Protein 6CZT (pdb70)

Nearest PDB structures (foldseek):
  6czt-assembly1_A  TM=1.012E+00  e=3.096E-15  Pseudomonas aeruginosa PAO1
  5a9d-assembly1_B  TM=6.782E-01  e=1.830E-02  Mus musculus
  5a9i-assembly3_C  TM=6.416E-01  e=1.112E-01  Rattus norvegicus
  6bqm-assembly1_A  TM=3.129E-01  e=2.989E+00  Vibrio cholerae O395
  6czt-assembly1_A  TM=9.078E-01  e=9.790E-13  Pseudomonas aeruginosa PAO1

GO terms:
  GO:0051979 alginic acid acetylation (P, IDA)
  GO:0051979 alginic acid acetylation (P, IMP)

Sequence (82 aa):
QAPKGSAFVRAYNAGNSELDVSVGSTSLNDVAPLGSSDFKFLPPGSYTAQVGQQSLPVKLDPDSYYTLVSQPGGKPQLVAEPQAPKGSAFVRAYNAGNSELDVSVGSTSLNDVAPLGSSDFKFLPPGSYTAQVGQQSLPVKLDPDSYYTLVSQPGGKPQLVAEPQAPKGSAFVRAYNAGNSELDVSVGSTSLNDVAPLGSSDFKFLPPGSYTAQVGQQSLPVKLDPDSYYTLVSQPGGKPQLVAEPQAPKGSAFVRAYNAGNSELDVSVGSTSLNDVAPLGSSDFKFLPPGSYTAQVGQQSLPVKLDPDSYYTLVSQPGGKPQLVAEPQAPKGSAFVRAYNAGNSELDVSVGSTSLNDVAPLGSSDFKFLPPGSYTAQVGQQSLPVKLDPDSYYTLVSQPGGKPQLVAEPQAPKGSAFVRAYNAGNSELDVSVGSTSLNDVAPLGSSDFKFLPPGSYTAQVGQQSLPVKLDPDSYYTLVSQPGGKPQLVAEPQAPKGSAFVRAYNAGNSELDVSVGSTSLNDVAPLGSSDFKFLPPGSYTAQVGQQSLPVKLDPDSYYTLVSQPGGKPQLVAEPQAPKGSAFVRAYNAGNSELDVSVGSTSLNDVAPLGSSDFKFLPPGSYTAQVGQQSLPVKLDPDSYYTLVSQPGGKPQLVAEPQAPKGSAFVRAYNAGNSELDVSVGSTSLNDVAPLGSSDFKFLPPGSYTAQVGQQSLPVKLDPDSYYTLVSQPGGKPQLVAEPQAPKGSAFVRAYNAGNSELDVSVGSTSLNDVAPLGSSDFKFLPPGSYTAQVGQQSLPVKLDPDSYYTLVSQPGGKPQLVAEP

Organism: Pseudomonas aeruginosa (strain ATCC 15692 / DSM 22644 / CIP 104116 / JCM 14847 / LMG 12228 / 1C / PRS 101 / PAO1) (NCBI:txid208964)

Radius of gyration: 11.81 Å; Cα contacts (8 Å, |Δi|>4): 215; chains: 1; bounding box: 22×23×36 Å

Structure (mmCIF, N/CA/C/O backbone):
data_6CZT
#
_entry.id   6CZT
#
loop_
_atom_site.group_PDB
_atom_site.id
_atom_site.type_symbol
_atom_site.label_atom_id
_atom_site.label_alt_id
_atom_site.label_comp_id
_atom_site.label_asym_id
_atom_site.label_entity_id
_atom_site.label_seq_id
_atom_site.pdbx_PDB_ins_code
_atom_site.Cartn_x
_atom_site.Cartn_y
_atom_site.Cartn_z
_atom_site.occupancy
_atom_site.B_iso_or_equiv
_atom_site.auth_seq_id
_atom_site.auth_comp_id
_atom_site.auth_asym_id
_atom_site.auth_atom_id
_atom_site.pdbx_PDB_model_num
ATOM 1 N N . GLN A 1 9 ? -0.237 0.334 -0.765 1.00 0.00 38 GLN A N 1
ATOM 2 C CA . GLN A 1 9 ? 1.217 0.216 -0.757 1.00 0.00 38 GLN A CA 1
ATOM 3 C C . GLN A 1 9 ? 1.876 1.551 -0.434 1.00 0.00 38 GLN A C 1
ATOM 4 O O . GLN A 1 9 ? 1.731 2.521 -1.177 1.00 0.00 38 GLN A O 1
ATOM 18 N N . ALA A 1 10 ? 2.601 1.594 0.678 1.00 0.00 39 ALA A N 1
ATOM 19 C CA . ALA A 1 10 ? 3.330 2.793 1.072 1.00 0.00 39 ALA A CA 1
ATOM 20 C C . ALA A 1 10 ? 4.544 3.018 0.180 1.00 0.00 39 ALA A C 1
ATOM 21 O O . ALA A 1 10 ? 5.178 2.065 -0.273 1.00 0.00 39 ALA A O 1
ATOM 28 N N . PRO A 1 11 ? 4.863 4.283 -0.069 1.00 0.00 40 PRO A N 1
ATOM 29 C CA . PRO A 1 11 ? 6.002 4.635 -0.908 1.00 0.00 40 PRO A CA 1
ATOM 30 C C . PRO A 1 11 ? 7.318 4.388 -0.184 1.00 0.00 40 PRO A C 1
ATOM 31 O O . PRO A 1 11 ? 7.417 4.581 1.028 1.00 0.00 40 PRO A O 1
ATOM 42 N N . LYS A 1 12 ? 8.329 3.959 -0.933 1.00 0.00 41 LYS A N 1
ATOM 43 C CA . LYS A 1 12 ? 9.646 3.697 -0.366 1.00 0.00 41 LYS A CA 1
ATOM 44 C C . LYS A 1 12 ? 10.283 4.977 0.161 1.00 0.00 41 LYS A C 1
ATOM 45 O O . LYS A 1 12 ? 10.297 6.001 -0.523 1.00 0.00 41 LYS A O 1
ATOM 64 N N . GLY A 1 13 ? 10.810 4.911 1.378 1.00 0.00 42 GLY A N 1
ATOM 65 C CA . GLY A 1 13 ? 11.401 6.079 2.021 1.00 0.00 42 GLY A CA 1
ATOM 66 C C . GLY A 1 13 ? 10.531 6.574 3.170 1.00 0.00 42 GLY A C 1
ATOM 67 O O . GLY A 1 13 ? 10.998 7.303 4.045 1.00 0.00 42 GLY A O 1
ATOM 71 N N . SER A 1 14 ? 9.265 6.173 3.162 1.00 0.00 43 SER A N 1
ATOM 72 C CA . SER A 1 14 ? 8.332 6.560 4.213 1.00 0.00 43 SER A CA 1
ATOM 73 C C . SER A 1 14 ? 8.638 5.833 5.517 1.00 0.00 43 SER A C 1
ATOM 74 O O . SER A 1 14 ? 9.344 4.825 5.525 1.00 0.00 43 SER A O 1
ATOM 82 N N . ALA A 1 15 ? 8.105 6.353 6.617 1.00 0.00 44 ALA A N 1
ATOM 83 C CA . ALA A 1 15 ? 8.355 5.780 7.934 1.00 0.00 44 ALA A CA 1
ATOM 84 C C . ALA A 1 15 ? 7.103 5.818 8.799 1.00 0.00 44 ALA A C 1
ATOM 85 O O . ALA A 1 15 ? 6.259 6.702 8.649 1.00 0.00 44 ALA A O 1
ATOM 92 N N . PHE A 1 16 ? 6.986 4.854 9.706 1.00 0.00 45 PHE A N 1
ATOM 93 C CA . PHE A 1 16 ? 5.792 4.718 10.531 1.00 0.00 45 PHE A CA 1
ATOM 94 C C . PHE A 1 16 ? 6.127 4.858 12.011 1.00 0.00 45 PHE A C 1
ATOM 95 O O . PHE A 1 16 ? 7.216 4.490 12.449 1.00 0.00 45 PHE A O 1
ATOM 112 N N . VAL A 1 17 ? 5.182 5.392 12.779 1.00 0.00 46 VAL A N 1
ATOM 113 C CA . VAL A 1 17 ? 5.344 5.509 14.222 1.00 0.00 46 VAL A CA 1
ATOM 114 C C . VAL A 1 17 ? 4.009 5.353 14.940 1.00 0.00 46 VAL A C 1
ATOM 115 O O . VAL A 1 17 ? 3.007 5.949 14.546 1.00 0.00 46 VAL A O 1
ATOM 128 N N . ARG A 1 18 ? 4.003 4.547 15.997 1.00 0.00 47 ARG A N 1
ATOM 129 C CA . ARG A 1 18 ? 2.797 4.330 16.787 1.00 0.00 47 ARG A CA 1
ATOM 130 C C . ARG A 1 18 ? 2.795 5.197 18.039 1.00 0.00 47 ARG A C 1
ATOM 131 O O . ARG A 1 18 ? 3.693 5.100 18.875 1.00 0.00 47 ARG A O 1
ATOM 152 N N . ALA A 1 19 ? 1.779 6.045 18.164 1.00 0.00 48 ALA A N 1
ATOM 153 C CA . ALA A 1 19 ? 1.592 6.845 19.368 1.00 0.00 48 ALA A CA 1
ATOM 154 C C . ALA A 1 19 ? 0.798 6.078 20.420 1.00 0.00 48 ALA A C 1
ATOM 155 O O . ALA A 1 19 ? -0.431 6.130 20.442 1.00 0.00 48 ALA A O 1
ATOM 162 N N . TYR A 1 20 ? 1.509 5.367 21.287 1.00 0.00 49 TYR A N 1
ATOM 163 C CA . TYR A 1 20 ? 0.871 4.533 22.299 1.00 0.00 49 TYR A CA 1
ATOM 164 C C . TYR A 1 20 ? 0.602 5.323 23.573 1.00 0.00 49 TYR A C 1
ATOM 165 O O . TYR A 1 20 ? 1.512 5.919 24.150 1.00 0.00 49 TYR A O 1
ATOM 183 N N . ASN A 1 21 ? -0.654 5.324 24.009 1.00 0.00 50 ASN A N 1
ATOM 184 C CA . ASN A 1 21 ? -1.047 6.046 25.213 1.00 0.00 50 ASN A CA 1
ATOM 185 C C . ASN A 1 21 ? -1.045 5.130 26.430 1.00 0.00 50 ASN A C 1
ATOM 186 O O . ASN A 1 21 ? -1.962 4.332 26.620 1.00 0.00 50 ASN A O 1
ATOM 197 N N . ALA A 1 22 ? -0.008 5.251 27.253 1.00 0.00 51 ALA A N 1
ATOM 198 C CA . ALA A 1 22 ? 0.143 4.398 28.426 1.00 0.00 51 ALA A CA 1
ATOM 199 C C . ALA A 1 22 ? -0.513 5.024 29.650 1.00 0.00 51 ALA A C 1
ATOM 200 O O . ALA A 1 22 ? -0.454 4.471 30.748 1.00 0.00 51 ALA A O 1
ATOM 207 N N . GLY A 1 23 ? -1.139 6.178 29.453 1.00 0.00 52 GLY A N 1
ATOM 208 C CA . GLY A 1 23 ? -1.776 6.900 30.549 1.00 0.00 52 GLY A CA 1
ATOM 209 C C . GLY A 1 23 ? -3.287 6.699 30.534 1.00 0.00 52 GLY A C 1
ATOM 210 O O . GLY A 1 23 ? -3.814 5.935 29.727 1.00 0.00 52 GLY A O 1
ATOM 214 N N . ASN A 1 24 ? -3.979 7.392 31.433 1.00 0.00 53 ASN A N 1
ATOM 215 C CA . ASN A 1 24 ? -5.423 7.247 31.565 1.00 0.00 53 ASN A CA 1
ATOM 216 C C . ASN A 1 24 ? -6.146 8.511 31.120 1.00 0.00 53 ASN A C 1
ATOM 217 O O . ASN A 1 24 ? -7.234 8.820 31.606 1.00 0.00 53 ASN A O 1
ATOM 228 N N . SER A 1 25 ? -5.535 9.240 30.192 1.00 0.00 54 SER A N 1
ATOM 229 C CA . SER A 1 25 ? -6.143 10.446 29.641 1.00 0.00 54 SER A CA 1
ATOM 230 C C . SER A 1 25 ? -5.686 10.687 28.208 1.00 0.00 54 SER A C 1
ATOM 231 O O . SER A 1 25 ? -4.632 10.208 27.793 1.00 0.00 54 SER A O 1
ATOM 239 N N . GLU A 1 26 ? -6.487 11.435 27.455 1.00 0.00 55 GLU A N 1
ATOM 240 C CA . GLU A 1 26 ? -6.161 11.751 26.071 1.00 0.00 55 GLU A CA 1
ATOM 241 C C . GLU A 1 26 ? -4.867 12.551 25.978 1.00 0.00 55 GLU A C 1
ATOM 242 O O . GLU A 1 26 ? -4.651 13.491 26.741 1.00 0.00 55 GLU A O 1
ATOM 254 N N . LEU A 1 27 ? -4.009 12.170 25.037 1.00 0.00 56 LEU A N 1
ATOM 255 C CA . LEU A 1 27 ? -2.727 12.839 24.854 1.00 0.00 56 LEU A CA 1
ATOM 256 C C . LEU A 1 27 ? -2.664 13.551 23.510 1.00 0.00 56 LEU A C 1
ATOM 257 O O . LEU A 1 27 ? -3.154 13.042 22.502 1.00 0.00 56 LEU A O 1
ATOM 273 N N . ASP A 1 28 ? -2.057 14.734 23.500 1.00 0.00 57 ASP A N 1
ATOM 274 C CA . ASP A 1 28 ? -1.941 15.526 22.281 1.00 0.00 57 ASP A CA 1
ATOM 275 C C . ASP A 1 28 ? -0.704 15.132 21.484 1.00 0.00 57 ASP A C 1
ATOM 276 O O . ASP A 1 28 ? 0.421 15.451 21.870 1.00 0.00 57 ASP A O 1
ATOM 285 N N . VAL A 1 29 ? -0.919 14.436 20.373 1.00 0.00 58 VAL A N 1
ATOM 286 C CA . VAL A 1 29 ? 0.182 13.904 19.578 1.00 0.00 58 VAL A CA 1
ATOM 287 C C . VAL A 1 29 ? 0.582 14.875 18.474 1.00 0.00 58 VAL A C 1
ATOM 288 O O . VAL A 1 29 ? -0.265 15.364 17.726 1.00 0.00 58 VAL A O 1
ATOM 301 N N . SER A 1 30 ? 1.878 15.148 18.375 1.00 0.00 59 SER A N 1
ATOM 302 C CA . SER A 1 30 ? 2.407 15.972 17.294 1.00 0.00 59 SER A CA 1
ATOM 303 C C . SER A 1 30 ? 3.888 15.698 17.067 1.00 0.00 59 SER A C 1
ATOM 304 O O . SER A 1 30 ? 4.713 15.919 17.952 1.00 0.00 59 SER A O 1
ATOM 312 N N . VAL A 1 31 ? 4.219 15.215 15.874 1.00 0.00 60 VAL A N 1
ATOM 313 C CA . VAL A 1 31 ? 5.592 14.846 15.550 1.00 0.00 60 VAL A CA 1
ATOM 314 C C . VAL A 1 31 ? 6.237 15.875 14.631 1.00 0.00 60 VAL A C 1
ATOM 315 O O . VAL A 1 31 ? 5.765 16.112 13.521 1.00 0.00 60 VAL A O 1
ATOM 328 N N . GLY A 1 32 ? 7.321 16.484 15.103 1.00 0.00 61 GLY A N 1
ATOM 329 C CA . GLY A 1 32 ? 8.043 17.476 14.317 1.00 0.00 61 GLY A CA 1
ATOM 330 C C . GLY A 1 32 ? 7.278 18.792 14.253 1.00 0.00 61 GLY A C 1
ATOM 331 O O . GLY A 1 32 ? 7.115 19.477 15.263 1.00 0.00 61 GLY A O 1
ATOM 335 N N . SER A 1 33 ? 6.810 19.140 13.059 1.00 0.00 62 SER A N 1
ATOM 336 C CA . SER A 1 33 ? 6.016 20.348 12.870 1.00 0.00 62 SER A CA 1
ATOM 337 C C . SER A 1 33 ? 4.593 20.011 12.442 1.00 0.00 62 SER A C 1
ATOM 338 O O . SER A 1 33 ? 3.817 20.896 12.080 1.00 0.00 62 SER A O 1
ATOM 346 N N . THR A 1 34 ? 4.256 18.727 12.486 1.00 0.00 63 THR A N 1
ATOM 347 C CA . THR A 1 34 ? 2.942 18.264 12.057 1.00 0.00 63 THR A CA 1
ATOM 348 C C . THR A 1 34 ? 2.051 17.949 13.252 1.00 0.00 63 THR A C 1
ATOM 349 O O . THR A 1 34 ? 2.432 17.181 14.136 1.00 0.00 63 THR A O 1
ATOM 360 N N . SER A 1 35 ? 0.865 18.547 13.274 1.00 0.00 64 SER A N 1
ATOM 361 C CA . SER A 1 35 ? -0.130 18.237 14.293 1.00 0.00 64 SER A CA 1
ATOM 362 C C . SER A 1 35 ? -0.898 16.968 13.944 1.00 0.00 64 SER A C 1
ATOM 363 O O . SER A 1 35 ? -1.469 16.854 12.860 1.00 0.00 64 SER A O 1
ATOM 371 N N . LEU A 1 36 ? -0.905 16.014 14.870 1.00 0.00 65 LEU A N 1
ATOM 372 C CA . LEU A 1 36 ? -1.522 14.716 14.626 1.00 0.00 65 LEU A CA 1
ATOM 373 C C . LEU A 1 36 ? -2.744 14.511 15.512 1.00 0.00 65 LEU A C 1
ATOM 374 O O . LEU A 1 36 ? -3.060 15.352 16.354 1.00 0.00 65 LEU A O 1
ATOM 390 N N . ASN A 1 37 ? -3.427 13.388 15.318 1.00 0.00 66 ASN A N 1
ATOM 391 C CA . ASN A 1 37 ? -4.667 13.113 16.035 1.00 0.00 66 ASN A CA 1
ATOM 392 C C . ASN A 1 37 ? -4.390 12.702 17.475 1.00 0.00 66 ASN A C 1
ATOM 393 O O . ASN A 1 37 ? -3.375 12.070 17.766 1.00 0.00 66 ASN A O 1
ATOM 404 N N . ASP A 1 38 ? -5.300 13.063 18.373 1.00 0.00 67 ASP A N 1
ATOM 405 C CA . ASP A 1 38 ? -5.180 12.692 19.778 1.00 0.00 67 ASP A CA 1
ATOM 406 C C . ASP A 1 38 ? -5.416 11.200 19.976 1.00 0.00 67 ASP A C 1
ATOM 407 O O . ASP A 1 38 ? -6.099 10.559 19.178 1.00 0.00 67 ASP A O 1
ATOM 416 N N . VAL A 1 39 ? -4.845 10.651 21.043 1.00 0.00 68 VAL A N 1
ATOM 417 C CA . VAL A 1 39 ? -4.964 9.227 21.329 1.00 0.00 68 VAL A CA 1
ATOM 418 C C . VAL A 1 39 ? -5.735 8.989 22.622 1.00 0.00 68 VAL A C 1
ATOM 419 O O . VAL A 1 39 ? -5.479 9.637 23.636 1.00 0.00 68 VAL A O 1
ATOM 432 N N . ALA A 1 40 ? -6.678 8.055 22.578 1.00 0.00 69 ALA A N 1
ATOM 433 C CA . ALA A 1 40 ? -7.551 7.793 23.717 1.00 0.00 69 ALA A CA 1
ATOM 434 C C . ALA A 1 40 ? -6.793 7.110 24.847 1.00 0.00 69 ALA A C 1
ATOM 435 O O . ALA A 1 40 ? -5.738 6.512 24.627 1.00 0.00 69 ALA A O 1
ATOM 442 N N . PRO A 1 41 ? -7.334 7.201 26.056 1.00 0.00 70 PRO A N 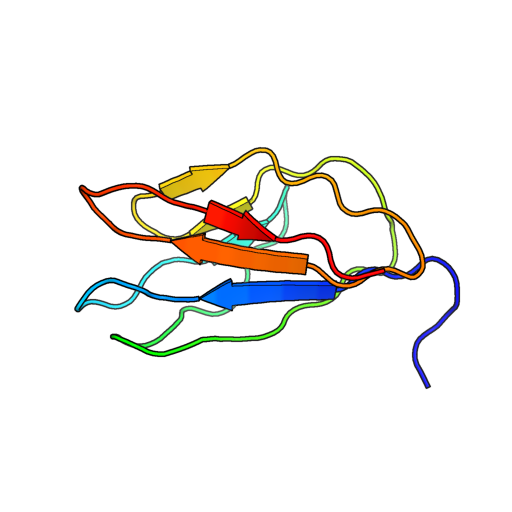1
ATOM 443 C CA . PRO A 1 41 ? -6.721 6.573 27.220 1.00 0.00 70 PRO A CA 1
ATOM 444 C C . PRO A 1 41 ? -6.462 5.092 26.975 1.00 0.00 70 PRO A C 1
ATOM 445 O O . PRO A 1 41 ? -7.329 4.374 26.478 1.00 0.00 70 PRO A O 1
ATOM 456 N N . LEU A 1 42 ? -5.263 4.640 27.326 1.00 0.00 71 LEU A N 1
ATOM 457 C CA . LEU A 1 42 ? -4.894 3.239 27.161 1.00 0.00 71 LEU A CA 1
ATOM 458 C C . LEU A 1 42 ? -5.159 2.763 25.739 1.00 0.00 71 LEU A C 1
ATOM 459 O O . LEU A 1 42 ? -5.526 1.609 25.518 1.00 0.00 71 LEU A O 1
ATOM 475 N N . GLY A 1 43 ? -4.972 3.660 24.776 1.00 0.00 72 GLY A N 1
ATOM 476 C CA . GLY A 1 43 ? -5.144 3.319 23.368 1.00 0.00 72 GLY A CA 1
ATOM 477 C C . GLY A 1 43 ? -3.876 3.603 22.574 1.00 0.00 72 GLY A C 1
ATOM 478 O O . GLY A 1 43 ? -2.797 3.764 23.145 1.00 0.00 72 GLY A O 1
ATOM 482 N N . SER A 1 44 ? -4.012 3.664 21.254 1.00 0.00 73 SER A N 1
ATOM 483 C CA . SER A 1 44 ? -2.885 3.973 20.380 1.00 0.00 73 SER A CA 1
ATOM 484 C C . SER A 1 44 ? -3.362 4.402 18.998 1.00 0.00 73 SER A C 1
ATOM 485 O O . SER A 1 44 ? -4.490 4.111 18.602 1.00 0.00 73 SER A O 1
ATOM 493 N N . SER A 1 45 ? -2.494 5.096 18.269 1.00 0.00 74 SER A N 1
ATOM 494 C CA . SER A 1 45 ? -2.794 5.499 16.900 1.00 0.00 74 SER A CA 1
ATOM 495 C C . SER A 1 45 ? -1.540 5.487 16.036 1.00 0.00 74 SER A C 1
ATOM 496 O O . SER A 1 45 ? -0.514 6.058 16.405 1.00 0.00 74 SER A O 1
ATOM 504 N N . ASP A 1 46 ? -1.629 4.834 14.882 1.00 0.00 75 ASP A N 1
ATOM 505 C CA . ASP A 1 46 ? -0.497 4.734 13.969 1.00 0.00 75 ASP A CA 1
ATOM 506 C C . ASP A 1 46 ? -0.444 5.927 13.025 1.00 0.00 75 ASP A C 1
ATOM 507 O O . ASP A 1 46 ? -1.460 6.326 12.455 1.00 0.00 75 ASP A O 1
ATOM 516 N N . PHE A 1 47 ? 0.747 6.494 12.861 1.00 0.00 76 PHE A N 1
ATOM 517 C CA . PHE A 1 47 ? 0.952 7.589 11.922 1.00 0.00 76 PHE A CA 1
ATOM 518 C C . PHE A 1 47 ? 2.121 7.303 10.987 1.00 0.00 76 PHE A C 1
ATOM 519 O O . PHE A 1 47 ? 2.967 6.459 11.278 1.00 0.00 76 PHE A O 1
ATOM 536 N N . LYS A 1 48 ? 2.162 8.012 9.865 1.00 0.00 77 LYS A N 1
ATOM 537 C CA . LYS A 1 48 ? 3.192 7.792 8.856 1.00 0.00 77 LYS A CA 1
ATOM 538 C C . LYS A 1 48 ? 3.655 9.107 8.245 1.00 0.00 77 LYS A C 1
ATOM 539 O O . LYS A 1 48 ? 2.877 10.053 8.118 1.00 0.00 77 LYS A O 1
ATOM 558 N N . PHE A 1 49 ? 4.928 9.162 7.868 1.00 0.00 78 PHE A N 1
ATOM 559 C CA . PHE A 1 49 ? 5.475 10.329 7.185 1.00 0.00 78 PHE A CA 1
ATOM 560 C C . PHE A 1 49 ? 6.277 9.922 5.956 1.00 0.00 78 PHE A C 1
ATOM 561 O O . PHE A 1 49 ? 7.012 8.934 5.982 1.00 0.00 78 PHE A O 1
ATOM 578 N N . LEU A 1 50 ? 6.133 10.688 4.881 1.00 0.00 79 LEU A N 1
ATOM 579 C CA . LEU A 1 50 ? 6.856 10.418 3.644 1.00 0.00 79 LEU A CA 1
ATOM 580 C C . LEU A 1 50 ? 8.335 10.748 3.788 1.00 0.00 79 LEU A C 1
ATOM 581 O O . LEU A 1 50 ? 9.197 9.949 3.420 1.00 0.00 79 LEU A O 1
ATOM 597 N N . PRO A 1 51 ? 8.624 11.929 4.324 1.00 0.00 80 PRO A N 1
ATOM 598 C CA . PRO A 1 51 ? 10.001 12.361 4.528 1.00 0.00 80 PRO A CA 1
ATOM 599 C C . PRO A 1 51 ? 10.568 11.804 5.827 1.00 0.00 80 PRO A C 1
ATOM 600 O O . PRO A 1 51 ? 10.077 12.114 6.913 1.00 0.00 80 PRO A O 1
ATOM 611 N N . PRO A 1 52 ? 11.604 10.982 5.710 1.00 0.00 81 PRO A N 1
ATOM 612 C CA . PRO A 1 52 ? 12.289 10.440 6.878 1.00 0.00 81 PRO A CA 1
ATOM 613 C C . PRO A 1 52 ? 13.208 11.480 7.508 1.00 0.00 81 PRO A C 1
ATOM 614 O O . PRO A 1 52 ? 13.525 12.497 6.892 1.00 0.00 81 PRO A O 1
ATOM 625 N N . GLY A 1 53 ? 13.631 11.219 8.741 1.00 0.00 82 GLY A N 1
ATOM 626 C CA . GLY A 1 53 ? 14.556 12.104 9.436 1.00 0.00 82 GLY A CA 1
ATOM 627 C C . GLY A 1 53 ? 14.238 12.176 10.924 1.00 0.00 82 GLY A C 1
ATOM 628 O O . GLY A 1 53 ? 13.359 11.467 11.415 1.00 0.00 82 GLY A O 1
ATOM 632 N N . SER A 1 54 ? 14.957 13.035 11.637 1.00 0.00 83 SER A N 1
ATOM 633 C CA . SER A 1 54 ? 14.748 13.206 13.070 1.00 0.00 83 SER A CA 1
ATOM 634 C C . SER A 1 54 ? 13.616 14.187 13.348 1.00 0.00 83 SER A C 1
ATOM 635 O O . SER A 1 54 ? 13.622 15.313 12.851 1.00 0.00 83 SER A O 1
ATOM 643 N N . TYR A 1 55 ? 12.645 13.752 14.145 1.00 0.00 84 TYR A N 1
ATOM 644 C CA . TYR A 1 55 ? 11.516 14.600 14.510 1.00 0.00 84 TYR A CA 1
ATOM 645 C C . TYR A 1 55 ? 11.292 14.600 16.016 1.00 0.00 84 TYR A C 1
ATOM 646 O O . TYR A 1 55 ? 11.689 13.667 16.713 1.00 0.00 84 TYR A O 1
ATOM 664 N N . THR A 1 56 ? 10.653 15.653 16.513 1.00 0.00 85 THR A N 1
ATOM 665 C CA . THR A 1 56 ? 10.274 15.726 17.920 1.00 0.00 85 THR A CA 1
ATOM 666 C C . THR A 1 56 ? 8.888 15.135 18.147 1.00 0.00 85 THR A C 1
ATOM 667 O O . THR A 1 56 ? 7.875 15.790 17.902 1.00 0.00 85 THR A O 1
ATOM 678 N N . ALA A 1 57 ? 8.850 13.893 18.618 1.00 0.00 86 ALA A N 1
ATOM 679 C CA . ALA A 1 57 ? 7.593 13.173 18.781 1.00 0.00 86 ALA A CA 1
ATOM 680 C C . ALA A 1 57 ? 6.939 13.505 20.116 1.00 0.00 86 ALA A C 1
ATOM 681 O O . ALA A 1 57 ? 7.116 12.787 21.101 1.00 0.00 86 ALA A O 1
ATOM 688 N N . GLN A 1 58 ? 6.182 14.596 20.144 1.00 0.00 87 GLN A N 1
ATOM 689 C CA . GLN A 1 58 ? 5.441 14.986 21.338 1.00 0.00 87 GLN A CA 1
ATOM 690 C C . GLN A 1 58 ? 4.147 14.193 21.466 1.00 0.00 87 GLN A C 1
ATOM 691 O O . GLN A 1 58 ? 3.320 14.186 20.555 1.00 0.00 87 GLN A O 1
ATOM 705 N N . VAL A 1 59 ? 3.977 13.527 22.603 1.00 0.00 88 VAL A N 1
ATOM 706 C CA . VAL A 1 59 ? 2.746 12.799 22.888 1.00 0.00 88 VAL A CA 1
ATOM 707 C C . VAL A 1 59 ? 2.170 13.200 24.240 1.00 0.00 88 VAL A C 1
ATOM 708 O O . VAL A 1 59 ? 2.416 12.542 25.251 1.00 0.00 88 VAL A O 1
ATOM 721 N N . GLY A 1 60 ? 1.403 14.285 24.252 1.00 0.00 89 GLY A N 1
ATOM 722 C CA . GLY A 1 60 ? 0.770 14.764 25.475 1.00 0.00 89 GLY A CA 1
ATOM 723 C C . GLY A 1 60 ? 1.806 15.290 26.461 1.00 0.00 89 GLY A C 1
ATOM 724 O O . GLY A 1 60 ? 2.408 16.341 26.242 1.00 0.00 89 GLY A O 1
ATOM 728 N N . GLN A 1 61 ? 2.010 14.552 27.547 1.00 0.00 90 GLN A N 1
ATOM 729 C CA . GLN A 1 61 ? 2.912 14.985 28.609 1.00 0.00 90 GLN A CA 1
ATOM 730 C C . GLN A 1 61 ? 4.347 14.571 28.314 1.00 0.00 90 GLN A C 1
ATOM 731 O O . GLN A 1 61 ? 5.283 15.036 28.965 1.00 0.00 90 GLN A O 1
ATOM 745 N N . GLN A 1 62 ? 4.516 13.695 27.330 1.00 0.00 91 GLN A N 1
ATOM 746 C CA . GLN A 1 62 ? 5.839 13.215 26.949 1.00 0.00 91 GLN A CA 1
ATOM 747 C C . GLN A 1 62 ? 6.283 13.819 25.622 1.00 0.00 91 GLN A C 1
ATOM 748 O O . GLN A 1 62 ? 5.457 14.247 24.817 1.00 0.00 91 GLN A O 1
ATOM 762 N N . SER A 1 63 ? 7.593 13.850 25.402 1.00 0.00 92 SER A N 1
ATOM 763 C CA . SER A 1 63 ? 8.146 14.334 24.143 1.00 0.00 92 SER A CA 1
ATOM 764 C C . SER A 1 63 ? 9.541 13.771 23.902 1.00 0.00 92 SER A C 1
ATOM 765 O O . SER A 1 63 ? 10.481 14.079 24.635 1.00 0.00 92 SER A O 1
ATOM 773 N N . LEU A 1 64 ? 9.670 12.944 22.869 1.00 0.00 93 LEU A N 1
ATOM 774 C CA . LEU A 1 64 ? 10.926 12.261 22.587 1.00 0.00 93 LEU A CA 1
ATOM 775 C C . LEU A 1 64 ? 11.418 12.574 21.179 1.00 0.00 93 LEU A C 1
ATOM 776 O O . LEU A 1 64 ? 10.628 12.661 20.240 1.00 0.00 93 LEU A O 1
ATOM 792 N N . PRO A 1 65 ? 12.729 12.743 21.040 1.00 0.00 94 PRO A N 1
ATOM 793 C CA . PRO A 1 65 ? 13.332 13.021 19.742 1.00 0.00 94 PRO A CA 1
ATOM 794 C C . PRO A 1 65 ? 13.429 11.757 18.897 1.00 0.00 94 PRO A C 1
ATOM 795 O O . PRO A 1 65 ? 14.524 11.267 18.621 1.00 0.00 94 PRO A O 1
ATOM 806 N N . VAL A 1 66 ? 12.279 11.234 18.489 1.00 0.00 95 VAL A N 1
ATOM 807 C CA . VAL A 1 66 ? 12.227 9.983 17.742 1.00 0.00 95 VAL A CA 1
ATOM 808 C C . VAL A 1 66 ? 12.685 10.182 16.303 1.00 0.00 95 VAL A C 1
ATOM 809 O O . VAL A 1 66 ? 12.061 10.916 15.538 1.00 0.00 95 VAL A O 1
ATOM 822 N N . LYS A 1 67 ? 13.780 9.522 15.939 1.00 0.00 96 LYS A N 1
ATOM 823 C CA . LYS A 1 67 ? 14.264 9.541 14.565 1.00 0.00 96 LYS A CA 1
ATOM 824 C C . LYS A 1 67 ? 13.558 8.492 13.716 1.00 0.00 96 LYS A C 1
ATOM 825 O O . LYS A 1 67 ? 13.520 7.314 14.073 1.00 0.00 96 LYS A O 1
ATOM 844 N N . LEU A 1 68 ? 12.998 8.925 12.592 1.00 0.00 97 LEU A N 1
ATOM 845 C CA . LEU A 1 68 ? 12.240 8.036 11.721 1.00 0.00 97 LEU A CA 1
ATOM 846 C C . LEU A 1 68 ? 13.042 7.666 10.480 1.00 0.00 97 LEU A C 1
ATOM 847 O O . LEU A 1 68 ? 13.059 8.405 9.496 1.00 0.00 97 LEU A O 1
ATOM 863 N N . ASP A 1 69 ? 13.706 6.516 10.531 1.00 0.00 98 ASP A N 1
ATOM 864 C CA . ASP A 1 69 ? 14.419 5.991 9.374 1.00 0.00 98 ASP A CA 1
ATOM 865 C C . ASP A 1 69 ? 13.450 5.512 8.300 1.00 0.00 98 ASP A C 1
ATOM 866 O O . ASP A 1 69 ? 12.337 5.080 8.602 1.00 0.00 98 ASP A O 1
ATOM 875 N N . PRO A 1 70 ? 13.879 5.592 7.045 1.00 0.00 99 PRO A N 1
ATOM 876 C CA . PRO A 1 70 ? 13.037 5.199 5.921 1.00 0.00 99 PRO A CA 1
ATOM 877 C C . PRO A 1 70 ? 12.835 3.689 5.885 1.00 0.00 99 PRO A C 1
ATOM 878 O O . PRO A 1 70 ? 13.737 2.924 6.230 1.00 0.00 99 PRO A O 1
ATOM 889 N N . ASP A 1 71 ? 11.647 3.267 5.468 1.00 0.00 100 ASP A N 1
ATOM 890 C CA . ASP A 1 71 ? 11.330 1.847 5.370 1.00 0.00 100 ASP A CA 1
ATOM 891 C C . ASP A 1 71 ? 11.468 1.157 6.722 1.00 0.00 100 ASP A C 1
ATOM 892 O O . ASP A 1 71 ? 12.053 0.079 6.823 1.00 0.00 100 ASP A O 1
ATOM 901 N N . SER A 1 72 ? 10.925 1.786 7.759 1.00 0.00 101 SER A N 1
ATOM 902 C CA . SER A 1 72 ? 11.029 1.259 9.115 1.00 0.00 101 SER A CA 1
ATOM 903 C C . SER A 1 72 ? 9.838 1.684 9.964 1.00 0.00 101 SER A C 1
ATOM 904 O O . SER A 1 72 ? 9.319 2.790 9.814 1.00 0.00 101 SER A O 1
ATOM 912 N N . TYR A 1 73 ? 9.408 0.798 10.856 1.00 0.00 102 TYR A N 1
ATOM 913 C CA . TYR A 1 73 ? 8.319 1.105 11.776 1.00 0.00 102 TYR A CA 1
ATOM 914 C C . TYR A 1 73 ? 8.848 1.438 13.165 1.00 0.00 102 TYR A C 1
ATOM 915 O O . TYR A 1 73 ? 9.900 0.947 13.573 1.00 0.00 102 TYR A O 1
ATOM 933 N N . TYR A 1 74 ? 8.113 2.279 13.886 1.00 0.00 103 TYR A N 1
ATOM 934 C CA . TYR A 1 74 ? 8.461 2.614 15.261 1.00 0.00 103 TYR A CA 1
ATOM 935 C C . TYR A 1 74 ? 7.248 2.511 16.177 1.00 0.00 103 TYR A C 1
ATOM 936 O O . TYR A 1 74 ? 6.123 2.802 15.769 1.00 0.00 103 TYR A O 1
ATOM 954 N N . THR A 1 75 ? 7.482 2.096 17.417 1.00 0.00 104 THR A N 1
ATOM 955 C CA . THR A 1 75 ? 6.448 2.130 18.445 1.00 0.00 104 THR A CA 1
ATOM 956 C C . THR A 1 75 ? 6.893 2.955 19.646 1.00 0.00 104 THR A C 1
ATOM 957 O O . THR A 1 75 ? 7.886 2.634 20.298 1.00 0.00 104 THR A O 1
ATOM 968 N N . LEU A 1 76 ? 6.151 4.020 19.932 1.00 0.00 105 LEU A N 1
ATOM 969 C CA . LEU A 1 76 ? 6.514 4.940 21.005 1.00 0.00 105 LEU A CA 1
ATOM 970 C C . LEU A 1 76 ? 5.541 4.834 22.172 1.00 0.00 105 LEU A C 1
ATOM 971 O O . LEU A 1 76 ? 4.374 5.210 22.058 1.00 0.00 105 LEU A O 1
ATOM 987 N N . VAL A 1 77 ? 6.028 4.319 23.297 1.00 0.00 106 VAL A N 1
ATOM 988 C CA . VAL A 1 77 ? 5.237 4.267 24.520 1.00 0.00 106 VAL A CA 1
ATOM 989 C C . VAL A 1 77 ? 5.337 5.573 25.297 1.00 0.00 106 VAL A C 1
ATOM 990 O O . VAL A 1 77 ? 6.404 5.931 25.795 1.00 0.00 106 VAL A O 1
ATOM 1003 N N . SER A 1 78 ? 4.218 6.282 25.398 1.00 0.00 107 SER A N 1
ATOM 1004 C CA . SER A 1 78 ? 4.163 7.525 26.159 1.00 0.00 107 SER A CA 1
ATOM 1005 C C . SER A 1 78 ? 3.431 7.330 27.481 1.00 0.00 107 SER A C 1
ATOM 1006 O O . SER A 1 78 ? 2.216 7.136 27.504 1.00 0.00 107 SER A O 1
ATOM 1014 N N . GLN A 1 79 ? 4.178 7.381 28.578 1.00 0.00 108 GLN A N 1
ATOM 1015 C CA . GLN A 1 79 ? 3.596 7.239 29.908 1.00 0.00 108 GLN A CA 1
ATOM 1016 C C . GLN A 1 79 ? 3.706 8.536 30.699 1.00 0.00 108 GLN A C 1
ATOM 1017 O O . GLN A 1 79 ? 4.776 8.877 31.203 1.00 0.00 108 GLN A O 1
ATOM 1031 N N . PRO A 1 80 ? 2.594 9.255 30.803 1.00 0.00 109 PRO A N 1
ATOM 1032 C CA . PRO A 1 80 ? 2.560 10.510 31.546 1.00 0.00 109 PRO A CA 1
ATOM 1033 C C . PRO A 1 80 ? 2.991 10.305 32.993 1.00 0.00 109 PRO A C 1
ATOM 1034 O O . PRO A 1 80 ? 2.346 9.573 33.744 1.00 0.00 109 PRO A O 1
ATOM 1045 N N . GLY A 1 81 ? 4.083 10.956 33.377 1.00 0.00 110 GLY A N 1
ATOM 1046 C CA . GLY A 1 81 ? 4.559 10.909 34.755 1.00 0.00 110 GLY A CA 1
ATOM 1047 C C . GLY A 1 81 ? 5.306 9.612 35.036 1.00 0.00 110 GLY A C 1
ATOM 1048 O O . GLY A 1 81 ? 5.583 9.280 36.189 1.00 0.00 110 GLY A O 1
ATOM 1052 N N . GLY A 1 82 ? 5.629 8.879 33.975 1.00 0.00 111 GLY A N 1
ATOM 1053 C CA . GLY A 1 82 ? 6.335 7.610 34.106 1.00 0.00 111 GLY A CA 1
ATOM 1054 C C . GLY A 1 82 ? 7.581 7.581 33.230 1.00 0.00 111 GLY A C 1
ATOM 1055 O O . GLY A 1 82 ? 8.352 8.540 33.198 1.00 0.00 111 GLY A O 1
ATOM 1059 N N . LYS A 1 83 ? 7.774 6.475 32.520 1.00 0.00 112 LYS A N 1
ATOM 1060 C CA . LYS A 1 83 ? 8.941 6.307 31.663 1.00 0.00 112 LYS A CA 1
ATOM 1061 C C . LYS A 1 83 ? 8.538 5.854 30.266 1.00 0.00 112 LYS A C 1
ATOM 1062 O O . LYS A 1 83 ? 7.990 4.765 30.091 1.00 0.00 112 LYS A O 1
ATOM 1081 N N . PRO A 1 84 ? 8.812 6.694 29.274 1.00 0.00 113 PRO A N 1
ATOM 1082 C CA . PRO A 1 84 ? 8.497 6.371 27.888 1.00 0.00 113 PRO A CA 1
ATOM 1083 C C . PRO A 1 84 ? 9.498 5.377 27.312 1.00 0.00 113 PRO A C 1
ATOM 1084 O O . PRO A 1 84 ? 10.609 5.233 27.823 1.00 0.00 113 PRO A O 1
ATOM 1095 N N . GLN A 1 85 ? 9.099 4.694 26.245 1.00 0.00 114 GLN A N 1
ATOM 1096 C CA . GLN A 1 85 ? 9.955 3.701 25.606 1.00 0.00 114 GLN A CA 1
ATOM 1097 C C . GLN A 1 85 ? 9.753 3.687 24.097 1.00 0.00 114 GLN A C 1
ATOM 1098 O O . GLN A 1 85 ? 8.646 3.455 23.611 1.00 0.00 114 GLN A O 1
ATOM 1112 N N . LEU A 1 86 ? 10.829 3.938 23.359 1.00 0.00 115 LEU A N 1
ATOM 1113 C CA . LEU A 1 86 ? 10.799 3.845 21.905 1.00 0.00 115 LEU A CA 1
ATOM 1114 C C . LEU A 1 86 ? 11.307 2.490 21.428 1.00 0.00 115 LEU A C 1
ATOM 1115 O O . LEU A 1 86 ? 12.375 2.037 21.841 1.00 0.00 115 LEU A O 1
ATOM 1131 N N . VAL A 1 87 ? 10.536 1.848 20.559 1.00 0.00 116 VAL A N 1
ATOM 1132 C CA . VAL A 1 87 ? 10.932 0.569 19.982 1.00 0.00 116 VAL A CA 1
ATOM 1133 C C . VAL A 1 87 ? 11.063 0.664 18.468 1.00 0.00 116 VAL A C 1
ATOM 1134 O O . VAL A 1 87 ? 10.114 1.032 17.776 1.00 0.00 116 VAL A O 1
ATOM 1147 N N . ALA A 1 88 ? 12.243 0.328 17.958 1.00 0.00 117 ALA A N 1
ATOM 1148 C CA . ALA A 1 88 ? 12.476 0.299 16.519 1.00 0.00 117 ALA A CA 1
ATOM 1149 C C . ALA A 1 88 ? 12.033 -1.028 15.917 1.00 0.00 117 ALA A C 1
ATOM 1150 O O . ALA A 1 88 ? 12.278 -2.092 16.486 1.00 0.00 117 ALA A O 1
ATOM 1157 N N . GLU A 1 89 ? 11.381 -0.959 14.761 1.00 0.00 118 GLU A N 1
ATOM 1158 C CA . GLU A 1 89 ? 10.868 -2.152 14.098 1.00 0.00 118 GLU A CA 1
ATOM 1159 C C . GLU A 1 89 ? 11.074 -2.077 12.591 1.00 0.00 118 GLU A C 1
ATOM 1160 O O . GLU A 1 89 ? 10.129 -1.849 11.836 1.00 0.00 118 GLU A O 1
ATOM 1172 N N . PRO A 1 90 ? 12.315 -2.269 12.159 1.00 0.00 119 PRO A N 1
ATOM 1173 C CA . PRO A 1 90 ? 12.645 -2.246 10.738 1.00 0.00 119 PRO A CA 1
ATOM 1174 C C . PRO A 1 90 ? 11.774 -3.221 9.955 1.00 0.00 119 PRO A C 1
ATOM 1175 O O . PRO A 1 90 ? 10.654 -2.914 9.652 1.00 0.00 119 PRO A O 1
ATOM 1186 N N . GLN A 1 9 ? -0.212 -0.006 4.995 1.00 0.00 38 GLN A N 2
ATOM 1187 C CA . GLN A 1 9 ? 1.149 0.320 5.403 1.00 0.00 38 GLN A CA 2
ATOM 1188 C C . GLN A 1 9 ? 1.607 1.637 4.790 1.00 0.00 38 GLN A C 2
ATOM 1189 O O . GLN A 1 9 ? 0.892 2.246 3.994 1.00 0.00 38 GLN A O 2
ATOM 1203 N N . ALA A 1 10 ? 2.805 2.072 5.165 1.00 0.00 39 ALA A N 2
ATOM 1204 C CA . ALA A 1 10 ? 3.374 3.305 4.631 1.00 0.00 39 ALA A CA 2
ATOM 1205 C C . ALA A 1 10 ? 3.927 3.094 3.228 1.00 0.00 39 ALA A C 2
ATOM 1206 O O . ALA A 1 10 ? 4.401 2.007 2.894 1.00 0.00 39 ALA A O 2
ATOM 1213 N N . PRO A 1 11 ? 3.865 4.138 2.409 1.00 0.00 40 PRO A N 2
ATOM 1214 C CA . PRO A 1 11 ? 4.420 4.090 1.062 1.00 0.00 40 PRO A CA 2
ATOM 1215 C C . PRO A 1 11 ? 5.893 3.703 1.087 1.00 0.00 40 PRO A C 2
ATOM 1216 O O . PRO A 1 11 ? 6.598 3.967 2.061 1.00 0.00 40 PRO A O 2
ATOM 1227 N N . LYS A 1 12 ? 6.354 3.076 0.010 1.00 0.00 41 LYS A N 2
ATOM 1228 C CA . LYS A 1 12 ? 7.747 2.662 -0.099 1.00 0.00 41 LYS A CA 2
ATOM 1229 C C . LYS A 1 12 ? 8.688 3.849 0.054 1.00 0.00 41 LYS A C 2
ATOM 1230 O O . LYS A 1 12 ? 8.649 4.790 -0.741 1.00 0.00 41 LYS A O 2
ATOM 1249 N N . GLY A 1 13 ? 9.534 3.801 1.076 1.00 0.00 42 GLY A N 2
ATOM 1250 C CA . GLY A 1 13 ? 10.474 4.883 1.345 1.00 0.00 42 GLY A CA 2
ATOM 1251 C C . GLY A 1 13 ? 10.024 5.720 2.536 1.00 0.00 42 GLY A C 2
ATOM 1252 O O . GLY A 1 13 ? 10.808 6.482 3.102 1.00 0.00 42 GLY A O 2
ATOM 1256 N N . SER A 1 14 ? 8.759 5.571 2.913 1.00 0.00 43 SER A N 2
ATOM 1257 C CA . SER A 1 14 ? 8.191 6.345 4.011 1.00 0.00 43 SER A CA 2
ATOM 1258 C C . SER A 1 14 ? 8.330 5.606 5.336 1.00 0.00 43 SER A C 2
ATOM 1259 O O . SER A 1 14 ? 8.177 4.385 5.395 1.00 0.00 43 SER A O 2
ATOM 1267 N N . ALA A 1 15 ? 8.623 6.351 6.395 1.00 0.00 44 ALA A N 2
ATOM 1268 C CA . ALA A 1 15 ? 8.703 5.782 7.735 1.00 0.00 44 ALA A CA 2
ATOM 1269 C C . ALA A 1 15 ? 7.314 5.521 8.305 1.00 0.00 44 ALA A C 2
ATOM 1270 O O . ALA A 1 15 ? 6.369 6.258 8.027 1.00 0.00 44 ALA A O 2
ATOM 1277 N N . PHE A 1 16 ? 7.198 4.468 9.106 1.00 0.00 45 PHE A N 2
ATOM 1278 C CA . PHE A 1 16 ? 5.915 4.084 9.687 1.00 0.00 45 PHE A CA 2
ATOM 1279 C C . PHE A 1 16 ? 5.932 4.230 11.204 1.00 0.00 45 PHE A C 2
ATOM 1280 O O . PHE A 1 16 ? 6.614 3.480 11.902 1.00 0.00 45 PHE A O 2
ATOM 1297 N N . VAL A 1 17 ? 5.177 5.201 11.707 1.00 0.00 46 VAL A N 2
ATOM 1298 C CA . VAL A 1 17 ? 5.159 5.495 13.136 1.00 0.00 46 VAL A CA 2
ATOM 1299 C C . VAL A 1 17 ? 3.785 5.230 13.736 1.00 0.00 46 VAL A C 2
ATOM 1300 O O . VAL A 1 17 ? 2.774 5.721 13.235 1.00 0.00 46 VAL A O 2
ATOM 1313 N N . ARG A 1 18 ? 3.755 4.449 14.811 1.00 0.00 47 ARG A N 2
ATOM 1314 C CA . ARG A 1 18 ? 2.510 4.161 15.513 1.00 0.00 47 ARG A CA 2
ATOM 1315 C C . ARG A 1 18 ? 2.578 4.620 16.964 1.00 0.00 47 ARG A C 2
ATOM 1316 O O . ARG A 1 18 ? 3.345 4.078 17.761 1.00 0.00 47 ARG A O 2
ATOM 1337 N N . ALA A 1 19 ? 1.772 5.621 17.303 1.00 0.00 48 ALA A N 2
ATOM 1338 C CA . ALA A 1 19 ? 1.680 6.099 18.676 1.00 0.00 48 ALA A CA 2
ATOM 1339 C C . ALA A 1 19 ? 0.697 5.262 19.486 1.00 0.00 48 ALA A C 2
ATOM 1340 O O . ALA A 1 19 ? -0.242 4.686 18.936 1.00 0.00 48 ALA A O 2
ATOM 1347 N N . TYR A 1 20 ? 0.919 5.200 20.794 1.00 0.00 49 TYR A N 2
ATOM 1348 C CA . TYR A 1 20 ? 0.076 4.402 21.676 1.00 0.00 49 TYR A CA 2
ATOM 1349 C C . TYR A 1 20 ? -0.258 5.161 22.955 1.00 0.00 49 TYR A C 2
ATOM 1350 O O . TYR A 1 20 ? 0.621 5.739 23.593 1.00 0.00 49 TYR A O 2
ATOM 1368 N N . ASN A 1 21 ? -1.535 5.156 23.322 1.00 0.00 50 ASN A N 2
ATOM 1369 C CA . ASN A 1 21 ? -1.984 5.825 24.537 1.00 0.00 50 ASN A CA 2
ATOM 1370 C C . ASN A 1 21 ? -2.010 4.865 25.719 1.00 0.00 50 ASN A C 2
ATOM 1371 O O . ASN A 1 21 ? -2.961 4.104 25.893 1.00 0.00 50 ASN A O 2
ATOM 1382 N N . ALA A 1 22 ? -0.957 4.903 26.529 1.00 0.00 51 ALA A N 2
ATOM 1383 C CA . ALA A 1 22 ? -0.830 3.998 27.665 1.00 0.00 51 ALA A CA 2
ATOM 1384 C C . ALA A 1 22 ? -1.429 4.608 28.926 1.00 0.00 51 ALA A C 2
ATOM 1385 O O . ALA A 1 22 ? -1.327 4.039 30.012 1.00 0.00 51 ALA A O 2
ATOM 1392 N N . GLY A 1 23 ? -2.055 5.771 28.774 1.00 0.00 52 GLY A N 2
ATOM 1393 C CA . GLY A 1 23 ? -2.630 6.486 29.908 1.00 0.00 52 GLY A CA 2
ATOM 1394 C C . GLY A 1 23 ? -4.117 6.189 30.048 1.00 0.00 52 GLY A C 2
ATOM 1395 O O . GLY A 1 23 ? -4.628 5.233 29.466 1.00 0.00 52 GLY A O 2
ATOM 1399 N N . ASN A 1 24 ? -4.809 7.015 30.827 1.00 0.00 53 ASN A N 2
ATOM 1400 C CA . ASN A 1 24 ? -6.240 6.844 31.046 1.00 0.00 53 ASN A CA 2
ATOM 1401 C C . ASN A 1 24 ? -7.007 8.111 30.691 1.00 0.00 53 ASN A C 2
ATOM 1402 O O . ASN A 1 24 ? -8.006 8.442 31.329 1.00 0.00 53 ASN A O 2
ATOM 1413 N N . SER A 1 25 ? -6.534 8.817 29.669 1.00 0.00 54 SER A N 2
ATOM 1414 C CA . SER A 1 25 ? -7.186 10.040 29.216 1.00 0.00 54 SER A CA 2
ATOM 1415 C C . SER A 1 25 ? -6.797 10.371 27.781 1.00 0.00 54 SER A C 2
ATOM 1416 O O . SER A 1 25 ? -6.035 9.640 27.150 1.00 0.00 54 SER A O 2
ATOM 1424 N N . GLU A 1 26 ? -7.326 11.478 27.272 1.00 0.00 55 GLU A N 2
ATOM 1425 C CA . GLU A 1 26 ? -7.001 11.934 25.925 1.00 0.00 55 GLU A CA 2
ATOM 1426 C C . GLU A 1 26 ? -5.496 12.094 25.746 1.00 0.00 55 GLU A C 2
ATOM 1427 O O . GLU A 1 26 ? -4.843 12.802 26.512 1.00 0.00 55 GLU A O 2
ATOM 1439 N N . LEU A 1 27 ? -4.952 11.434 24.730 1.00 0.00 56 LEU A N 2
ATOM 1440 C CA . LEU A 1 27 ? -3.520 11.486 24.461 1.00 0.00 56 LEU A CA 2
ATOM 1441 C C . LEU A 1 27 ? -3.107 12.858 23.942 1.00 0.00 56 LEU A C 2
ATOM 1442 O O . LEU A 1 27 ? -3.675 13.362 22.974 1.00 0.00 56 LEU A O 2
ATOM 1458 N N . ASP A 1 28 ? -2.113 13.455 24.591 1.00 0.00 57 ASP A N 2
ATOM 1459 C CA . ASP A 1 28 ? -1.574 14.737 24.153 1.00 0.00 57 ASP A CA 2
ATOM 1460 C C . ASP A 1 28 ? -0.143 14.590 23.653 1.00 0.00 57 ASP A C 2
ATOM 1461 O 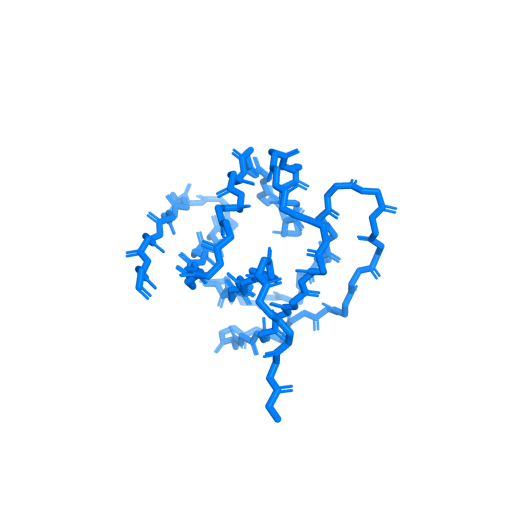O . ASP A 1 28 ? 0.811 14.864 24.382 1.00 0.00 57 ASP A O 2
ATOM 1470 N N . VAL A 1 29 ? 0.001 14.155 22.405 1.00 0.00 58 VAL A N 2
ATOM 1471 C CA . VAL A 1 29 ? 1.317 13.933 21.818 1.00 0.00 58 VAL A CA 2
ATOM 1472 C C . VAL A 1 29 ? 1.402 14.525 20.418 1.00 0.00 58 VAL A C 2
ATOM 1473 O O . VAL A 1 29 ? 0.490 14.359 19.607 1.00 0.00 58 VAL A O 2
ATOM 1486 N N . SER A 1 30 ? 2.503 15.214 20.137 1.00 0.00 59 SER A N 2
ATOM 1487 C CA . SER A 1 30 ? 2.742 15.770 18.810 1.00 0.00 59 SER A CA 2
ATOM 1488 C C . SER A 1 30 ? 3.886 15.048 18.110 1.00 0.00 59 SER A C 2
ATOM 1489 O O . SER A 1 30 ? 5.031 15.095 18.561 1.00 0.00 59 SER A O 2
ATOM 1497 N N . VAL A 1 31 ? 3.570 14.383 17.004 1.00 0.00 60 VAL A N 2
ATOM 1498 C CA . VAL A 1 31 ? 4.527 13.505 16.339 1.00 0.00 60 VAL A CA 2
ATOM 1499 C C . VAL A 1 31 ? 5.048 14.132 15.053 1.00 0.00 60 VAL A C 2
ATOM 1500 O O . VAL A 1 31 ? 4.370 14.118 14.026 1.00 0.00 60 VAL A O 2
ATOM 1513 N N . GLY A 1 32 ? 6.256 14.681 15.116 1.00 0.00 61 GLY A N 2
ATOM 1514 C CA . GLY A 1 32 ? 6.897 15.257 13.941 1.00 0.00 61 GLY A CA 2
ATOM 1515 C C . GLY A 1 32 ? 6.170 16.512 13.475 1.00 0.00 61 GLY A C 2
ATOM 1516 O O . GLY A 1 32 ? 6.209 17.548 14.141 1.00 0.00 61 GLY A O 2
ATOM 1520 N N . SER A 1 33 ? 5.507 16.415 12.328 1.00 0.00 62 SER A N 2
ATOM 1521 C CA . SER A 1 33 ? 4.811 17.557 11.746 1.00 0.00 62 SER A CA 2
ATOM 1522 C C . SER A 1 33 ? 3.311 17.476 12.001 1.00 0.00 62 SER A C 2
ATOM 1523 O O . SER A 1 33 ? 2.568 18.408 11.692 1.00 0.00 62 SER A O 2
ATOM 1531 N N . THR A 1 34 ? 2.871 16.357 12.566 1.00 0.00 63 THR A N 2
ATOM 1532 C CA . THR A 1 34 ? 1.450 16.117 12.786 1.00 0.00 63 THR A CA 2
ATOM 1533 C C . THR A 1 34 ? 1.150 15.906 14.264 1.00 0.00 63 THR A C 2
ATOM 1534 O O . THR A 1 34 ? 1.613 14.940 14.870 1.00 0.00 63 THR A O 2
ATOM 1545 N N . SER A 1 35 ? 0.371 16.816 14.840 1.00 0.00 64 SER A N 2
ATOM 1546 C CA . SER A 1 35 ? -0.043 16.699 16.233 1.00 0.00 64 SER A CA 2
ATOM 1547 C C . SER A 1 35 ? -1.199 15.719 16.384 1.00 0.00 64 SER A C 2
ATOM 1548 O O . SER A 1 35 ? -2.072 15.637 15.520 1.00 0.00 64 SER A O 2
ATOM 1556 N N . LEU A 1 36 ? -1.199 14.978 17.487 1.00 0.00 65 LEU A N 2
ATOM 1557 C CA . LEU A 1 36 ? -2.196 13.937 17.709 1.00 0.00 65 LEU A CA 2
ATOM 1558 C C . LEU A 1 36 ? -3.074 14.263 18.910 1.00 0.00 65 LEU A C 2
ATOM 1559 O O . LEU A 1 36 ? -2.596 14.328 20.043 1.00 0.00 65 LEU A O 2
ATOM 1575 N N . ASN A 1 37 ? -4.362 14.469 18.656 1.00 0.00 66 ASN A N 2
ATOM 1576 C CA . ASN A 1 37 ? -5.314 14.767 19.719 1.00 0.00 66 ASN A CA 2
ATOM 1577 C C . ASN A 1 37 ? -6.550 13.884 19.616 1.00 0.00 66 ASN A C 2
ATOM 1578 O O . ASN A 1 37 ? -6.731 13.166 18.632 1.00 0.00 66 ASN A O 2
ATOM 1589 N N . ASP A 1 38 ? -7.398 13.939 20.637 1.00 0.00 67 ASP A N 2
ATOM 1590 C CA . ASP A 1 38 ? -8.635 13.166 20.649 1.00 0.00 67 ASP A CA 2
ATOM 1591 C C . ASP A 1 38 ? -8.359 11.683 20.438 1.00 0.00 67 ASP A C 2
ATOM 1592 O O . ASP A 1 38 ? -8.850 11.080 19.484 1.00 0.00 67 ASP A O 2
ATOM 1601 N N . VAL A 1 39 ? -7.571 11.100 21.335 1.00 0.00 68 VAL A N 2
ATOM 1602 C CA . VAL A 1 39 ? -7.292 9.669 21.296 1.00 0.00 68 VAL A CA 2
ATOM 1603 C C . VAL A 1 39 ? -7.705 8.991 22.596 1.00 0.00 68 VAL A C 2
ATOM 1604 O O . VAL A 1 39 ? -7.278 9.392 23.679 1.00 0.00 68 VAL A O 2
ATOM 1617 N N . ALA A 1 40 ? -8.539 7.963 22.482 1.00 0.00 69 ALA A N 2
ATOM 1618 C CA . ALA A 1 40 ? -9.044 7.253 23.651 1.00 0.00 69 ALA A CA 2
ATOM 1619 C C . ALA A 1 40 ? -7.941 6.446 24.324 1.00 0.00 69 ALA A C 2
ATOM 1620 O O . ALA A 1 40 ? -6.964 6.057 23.684 1.00 0.00 69 ALA A O 2
ATOM 1627 N N . PRO A 1 41 ? -8.105 6.195 25.619 1.00 0.00 70 PRO A N 2
ATOM 1628 C CA . PRO A 1 41 ? -7.151 5.387 26.369 1.00 0.00 70 PRO A CA 2
ATOM 1629 C C . PRO A 1 41 ? -6.911 4.044 25.689 1.00 0.00 70 PRO A C 2
ATOM 1630 O O . PRO A 1 41 ? -7.853 3.387 25.244 1.00 0.00 70 PRO A O 2
ATOM 1641 N N . LEU A 1 42 ? -5.648 3.643 25.613 1.00 0.00 71 LEU A N 2
ATOM 1642 C CA . LEU A 1 42 ? -5.284 2.370 25.001 1.00 0.00 71 LEU A CA 2
ATOM 1643 C C . LEU A 1 42 ? -5.556 2.382 23.502 1.00 0.00 71 LEU A C 2
ATOM 1644 O O . LEU A 1 42 ? -5.700 1.331 22.879 1.00 0.00 71 LEU A O 2
ATOM 1660 N N . GLY A 1 43 ? -5.626 3.579 22.927 1.00 0.00 72 GLY A N 2
ATOM 1661 C CA . GLY A 1 43 ? -5.783 3.729 21.486 1.00 0.00 72 GLY A CA 2
ATOM 1662 C C . GLY A 1 43 ? -4.433 3.875 20.797 1.00 0.00 72 GLY A C 2
ATOM 1663 O O . GLY A 1 43 ? -3.387 3.646 21.404 1.00 0.00 72 GLY A O 2
ATOM 1667 N N . SER A 1 44 ? -4.463 4.258 19.524 1.00 0.00 73 SER A N 2
ATOM 1668 C CA . SER A 1 44 ? -3.245 4.378 18.732 1.00 0.00 73 SER A CA 2
ATOM 1669 C C . SER A 1 44 ? -3.482 5.210 17.479 1.00 0.00 73 SER A C 2
ATOM 1670 O O . SER A 1 44 ? -4.624 5.499 17.121 1.00 0.00 73 SER A O 2
ATOM 1678 N N . SER A 1 45 ? -2.397 5.595 16.815 1.00 0.00 74 SER A N 2
ATOM 1679 C CA . SER A 1 45 ? -2.488 6.356 15.575 1.00 0.00 74 SER A CA 2
ATOM 1680 C C . SER A 1 45 ? -1.241 6.164 14.720 1.00 0.00 74 SER A C 2
ATOM 1681 O O . SER A 1 45 ? -0.120 6.184 15.227 1.00 0.00 74 SER A O 2
ATOM 1689 N N . ASP A 1 46 ? -1.446 5.981 13.420 1.00 0.00 75 ASP A N 2
ATOM 1690 C CA . ASP A 1 46 ? -0.342 5.740 12.497 1.00 0.00 75 ASP A CA 2
ATOM 1691 C C . ASP A 1 46 ? 0.039 7.011 11.750 1.00 0.00 75 ASP A C 2
ATOM 1692 O O . ASP A 1 46 ? -0.820 7.826 11.415 1.00 0.00 75 ASP A O 2
ATOM 1701 N N . PHE A 1 47 ? 1.333 7.175 11.493 1.00 0.00 76 PHE A N 2
ATOM 1702 C CA . PHE A 1 47 ? 1.829 8.344 10.778 1.00 0.00 76 PHE A CA 2
ATOM 1703 C C . PHE A 1 47 ? 2.718 7.940 9.609 1.00 0.00 76 PHE A C 2
ATOM 1704 O O . PHE A 1 47 ? 3.377 6.901 9.649 1.00 0.00 76 PHE A O 2
ATOM 1721 N N . LYS A 1 48 ? 2.732 8.766 8.569 1.00 0.00 77 LYS A N 2
ATOM 1722 C CA . LYS A 1 48 ? 3.527 8.486 7.379 1.00 0.00 77 LYS A CA 2
ATOM 1723 C C . LYS A 1 48 ? 4.490 9.628 7.081 1.00 0.00 77 LYS A C 2
ATOM 1724 O O . LYS A 1 48 ? 4.070 10.764 6.857 1.00 0.00 77 LYS A O 2
ATOM 1743 N N . PHE A 1 49 ? 5.782 9.321 7.077 1.00 0.00 78 PHE A N 2
ATOM 1744 C CA . PHE A 1 49 ? 6.807 10.321 6.801 1.00 0.00 78 PHE A CA 2
ATOM 1745 C C . PHE A 1 49 ? 7.683 9.902 5.627 1.00 0.00 78 PHE A C 2
ATOM 1746 O O . PHE A 1 49 ? 8.645 9.153 5.794 1.00 0.00 78 PHE A O 2
ATOM 1763 N N . LEU A 1 50 ? 7.344 10.391 4.438 1.00 0.00 79 LEU A N 2
ATOM 1764 C CA . LEU A 1 50 ? 8.101 10.070 3.234 1.00 0.00 79 LEU A CA 2
ATOM 1765 C C . LEU A 1 50 ? 9.543 10.548 3.347 1.00 0.00 79 LEU A C 2
ATOM 1766 O O . LEU A 1 50 ? 10.479 9.798 3.070 1.00 0.00 79 LEU A O 2
ATOM 1782 N N . PRO A 1 51 ? 9.716 11.800 3.755 1.00 0.00 80 PRO A N 2
ATOM 1783 C CA . PRO A 1 51 ? 11.045 12.362 3.962 1.00 0.00 80 PRO A CA 2
ATOM 1784 C C . PRO A 1 51 ? 11.623 11.930 5.303 1.00 0.00 80 PRO A C 2
ATOM 1785 O O . PRO A 1 51 ? 11.061 12.227 6.357 1.00 0.00 80 PRO A O 2
ATOM 1796 N N . PRO A 1 52 ? 12.750 11.227 5.258 1.00 0.00 81 PRO A N 2
ATOM 1797 C CA . PRO A 1 52 ? 13.408 10.755 6.469 1.00 0.00 81 PRO A CA 2
ATOM 1798 C C . PRO A 1 52 ? 14.172 11.881 7.155 1.00 0.00 81 PRO A C 2
ATOM 1799 O O . PRO A 1 52 ? 14.390 12.942 6.571 1.00 0.00 81 PRO A O 2
ATOM 1810 N N . GLY A 1 53 ? 14.575 11.643 8.398 1.00 0.00 82 GLY A N 2
ATOM 1811 C CA . GLY A 1 53 ? 15.320 12.635 9.165 1.00 0.00 82 GLY A CA 2
ATOM 1812 C C . GLY A 1 53 ? 14.966 12.568 10.645 1.00 0.00 82 GLY A C 2
ATOM 1813 O O . GLY A 1 53 ? 14.237 11.675 11.079 1.00 0.00 82 GLY A O 2
ATOM 1817 N N . SER A 1 54 ? 15.485 13.518 11.416 1.00 0.00 83 SER A N 2
ATOM 1818 C CA . SER A 1 54 ? 15.206 13.580 12.846 1.00 0.00 83 SER A CA 2
ATOM 1819 C C . SER A 1 54 ? 13.886 14.288 13.120 1.00 0.00 83 SER A C 2
ATOM 1820 O O . SER A 1 54 ? 13.702 15.446 12.744 1.00 0.00 83 SER A O 2
ATOM 1828 N N . TYR A 1 55 ? 12.969 13.586 13.776 1.00 0.00 84 TYR A N 2
ATOM 1829 C CA . TYR A 1 55 ? 11.688 14.168 14.160 1.00 0.00 84 TYR A CA 2
ATOM 1830 C C . TYR A 1 55 ? 11.484 14.104 15.669 1.00 0.00 84 TYR A C 2
ATOM 1831 O O . TYR A 1 55 ? 11.935 13.167 16.326 1.00 0.00 84 TYR A O 2
ATOM 1849 N N . THR A 1 56 ? 10.802 15.107 16.211 1.00 0.00 85 THR A N 2
ATOM 1850 C CA . THR A 1 56 ? 10.540 15.169 17.644 1.00 0.00 85 THR A CA 2
ATOM 1851 C C . THR A 1 56 ? 9.115 14.734 17.963 1.00 0.00 85 THR A C 2
ATOM 1852 O O . THR A 1 56 ? 8.154 15.269 17.411 1.00 0.00 85 THR A O 2
ATOM 1863 N N . ALA A 1 57 ? 8.986 13.759 18.857 1.00 0.00 86 ALA A N 2
ATOM 1864 C CA . ALA A 1 57 ? 7.681 13.360 19.371 1.00 0.00 86 ALA A CA 2
ATOM 1865 C C . ALA A 1 57 ? 7.433 13.942 20.757 1.00 0.00 86 ALA A C 2
ATOM 1866 O O . ALA A 1 57 ? 7.900 13.404 21.759 1.00 0.00 86 ALA A O 2
ATOM 1873 N N . GLN A 1 58 ? 6.695 15.046 20.805 1.00 0.00 87 GLN A N 2
ATOM 1874 C CA . GLN A 1 58 ? 6.478 15.769 22.052 1.00 0.00 87 GLN A CA 2
ATOM 1875 C C . GLN A 1 58 ? 5.407 15.094 22.901 1.00 0.00 87 GLN A C 2
ATOM 1876 O O . GLN A 1 58 ? 4.254 14.980 22.487 1.00 0.00 87 GLN A O 2
ATOM 1890 N N . VAL A 1 59 ? 5.797 14.648 24.091 1.00 0.00 88 VAL A N 2
ATOM 1891 C CA . VAL A 1 59 ? 4.880 13.954 24.986 1.00 0.00 88 VAL A CA 2
ATOM 1892 C C . VAL A 1 59 ? 4.727 14.701 26.304 1.00 0.00 88 VAL A C 2
ATOM 1893 O O . VAL A 1 59 ? 5.321 14.326 27.315 1.00 0.00 88 VAL A O 2
ATOM 1906 N N . GLY A 1 60 ? 3.926 15.761 26.287 1.00 0.00 89 GLY A N 2
ATOM 1907 C CA . GLY A 1 60 ? 3.727 16.590 27.470 1.00 0.00 89 GLY A CA 2
ATOM 1908 C C . GLY A 1 60 ? 4.982 17.389 27.799 1.00 0.00 89 GLY A C 2
ATOM 1909 O O . GLY A 1 60 ? 5.358 18.301 27.063 1.00 0.00 89 GLY A O 2
ATOM 1913 N N . GLN A 1 61 ? 5.625 17.040 28.908 1.00 0.00 90 GLN A N 2
ATOM 1914 C CA . GLN A 1 61 ? 6.866 17.692 29.310 1.00 0.00 90 GLN A CA 2
ATOM 1915 C C . GLN A 1 61 ? 8.080 16.918 28.813 1.00 0.00 90 GLN A C 2
ATOM 1916 O O . GLN A 1 61 ? 9.219 17.357 28.978 1.00 0.00 90 GLN A O 2
ATOM 1930 N N . GLN A 1 62 ? 7.831 15.764 28.202 1.00 0.00 91 GLN A N 2
ATOM 1931 C CA . GLN A 1 62 ? 8.902 14.939 27.656 1.00 0.00 91 GLN A CA 2
ATOM 1932 C C . GLN A 1 62 ? 8.882 14.948 26.133 1.00 0.00 91 GLN A C 2
ATOM 1933 O O . GLN A 1 62 ? 7.958 15.483 25.518 1.00 0.00 91 GLN A O 2
ATOM 1947 N N . SER A 1 63 ? 9.904 14.353 25.529 1.00 0.00 92 SER A N 2
ATOM 1948 C CA . SER A 1 63 ? 9.973 14.236 24.077 1.00 0.00 92 SER A CA 2
ATOM 1949 C C . SER A 1 63 ? 10.902 13.101 23.661 1.00 0.00 92 SER A C 2
ATOM 1950 O O . SER A 1 63 ? 11.794 12.710 24.411 1.00 0.00 92 SER A O 2
ATOM 1958 N N . LEU A 1 64 ? 10.684 12.578 22.459 1.00 0.00 93 LEU A N 2
ATOM 1959 C CA . LEU A 1 64 ? 11.514 11.500 21.931 1.00 0.00 93 LEU A CA 2
ATOM 1960 C C . LEU A 1 64 ? 12.249 11.938 20.672 1.00 0.00 93 LEU A C 2
ATOM 1961 O O . LEU A 1 64 ? 11.654 12.517 19.763 1.00 0.00 93 LEU A O 2
ATOM 1977 N N . PRO A 1 65 ? 13.547 11.658 20.624 1.00 0.00 94 PRO A N 2
ATOM 1978 C CA . PRO A 1 65 ? 14.356 11.969 19.451 1.00 0.00 94 PRO A CA 2
ATOM 1979 C C . PRO A 1 65 ? 14.135 10.947 18.342 1.00 0.00 94 PRO A C 2
ATOM 1980 O O . PRO A 1 65 ? 15.018 10.144 18.041 1.00 0.00 94 PRO A O 2
ATOM 1991 N N . VAL A 1 66 ? 12.952 10.983 17.738 1.00 0.00 95 VAL A N 2
ATOM 1992 C CA . VAL A 1 66 ? 12.528 9.930 16.823 1.00 0.00 95 VAL A CA 2
ATOM 1993 C C . VAL A 1 66 ? 13.148 10.115 15.444 1.00 0.00 95 VAL A C 2
ATOM 1994 O O . VAL A 1 66 ? 12.521 10.668 14.540 1.00 0.00 95 VAL A O 2
ATOM 2007 N N . LYS A 1 67 ? 14.382 9.650 15.289 1.00 0.00 96 LYS A N 2
ATOM 2008 C CA . LYS A 1 67 ? 15.029 9.615 13.983 1.00 0.00 96 LYS A CA 2
ATOM 2009 C C . LYS A 1 67 ? 14.348 8.616 13.057 1.00 0.00 96 LYS A C 2
ATOM 2010 O O . LYS A 1 67 ? 14.393 7.408 13.290 1.00 0.00 96 LYS A O 2
ATOM 2029 N N . LEU A 1 68 ? 13.716 9.127 12.005 1.00 0.00 97 LEU A N 2
ATOM 2030 C CA . LEU A 1 68 ? 12.933 8.292 11.103 1.00 0.00 97 LEU A CA 2
ATOM 2031 C C . LEU A 1 68 ? 13.751 7.878 9.885 1.00 0.00 97 LEU A C 2
ATOM 2032 O O . LEU A 1 68 ? 14.173 8.720 9.095 1.00 0.00 97 LEU A O 2
ATOM 2048 N N . ASP A 1 69 ? 13.969 6.575 9.741 1.00 0.00 98 ASP A N 2
ATOM 2049 C CA . ASP A 1 69 ? 14.600 6.032 8.545 1.00 0.00 98 ASP A CA 2
ATOM 2050 C C . ASP A 1 69 ? 13.566 5.451 7.591 1.00 0.00 98 ASP A C 2
ATOM 2051 O O . ASP A 1 69 ? 12.494 5.016 8.013 1.00 0.00 98 ASP A O 2
ATOM 2060 N N . PRO A 1 70 ? 13.892 5.446 6.303 1.00 0.00 99 PRO A N 2
ATOM 2061 C CA . PRO A 1 70 ? 12.982 4.935 5.284 1.00 0.00 99 PRO A CA 2
ATOM 2062 C C . PRO A 1 70 ? 12.584 3.494 5.575 1.00 0.00 99 PRO A C 2
ATOM 2063 O O . PRO A 1 70 ? 13.434 2.648 5.848 1.00 0.00 99 PRO A O 2
ATOM 2074 N N . ASP A 1 71 ? 11.285 3.222 5.513 1.00 0.00 100 ASP A N 2
ATOM 2075 C CA . ASP A 1 71 ? 10.784 1.856 5.608 1.00 0.00 100 ASP A CA 2
ATOM 2076 C C . ASP A 1 71 ? 11.100 1.247 6.969 1.00 0.00 100 ASP A C 2
ATOM 2077 O O . ASP A 1 71 ? 11.164 0.026 7.113 1.00 0.00 100 ASP A O 2
ATOM 2086 N N . SER A 1 72 ? 11.297 2.105 7.963 1.00 0.00 101 SER A N 2
ATOM 2087 C CA . SER A 1 72 ? 11.502 1.654 9.335 1.00 0.00 101 SER A CA 2
ATOM 2088 C C . SER A 1 72 ? 10.251 1.866 10.178 1.00 0.00 101 SER A C 2
ATOM 2089 O O . SER A 1 72 ? 9.489 2.806 9.949 1.00 0.00 101 SER A O 2
ATOM 2097 N N . TYR A 1 73 ? 10.045 0.988 11.153 1.00 0.00 102 TYR A N 2
ATOM 2098 C CA . TYR A 1 73 ? 8.850 1.036 11.987 1.00 0.00 102 TYR A CA 2
ATOM 2099 C C . TYR A 1 73 ? 9.169 1.574 13.376 1.00 0.00 102 TYR A C 2
ATOM 2100 O O . TYR A 1 73 ? 10.197 1.234 13.962 1.00 0.00 102 TYR A O 2
ATOM 2118 N N . TYR A 1 74 ? 8.281 2.413 13.899 1.00 0.00 103 TYR A N 2
ATOM 2119 C CA . TYR A 1 74 ? 8.485 3.029 15.205 1.00 0.00 103 TYR A CA 2
ATOM 2120 C C . TYR A 1 74 ? 7.226 2.941 16.057 1.00 0.00 103 TYR A C 2
ATOM 2121 O O . TYR A 1 74 ? 6.111 3.066 15.550 1.00 0.00 103 TYR A O 2
ATOM 2139 N N . THR A 1 75 ? 7.410 2.726 17.356 1.00 0.00 104 THR A N 2
ATOM 2140 C CA . THR A 1 75 ? 6.303 2.762 18.303 1.00 0.00 104 THR A CA 2
ATOM 2141 C C . THR A 1 75 ? 6.529 3.822 19.374 1.00 0.00 104 THR A C 2
ATOM 2142 O O . THR A 1 75 ? 7.575 3.850 20.022 1.00 0.00 104 THR A O 2
ATOM 2153 N N . LEU A 1 76 ? 5.542 4.692 19.556 1.00 0.00 105 LEU A N 2
ATOM 2154 C CA . LEU A 1 76 ? 5.638 5.767 20.535 1.00 0.00 105 LEU A CA 2
ATOM 2155 C C . LEU A 1 76 ? 4.699 5.528 21.711 1.00 0.00 105 LEU A C 2
ATOM 2156 O O . LEU A 1 76 ? 3.510 5.839 21.641 1.00 0.00 105 LEU A O 2
ATOM 2172 N N . VAL A 1 77 ? 5.240 4.974 22.790 1.00 0.00 106 VAL A N 2
ATOM 2173 C CA . VAL A 1 77 ? 4.440 4.640 23.963 1.00 0.00 106 VAL A CA 2
ATOM 2174 C C . VAL A 1 77 ? 4.431 5.787 24.967 1.00 0.00 106 VAL A C 2
ATOM 2175 O O . VAL A 1 77 ? 5.459 6.111 25.561 1.00 0.00 106 VAL A O 2
ATOM 2188 N N . SER A 1 78 ? 3.264 6.395 25.151 1.00 0.00 107 SER A N 2
ATOM 2189 C CA . SER A 1 78 ? 3.117 7.503 26.087 1.00 0.00 107 SER A CA 2
ATOM 2190 C C . SER A 1 78 ? 2.474 7.041 27.389 1.00 0.00 107 SER A C 2
ATOM 2191 O O . SER A 1 78 ? 1.276 6.767 27.437 1.00 0.00 107 SER A O 2
ATOM 2199 N N . GLN A 1 79 ? 3.279 6.958 28.443 1.00 0.00 108 GLN A N 2
ATOM 2200 C CA . GLN A 1 79 ? 2.791 6.526 29.747 1.00 0.00 108 GLN A CA 2
ATOM 2201 C C . GLN A 1 79 ? 2.888 7.649 30.773 1.00 0.00 108 GLN A C 2
ATOM 2202 O O . GLN A 1 79 ? 3.975 7.969 31.255 1.00 0.00 108 GLN A O 2
ATOM 2216 N N . PRO A 1 80 ? 1.747 8.244 31.101 1.00 0.00 109 PRO A N 2
ATOM 2217 C CA . PRO A 1 80 ? 1.692 9.290 32.116 1.00 0.00 109 PRO A CA 2
ATOM 2218 C C . PRO A 1 80 ? 2.275 8.805 33.437 1.00 0.00 109 PRO A C 2
ATOM 2219 O O . PRO A 1 80 ? 2.043 7.668 33.849 1.00 0.00 109 PRO A O 2
ATOM 2230 N N . GLY A 1 81 ? 3.030 9.675 34.100 1.00 0.00 110 GLY A N 2
ATOM 2231 C CA . GLY A 1 81 ? 3.657 9.332 35.370 1.00 0.00 110 GLY A CA 2
ATOM 2232 C C . GLY A 1 81 ? 5.146 9.062 35.194 1.00 0.00 110 GLY A C 2
ATOM 2233 O O . GLY A 1 81 ? 5.914 9.114 36.155 1.00 0.00 110 GLY A O 2
ATOM 2237 N N . GLY A 1 82 ? 5.548 8.773 33.961 1.00 0.00 111 GLY A N 2
ATOM 2238 C CA . GLY A 1 82 ? 6.949 8.516 33.652 1.00 0.00 111 GLY A CA 2
ATOM 2239 C C . GLY A 1 82 ? 7.330 9.097 32.296 1.00 0.00 111 GLY A C 2
ATOM 2240 O O . GLY A 1 82 ? 6.721 10.059 31.829 1.00 0.00 111 GLY A O 2
ATOM 2244 N N . LYS A 1 83 ? 8.343 8.507 31.669 1.00 0.00 112 LYS A N 2
ATOM 2245 C CA . LYS A 1 83 ? 8.805 8.963 30.364 1.00 0.00 112 LYS A CA 2
ATOM 2246 C C . LYS A 1 83 ? 8.304 8.051 29.252 1.00 0.00 112 LYS A C 2
ATOM 2247 O O . LYS A 1 83 ? 8.106 6.854 29.459 1.00 0.00 112 LYS A O 2
ATOM 2266 N N . PRO A 1 84 ? 8.101 8.624 28.070 1.00 0.00 113 PRO A N 2
ATOM 2267 C CA . PRO A 1 84 ? 7.634 7.860 26.919 1.00 0.00 113 PRO A CA 2
ATOM 2268 C C . PRO A 1 84 ? 8.730 6.948 26.382 1.00 0.00 113 PRO A C 2
ATOM 2269 O O . PRO A 1 84 ? 9.919 7.227 26.545 1.00 0.00 113 PRO A O 2
ATOM 2280 N N . GLN A 1 85 ? 8.324 5.856 25.743 1.00 0.00 114 GLN A N 2
ATOM 2281 C CA . GLN A 1 85 ? 9.270 4.877 25.222 1.00 0.00 114 GLN A CA 2
ATOM 2282 C C . GLN A 1 85 ? 9.342 4.935 23.701 1.00 0.00 114 GLN A C 2
ATOM 2283 O O . GLN A 1 85 ? 8.334 5.157 23.031 1.00 0.00 114 GLN A O 2
ATOM 2297 N N . LEU A 1 86 ? 10.539 4.734 23.162 1.00 0.00 115 LEU A N 2
ATOM 2298 C CA . LEU A 1 86 ? 10.740 4.741 21.718 1.00 0.00 115 LEU A CA 2
ATOM 2299 C C . LEU A 1 86 ? 11.296 3.409 21.232 1.00 0.00 115 LEU A C 2
ATOM 2300 O O . LEU A 1 86 ? 12.438 3.057 21.527 1.00 0.00 115 LEU A O 2
ATOM 2316 N N . VAL A 1 87 ? 10.482 2.671 20.486 1.00 0.00 116 VAL A N 2
ATOM 2317 C CA . VAL A 1 87 ? 10.907 1.397 19.919 1.00 0.00 116 VAL A CA 2
ATOM 2318 C C . VAL A 1 87 ? 11.085 1.497 18.409 1.00 0.00 116 VAL A C 2
ATOM 2319 O O . VAL A 1 87 ? 10.135 1.784 17.679 1.00 0.00 116 VAL A O 2
ATOM 2332 N N . ALA A 1 88 ? 12.308 1.260 17.947 1.00 0.00 117 ALA A N 2
ATOM 2333 C CA . ALA A 1 88 ? 12.618 1.342 16.524 1.00 0.00 117 ALA A CA 2
ATOM 2334 C C . ALA A 1 88 ? 12.880 -0.038 15.937 1.00 0.00 117 ALA A C 2
ATOM 2335 O O . ALA A 1 88 ? 13.547 -0.869 16.554 1.00 0.00 117 ALA A O 2
ATOM 2342 N N . GLU A 1 89 ? 12.351 -0.278 14.742 1.00 0.00 118 GLU A N 2
ATOM 2343 C CA . GLU A 1 89 ? 12.580 -1.536 14.040 1.00 0.00 118 GLU A CA 2
ATOM 2344 C C . GLU A 1 89 ? 13.121 -1.294 12.637 1.00 0.00 118 GLU A C 2
ATOM 2345 O O . GLU A 1 89 ? 12.462 -0.669 11.806 1.00 0.00 118 GLU A O 2
ATOM 2357 N N . PRO A 1 90 ? 14.325 -1.792 12.380 1.00 0.00 119 PRO A N 2
ATOM 2358 C CA . PRO A 1 90 ? 14.944 -1.660 11.067 1.00 0.00 119 PRO A CA 2
ATOM 2359 C C . PRO A 1 90 ? 14.026 -2.182 9.969 1.00 0.00 119 PRO A C 2
ATOM 2360 O O . PRO A 1 90 ? 13.129 -1.497 9.562 1.00 0.00 119 P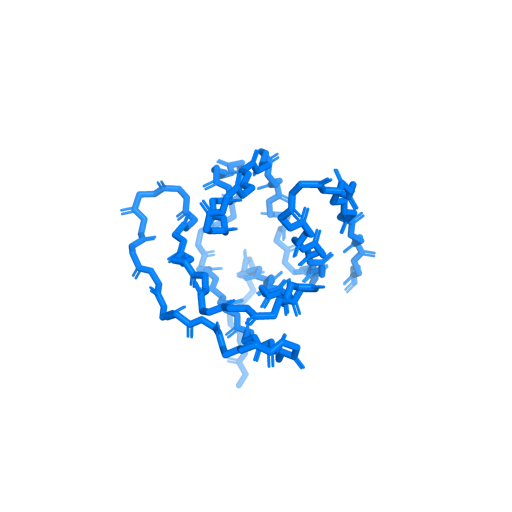RO A O 2
ATOM 2371 N N . GLN A 1 9 ? -0.673 0.131 0.212 1.00 0.00 38 GLN A N 3
ATOM 2372 C CA . GLN A 1 9 ? 0.784 0.106 0.175 1.00 0.00 38 GLN A CA 3
ATOM 2373 C C . GLN A 1 9 ? 1.360 1.516 0.170 1.00 0.00 38 GLN A C 3
ATOM 2374 O O . GLN A 1 9 ? 1.130 2.288 -0.760 1.00 0.00 38 GLN A O 3
ATOM 2388 N N . ALA A 1 10 ? 2.108 1.848 1.217 1.00 0.00 39 ALA A N 3
ATOM 2389 C CA . ALA A 1 10 ? 2.765 3.146 1.309 1.00 0.00 39 ALA A CA 3
ATOM 2390 C C . ALA A 1 10 ? 3.962 3.226 0.371 1.00 0.00 39 ALA A C 3
ATOM 2391 O O . ALA A 1 10 ? 4.623 2.221 0.105 1.00 0.00 39 ALA A O 3
ATOM 2398 N N . PRO A 1 11 ? 4.238 4.426 -0.128 1.00 0.00 40 PRO A N 3
ATOM 2399 C CA . PRO A 1 11 ? 5.384 4.648 -1.002 1.00 0.00 40 PRO A CA 3
ATOM 2400 C C . PRO A 1 11 ? 6.677 4.188 -0.340 1.00 0.00 40 PRO A C 3
ATOM 2401 O O . PRO A 1 11 ? 6.879 4.391 0.856 1.00 0.00 40 PRO A O 3
ATOM 2412 N N . LYS A 1 12 ? 7.551 3.570 -1.127 1.00 0.00 41 LYS A N 3
ATOM 2413 C CA . LYS A 1 12 ? 8.823 3.073 -0.618 1.00 0.00 41 LYS A CA 3
ATOM 2414 C C . LYS A 1 12 ? 9.635 4.191 0.022 1.00 0.00 41 LYS A C 3
ATOM 2415 O O . LYS A 1 12 ? 9.937 5.198 -0.620 1.00 0.00 41 LYS A O 3
ATOM 2434 N N . GLY A 1 13 ? 9.986 4.009 1.291 1.00 0.00 42 GLY A N 3
ATOM 2435 C CA . GLY A 1 13 ? 10.754 5.008 2.024 1.00 0.00 42 GLY A CA 3
ATOM 2436 C C . GLY A 1 13 ? 9.940 5.595 3.171 1.00 0.00 42 GLY A C 3
ATOM 2437 O O . GLY A 1 13 ? 10.498 6.112 4.140 1.00 0.00 42 GLY A O 3
ATOM 2441 N N . SER A 1 14 ? 8.619 5.512 3.055 1.00 0.00 43 SER A N 3
ATOM 2442 C CA . SER A 1 14 ? 7.726 6.057 4.070 1.00 0.00 43 SER A CA 3
ATOM 2443 C C . SER A 1 14 ? 7.908 5.342 5.404 1.00 0.00 43 SER A C 3
ATOM 2444 O O . SER A 1 14 ? 7.901 4.113 5.466 1.00 0.00 43 SER A O 3
ATOM 2452 N N . ALA A 1 15 ? 8.068 6.119 6.469 1.00 0.00 44 ALA A N 3
ATOM 2453 C CA . ALA A 1 15 ? 8.231 5.563 7.806 1.00 0.00 44 ALA A CA 3
ATOM 2454 C C . ALA A 1 15 ? 7.057 5.932 8.703 1.00 0.00 44 ALA A C 3
ATOM 2455 O O . ALA A 1 15 ? 6.479 7.011 8.573 1.00 0.00 44 ALA A O 3
ATOM 2462 N N . PHE A 1 16 ? 6.708 5.031 9.614 1.00 0.00 45 PHE A N 3
ATOM 2463 C CA . PHE A 1 16 ? 5.553 5.226 10.483 1.00 0.00 45 PHE A CA 3
ATOM 2464 C C . PHE A 1 16 ? 5.941 5.102 11.951 1.00 0.00 45 PHE A C 3
ATOM 2465 O O . PHE A 1 16 ? 6.725 4.229 12.325 1.00 0.00 45 PHE A O 3
ATOM 2482 N N . VAL A 1 17 ? 5.387 5.980 12.781 1.00 0.00 46 VAL A N 3
ATOM 2483 C CA . VAL A 1 17 ? 5.560 5.883 14.225 1.00 0.00 46 VAL A CA 3
ATOM 2484 C C . VAL A 1 17 ? 4.227 5.640 14.924 1.00 0.00 46 VAL A C 3
ATOM 2485 O O . VAL A 1 17 ? 3.358 6.510 14.942 1.00 0.00 46 VAL A O 3
ATOM 2498 N N . ARG A 1 18 ? 4.074 4.451 15.497 1.00 0.00 47 ARG A N 3
ATOM 2499 C CA . ARG A 1 18 ? 2.820 4.062 16.130 1.00 0.00 47 ARG A CA 3
ATOM 2500 C C . ARG A 1 18 ? 2.798 4.459 17.600 1.00 0.00 47 ARG A C 3
ATOM 2501 O O . ARG A 1 18 ? 3.462 3.839 18.431 1.00 0.00 47 ARG A O 3
ATOM 2522 N N . ALA A 1 19 ? 2.032 5.498 17.916 1.00 0.00 48 ALA A N 3
ATOM 2523 C CA . ALA A 1 19 ? 1.897 5.960 19.292 1.00 0.00 48 ALA A CA 3
ATOM 2524 C C . ALA A 1 19 ? 0.881 5.124 20.057 1.00 0.00 48 ALA A C 3
ATOM 2525 O O . ALA A 1 19 ? -0.114 4.669 19.492 1.00 0.00 48 ALA A O 3
ATOM 2532 N N . TYR A 1 20 ? 1.135 4.923 21.345 1.00 0.00 49 TYR A N 3
ATOM 2533 C CA . TYR A 1 20 ? 0.229 4.161 22.196 1.00 0.00 49 TYR A CA 3
ATOM 2534 C C . TYR A 1 20 ? -0.178 4.962 23.425 1.00 0.00 49 TYR A C 3
ATOM 2535 O O . TYR A 1 20 ? 0.671 5.500 24.138 1.00 0.00 49 TYR A O 3
ATOM 2553 N N . ASN A 1 21 ? -1.481 5.042 23.669 1.00 0.00 50 ASN A N 3
ATOM 2554 C CA . ASN A 1 21 ? -2.005 5.783 24.811 1.00 0.00 50 ASN A CA 3
ATOM 2555 C C . ASN A 1 21 ? -2.028 4.917 26.064 1.00 0.00 50 ASN A C 3
ATOM 2556 O O . ASN A 1 21 ? -2.974 4.164 26.293 1.00 0.00 50 ASN A O 3
ATOM 2567 N N . ALA A 1 22 ? -0.981 5.030 26.875 1.00 0.00 51 ALA A N 3
ATOM 2568 C CA . ALA A 1 22 ? -0.846 4.209 28.072 1.00 0.00 51 ALA A CA 3
ATOM 2569 C C . ALA A 1 22 ? -1.456 4.899 29.285 1.00 0.00 51 ALA A C 3
ATOM 2570 O O . ALA A 1 22 ? -1.287 4.448 30.418 1.00 0.00 51 ALA A O 3
ATOM 2577 N N . GLY A 1 23 ? -2.165 5.995 29.041 1.00 0.00 52 GLY A N 3
ATOM 2578 C CA . GLY A 1 23 ? -2.785 6.761 30.116 1.00 0.00 52 GLY A CA 3
ATOM 2579 C C . GLY A 1 23 ? -4.249 6.377 30.293 1.00 0.00 52 GLY A C 3
ATOM 2580 O O . GLY A 1 23 ? -4.717 5.394 29.718 1.00 0.00 52 GLY A O 3
ATOM 2584 N N . ASN A 1 24 ? -4.968 7.158 31.091 1.00 0.00 53 ASN A N 3
ATOM 2585 C CA . ASN A 1 24 ? -6.378 6.896 31.353 1.00 0.00 53 ASN A CA 3
ATOM 2586 C C . ASN A 1 24 ? -7.268 7.900 30.633 1.00 0.00 53 ASN A C 3
ATOM 2587 O O . ASN A 1 24 ? -8.477 7.950 30.864 1.00 0.00 53 ASN A O 3
ATOM 2598 N N . SER A 1 25 ? -6.665 8.697 29.759 1.00 0.00 54 SER A N 3
ATOM 2599 C CA . SER A 1 25 ? -7.399 9.714 29.015 1.00 0.00 54 SER A CA 3
ATOM 2600 C C . SER A 1 25 ? -6.642 10.135 27.763 1.00 0.00 54 SER A C 3
ATOM 2601 O O . SER A 1 25 ? -5.545 9.646 27.495 1.00 0.00 54 SER A O 3
ATOM 2609 N N . GLU A 1 26 ? -7.234 11.046 26.997 1.00 0.00 55 GLU A N 3
ATOM 2610 C CA . GLU A 1 26 ? -6.574 11.609 25.825 1.00 0.00 55 GLU A CA 3
ATOM 2611 C C . GLU A 1 26 ? -5.284 12.323 26.210 1.00 0.00 55 GLU A C 3
ATOM 2612 O O . GLU A 1 26 ? -5.283 13.198 27.075 1.00 0.00 55 GLU A O 3
ATOM 2624 N N . LEU A 1 27 ? -4.189 11.944 25.561 1.00 0.00 56 LEU A N 3
ATOM 2625 C CA . LEU A 1 27 ? -2.877 12.487 25.892 1.00 0.00 56 LEU A CA 3
ATOM 2626 C C . LEU A 1 27 ? -2.356 13.387 24.779 1.00 0.00 56 LEU A C 3
ATOM 2627 O O . LEU A 1 27 ? -2.633 13.158 23.601 1.00 0.00 56 LEU A O 3
ATOM 2643 N N . ASP A 1 28 ? -1.601 14.412 25.158 1.00 0.00 57 ASP A N 3
ATOM 2644 C CA . ASP A 1 28 ? -1.047 15.354 24.192 1.00 0.00 57 ASP A CA 3
ATOM 2645 C C . ASP A 1 28 ? 0.184 14.778 23.506 1.00 0.00 57 ASP A C 3
ATOM 2646 O O . ASP A 1 28 ? 1.314 15.028 23.923 1.00 0.00 57 ASP A O 3
ATOM 2655 N N . VAL A 1 29 ? -0.043 14.006 22.448 1.00 0.00 58 VAL A N 3
ATOM 2656 C CA . VAL A 1 29 ? 1.046 13.360 21.724 1.00 0.00 58 VAL A CA 3
ATOM 2657 C C . VAL A 1 29 ? 1.146 13.887 20.298 1.00 0.00 58 VAL A C 3
ATOM 2658 O O . VAL A 1 29 ? 0.159 13.907 19.563 1.00 0.00 58 VAL A O 3
ATOM 2671 N N . SER A 1 30 ? 2.344 14.313 19.912 1.00 0.00 59 SER A N 3
ATOM 2672 C CA . SER A 1 30 ? 2.611 14.706 18.534 1.00 0.00 59 SER A CA 3
ATOM 2673 C C . SER A 1 30 ? 4.068 14.461 18.163 1.00 0.00 59 SER A C 3
ATOM 2674 O O . SER A 1 30 ? 4.940 14.414 19.031 1.00 0.00 59 SER A O 3
ATOM 2682 N N . VAL A 1 31 ? 4.326 14.303 16.869 1.00 0.00 60 VAL A N 3
ATOM 2683 C CA . VAL A 1 31 ? 5.672 14.023 16.385 1.00 0.00 60 VAL A CA 3
ATOM 2684 C C . VAL A 1 31 ? 6.059 14.967 15.254 1.00 0.00 60 VAL A C 3
ATOM 2685 O O . VAL A 1 31 ? 5.365 15.053 14.239 1.00 0.00 60 VAL A O 3
ATOM 2698 N N . GLY A 1 32 ? 7.168 15.675 15.434 1.00 0.00 61 GLY A N 3
ATOM 2699 C CA . GLY A 1 32 ? 7.667 16.589 14.414 1.00 0.00 61 GLY A CA 3
ATOM 2700 C C . GLY A 1 32 ? 6.715 17.761 14.210 1.00 0.00 61 GLY A C 3
ATOM 2701 O O . GLY A 1 32 ? 6.548 18.597 15.097 1.00 0.00 61 GLY A O 3
ATOM 2705 N N . SER A 1 33 ? 6.094 17.814 13.037 1.00 0.00 62 SER A N 3
ATOM 2706 C CA . SER A 1 33 ? 5.118 18.854 12.734 1.00 0.00 62 SER A CA 3
ATOM 2707 C C . SER A 1 33 ? 3.724 18.267 12.553 1.00 0.00 62 SER A C 3
ATOM 2708 O O . SER A 1 33 ? 2.791 18.967 12.163 1.00 0.00 62 SER A O 3
ATOM 2716 N N . THR A 1 34 ? 3.590 16.976 12.839 1.00 0.00 63 THR A N 3
ATOM 2717 C CA . THR A 1 34 ? 2.314 16.286 12.690 1.00 0.00 63 THR A CA 3
ATOM 2718 C C . THR A 1 34 ? 1.601 16.152 14.030 1.00 0.00 63 THR A C 3
ATOM 2719 O O . THR A 1 34 ? 2.122 15.538 14.961 1.00 0.00 63 THR A O 3
ATOM 2730 N N . SER A 1 35 ? 0.408 16.728 14.119 1.00 0.00 64 SER A N 3
ATOM 2731 C CA . SER A 1 35 ? -0.357 16.718 15.361 1.00 0.00 64 SER A CA 3
ATOM 2732 C C . SER A 1 35 ? -1.217 15.466 15.468 1.00 0.00 64 SER A C 3
ATOM 2733 O O . SER A 1 35 ? -1.354 14.711 14.504 1.00 0.00 64 SER A O 3
ATOM 2741 N N . LEU A 1 36 ? -1.795 15.250 16.644 1.00 0.00 65 LEU A N 3
ATOM 2742 C CA . LEU A 1 36 ? -2.677 14.110 16.866 1.00 0.00 65 LEU A CA 3
ATOM 2743 C C . LEU A 1 36 ? -3.607 14.356 18.048 1.00 0.00 65 LEU A C 3
ATOM 2744 O O . LEU A 1 36 ? -3.178 14.827 19.101 1.00 0.00 65 LEU A O 3
ATOM 2760 N N . ASN A 1 37 ? -4.884 14.033 17.867 1.00 0.00 66 ASN A N 3
ATOM 2761 C CA . ASN A 1 37 ? -5.873 14.195 18.925 1.00 0.00 66 ASN A CA 3
ATOM 2762 C C . ASN A 1 37 ? -6.980 13.155 18.808 1.00 0.00 66 ASN A C 3
ATOM 2763 O O . ASN A 1 37 ? -6.971 12.324 17.900 1.00 0.00 66 ASN A O 3
ATOM 2774 N N . ASP A 1 38 ? -7.932 13.206 19.732 1.00 0.00 67 ASP A N 3
ATOM 2775 C CA . ASP A 1 38 ? -9.051 12.271 19.733 1.00 0.00 67 ASP A CA 3
ATOM 2776 C C . ASP A 1 38 ? -8.566 10.833 19.872 1.00 0.00 67 ASP A C 3
ATOM 2777 O O . ASP A 1 38 ? -9.018 9.944 19.151 1.00 0.00 67 ASP A O 3
ATOM 2786 N N . VAL A 1 39 ? -7.645 10.612 20.803 1.00 0.00 68 VAL A N 3
ATOM 2787 C CA . VAL A 1 39 ? -7.096 9.282 21.038 1.00 0.00 68 VAL A CA 3
ATOM 2788 C C . VAL A 1 39 ? -7.634 8.685 22.333 1.00 0.00 68 VAL A C 3
ATOM 2789 O O . VAL A 1 39 ? -7.432 9.238 23.413 1.00 0.00 68 VAL A O 3
ATOM 2802 N N . ALA A 1 40 ? -8.321 7.554 22.216 1.00 0.00 69 ALA A N 3
ATOM 2803 C CA . ALA A 1 40 ? -8.916 6.896 23.374 1.00 0.00 69 ALA A CA 3
ATOM 2804 C C . ALA A 1 40 ? -7.856 6.195 24.214 1.00 0.00 69 ALA A C 3
ATOM 2805 O O . ALA A 1 40 ? -6.812 5.792 23.702 1.00 0.00 69 ALA A O 3
ATOM 2812 N N . PRO A 1 41 ? -8.131 6.053 25.506 1.00 0.00 70 PRO A N 3
ATOM 2813 C CA . PRO A 1 41 ? -7.230 5.346 26.408 1.00 0.00 70 PRO A CA 3
ATOM 2814 C C . PRO A 1 41 ? -6.909 3.953 25.885 1.00 0.00 70 PRO A C 3
ATOM 2815 O O . PRO A 1 41 ? -7.802 3.214 25.468 1.00 0.00 70 PRO A O 3
ATOM 2826 N N . LEU A 1 42 ? -5.629 3.597 25.911 1.00 0.00 71 LEU A N 3
ATOM 2827 C CA . LEU A 1 42 ? -5.191 2.279 25.466 1.00 0.00 71 LEU A CA 3
ATOM 2828 C C . LEU A 1 42 ? -5.401 2.105 23.967 1.00 0.00 71 LEU A C 3
ATOM 2829 O O . LEU A 1 42 ? -5.466 0.984 23.465 1.00 0.00 71 LEU A O 3
ATOM 2845 N N . GLY A 1 43 ? -5.507 3.223 23.256 1.00 0.00 72 GLY A N 3
ATOM 2846 C CA . GLY A 1 43 ? -5.594 3.200 21.801 1.00 0.00 72 GLY A CA 3
ATOM 2847 C C . GLY A 1 43 ? -4.231 3.435 21.164 1.00 0.00 72 GLY A C 3
ATOM 2848 O O . GLY A 1 43 ? -3.202 3.383 21.838 1.00 0.00 72 GLY A O 3
ATOM 2852 N N . SER A 1 44 ? -4.230 3.693 19.860 1.00 0.00 73 SER A N 3
ATOM 2853 C CA . SER A 1 44 ? -2.990 3.904 19.123 1.00 0.00 73 SER A CA 3
ATOM 2854 C C . SER A 1 44 ? -3.243 4.658 17.823 1.00 0.00 73 SER A C 3
ATOM 2855 O O . SER A 1 44 ? -4.372 4.711 17.335 1.00 0.00 73 SER A O 3
ATOM 2863 N N . SER A 1 45 ? -2.187 5.240 17.267 1.00 0.00 74 SER A N 3
ATOM 2864 C CA . SER A 1 45 ? -2.285 5.955 16.000 1.00 0.00 74 SER A CA 3
ATOM 2865 C C . SER A 1 45 ? -0.916 6.118 15.351 1.00 0.00 74 SER A C 3
ATOM 2866 O O . SER A 1 45 ? 0.081 6.351 16.034 1.00 0.00 74 SER A O 3
ATOM 2874 N N . ASP A 1 46 ? -0.875 5.993 14.029 1.00 0.00 75 ASP A N 3
ATOM 2875 C CA . ASP A 1 46 ? 0.384 6.031 13.295 1.00 0.00 75 ASP A CA 3
ATOM 2876 C C . ASP A 1 46 ? 0.681 7.433 12.782 1.00 0.00 75 ASP A C 3
ATOM 2877 O O . ASP A 1 46 ? -0.184 8.088 12.200 1.00 0.00 75 ASP A O 3
ATOM 2886 N N . PHE A 1 47 ? 1.910 7.890 13.000 1.00 0.00 76 PHE A N 3
ATOM 2887 C CA . PHE A 1 47 ? 2.394 9.115 12.375 1.00 0.00 76 PHE A CA 3
ATOM 2888 C C . PHE A 1 47 ? 3.095 8.820 11.056 1.00 0.00 76 PHE A C 3
ATOM 2889 O O . PHE A 1 47 ? 4.070 8.070 11.012 1.00 0.00 76 PHE A O 3
ATOM 2906 N N . LYS A 1 48 ? 2.591 9.415 9.978 1.00 0.00 77 LYS A N 3
ATOM 2907 C CA . LYS A 1 48 ? 3.089 9.124 8.639 1.00 0.00 77 LYS A CA 3
ATOM 2908 C C . LYS A 1 48 ? 4.143 10.137 8.212 1.00 0.00 77 LYS A C 3
ATOM 2909 O O . LYS A 1 48 ? 3.857 11.327 8.080 1.00 0.00 77 LYS A O 3
ATOM 2928 N N . PHE A 1 49 ? 5.363 9.658 7.996 1.00 0.00 78 PHE A N 3
ATOM 2929 C CA . PHE A 1 49 ? 6.441 10.503 7.496 1.00 0.00 78 PHE A CA 3
ATOM 2930 C C . PHE A 1 49 ? 7.076 9.906 6.247 1.00 0.00 78 PHE A C 3
ATOM 2931 O O . PHE A 1 49 ? 7.975 9.070 6.335 1.00 0.00 78 PHE A O 3
ATOM 2948 N N . LEU A 1 50 ? 6.602 10.338 5.084 1.00 0.00 79 LEU A N 3
ATOM 2949 C CA . LEU A 1 50 ? 7.165 9.896 3.814 1.00 0.00 79 LEU A CA 3
ATOM 2950 C C . LEU A 1 50 ? 8.656 10.197 3.738 1.00 0.00 79 LEU A C 3
ATOM 2951 O O . LEU A 1 50 ? 9.460 9.326 3.407 1.00 0.00 79 LEU A O 3
ATOM 2967 N N . PRO A 1 51 ? 9.020 11.437 4.048 1.00 0.00 80 PRO A N 3
ATOM 2968 C CA . PRO A 1 51 ? 10.423 11.828 4.121 1.00 0.00 80 PRO A CA 3
ATOM 2969 C C . PRO A 1 51 ? 11.044 11.403 5.445 1.00 0.00 80 PRO A C 3
ATOM 2970 O O . PRO A 1 51 ? 10.544 11.747 6.515 1.00 0.00 80 PRO A O 3
ATOM 2981 N N . PRO A 1 52 ? 12.137 10.651 5.364 1.00 0.00 81 PRO A N 3
ATOM 2982 C CA . PRO A 1 52 ? 12.850 10.206 6.556 1.00 0.00 81 PRO A CA 3
ATOM 2983 C C . PRO A 1 52 ? 13.654 11.341 7.175 1.00 0.00 81 PRO A C 3
ATOM 2984 O O . PRO A 1 52 ? 13.878 12.373 6.540 1.00 0.00 81 PRO A O 3
ATOM 2995 N N . GLY A 1 53 ? 14.087 11.146 8.416 1.00 0.00 82 GLY A N 3
ATOM 2996 C CA . GLY A 1 53 ? 14.862 12.158 9.125 1.00 0.00 82 GLY A CA 3
ATOM 2997 C C . GLY A 1 53 ? 14.498 12.194 10.603 1.00 0.00 82 GLY A C 3
ATOM 2998 O O . GLY A 1 53 ? 13.751 11.344 11.090 1.00 0.00 82 GLY A O 3
ATOM 3002 N N . SER A 1 54 ? 15.029 13.183 11.314 1.00 0.00 83 SER A N 3
ATOM 3003 C CA . SER A 1 54 ? 14.813 13.295 12.752 1.00 0.00 83 SER A CA 3
ATOM 3004 C C . SER A 1 54 ? 13.523 14.045 13.057 1.00 0.00 83 SER A C 3
ATOM 3005 O O . SER A 1 54 ? 13.299 15.145 12.551 1.00 0.00 83 SER A O 3
ATOM 3013 N N . TYR A 1 55 ? 12.677 13.445 13.887 1.00 0.00 84 TYR A N 3
ATOM 3014 C CA . TYR A 1 55 ? 11.460 14.102 14.348 1.00 0.00 84 TYR A CA 3
ATOM 3015 C C . TYR A 1 55 ? 11.322 14.008 15.862 1.00 0.00 84 TYR A C 3
ATOM 3016 O O . TYR A 1 55 ? 11.726 13.017 16.472 1.00 0.00 84 TYR A O 3
ATOM 3034 N N . THR A 1 56 ? 10.751 15.045 16.465 1.00 0.00 85 THR A N 3
ATOM 3035 C CA . THR A 1 56 ? 10.634 15.119 17.917 1.00 0.00 85 THR A CA 3
ATOM 3036 C C . THR A 1 56 ? 9.266 14.635 18.384 1.00 0.00 85 THR A C 3
ATOM 3037 O O . THR A 1 56 ? 8.242 15.243 18.071 1.00 0.00 85 THR A O 3
ATOM 3048 N N . ALA A 1 57 ? 9.258 13.539 19.134 1.00 0.00 86 ALA A N 3
ATOM 3049 C CA . ALA A 1 57 ? 8.021 12.998 19.685 1.00 0.00 86 ALA A CA 3
ATOM 3050 C C . ALA A 1 57 ? 7.637 13.706 20.977 1.00 0.00 86 ALA A C 3
ATOM 3051 O O . ALA A 1 57 ? 8.095 13.336 22.058 1.00 0.00 86 ALA A O 3
ATOM 3058 N N . GLN A 1 58 ? 6.793 14.725 20.859 1.00 0.00 87 GLN A N 3
ATOM 3059 C CA . GLN A 1 58 ? 6.317 15.465 22.023 1.00 0.00 87 GLN A CA 3
ATOM 3060 C C . GLN A 1 58 ? 5.210 14.706 22.742 1.00 0.00 87 GLN A C 3
ATOM 3061 O O . GLN A 1 58 ? 4.163 14.417 22.162 1.00 0.00 87 GLN A O 3
ATOM 3075 N N . VAL A 1 59 ? 5.446 14.385 24.010 1.00 0.00 88 VAL A N 3
ATOM 3076 C CA . VAL A 1 59 ? 4.472 13.651 24.808 1.00 0.00 88 VAL A CA 3
ATOM 3077 C C . VAL A 1 59 ? 4.255 14.319 26.161 1.00 0.00 88 VAL A C 3
ATOM 3078 O O . VAL A 1 59 ? 5.058 14.155 27.080 1.00 0.00 88 VAL A O 3
ATOM 3091 N N . GLY A 1 60 ? 3.165 15.070 26.277 1.00 0.00 89 GLY A N 3
ATOM 3092 C CA . GLY A 1 60 ? 2.866 15.802 27.502 1.00 0.00 89 GLY A CA 3
ATOM 3093 C C . GLY A 1 60 ? 3.894 16.897 27.754 1.00 0.00 89 GLY A C 3
ATOM 3094 O O . GLY A 1 60 ? 4.053 17.810 26.944 1.00 0.00 89 GLY A O 3
ATOM 3098 N N . GLN A 1 61 ? 4.590 16.801 28.881 1.00 0.00 90 GLN A N 3
ATOM 3099 C CA . GLN A 1 61 ? 5.628 17.766 29.226 1.00 0.00 90 GLN A CA 3
ATOM 3100 C C . GLN A 1 61 ? 7.006 17.258 28.826 1.00 0.00 90 GLN A C 3
ATOM 3101 O O . GLN A 1 61 ? 8.007 17.955 28.994 1.00 0.00 90 GLN A O 3
ATOM 3115 N N . GLN A 1 62 ? 7.053 16.040 28.297 1.00 0.00 91 GLN A N 3
ATOM 3116 C CA . GLN A 1 62 ? 8.311 15.433 27.883 1.00 0.00 91 GLN A CA 3
ATOM 3117 C C . GLN A 1 62 ? 8.398 15.324 26.366 1.00 0.00 91 GLN A C 3
ATOM 3118 O O . GLN A 1 62 ? 7.414 15.551 25.661 1.00 0.00 91 GLN A O 3
ATOM 3132 N N . SER A 1 63 ? 9.580 14.976 25.869 1.00 0.00 92 SER A N 3
ATOM 3133 C CA . SER A 1 63 ? 9.784 14.788 24.437 1.00 0.00 92 SER A CA 3
ATOM 3134 C C . SER A 1 63 ? 10.902 13.788 24.166 1.00 0.00 92 SER A C 3
ATOM 3135 O O . SER A 1 63 ? 11.800 13.610 24.989 1.00 0.00 92 SER A O 3
ATOM 3143 N N . LEU A 1 64 ? 10.840 13.139 23.010 1.00 0.00 93 LEU A N 3
ATOM 3144 C CA . LEU A 1 64 ? 11.859 12.172 22.619 1.00 0.00 93 LEU A CA 3
ATOM 3145 C C . LEU A 1 64 ? 12.121 12.225 21.119 1.00 0.00 93 LEU A C 3
ATOM 3146 O O . LEU A 1 64 ? 11.294 11.786 20.318 1.00 0.00 93 LEU A O 3
ATOM 3162 N N . PRO A 1 65 ? 13.276 12.765 20.743 1.00 0.00 94 PRO A N 3
ATOM 3163 C CA . PRO A 1 65 ? 13.664 12.846 19.341 1.00 0.00 94 PRO A CA 3
ATOM 3164 C C . PRO A 1 65 ? 14.084 11.483 18.806 1.00 0.00 94 PRO A C 3
ATOM 3165 O O . PRO A 1 65 ? 14.692 10.686 19.520 1.00 0.00 94 PRO A O 3
ATOM 3176 N N . VAL A 1 66 ? 13.758 11.222 17.545 1.00 0.00 95 VAL A N 3
ATOM 3177 C CA . VAL A 1 66 ? 14.107 9.957 16.909 1.00 0.00 95 VAL A CA 3
ATOM 3178 C C . VAL A 1 66 ? 14.332 10.136 15.413 1.00 0.00 95 VAL A C 3
ATOM 3179 O O . VAL A 1 66 ? 13.557 10.809 14.735 1.00 0.00 95 VAL A O 3
ATOM 3192 N N . LYS A 1 67 ? 15.399 9.529 14.904 1.00 0.00 96 LYS A N 3
ATOM 3193 C CA . LYS A 1 67 ? 15.649 9.495 13.468 1.00 0.00 96 LYS A CA 3
ATOM 3194 C C . LYS A 1 67 ? 14.918 8.333 12.808 1.00 0.00 96 LYS A C 3
ATOM 3195 O O . LYS A 1 67 ? 15.112 7.175 13.178 1.00 0.00 96 LYS A O 3
ATOM 3214 N N . LEU A 1 68 ? 14.077 8.650 11.830 1.00 0.00 97 LEU A N 3
ATOM 3215 C CA . LEU A 1 68 ? 13.262 7.641 11.163 1.00 0.00 97 LEU A CA 3
ATOM 3216 C C . LEU A 1 68 ? 13.942 7.128 9.901 1.00 0.00 97 LEU A C 3
ATOM 3217 O O . LEU A 1 68 ? 14.110 7.867 8.931 1.00 0.00 97 LEU A O 3
ATOM 3233 N N . ASP A 1 69 ? 14.331 5.857 9.920 1.00 0.00 98 ASP A N 3
ATOM 3234 C CA . ASP A 1 69 ? 14.962 5.232 8.764 1.00 0.00 98 ASP A CA 3
ATOM 3235 C C . ASP A 1 69 ? 13.956 5.004 7.643 1.00 0.00 98 ASP A C 3
ATOM 3236 O O . ASP A 1 69 ? 12.778 4.750 7.896 1.00 0.00 98 ASP A O 3
ATOM 3245 N N . PRO A 1 70 ? 14.427 5.094 6.403 1.00 0.00 99 PRO A N 3
ATOM 3246 C CA . PRO A 1 70 ? 13.576 4.863 5.243 1.00 0.00 99 PRO A CA 3
ATOM 3247 C C . PRO A 1 70 ? 12.875 3.514 5.334 1.00 0.00 99 PRO A C 3
ATOM 3248 O O . PRO A 1 70 ? 13.511 2.487 5.566 1.00 0.00 99 PRO A O 3
ATOM 3259 N N . ASP A 1 71 ? 11.559 3.524 5.150 1.00 0.00 100 ASP A N 3
ATOM 3260 C CA . ASP A 1 71 ? 10.776 2.294 5.148 1.00 0.00 100 ASP A CA 3
ATOM 3261 C C . ASP A 1 71 ? 10.990 1.502 6.431 1.00 0.00 100 ASP A C 3
ATOM 3262 O O . ASP A 1 71 ? 11.493 0.380 6.403 1.00 0.00 100 ASP A O 3
ATOM 3271 N N . SER A 1 72 ? 10.604 2.094 7.556 1.00 0.00 101 SER A N 3
ATOM 3272 C CA . SER A 1 72 ? 10.724 1.433 8.850 1.00 0.00 101 SER A CA 3
ATOM 3273 C C . SER A 1 72 ? 9.575 1.816 9.773 1.00 0.00 101 SER A C 3
ATOM 3274 O O . SER A 1 72 ? 8.847 2.774 9.511 1.00 0.00 101 SER A O 3
ATOM 3282 N N . TYR A 1 73 ? 9.414 1.060 10.855 1.00 0.00 102 TYR A N 3
ATOM 3283 C CA . TYR A 1 73 ? 8.354 1.320 11.820 1.00 0.00 102 TYR A CA 3
ATOM 3284 C C . TYR A 1 73 ? 8.921 1.544 13.216 1.00 0.00 102 TYR A C 3
ATOM 3285 O O . TYR A 1 73 ? 9.940 0.960 13.584 1.00 0.00 102 TYR A O 3
ATOM 3303 N N . TYR A 1 74 ? 8.257 2.396 13.989 1.00 0.00 103 TYR A N 3
ATOM 3304 C CA . TYR A 1 74 ? 8.647 2.640 15.373 1.00 0.00 103 TYR A CA 3
ATOM 3305 C C . TYR A 1 74 ? 7.447 2.560 16.307 1.00 0.00 103 TYR A C 3
ATOM 3306 O O . TYR A 1 74 ? 6.338 2.954 15.945 1.00 0.00 103 TYR A O 3
ATOM 3324 N N . THR A 1 75 ? 7.674 2.045 17.511 1.00 0.00 104 THR A N 3
ATOM 3325 C CA . THR A 1 75 ? 6.630 1.985 18.527 1.00 0.00 104 THR A CA 3
ATOM 3326 C C . THR A 1 75 ? 6.857 3.031 19.611 1.00 0.00 104 THR A C 3
ATOM 3327 O O . THR A 1 75 ? 7.883 3.021 20.291 1.00 0.00 104 THR A O 3
ATOM 3338 N N . LEU A 1 76 ? 5.893 3.932 19.768 1.00 0.00 105 LEU A N 3
ATOM 3339 C CA . LEU A 1 76 ? 6.003 5.009 20.744 1.00 0.00 105 LEU A CA 3
ATOM 3340 C C . LEU A 1 76 ? 4.985 4.844 21.865 1.00 0.00 105 LEU A C 3
ATOM 3341 O O . LEU A 1 76 ? 3.778 4.830 21.622 1.00 0.00 105 LEU A O 3
ATOM 3357 N N . VAL A 1 77 ? 5.478 4.719 23.092 1.00 0.00 106 VAL A N 3
ATOM 3358 C CA . VAL A 1 77 ? 4.613 4.512 24.248 1.00 0.00 106 VAL A CA 3
ATOM 3359 C C . VAL A 1 77 ? 4.461 5.793 25.057 1.00 0.00 106 VAL A C 3
ATOM 3360 O O . VAL A 1 77 ? 5.422 6.281 25.652 1.00 0.00 106 VAL A O 3
ATOM 3373 N N . SER A 1 78 ? 3.247 6.334 25.077 1.00 0.00 107 SER A N 3
ATOM 3374 C CA . SER A 1 78 ? 2.958 7.540 25.844 1.00 0.00 107 SER A CA 3
ATOM 3375 C C . SER A 1 78 ? 2.474 7.199 27.247 1.00 0.00 107 SER A C 3
ATOM 3376 O O . SER A 1 78 ? 1.298 6.904 27.453 1.00 0.00 107 SER A O 3
ATOM 3384 N N . GLN A 1 79 ? 3.390 7.240 28.209 1.00 0.00 108 GLN A N 3
ATOM 3385 C CA . GLN A 1 79 ? 3.067 6.897 29.588 1.00 0.00 108 GLN A CA 3
ATOM 3386 C C . GLN A 1 79 ? 3.176 8.114 30.498 1.00 0.00 108 GLN A C 3
ATOM 3387 O O . GLN A 1 79 ? 4.275 8.571 30.812 1.00 0.00 108 GLN A O 3
ATOM 3401 N N . PRO A 1 80 ? 2.028 8.636 30.920 1.00 0.00 109 PRO A N 3
ATOM 3402 C CA . PRO A 1 80 ? 1.993 9.768 31.839 1.00 0.00 109 PRO A CA 3
ATOM 3403 C C . PRO A 1 80 ? 2.763 9.462 33.117 1.00 0.00 109 PRO A C 3
ATOM 3404 O O . PRO A 1 80 ? 2.752 8.333 33.605 1.00 0.00 109 PRO A O 3
ATOM 3415 N N . GLY A 1 81 ? 3.430 10.477 33.657 1.00 0.00 110 GLY A N 3
ATOM 3416 C CA . GLY A 1 81 ? 4.178 10.328 34.900 1.00 0.00 110 GLY A CA 3
ATOM 3417 C C . GLY A 1 81 ? 5.623 9.930 34.628 1.00 0.00 110 GLY A C 3
ATOM 3418 O O . GLY A 1 81 ? 6.298 9.380 35.498 1.00 0.00 110 GLY A O 3
ATOM 3422 N N . GLY A 1 82 ? 6.092 10.210 33.417 1.00 0.00 111 GLY A N 3
ATOM 3423 C CA . GLY A 1 82 ? 7.465 9.904 33.038 1.00 0.00 111 GLY A CA 3
ATOM 3424 C C . GLY A 1 82 ? 7.719 10.238 31.573 1.00 0.00 111 GLY A C 3
ATOM 3425 O O . GLY A 1 82 ? 6.893 10.874 30.919 1.00 0.00 111 GLY A O 3
ATOM 3429 N N . LYS A 1 83 ? 8.867 9.804 31.063 1.00 0.00 112 LYS A N 3
ATOM 3430 C CA . LYS A 1 83 ? 9.223 10.038 29.669 1.00 0.00 112 LYS A CA 3
ATOM 3431 C C . LYS A 1 83 ? 8.694 8.927 28.771 1.00 0.00 112 LYS A C 3
ATOM 3432 O O . LYS A 1 83 ? 8.553 7.782 29.201 1.00 0.00 112 LYS A O 3
ATOM 3451 N N . PRO A 1 84 ? 8.401 9.272 27.521 1.00 0.00 113 PRO A N 3
ATOM 3452 C CA . PRO A 1 84 ? 7.871 8.308 26.565 1.00 0.00 113 PRO A CA 3
ATOM 3453 C C . PRO A 1 84 ? 8.944 7.317 26.130 1.00 0.00 113 PRO A C 3
ATOM 3454 O O . PRO A 1 84 ? 10.128 7.650 26.082 1.00 0.00 113 PRO A O 3
ATOM 3465 N N . GLN A 1 85 ? 8.522 6.097 25.813 1.00 0.00 114 GLN A N 3
ATOM 3466 C CA . GLN A 1 85 ? 9.443 5.062 25.362 1.00 0.00 114 GLN A CA 3
ATOM 3467 C C . GLN A 1 85 ? 9.292 4.802 23.868 1.00 0.00 114 GLN A C 3
ATOM 3468 O O . GLN A 1 85 ? 8.203 4.940 23.312 1.00 0.00 114 GLN A O 3
ATOM 3482 N N . LEU A 1 86 ? 10.392 4.426 23.224 1.00 0.00 115 LEU A N 3
ATOM 3483 C CA . LEU A 1 86 ? 10.405 4.234 21.779 1.00 0.00 115 LEU A CA 3
ATOM 3484 C C . LEU A 1 86 ? 11.228 3.011 21.394 1.00 0.00 115 LEU A C 3
ATOM 3485 O O . LEU A 1 86 ? 12.357 2.841 21.852 1.00 0.00 115 LEU A O 3
ATOM 3501 N N . VAL A 1 87 ? 10.653 2.161 20.549 1.00 0.00 116 VAL A N 3
ATOM 3502 C CA . VAL A 1 87 ? 11.349 0.974 20.066 1.00 0.00 116 VAL A CA 3
ATOM 3503 C C . VAL A 1 87 ? 11.420 0.956 18.545 1.00 0.00 116 VAL A C 3
ATOM 3504 O O . VAL A 1 87 ? 10.407 1.125 17.865 1.00 0.00 116 VAL A O 3
ATOM 3517 N N . ALA A 1 88 ? 12.622 0.753 18.015 1.00 0.00 117 ALA A N 3
ATOM 3518 C CA . ALA A 1 88 ? 12.822 0.687 16.573 1.00 0.00 117 ALA A CA 3
ATOM 3519 C C . ALA A 1 88 ? 12.406 -0.670 16.020 1.00 0.00 117 ALA A C 3
ATOM 3520 O O . ALA A 1 88 ? 12.711 -1.708 16.605 1.00 0.00 117 ALA A O 3
ATOM 3527 N N . GLU A 1 89 ? 11.707 -0.654 14.890 1.00 0.00 118 GLU A N 3
ATOM 3528 C CA . GLU A 1 89 ? 11.262 -1.885 14.247 1.00 0.00 118 GLU A CA 3
ATOM 3529 C C . GLU A 1 89 ? 11.409 -1.801 12.734 1.00 0.00 118 GLU A C 3
ATOM 3530 O O . GLU A 1 89 ? 10.426 -1.615 12.015 1.00 0.00 118 GLU A O 3
ATOM 3542 N N . PRO A 1 90 ? 12.641 -1.937 12.255 1.00 0.00 119 PRO A N 3
ATOM 3543 C CA . PRO A 1 90 ? 12.914 -1.903 10.823 1.00 0.00 119 PRO A CA 3
ATOM 3544 C C . PRO A 1 90 ? 12.059 -2.917 10.074 1.00 0.00 119 PRO A C 3
ATOM 3545 O O . PRO A 1 90 ? 10.916 -2.660 9.812 1.00 0.00 119 PRO A O 3
ATOM 3556 N N . GLN A 1 9 ? 0.537 0.625 4.634 1.00 0.00 38 GLN A N 4
ATOM 3557 C CA . GLN A 1 9 ? 1.848 0.623 3.996 1.00 0.00 38 GLN A CA 4
ATOM 3558 C C . GLN A 1 9 ? 2.388 2.039 3.842 1.00 0.00 38 GLN A C 4
ATOM 3559 O O . GLN A 1 9 ? 1.797 2.867 3.149 1.00 0.00 38 GLN A O 4
ATOM 3573 N N . ALA A 1 10 ? 3.514 2.312 4.493 1.00 0.00 39 ALA A N 4
ATOM 3574 C CA . ALA A 1 10 ? 4.172 3.607 4.376 1.00 0.00 39 ALA A CA 4
ATOM 3575 C C . ALA A 1 10 ? 4.877 3.748 3.033 1.00 0.00 39 ALA A C 4
ATOM 3576 O O . ALA A 1 10 ? 5.331 2.762 2.453 1.00 0.00 39 ALA A O 4
ATOM 3583 N N . PRO A 1 11 ? 4.964 4.979 2.544 1.00 0.00 40 PRO A N 4
ATOM 3584 C CA . PRO A 1 11 ? 5.672 5.262 1.302 1.00 0.00 40 PRO A CA 4
ATOM 3585 C C . PRO A 1 11 ? 7.095 4.721 1.344 1.00 0.00 40 PRO A C 4
ATOM 3586 O O . PRO A 1 11 ? 7.745 4.734 2.389 1.00 0.00 40 PRO A O 4
ATOM 3597 N N . LYS A 1 12 ? 7.576 4.242 0.201 1.00 0.00 41 LYS A N 4
ATOM 3598 C CA . LYS A 1 12 ? 8.883 3.602 0.127 1.00 0.00 41 LYS A CA 4
ATOM 3599 C C . LYS A 1 12 ? 9.987 4.553 0.571 1.00 0.00 41 LYS A C 4
ATOM 3600 O O . LYS A 1 12 ? 10.187 5.609 -0.025 1.00 0.00 41 LYS A O 4
ATOM 3619 N N . GLY A 1 13 ? 10.700 4.170 1.626 1.00 0.00 42 GLY A N 4
ATOM 3620 C CA . GLY A 1 13 ? 11.861 4.926 2.080 1.00 0.00 42 GLY A CA 4
ATOM 3621 C C . GLY A 1 13 ? 11.496 5.859 3.227 1.00 0.00 42 GLY A C 4
ATOM 3622 O O . GLY A 1 13 ? 12.350 6.567 3.760 1.00 0.00 42 GLY A O 4
ATOM 3626 N N . SER A 1 14 ? 10.222 5.854 3.605 1.00 0.00 43 SER A N 4
ATOM 3627 C CA . SER A 1 14 ? 9.731 6.738 4.655 1.00 0.00 43 SER A CA 4
ATOM 3628 C C . SER A 1 14 ? 9.485 5.974 5.949 1.00 0.00 43 SER A C 4
ATOM 3629 O O . SER A 1 14 ? 9.748 4.774 6.032 1.00 0.00 43 SER A O 4
ATOM 3637 N N . ALA A 1 15 ? 8.978 6.674 6.957 1.00 0.00 44 ALA A N 4
ATOM 3638 C CA . ALA A 1 15 ? 8.656 6.053 8.236 1.00 0.00 44 ALA A CA 4
ATOM 3639 C C . ALA A 1 15 ? 7.295 6.511 8.744 1.00 0.00 44 ALA A C 4
ATOM 3640 O O . ALA A 1 15 ? 6.824 7.595 8.397 1.00 0.00 44 ALA A O 4
ATOM 3647 N N . PHE A 1 16 ? 6.665 5.680 9.567 1.00 0.00 45 PHE A N 4
ATOM 3648 C CA . PHE A 1 16 ? 5.332 5.974 10.082 1.00 0.00 45 PHE A CA 4
ATOM 3649 C C . PHE A 1 16 ? 5.276 5.799 11.594 1.00 0.00 45 PHE A C 4
ATOM 3650 O O . PHE A 1 16 ? 5.734 4.791 12.129 1.00 0.00 45 PHE A O 4
ATOM 3667 N N . VAL A 1 17 ? 4.712 6.790 12.278 1.00 0.00 46 VAL A N 4
ATOM 3668 C CA . VAL A 1 17 ? 4.683 6.794 13.735 1.00 0.00 46 VAL A CA 4
ATOM 3669 C C . VAL A 1 17 ? 3.254 6.808 14.259 1.00 0.00 46 VAL A C 4
ATOM 3670 O O . VAL A 1 17 ? 2.450 7.660 13.879 1.00 0.00 46 VAL A O 4
ATOM 3683 N N . ARG A 1 18 ? 2.941 5.857 15.134 1.00 0.00 47 ARG A N 4
ATOM 3684 C CA . ARG A 1 18 ? 1.679 5.873 15.863 1.00 0.00 47 ARG A CA 4
ATOM 3685 C C . ARG A 1 18 ? 1.865 6.418 17.275 1.00 0.00 47 ARG A C 4
ATOM 3686 O O . ARG A 1 18 ? 2.982 6.726 17.690 1.00 0.00 47 ARG A O 4
ATOM 3707 N N . ALA A 1 19 ? 0.764 6.533 18.008 1.00 0.00 48 ALA A N 4
ATOM 3708 C CA . ALA A 1 19 ? 0.800 7.060 19.368 1.00 0.00 48 ALA A CA 4
ATOM 3709 C C . ALA A 1 19 ? -0.277 6.422 20.235 1.00 0.00 48 ALA A C 4
ATOM 3710 O O . ALA A 1 19 ? -1.291 5.941 19.730 1.00 0.00 48 ALA A O 4
ATOM 3717 N N . TYR A 1 20 ? -0.051 6.420 21.545 1.00 0.00 49 TYR A N 4
ATOM 3718 C CA . TYR A 1 20 ? -1.068 5.992 22.498 1.00 0.00 49 TYR A CA 4
ATOM 3719 C C . TYR A 1 20 ? -0.737 6.470 23.905 1.00 0.00 49 TYR A C 4
ATOM 3720 O O . TYR A 1 20 ? 0.279 6.082 24.481 1.00 0.00 49 TYR A O 4
ATOM 3738 N N . ASN A 1 21 ? -1.604 7.312 24.458 1.00 0.00 50 ASN A N 4
ATOM 3739 C CA . ASN A 1 21 ? -1.446 7.785 25.828 1.00 0.00 50 ASN A CA 4
ATOM 3740 C C . ASN A 1 21 ? -1.631 6.652 26.827 1.00 0.00 50 ASN A C 4
ATOM 3741 O O . ASN A 1 21 ? -2.748 6.176 27.040 1.00 0.00 50 ASN A O 4
ATOM 3752 N N . ALA A 1 22 ? -0.534 6.221 27.437 1.00 0.00 51 ALA A N 4
ATOM 3753 C CA . ALA A 1 22 ? -0.569 5.122 28.394 1.00 0.00 51 ALA A CA 4
ATOM 3754 C C . ALA A 1 22 ? -0.011 5.550 29.746 1.00 0.00 51 ALA A C 4
ATOM 3755 O O . ALA A 1 22 ? 0.486 4.727 30.512 1.00 0.00 51 ALA A O 4
ATOM 3762 N N . GLY A 1 23 ? -0.094 6.845 30.030 1.00 0.00 52 GLY A N 4
ATOM 3763 C CA . GLY A 1 23 ? 0.407 7.386 31.289 1.00 0.00 52 GLY A CA 4
ATOM 3764 C C . GLY A 1 23 ? -0.708 7.512 32.318 1.00 0.00 52 GLY A C 4
ATOM 3765 O O . GLY A 1 23 ? -1.727 6.828 32.228 1.00 0.00 52 GLY A O 4
ATOM 3769 N N . ASN A 1 24 ? -0.508 8.388 33.296 1.00 0.00 53 ASN A N 4
ATOM 3770 C CA . ASN A 1 24 ? -1.497 8.605 34.345 1.00 0.00 53 ASN A CA 4
ATOM 3771 C C . ASN A 1 24 ? -2.076 10.011 34.276 1.00 0.00 53 ASN A C 4
ATOM 3772 O O . ASN A 1 24 ? -2.473 10.581 35.292 1.00 0.00 53 ASN A O 4
ATOM 3783 N N . SER A 1 25 ? -2.122 10.568 33.070 1.00 0.00 54 SER A N 4
ATOM 3784 C CA . SER A 1 25 ? -2.645 11.912 32.865 1.00 0.00 54 SER A CA 4
ATOM 3785 C C . SER A 1 25 ? -2.975 12.161 31.399 1.00 0.00 54 SER A C 4
ATOM 3786 O O . SER A 1 25 ? -2.509 11.436 30.518 1.00 0.00 54 SER A O 4
ATOM 3794 N N . GLU A 1 26 ? -3.778 13.188 31.141 1.00 0.00 55 GLU A N 4
ATOM 3795 C CA . GLU A 1 26 ? -4.132 13.560 29.778 1.00 0.00 55 GLU A CA 4
ATOM 3796 C C . GLU A 1 26 ? -3.081 14.475 29.166 1.00 0.00 55 GLU A C 4
ATOM 3797 O O . GLU A 1 26 ? -2.682 15.470 29.773 1.00 0.00 55 GLU A O 4
ATOM 3809 N N . LEU A 1 27 ? -2.636 14.135 27.962 1.00 0.00 56 LEU A N 4
ATOM 3810 C CA . LEU A 1 27 ? -1.608 14.911 27.277 1.00 0.00 56 LEU A CA 4
ATOM 3811 C C . LEU A 1 27 ? -1.661 14.689 25.772 1.00 0.00 56 LEU A C 4
ATOM 3812 O O . LEU A 1 27 ? -2.257 13.722 25.298 1.00 0.00 56 LEU A O 4
ATOM 3828 N N . ASP A 1 28 ? -1.033 15.588 25.023 1.00 0.00 57 ASP A N 4
ATOM 3829 C CA . ASP A 1 28 ? -1.000 15.485 23.569 1.00 0.00 57 ASP A CA 4
ATOM 3830 C C . ASP A 1 28 ? 0.304 14.860 23.092 1.00 0.00 57 ASP A C 4
ATOM 3831 O O . ASP A 1 28 ? 1.352 15.031 23.714 1.00 0.00 57 ASP A O 4
ATOM 3840 N N . VAL A 1 29 ? 0.233 14.134 21.981 1.00 0.00 58 VAL A N 4
ATOM 3841 C CA . VAL A 1 29 ? 1.411 13.493 21.408 1.00 0.00 58 VAL A CA 4
ATOM 3842 C C . VAL A 1 29 ? 1.578 13.860 19.938 1.00 0.00 58 VAL A C 4
ATOM 3843 O O . VAL A 1 29 ? 0.612 13.848 19.173 1.00 0.00 58 VAL A O 4
ATOM 3856 N N . SER A 1 30 ? 2.806 14.184 19.549 1.00 0.00 59 SER A N 4
ATOM 3857 C CA . SER A 1 30 ? 3.110 14.508 18.160 1.00 0.00 59 SER A CA 4
ATOM 3858 C C . SER A 1 30 ? 4.568 14.221 17.834 1.00 0.00 59 SER A C 4
ATOM 3859 O O . SER A 1 30 ? 5.385 14.010 18.732 1.00 0.00 59 SER A O 4
ATOM 3867 N N . VAL A 1 31 ? 4.893 14.216 16.546 1.00 0.00 60 VAL A N 4
ATOM 3868 C CA . VAL A 1 31 ? 6.270 14.033 16.103 1.00 0.00 60 VAL A CA 4
ATOM 3869 C C . VAL A 1 31 ? 6.534 14.783 14.803 1.00 0.00 60 VAL A C 4
ATOM 3870 O O . VAL A 1 31 ? 5.778 14.662 13.840 1.00 0.00 60 VAL A O 4
ATOM 3883 N N . GLY A 1 32 ? 7.612 15.561 14.785 1.00 0.00 61 GLY A N 4
ATOM 3884 C CA . GLY A 1 32 ? 7.967 16.350 13.612 1.00 0.00 61 GLY A CA 4
ATOM 3885 C C . GLY A 1 32 ? 6.895 17.385 13.299 1.00 0.00 61 GLY A C 4
ATOM 3886 O O . GLY A 1 32 ? 6.678 18.320 14.071 1.00 0.00 61 GLY A O 4
ATOM 3890 N N . SER A 1 33 ? 6.228 17.214 12.163 1.00 0.00 62 SER A N 4
ATOM 3891 C CA . SER A 1 33 ? 5.077 18.042 11.819 1.00 0.00 62 SER A CA 4
ATOM 3892 C C . SER A 1 33 ? 3.792 17.226 11.810 1.00 0.00 62 SER A C 4
ATOM 3893 O O . SER A 1 33 ? 2.749 17.692 11.353 1.00 0.00 62 SER A O 4
ATOM 3901 N N . THR A 1 34 ? 3.873 15.999 12.318 1.00 0.00 63 THR A N 4
ATOM 3902 C CA . THR A 1 34 ? 2.725 15.101 12.341 1.00 0.00 63 THR A CA 4
ATOM 3903 C C . THR A 1 34 ? 2.023 15.138 13.692 1.00 0.00 63 THR A C 4
ATOM 3904 O O . THR A 1 34 ? 2.620 14.826 14.723 1.00 0.00 63 THR A O 4
ATOM 3915 N N . SER A 1 35 ? 0.749 15.522 13.683 1.00 0.00 64 SER A N 4
ATOM 3916 C CA . SER A 1 35 ? -0.081 15.452 14.878 1.00 0.00 64 SER A CA 4
ATOM 3917 C C . SER A 1 35 ? -0.621 14.043 15.092 1.00 0.00 64 SER A C 4
ATOM 3918 O O . SER A 1 35 ? -1.285 13.484 14.219 1.00 0.00 64 SER A O 4
ATOM 3926 N N . LEU A 1 36 ? -0.336 13.475 16.259 1.00 0.00 65 LEU A N 4
ATOM 3927 C CA . LEU A 1 36 ? -0.740 12.107 16.564 1.00 0.00 65 LEU A CA 4
ATOM 3928 C C . LEU A 1 36 ? -1.885 12.082 17.569 1.00 0.00 65 LEU A C 4
ATOM 3929 O O . LEU A 1 36 ? -2.229 13.106 18.159 1.00 0.00 65 LEU A O 4
ATOM 3945 N N . ASN A 1 37 ? -2.473 10.905 17.757 1.00 0.00 66 ASN A N 4
ATOM 3946 C CA . ASN A 1 37 ? -3.511 10.722 18.765 1.00 0.00 66 ASN A CA 4
ATOM 3947 C C . ASN A 1 37 ? -3.525 9.290 19.285 1.00 0.00 66 ASN A C 4
ATOM 3948 O O . ASN A 1 37 ? -2.762 8.443 18.821 1.00 0.00 66 ASN A O 4
ATOM 3959 N N . ASP A 1 38 ? -4.399 9.024 20.250 1.00 0.00 67 ASP A N 4
ATOM 3960 C CA . ASP A 1 38 ? -4.452 7.721 20.898 1.00 0.00 67 ASP A CA 4
ATOM 3961 C C . ASP A 1 38 ? -4.873 6.634 19.917 1.00 0.00 67 ASP A C 4
ATOM 3962 O O . ASP A 1 38 ? -5.961 6.688 19.345 1.00 0.00 67 ASP A O 4
ATOM 3971 N N . VAL A 1 39 ? -4.004 5.647 19.727 1.00 0.00 68 VAL A N 4
ATOM 3972 C CA . VAL A 1 39 ? -4.337 4.478 18.922 1.00 0.00 68 VAL A CA 4
ATOM 3973 C C . VAL A 1 39 ? -4.571 3.254 19.800 1.00 0.00 68 VAL A C 4
ATOM 3974 O O . VAL A 1 39 ? -3.677 2.820 20.526 1.00 0.00 68 VAL A O 4
ATOM 3987 N N . ALA A 1 40 ? -5.777 2.702 19.727 1.00 0.00 69 ALA A N 4
ATOM 3988 C CA . ALA A 1 40 ? -6.151 1.565 20.560 1.00 0.00 69 ALA A CA 4
ATOM 3989 C C . ALA A 1 40 ? -5.270 0.355 20.266 1.00 0.00 69 ALA A C 4
ATOM 3990 O O . ALA A 1 40 ? -4.864 0.135 19.125 1.00 0.00 69 ALA A O 4
ATOM 3997 N N . PRO A 1 41 ? -4.984 -0.426 21.301 1.00 0.00 70 PRO A N 4
ATOM 3998 C CA . PRO A 1 41 ? -4.193 -1.642 21.146 1.00 0.00 70 PRO A CA 4
ATOM 3999 C C . PRO A 1 41 ? -4.762 -2.533 20.051 1.00 0.00 70 PRO A C 4
ATOM 4000 O O . PRO A 1 41 ? -5.972 -2.765 19.991 1.00 0.00 70 PRO A O 4
ATOM 4011 N N . LEU A 1 42 ? -3.887 -3.033 19.186 1.00 0.00 71 LEU A N 4
ATOM 4012 C CA . LEU A 1 42 ? -4.305 -3.882 18.076 1.00 0.00 71 LEU A CA 4
ATOM 4013 C C . LEU A 1 42 ? -5.159 -3.106 17.079 1.00 0.00 71 LEU A C 4
ATOM 4014 O O . LEU A 1 42 ? -5.944 -3.691 16.334 1.00 0.00 71 LEU A O 4
ATOM 4030 N N . GLY A 1 43 ? -4.998 -1.786 17.073 1.00 0.00 72 GLY A N 4
ATOM 4031 C CA . GLY A 1 43 ? -5.687 -0.938 16.110 1.00 0.00 72 GLY A CA 4
ATOM 4032 C C . GLY A 1 43 ? -4.700 -0.095 15.313 1.00 0.00 72 GLY A C 4
ATOM 4033 O O . GLY A 1 43 ? -3.496 -0.354 15.326 1.00 0.00 72 GLY A O 4
ATOM 4037 N N . SER A 1 44 ? -5.214 0.912 14.618 1.00 0.00 73 SER A N 4
ATOM 4038 C CA . SER A 1 44 ? -4.378 1.792 13.809 1.00 0.00 73 SER A CA 4
ATOM 4039 C C . SER A 1 44 ? -5.140 3.045 13.393 1.00 0.00 73 SER A C 4
ATOM 4040 O O . SER A 1 44 ? -6.363 3.027 13.266 1.00 0.00 73 SER A O 4
ATOM 4048 N N . SER A 1 45 ? -4.406 4.133 13.184 1.00 0.00 74 SER A N 4
ATOM 4049 C CA . SER A 1 45 ? -5.003 5.385 12.733 1.00 0.00 74 SER A CA 4
ATOM 4050 C C . SER A 1 45 ? -4.080 6.122 11.772 1.00 0.00 74 SER A C 4
ATOM 4051 O O . SER A 1 45 ? -2.863 6.147 11.962 1.00 0.00 74 SER A O 4
ATOM 4059 N N . ASP A 1 46 ? -4.663 6.722 10.740 1.00 0.00 75 ASP A N 4
ATOM 4060 C CA . ASP A 1 46 ? -3.886 7.373 9.692 1.00 0.00 75 ASP A CA 4
ATOM 4061 C C . ASP A 1 46 ? -3.217 8.641 10.209 1.00 0.00 75 ASP A C 4
ATOM 4062 O O . ASP A 1 46 ? -3.872 9.498 10.804 1.00 0.00 75 ASP A O 4
ATOM 4071 N N . PHE A 1 47 ? -1.914 8.753 9.981 1.00 0.00 76 PHE A N 4
ATOM 4072 C CA . PHE A 1 47 ? -1.181 9.969 10.313 1.00 0.00 76 PHE A CA 4
ATOM 4073 C C . PHE A 1 47 ? -0.312 10.425 9.148 1.00 0.00 76 PHE A C 4
ATOM 4074 O O . PHE A 1 47 ? -0.053 9.660 8.218 1.00 0.00 76 PHE A O 4
ATOM 4091 N N . LYS A 1 48 ? 0.134 11.673 9.203 1.00 0.00 77 LYS A N 4
ATOM 4092 C CA . LYS A 1 48 ? 1.058 12.203 8.206 1.00 0.00 77 LYS A CA 4
ATOM 4093 C C . LYS A 1 48 ? 2.385 11.454 8.233 1.00 0.00 77 LYS A C 4
ATOM 4094 O O . LYS A 1 48 ? 3.029 11.351 9.276 1.00 0.00 77 LYS A O 4
ATOM 4113 N N . PHE A 1 49 ? 2.789 10.933 7.079 1.00 0.00 78 PHE A N 4
ATOM 4114 C CA . PHE A 1 49 ? 4.041 10.197 6.969 1.00 0.00 78 PHE A CA 4
ATOM 4115 C C . PHE A 1 49 ? 5.236 11.142 6.942 1.00 0.00 78 PHE A C 4
ATOM 4116 O O . PHE A 1 49 ? 5.162 12.236 6.383 1.00 0.00 78 PHE A O 4
ATOM 4133 N N . LEU A 1 50 ? 6.337 10.715 7.551 1.00 0.00 79 LEU A N 4
ATOM 4134 C CA . LEU A 1 50 ? 7.529 11.548 7.654 1.00 0.00 79 LEU A CA 4
ATOM 4135 C C . LEU A 1 50 ? 8.728 10.879 6.991 1.00 0.00 79 LEU A C 4
ATOM 4136 O O . LEU A 1 50 ? 8.915 9.669 7.104 1.00 0.00 79 LEU A O 4
ATOM 4152 N N . PRO A 1 51 ? 9.534 11.676 6.298 1.00 0.00 80 PRO A N 4
ATOM 4153 C CA . PRO A 1 51 ? 10.811 11.207 5.776 1.00 0.00 80 PRO A CA 4
ATOM 4154 C C . PRO A 1 51 ? 11.706 10.689 6.893 1.00 0.00 80 PRO A C 4
ATOM 4155 O O . PRO A 1 51 ? 11.504 11.012 8.063 1.00 0.00 80 PRO A O 4
ATOM 4166 N N . PRO A 1 52 ? 12.699 9.884 6.524 1.00 0.00 81 PRO A N 4
ATOM 4167 C CA . PRO A 1 52 ? 13.668 9.374 7.488 1.00 0.00 81 PRO A CA 4
ATOM 4168 C C . PRO A 1 52 ? 14.599 10.480 7.971 1.00 0.00 81 PRO A C 4
ATOM 4169 O O . PRO A 1 52 ? 14.865 11.441 7.247 1.00 0.00 81 PRO A O 4
ATOM 4180 N N . GLY A 1 53 ? 15.089 10.339 9.198 1.00 0.00 82 GLY A N 4
ATOM 4181 C CA . GLY A 1 53 ? 15.962 11.342 9.793 1.00 0.00 82 GLY A CA 4
ATOM 4182 C C . GLY A 1 53 ? 15.642 11.548 11.267 1.00 0.00 82 GLY A C 4
ATOM 4183 O O . GLY A 1 53 ? 15.067 10.672 11.916 1.00 0.00 82 GLY A O 4
ATOM 4187 N N . SER A 1 54 ? 16.014 12.709 11.794 1.00 0.00 83 SER A N 4
ATOM 4188 C CA . SER A 1 54 ? 15.795 13.019 13.202 1.00 0.00 83 SER A CA 4
ATOM 4189 C C . SER A 1 54 ? 14.615 13.968 13.379 1.00 0.00 83 SER A C 4
ATOM 4190 O O . SER A 1 54 ? 14.698 15.148 13.037 1.00 0.00 83 SER A O 4
ATOM 4198 N N . TYR A 1 55 ? 13.519 13.447 13.917 1.00 0.00 84 TYR A N 4
ATOM 4199 C CA . TYR A 1 55 ? 12.321 14.247 14.144 1.00 0.00 84 TYR A CA 4
ATOM 4200 C C . TYR A 1 55 ? 11.929 14.247 15.617 1.00 0.00 84 TYR A C 4
ATOM 4201 O O . TYR A 1 55 ? 11.481 13.231 16.148 1.00 0.00 84 TYR A O 4
ATOM 4219 N N . THR A 1 56 ? 12.102 15.390 16.271 1.00 0.00 85 THR A N 4
ATOM 4220 C CA . THR A 1 56 ? 11.773 15.522 17.684 1.00 0.00 85 THR A CA 4
ATOM 4221 C C . THR A 1 56 ? 10.279 15.341 17.922 1.00 0.00 85 THR A C 4
ATOM 4222 O O . THR A 1 56 ? 9.456 15.976 17.266 1.00 0.00 85 THR A O 4
ATOM 4233 N N . ALA A 1 57 ? 9.937 14.470 18.864 1.00 0.00 86 ALA A N 4
ATOM 4234 C CA . ALA A 1 57 ? 8.544 14.257 19.240 1.00 0.00 86 ALA A CA 4
ATOM 4235 C C . ALA A 1 57 ? 8.214 14.960 20.553 1.00 0.00 86 ALA A C 4
ATOM 4236 O O . ALA A 1 57 ? 9.110 15.330 21.310 1.00 0.00 86 ALA A O 4
ATOM 4243 N N . GLN A 1 58 ? 6.924 15.136 20.814 1.00 0.00 87 GLN A N 4
ATOM 4244 C CA . GLN A 1 58 ? 6.473 15.775 22.045 1.00 0.00 87 GLN A CA 4
ATOM 4245 C C . GLN A 1 58 ? 5.416 14.932 22.746 1.00 0.00 87 GLN A C 4
ATOM 4246 O O . GLN A 1 58 ? 4.458 14.476 22.125 1.00 0.00 87 GLN A O 4
ATOM 4260 N N . VAL A 1 59 ? 5.595 14.731 24.049 1.00 0.00 88 VAL A N 4
ATOM 4261 C CA . VAL A 1 59 ? 4.593 14.059 24.867 1.00 0.00 88 VAL A CA 4
ATOM 4262 C C . VAL A 1 59 ? 4.252 14.876 26.103 1.00 0.00 88 VAL A C 4
ATOM 4263 O O . VAL A 1 59 ? 4.995 14.878 27.085 1.00 0.00 88 VAL A O 4
ATOM 4276 N N . GLY A 1 60 ? 3.120 15.571 26.053 1.00 0.00 89 GLY A N 4
ATOM 4277 C CA . GLY A 1 60 ? 2.734 16.485 27.122 1.00 0.00 89 GLY A CA 4
ATOM 4278 C C . GLY A 1 60 ? 3.670 17.685 27.185 1.00 0.00 89 GLY A C 4
ATOM 4279 O O . GLY A 1 60 ? 3.741 18.482 26.249 1.00 0.00 89 GLY A O 4
ATOM 4283 N N . GLN A 1 61 ? 4.389 17.810 28.297 1.00 0.00 90 GLN A N 4
ATOM 4284 C CA . GLN A 1 61 ? 5.363 18.882 28.464 1.00 0.00 90 GLN A CA 4
ATOM 4285 C C . GLN A 1 61 ? 6.778 18.387 28.192 1.00 0.00 90 GLN A C 4
ATOM 4286 O O . GLN A 1 61 ? 7.743 19.145 28.308 1.00 0.00 90 GLN A O 4
ATOM 4300 N N . GLN A 1 62 ? 6.896 17.114 27.832 1.00 0.00 91 GLN A N 4
ATOM 4301 C CA . GLN A 1 62 ? 8.196 16.509 27.574 1.00 0.00 91 GLN A CA 4
ATOM 4302 C C . GLN A 1 62 ? 8.417 16.292 26.083 1.00 0.00 91 GLN A C 4
ATOM 4303 O O . GLN A 1 62 ? 7.500 16.458 25.280 1.00 0.00 91 GLN A O 4
ATOM 4317 N N . SER A 1 63 ? 9.641 15.920 25.719 1.00 0.00 92 SER A N 4
ATOM 4318 C CA . SER A 1 63 ? 9.988 15.694 24.322 1.00 0.00 92 SER A CA 4
ATOM 4319 C C . SER A 1 63 ? 10.972 14.539 24.178 1.00 0.00 92 SER A C 4
ATOM 4320 O O . SER A 1 63 ? 11.685 14.199 25.122 1.00 0.00 92 SER A O 4
ATOM 4328 N N . LEU A 1 64 ? 11.005 13.942 22.991 1.00 0.00 93 LEU A N 4
ATOM 4329 C CA . LEU A 1 64 ? 11.873 12.799 22.735 1.00 0.00 93 LEU A CA 4
ATOM 4330 C C . LEU A 1 64 ? 12.216 12.690 21.253 1.00 0.00 93 LEU A C 4
ATOM 4331 O O . LEU A 1 64 ? 11.344 12.438 20.421 1.00 0.00 93 LEU A O 4
ATOM 4347 N N . PRO A 1 65 ? 13.491 12.883 20.932 1.00 0.00 94 PRO A N 4
ATOM 4348 C CA . PRO A 1 65 ? 13.969 12.716 19.565 1.00 0.00 94 PRO A CA 4
ATOM 4349 C C . PRO A 1 65 ? 13.621 11.336 19.023 1.00 0.00 94 PRO A C 4
ATOM 4350 O O . PRO A 1 65 ? 13.956 10.317 19.629 1.00 0.00 94 PRO A O 4
ATOM 4361 N N . VAL A 1 66 ? 12.945 11.306 17.880 1.00 0.00 95 VAL A N 4
ATOM 4362 C CA . VAL A 1 66 ? 12.598 10.051 17.225 1.00 0.00 95 VAL A CA 4
ATOM 4363 C C . VAL A 1 66 ? 13.429 9.837 15.966 1.00 0.00 95 VAL A C 4
ATOM 4364 O O . VAL A 1 66 ? 13.323 10.600 15.005 1.00 0.00 95 VAL A O 4
ATOM 4377 N N . LYS A 1 67 ? 14.255 8.796 15.976 1.00 0.00 96 LYS A N 4
ATOM 4378 C CA . LYS A 1 67 ? 15.031 8.422 14.800 1.00 0.00 96 LYS A CA 4
ATOM 4379 C C . LYS A 1 67 ? 14.188 7.618 13.819 1.00 0.00 96 LYS A C 4
ATOM 4380 O O . LYS A 1 67 ? 13.731 6.519 14.133 1.00 0.00 96 LYS A O 4
ATOM 4399 N N . LEU A 1 68 ? 13.984 8.172 12.628 1.00 0.00 97 LEU A N 4
ATOM 4400 C CA . LEU A 1 68 ? 13.167 7.525 11.611 1.00 0.00 97 LEU A CA 4
ATOM 4401 C C . LEU A 1 68 ? 14.032 6.885 10.532 1.00 0.00 97 LEU A C 4
ATOM 4402 O O . LEU A 1 68 ? 14.736 7.577 9.798 1.00 0.00 97 LEU A O 4
ATOM 4418 N N . ASP A 1 69 ? 13.974 5.561 10.445 1.00 0.00 98 ASP A N 4
ATOM 4419 C CA . ASP A 1 69 ? 14.682 4.831 9.399 1.00 0.00 98 ASP A CA 4
ATOM 4420 C C . ASP A 1 69 ? 13.771 4.551 8.210 1.00 0.00 98 ASP A C 4
ATOM 4421 O O . ASP A 1 69 ? 12.561 4.393 8.368 1.00 0.00 98 ASP A O 4
ATOM 4430 N N . PRO A 1 70 ? 14.361 4.493 7.021 1.00 0.00 99 PRO A N 4
ATOM 4431 C CA . PRO A 1 70 ? 13.613 4.177 5.810 1.00 0.00 99 PRO A CA 4
ATOM 4432 C C . PRO A 1 70 ? 12.852 2.866 5.955 1.00 0.00 99 PRO A C 4
ATOM 4433 O O . PRO A 1 70 ? 13.405 1.865 6.412 1.00 0.00 99 PRO A O 4
ATOM 4444 N N . ASP A 1 71 ? 11.583 2.877 5.564 1.00 0.00 100 ASP A N 4
ATOM 4445 C CA . ASP A 1 71 ? 10.756 1.677 5.611 1.00 0.00 100 ASP A CA 4
ATOM 4446 C C . ASP A 1 71 ? 10.726 1.083 7.013 1.00 0.00 100 ASP A C 4
ATOM 4447 O O . ASP A 1 71 ? 11.139 -0.057 7.223 1.00 0.00 100 ASP A O 4
ATOM 4456 N N . SER A 1 72 ? 10.237 1.862 7.969 1.00 0.00 101 SER A N 4
ATOM 4457 C CA . SER A 1 72 ? 10.119 1.402 9.350 1.00 0.00 101 SER A CA 4
ATOM 4458 C C . SER A 1 72 ? 8.905 2.018 10.035 1.00 0.00 101 SER A C 4
ATOM 4459 O O . SER A 1 72 ? 8.383 3.040 9.591 1.00 0.00 101 SER A O 4
ATOM 4467 N N . TYR A 1 73 ? 8.464 1.390 11.120 1.00 0.00 102 TYR A N 4
ATOM 4468 C CA . TYR A 1 73 ? 7.285 1.850 11.844 1.00 0.00 102 TYR A CA 4
ATOM 4469 C C . TYR A 1 73 ? 7.577 2.000 13.332 1.00 0.00 102 TYR A C 4
ATOM 4470 O O . TYR A 1 73 ? 8.321 1.210 13.910 1.00 0.00 102 TYR A O 4
ATOM 4488 N N . TYR A 1 74 ? 6.985 3.018 13.945 1.00 0.00 103 TYR A N 4
ATOM 4489 C CA . TYR A 1 74 ? 7.215 3.302 15.357 1.00 0.00 103 TYR A CA 4
ATOM 4490 C C . TYR A 1 74 ? 5.904 3.538 16.094 1.00 0.00 103 TYR A C 4
ATOM 4491 O O . TYR A 1 74 ? 4.904 3.931 15.492 1.00 0.00 103 TYR A O 4
ATOM 4509 N N . THR A 1 75 ? 5.912 3.292 17.400 1.00 0.00 104 THR A N 4
ATOM 4510 C CA . THR A 1 75 ? 4.794 3.671 18.257 1.00 0.00 104 THR A CA 4
ATOM 4511 C C . THR A 1 75 ? 5.274 4.463 19.467 1.00 0.00 104 THR A C 4
ATOM 4512 O O . THR A 1 75 ? 6.077 3.976 20.263 1.00 0.00 104 THR A O 4
ATOM 4523 N N . LEU A 1 76 ? 4.774 5.687 19.602 1.00 0.00 105 LEU A N 4
ATOM 4524 C CA . LEU A 1 76 ? 5.177 6.563 20.697 1.00 0.00 105 LEU A CA 4
ATOM 4525 C C . LEU A 1 76 ? 4.097 6.635 21.768 1.00 0.00 105 LEU A C 4
ATOM 4526 O O . LEU A 1 76 ? 3.011 7.166 21.535 1.00 0.00 105 LEU A O 4
ATOM 4542 N N . VAL A 1 77 ? 4.401 6.099 22.944 1.00 0.00 106 VAL A N 4
ATOM 4543 C CA . VAL A 1 77 ? 3.428 6.026 24.029 1.00 0.00 106 VAL A CA 4
ATOM 4544 C C . VAL A 1 77 ? 3.886 6.837 25.235 1.00 0.00 106 VAL A C 4
ATOM 4545 O O . VAL A 1 77 ? 5.074 7.108 25.400 1.00 0.00 106 VAL A O 4
ATOM 4558 N N . SER A 1 78 ? 2.932 7.222 26.078 1.00 0.00 107 SER A N 4
ATOM 4559 C CA . SER A 1 78 ? 3.237 7.993 27.278 1.00 0.00 107 SER A CA 4
ATOM 4560 C C . SER A 1 78 ? 3.505 7.078 28.466 1.00 0.00 107 SER A C 4
ATOM 4561 O O . SER A 1 78 ? 3.106 5.913 28.467 1.00 0.00 107 SER A O 4
ATOM 4569 N N . GLN A 1 79 ? 4.185 7.611 29.475 1.00 0.00 108 GLN A N 4
ATOM 4570 C CA . GLN A 1 79 ? 4.382 6.894 30.729 1.00 0.00 108 GLN A CA 4
ATOM 4571 C C . GLN A 1 79 ? 3.890 7.714 31.914 1.00 0.00 108 GLN A C 4
ATOM 4572 O O . GLN A 1 79 ? 3.816 8.941 31.847 1.00 0.00 108 GLN A O 4
ATOM 4586 N N . PRO A 1 80 ? 3.554 7.028 33.002 1.00 0.00 109 PRO A N 4
ATOM 4587 C CA . PRO A 1 80 ? 3.118 7.694 34.225 1.00 0.00 109 PRO A CA 4
ATOM 4588 C C . PRO A 1 80 ? 4.094 8.790 34.633 1.00 0.00 109 PRO A C 4
ATOM 4589 O O . PRO A 1 80 ? 5.296 8.555 34.739 1.00 0.00 109 PRO A O 4
ATOM 4600 N N . GLY A 1 81 ? 3.567 9.988 34.862 1.00 0.00 110 GLY A N 4
ATOM 4601 C CA . GLY A 1 81 ? 4.402 11.160 35.100 1.00 0.00 110 GLY A CA 4
ATOM 4602 C C . GLY A 1 81 ? 4.437 12.068 33.877 1.00 0.00 110 GLY A C 4
ATOM 4603 O O . GLY A 1 81 ? 4.941 13.190 33.941 1.00 0.00 110 GLY A O 4
ATOM 4607 N N . GLY A 1 82 ? 3.900 11.578 32.766 1.00 0.00 111 GLY A N 4
ATOM 4608 C CA . GLY A 1 82 ? 3.834 12.360 31.537 1.00 0.00 111 GLY A CA 4
ATOM 4609 C C . GLY A 1 82 ? 5.143 12.277 30.762 1.00 0.00 111 GLY A C 4
ATOM 4610 O O . GLY A 1 82 ? 5.636 13.281 30.244 1.00 0.00 111 GLY A O 4
ATOM 4614 N N . LYS A 1 83 ? 5.706 11.076 30.684 1.00 0.00 112 LYS A N 4
ATOM 4615 C CA . LYS A 1 83 ? 7.010 10.878 30.065 1.00 0.00 112 LYS A CA 4
ATOM 4616 C C . LYS A 1 83 ? 6.881 10.156 28.729 1.00 0.00 112 LYS A C 4
ATOM 4617 O O . LYS A 1 83 ? 6.012 9.302 28.556 1.00 0.00 112 LYS A O 4
ATOM 4636 N N . PRO A 1 84 ? 7.751 10.505 27.789 1.00 0.00 113 PRO A N 4
ATOM 4637 C CA . PRO A 1 84 ? 7.729 9.898 26.462 1.00 0.00 113 PRO A CA 4
ATOM 4638 C C . PRO A 1 84 ? 8.350 8.507 26.481 1.00 0.00 113 PRO A C 4
ATOM 4639 O O . PRO A 1 84 ? 9.204 8.209 27.317 1.00 0.00 113 PRO A O 4
ATOM 4650 N N . GLN A 1 85 ? 7.916 7.658 25.557 1.00 0.00 114 GLN A N 4
ATOM 4651 C CA . GLN A 1 85 ? 8.499 6.332 25.399 1.00 0.00 114 GLN A CA 4
ATOM 4652 C C . GLN A 1 85 ? 8.378 5.844 23.960 1.00 0.00 114 GLN A C 4
ATOM 4653 O O . GLN A 1 85 ? 7.290 5.499 23.503 1.00 0.00 114 GLN A O 4
ATOM 4667 N N . LEU A 1 86 ? 9.501 5.818 23.253 1.00 0.00 115 LEU A N 4
ATOM 4668 C CA . LEU A 1 86 ? 9.514 5.421 21.850 1.00 0.00 115 LEU A CA 4
ATOM 4669 C C . LEU A 1 86 ? 9.792 3.929 21.702 1.00 0.00 115 LEU A C 4
ATOM 4670 O O . LEU A 1 86 ? 10.844 3.440 22.108 1.00 0.00 115 LEU A O 4
ATOM 4686 N N . VAL A 1 87 ? 8.837 3.212 21.118 1.00 0.00 116 VAL A N 4
ATOM 4687 C CA . VAL A 1 87 ? 9.005 1.790 20.851 1.00 0.00 116 VAL A CA 4
ATOM 4688 C C . VAL A 1 87 ? 8.850 1.485 19.366 1.00 0.00 116 VAL A C 4
ATOM 4689 O O . VAL A 1 87 ? 7.764 1.624 18.805 1.00 0.00 116 VAL A O 4
ATOM 4702 N N . ALA A 1 88 ? 9.942 1.068 18.736 1.00 0.00 117 ALA A N 4
ATOM 4703 C CA . ALA A 1 88 ? 9.916 0.684 17.330 1.00 0.00 117 ALA A CA 4
ATOM 4704 C C . ALA A 1 88 ? 9.079 -0.571 17.117 1.00 0.00 117 ALA A C 4
ATOM 4705 O O . ALA A 1 88 ? 9.270 -1.580 17.796 1.00 0.00 117 ALA A O 4
ATOM 4712 N N . GLU A 1 89 ? 8.152 -0.503 16.169 1.00 0.00 118 GLU A N 4
ATOM 4713 C CA . GLU A 1 89 ? 7.267 -1.626 15.880 1.00 0.00 118 GLU A CA 4
ATOM 4714 C C . GLU A 1 89 ? 7.025 -1.765 14.384 1.00 0.00 118 GLU A C 4
ATOM 4715 O O . GLU A 1 89 ? 5.942 -1.447 13.887 1.00 0.00 118 GLU A O 4
ATOM 4727 N N . PRO A 1 90 ? 8.035 -2.244 13.668 1.00 0.00 119 PRO A N 4
ATOM 4728 C CA . PRO A 1 90 ? 7.923 -2.462 12.230 1.00 0.00 119 PRO A CA 4
ATOM 4729 C C . PRO A 1 90 ? 6.733 -3.355 11.901 1.00 0.00 119 PRO A C 4
ATOM 4730 O O . PRO A 1 90 ? 5.625 -2.892 11.869 1.00 0.00 119 PRO A O 4
ATOM 4741 N N . GLN A 1 9 ? -0.986 2.244 -0.233 1.00 0.00 38 GLN A N 5
ATOM 4742 C CA . GLN A 1 9 ? -0.092 2.362 0.913 1.00 0.00 38 GLN A CA 5
ATOM 4743 C C . GLN A 1 9 ? 0.947 3.454 0.691 1.00 0.00 38 GLN A C 5
ATOM 4744 O O . GLN A 1 9 ? 0.994 4.072 -0.371 1.00 0.00 38 GLN A O 5
ATOM 4758 N N . ALA A 1 10 ? 1.778 3.686 1.702 1.00 0.00 39 ALA A N 5
ATOM 4759 C CA . ALA A 1 10 ? 2.840 4.680 1.607 1.00 0.00 39 ALA A CA 5
ATOM 4760 C C . ALA A 1 10 ? 3.943 4.217 0.661 1.00 0.00 39 ALA A C 5
ATOM 4761 O O . ALA A 1 10 ? 4.238 3.026 0.571 1.00 0.00 39 ALA A O 5
ATOM 4768 N N . PRO A 1 11 ? 4.551 5.168 -0.040 1.00 0.00 40 PRO A N 5
ATOM 4769 C CA . PRO A 1 11 ? 5.630 4.861 -0.973 1.00 0.00 40 PRO A CA 5
ATOM 4770 C C . PRO A 1 11 ? 6.758 4.108 -0.282 1.00 0.00 40 PRO A C 5
ATOM 4771 O O . PRO A 1 11 ? 7.101 4.398 0.864 1.00 0.00 40 PRO A O 5
ATOM 4782 N N . LYS A 1 12 ? 7.331 3.138 -0.984 1.00 0.00 41 LYS A N 5
ATOM 4783 C CA . LYS A 1 12 ? 8.481 2.399 -0.474 1.00 0.00 41 LYS A CA 5
ATOM 4784 C C . LYS A 1 12 ? 9.667 3.323 -0.235 1.00 0.00 41 LYS A C 5
ATOM 4785 O O . LYS A 1 12 ? 10.044 4.104 -1.107 1.00 0.00 41 LYS A O 5
ATOM 4804 N N . GLY A 1 13 ? 10.254 3.228 0.953 1.00 0.00 42 GLY A N 5
ATOM 4805 C CA . GLY A 1 13 ? 11.344 4.114 1.344 1.00 0.00 42 GLY A CA 5
ATOM 4806 C C . GLY A 1 13 ? 10.845 5.241 2.238 1.00 0.00 42 GLY A C 5
ATOM 4807 O O . GLY A 1 13 ? 11.608 6.128 2.621 1.00 0.00 42 GLY A O 5
ATOM 4811 N N . SER A 1 14 ? 9.559 5.201 2.569 1.00 0.00 43 SER A N 5
ATOM 4812 C CA . SER A 1 14 ? 8.980 6.153 3.511 1.00 0.00 43 SER A CA 5
ATOM 4813 C C . SER A 1 14 ? 9.111 5.655 4.945 1.00 0.00 43 SER A C 5
ATOM 4814 O O . SER A 1 14 ? 9.342 4.470 5.182 1.00 0.00 43 SER A O 5
ATOM 4822 N N . ALA A 1 15 ? 8.964 6.569 5.898 1.00 0.00 44 ALA A N 5
ATOM 4823 C CA . ALA A 1 15 ? 9.060 6.224 7.312 1.00 0.00 44 ALA A CA 5
ATOM 4824 C C . ALA A 1 15 ? 7.678 6.059 7.934 1.00 0.00 44 ALA A C 5
ATOM 4825 O O . ALA A 1 15 ? 6.723 6.723 7.532 1.00 0.00 44 ALA A O 5
ATOM 4832 N N . PHE A 1 16 ? 7.581 5.170 8.916 1.00 0.00 45 PHE A N 5
ATOM 4833 C CA . PHE A 1 16 ? 6.318 4.920 9.599 1.00 0.00 45 PHE A CA 5
ATOM 4834 C C . PHE A 1 16 ? 6.430 5.216 11.090 1.00 0.00 45 PHE A C 5
ATOM 4835 O O . PHE A 1 16 ? 7.433 4.885 11.725 1.00 0.00 45 PHE A O 5
ATOM 4852 N N . VAL A 1 17 ? 5.396 5.840 11.644 1.00 0.00 46 VAL A N 5
ATOM 4853 C CA . VAL A 1 17 ? 5.384 6.196 13.058 1.00 0.00 46 VAL A CA 5
ATOM 4854 C C . VAL A 1 17 ? 3.971 6.153 13.624 1.00 0.00 46 VAL A C 5
ATOM 4855 O O . VAL A 1 17 ? 3.007 6.496 12.941 1.00 0.00 46 VAL A O 5
ATOM 4868 N N . ARG A 1 18 ? 3.855 5.727 14.878 1.00 0.00 47 ARG A N 5
ATOM 4869 C CA . ARG A 1 18 ? 2.567 5.692 15.560 1.00 0.00 47 ARG A CA 5
ATOM 4870 C C . ARG A 1 18 ? 2.710 6.066 17.029 1.00 0.00 47 ARG A C 5
ATOM 4871 O O . ARG A 1 18 ? 3.769 5.879 17.627 1.00 0.00 47 ARG A O 5
ATOM 4892 N N . ALA A 1 19 ? 1.638 6.598 17.606 1.00 0.00 48 ALA A N 5
ATOM 4893 C CA . ALA A 1 19 ? 1.593 6.869 19.039 1.00 0.00 48 ALA A CA 5
ATOM 4894 C C . ALA A 1 19 ? 0.963 5.709 19.800 1.00 0.00 48 ALA A C 5
ATOM 4895 O O . ALA A 1 19 ? 0.179 4.942 19.242 1.00 0.00 48 ALA A O 5
ATOM 4902 N N . TYR A 1 20 ? 1.312 5.588 21.075 1.00 0.00 49 TYR A N 5
ATOM 4903 C CA . TYR A 1 20 ? 0.704 4.586 21.942 1.00 0.00 49 TYR A CA 5
ATOM 4904 C C . TYR A 1 20 ? 0.332 5.181 23.297 1.00 0.00 49 TYR A C 5
ATOM 4905 O O . TYR A 1 20 ? 1.147 5.844 23.938 1.00 0.00 49 TYR A O 5
ATOM 4923 N N . ASN A 1 21 ? -0.902 4.939 23.725 1.00 0.00 50 ASN A N 5
ATOM 4924 C CA . ASN A 1 21 ? -1.408 5.511 24.966 1.00 0.00 50 ASN A CA 5
ATOM 4925 C C . ASN A 1 21 ? -1.414 4.479 26.086 1.00 0.00 50 ASN A C 5
ATOM 4926 O O . ASN A 1 21 ? -2.371 3.721 26.239 1.00 0.00 50 ASN A O 5
ATOM 4937 N N . ALA A 1 22 ? -0.340 4.455 26.869 1.00 0.00 51 ALA A N 5
ATOM 4938 C CA . ALA A 1 22 ? -0.246 3.559 28.014 1.00 0.00 51 ALA A CA 5
ATOM 4939 C C . ALA A 1 22 ? -1.001 4.117 29.215 1.00 0.00 51 ALA A C 5
ATOM 4940 O O . ALA A 1 22 ? -0.394 4.539 30.199 1.00 0.00 51 ALA A O 5
ATOM 4947 N N . GLY A 1 23 ? -2.325 4.117 29.127 1.00 0.00 52 GLY A N 5
ATOM 4948 C CA . GLY A 1 23 ? -3.165 4.624 30.206 1.00 0.00 52 GLY A CA 5
ATOM 4949 C C . GLY A 1 23 ? -4.621 4.726 29.770 1.00 0.00 52 GLY A C 5
ATOM 4950 O O . GLY A 1 23 ? -4.957 4.438 28.621 1.00 0.00 52 GLY A O 5
ATOM 4954 N N . ASN A 1 24 ? -5.482 5.135 30.694 1.00 0.00 53 ASN A N 5
ATOM 4955 C CA . ASN A 1 24 ? -6.917 5.186 30.436 1.00 0.00 53 ASN A CA 5
ATOM 4956 C C . ASN A 1 24 ? -7.357 6.593 30.056 1.00 0.00 53 ASN A C 5
ATOM 4957 O O . ASN A 1 24 ? -8.508 6.813 29.675 1.00 0.00 53 ASN A O 5
ATOM 4968 N N . SER A 1 25 ? -6.436 7.546 30.160 1.00 0.00 54 SER A N 5
ATOM 4969 C CA . SER A 1 25 ? -6.717 8.929 29.791 1.00 0.00 54 SER A CA 5
ATOM 4970 C C . SER A 1 25 ? -6.175 9.249 28.405 1.00 0.00 54 SER A C 5
ATOM 4971 O O . SER A 1 25 ? -5.049 8.883 28.067 1.00 0.00 54 SER A O 5
ATOM 4979 N N . GLU A 1 26 ? -6.983 9.936 27.604 1.00 0.00 55 GLU A N 5
ATOM 4980 C CA . GLU A 1 26 ? -6.557 10.373 26.278 1.00 0.00 55 GLU A CA 5
ATOM 4981 C C . GLU A 1 26 ? -5.371 11.324 26.367 1.00 0.00 55 GLU A C 5
ATOM 4982 O O . GLU A 1 26 ? -5.310 12.177 27.253 1.00 0.00 55 GLU A O 5
ATOM 4994 N N . LEU A 1 27 ? -4.428 11.173 25.442 1.00 0.00 56 LEU A N 5
ATOM 4995 C CA . LEU A 1 27 ? -3.195 11.949 25.472 1.00 0.00 56 LEU A CA 5
ATOM 4996 C C . LEU A 1 27 ? -2.982 12.694 24.161 1.00 0.00 56 LEU A C 5
ATOM 4997 O O . LEU A 1 27 ? -3.327 12.196 23.089 1.00 0.00 56 LEU A O 5
ATOM 5013 N N . ASP A 1 28 ? -2.412 13.892 24.251 1.00 0.00 57 ASP A N 5
ATOM 5014 C CA . ASP A 1 28 ? -2.044 14.657 23.064 1.00 0.00 57 ASP A CA 5
ATOM 5015 C C . ASP A 1 28 ? -0.537 14.655 22.852 1.00 0.00 57 ASP A C 5
ATOM 5016 O O . ASP A 1 28 ? 0.209 15.256 23.624 1.00 0.00 57 ASP A O 5
ATOM 5025 N N . VAL A 1 29 ? -0.093 13.976 21.800 1.00 0.00 58 VAL A N 5
ATOM 5026 C CA . VAL A 1 29 ? 1.330 13.858 21.508 1.00 0.00 58 VAL A CA 5
ATOM 5027 C C . VAL A 1 29 ? 1.626 14.215 20.056 1.00 0.00 58 VAL A C 5
ATOM 5028 O O . VAL A 1 29 ? 0.716 14.316 19.234 1.00 0.00 58 VAL A O 5
ATOM 5041 N N . SER A 1 30 ? 2.905 14.403 19.748 1.00 0.00 59 SER A N 5
ATOM 5042 C CA . SER A 1 30 ? 3.324 14.735 18.392 1.00 0.00 59 SER A CA 5
ATOM 5043 C C . SER A 1 30 ? 4.700 14.159 18.085 1.00 0.00 59 SER A C 5
ATOM 5044 O O . SER A 1 30 ? 5.478 13.866 18.992 1.00 0.00 59 SER A O 5
ATOM 5052 N N . VAL A 1 31 ? 4.995 13.999 16.799 1.00 0.00 6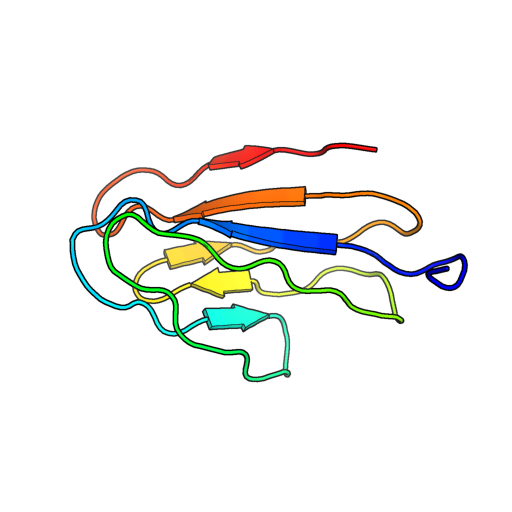0 VAL A N 5
ATOM 5053 C CA . VAL A 1 31 ? 6.319 13.575 16.364 1.00 0.00 60 VAL A CA 5
ATOM 5054 C C . VAL A 1 31 ? 6.891 14.531 15.324 1.00 0.00 60 VAL A C 5
ATOM 5055 O O . VAL A 1 31 ? 6.757 14.306 14.121 1.00 0.00 60 VAL A O 5
ATOM 5068 N N . GLY A 1 32 ? 7.527 15.597 15.795 1.00 0.00 61 GLY A N 5
ATOM 5069 C CA . GLY A 1 32 ? 8.048 16.633 14.907 1.00 0.00 61 GLY A CA 5
ATOM 5070 C C . GLY A 1 32 ? 6.917 17.399 14.234 1.00 0.00 61 GLY A C 5
ATOM 5071 O O . GLY A 1 32 ? 6.179 18.136 14.887 1.00 0.00 61 GLY A O 5
ATOM 5075 N N . SER A 1 33 ? 6.787 17.220 12.924 1.00 0.00 62 SER A N 5
ATOM 5076 C CA . SER A 1 33 ? 5.727 17.871 12.163 1.00 0.00 62 SER A CA 5
ATOM 5077 C C . SER A 1 33 ? 4.436 17.065 12.218 1.00 0.00 62 SER A C 5
ATOM 5078 O O . SER A 1 33 ? 3.371 17.554 11.838 1.00 0.00 62 SER A O 5
ATOM 5086 N N . THR A 1 34 ? 4.535 15.829 12.693 1.00 0.00 63 THR A N 5
ATOM 5087 C CA . THR A 1 34 ? 3.382 14.940 12.766 1.00 0.00 63 THR A CA 5
ATOM 5088 C C . THR A 1 34 ? 2.581 15.178 14.040 1.00 0.00 63 THR A C 5
ATOM 5089 O O . THR A 1 34 ? 3.127 15.141 15.142 1.00 0.00 63 THR A O 5
ATOM 5100 N N . SER A 1 35 ? 1.284 15.421 13.882 1.00 0.00 64 SER A N 5
ATOM 5101 C CA . SER A 1 35 ? 0.404 15.651 15.020 1.00 0.00 64 SER A CA 5
ATOM 5102 C C . SER A 1 35 ? -0.445 14.423 15.316 1.00 0.00 64 SER A C 5
ATOM 5103 O O . SER A 1 35 ? -1.226 13.979 14.475 1.00 0.00 64 SER A O 5
ATOM 5111 N N . LEU A 1 36 ? -0.289 13.877 16.519 1.00 0.00 65 LEU A N 5
ATOM 5112 C CA . LEU A 1 36 ? -1.038 12.695 16.926 1.00 0.00 65 LEU A CA 5
ATOM 5113 C C . LEU A 1 36 ? -1.794 12.943 18.225 1.00 0.00 65 LEU A C 5
ATOM 5114 O O . LEU A 1 36 ? -1.479 12.354 19.259 1.00 0.00 65 LEU A O 5
ATOM 5130 N N . ASN A 1 37 ? -2.792 13.818 18.165 1.00 0.00 66 ASN A N 5
ATOM 5131 C CA . ASN A 1 37 ? -3.492 14.264 19.364 1.00 0.00 66 ASN A CA 5
ATOM 5132 C C . ASN A 1 37 ? -4.703 13.388 19.654 1.00 0.00 66 ASN A C 5
ATOM 5133 O O . ASN A 1 37 ? -5.219 12.711 18.763 1.00 0.00 66 ASN A O 5
ATOM 5144 N N . ASP A 1 38 ? -5.155 13.402 20.903 1.00 0.00 67 ASP A N 5
ATOM 5145 C CA . ASP A 1 38 ? -6.327 12.637 21.304 1.00 0.00 67 ASP A CA 5
ATOM 5146 C C . ASP A 1 38 ? -6.168 11.163 20.957 1.00 0.00 67 ASP A C 5
ATOM 5147 O O . ASP A 1 38 ? -6.955 10.607 20.190 1.00 0.00 67 ASP A O 5
ATOM 5156 N N . VAL A 1 39 ? -5.146 10.533 21.526 1.00 0.00 68 VAL A N 5
ATOM 5157 C CA . VAL A 1 39 ? -4.921 9.106 21.331 1.00 0.00 68 VAL A CA 5
ATOM 5158 C C . VAL A 1 39 ? -5.784 8.278 22.275 1.00 0.00 68 VAL A C 5
ATOM 5159 O O . VAL A 1 39 ? -5.823 8.534 23.478 1.00 0.00 68 VAL A O 5
ATOM 5172 N N . ALA A 1 40 ? -6.474 7.287 21.722 1.00 0.00 69 ALA A N 5
ATOM 5173 C CA . ALA A 1 40 ? -7.474 6.537 22.472 1.00 0.00 69 ALA A CA 5
ATOM 5174 C C . ALA A 1 40 ? -6.845 5.820 23.662 1.00 0.00 69 ALA A C 5
ATOM 5175 O O . ALA A 1 40 ? -5.694 5.389 23.601 1.00 0.00 69 ALA A O 5
ATOM 5182 N N . PRO A 1 41 ? -7.610 5.694 24.740 1.00 0.00 70 PRO A N 5
ATOM 5183 C CA . PRO A 1 41 ? -7.143 4.996 25.933 1.00 0.00 70 PRO A CA 5
ATOM 5184 C C . PRO A 1 41 ? -6.677 3.585 25.598 1.00 0.00 70 PRO A C 5
ATOM 5185 O O . PRO A 1 41 ? -7.390 2.823 24.947 1.00 0.00 70 PRO A O 5
ATOM 5196 N N . LEU A 1 42 ? -5.474 3.244 26.046 1.00 0.00 71 LEU A N 5
ATOM 5197 C CA . LEU A 1 42 ? -4.887 1.940 25.755 1.00 0.00 71 LEU A CA 5
ATOM 5198 C C . LEU A 1 42 ? -4.944 1.633 24.264 1.00 0.00 71 LEU A C 5
ATOM 5199 O O . LEU A 1 42 ? -5.096 0.478 23.864 1.00 0.00 71 LEU A O 5
ATOM 5215 N N . GLY A 1 43 ? -4.820 2.671 23.446 1.00 0.00 72 GLY A N 5
ATOM 5216 C CA . GLY A 1 43 ? -4.891 2.518 21.998 1.00 0.00 72 GLY A CA 5
ATOM 5217 C C . GLY A 1 43 ? -3.652 3.090 21.321 1.00 0.00 72 GLY A C 5
ATOM 5218 O O . GLY A 1 43 ? -2.622 3.295 21.962 1.00 0.00 72 GLY A O 5
ATOM 5222 N N . SER A 1 44 ? -3.759 3.344 20.022 1.00 0.00 73 SER A N 5
ATOM 5223 C CA . SER A 1 44 ? -2.633 3.848 19.245 1.00 0.00 73 SER A CA 5
ATOM 5224 C C . SER A 1 44 ? -3.102 4.746 18.108 1.00 0.00 73 SER A C 5
ATOM 5225 O O . SER A 1 44 ? -4.287 4.777 17.779 1.00 0.00 73 SER A O 5
ATOM 5233 N N . SER A 1 45 ? -2.167 5.478 17.513 1.00 0.00 74 SER A N 5
ATOM 5234 C CA . SER A 1 45 ? -2.480 6.362 16.397 1.00 0.00 74 SER A CA 5
ATOM 5235 C C . SER A 1 45 ? -1.417 6.274 15.308 1.00 0.00 74 SER A C 5
ATOM 5236 O O . SER A 1 45 ? -0.345 6.866 15.426 1.00 0.00 74 SER A O 5
ATOM 5244 N N . ASP A 1 46 ? -1.722 5.529 14.250 1.00 0.00 75 ASP A N 5
ATOM 5245 C CA . ASP A 1 46 ? -0.766 5.303 13.174 1.00 0.00 75 ASP A CA 5
ATOM 5246 C C . ASP A 1 46 ? -0.660 6.522 12.266 1.00 0.00 75 ASP A C 5
ATOM 5247 O O . ASP A 1 46 ? -1.619 7.277 12.112 1.00 0.00 75 ASP A O 5
ATOM 5256 N N . PHE A 1 47 ? 0.512 6.706 11.666 1.00 0.00 76 PHE A N 5
ATOM 5257 C CA . PHE A 1 47 ? 0.709 7.762 10.679 1.00 0.00 76 PHE A CA 5
ATOM 5258 C C . PHE A 1 47 ? 1.626 7.298 9.555 1.00 0.00 76 PHE A C 5
ATOM 5259 O O . PHE A 1 47 ? 2.726 6.803 9.802 1.00 0.00 76 PHE A O 5
ATOM 5276 N N . LYS A 1 48 ? 1.169 7.461 8.319 1.00 0.00 77 LYS A N 5
ATOM 5277 C CA . LYS A 1 48 ? 1.930 7.025 7.154 1.00 0.00 77 LYS A CA 5
ATOM 5278 C C . LYS A 1 48 ? 2.320 8.208 6.277 1.00 0.00 77 LYS A C 5
ATOM 5279 O O . LYS A 1 48 ? 1.972 9.352 6.568 1.00 0.00 77 LYS A O 5
ATOM 5298 N N . PHE A 1 49 ? 3.044 7.925 5.199 1.00 0.00 78 PHE A N 5
ATOM 5299 C CA . PHE A 1 49 ? 3.406 8.950 4.228 1.00 0.00 78 PHE A CA 5
ATOM 5300 C C . PHE A 1 49 ? 4.318 10.001 4.849 1.00 0.00 78 PHE A C 5
ATOM 5301 O O . PHE A 1 49 ? 4.274 11.172 4.478 1.00 0.00 78 PHE A O 5
ATOM 5318 N N . LEU A 1 50 ? 5.146 9.571 5.796 1.00 0.00 79 LEU A N 5
ATOM 5319 C CA . LEU A 1 50 ? 6.057 10.478 6.486 1.00 0.00 79 LEU A CA 5
ATOM 5320 C C . LEU A 1 50 ? 7.475 10.345 5.947 1.00 0.00 79 LEU A C 5
ATOM 5321 O O . LEU A 1 50 ? 8.108 9.298 6.083 1.00 0.00 79 LEU A O 5
ATOM 5337 N N . PRO A 1 51 ? 7.972 11.414 5.335 1.00 0.00 80 PRO A N 5
ATOM 5338 C CA . PRO A 1 51 ? 9.342 11.447 4.839 1.00 0.00 80 PRO A CA 5
ATOM 5339 C C . PRO A 1 51 ? 10.336 11.115 5.945 1.00 0.00 80 PRO A C 5
ATOM 5340 O O . PRO A 1 51 ? 10.302 11.711 7.023 1.00 0.00 80 PRO A O 5
ATOM 5351 N N . PRO A 1 52 ? 11.220 10.160 5.673 1.00 0.00 81 PRO A N 5
ATOM 5352 C CA . PRO A 1 52 ? 12.266 9.793 6.619 1.00 0.00 81 PRO A CA 5
ATOM 5353 C C . PRO A 1 52 ? 13.112 11.001 7.002 1.00 0.00 81 PRO A C 5
ATOM 5354 O O . PRO A 1 52 ? 13.337 11.897 6.188 1.00 0.00 81 PRO A O 5
ATOM 5365 N N . GLY A 1 53 ? 13.581 11.019 8.246 1.00 0.00 82 GLY A N 5
ATOM 5366 C CA . GLY A 1 53 ? 14.393 12.122 8.742 1.00 0.00 82 GLY A CA 5
ATOM 5367 C C . GLY A 1 53 ? 14.319 12.220 10.260 1.00 0.00 82 GLY A C 5
ATOM 5368 O O . GLY A 1 53 ? 13.705 11.381 10.917 1.00 0.00 82 GLY A O 5
ATOM 5372 N N . SER A 1 54 ? 14.950 13.253 10.812 1.00 0.00 83 SER A N 5
ATOM 5373 C CA . SER A 1 54 ? 14.945 13.472 12.253 1.00 0.00 83 SER A CA 5
ATOM 5374 C C . SER A 1 54 ? 13.710 14.252 12.685 1.00 0.00 83 SER A C 5
ATOM 5375 O O . SER A 1 54 ? 13.443 15.341 12.177 1.00 0.00 83 SER A O 5
ATOM 5383 N N . TYR A 1 55 ? 12.961 13.690 13.628 1.00 0.00 84 TYR A N 5
ATOM 5384 C CA . TYR A 1 55 ? 11.793 14.364 14.183 1.00 0.00 84 TYR A CA 5
ATOM 5385 C C . TYR A 1 55 ? 11.822 14.351 15.706 1.00 0.00 84 TYR A C 5
ATOM 5386 O O . TYR A 1 55 ? 12.259 13.378 16.320 1.00 0.00 84 TYR A O 5
ATOM 5404 N N . THR A 1 56 ? 11.353 15.439 16.310 1.00 0.00 85 THR A N 5
ATOM 5405 C CA . THR A 1 56 ? 11.323 15.553 17.764 1.00 0.00 85 THR A CA 5
ATOM 5406 C C . THR A 1 56 ? 9.944 15.219 18.314 1.00 0.00 85 THR A C 5
ATOM 5407 O O . THR A 1 56 ? 8.987 15.969 18.118 1.00 0.00 85 THR A O 5
ATOM 5418 N N . ALA A 1 57 ? 9.846 14.089 19.005 1.00 0.00 86 ALA A N 5
ATOM 5419 C CA . ALA A 1 57 ? 8.592 13.675 19.625 1.00 0.00 86 ALA A CA 5
ATOM 5420 C C . ALA A 1 57 ? 8.307 14.483 20.885 1.00 0.00 86 ALA A C 5
ATOM 5421 O O . ALA A 1 57 ? 9.229 14.945 21.559 1.00 0.00 86 ALA A O 5
ATOM 5428 N N . GLN A 1 58 ? 7.028 14.652 21.198 1.00 0.00 87 GLN A N 5
ATOM 5429 C CA . GLN A 1 58 ? 6.620 15.417 22.370 1.00 0.00 87 GLN A CA 5
ATOM 5430 C C . GLN A 1 58 ? 5.529 14.693 23.148 1.00 0.00 87 GLN A C 5
ATOM 5431 O O . GLN A 1 58 ? 4.432 14.470 22.636 1.00 0.00 87 GLN A O 5
ATOM 5445 N N . VAL A 1 59 ? 5.838 14.329 24.388 1.00 0.00 88 VAL A N 5
ATOM 5446 C CA . VAL A 1 59 ? 4.843 13.757 25.288 1.00 0.00 88 VAL A CA 5
ATOM 5447 C C . VAL A 1 59 ? 4.804 14.506 26.613 1.00 0.00 88 VAL A C 5
ATOM 5448 O O . VAL A 1 59 ? 5.705 14.373 27.439 1.00 0.00 88 VAL A O 5
ATOM 5461 N N . GLY A 1 60 ? 3.753 15.297 26.810 1.00 0.00 89 GLY A N 5
ATOM 5462 C CA . GLY A 1 60 ? 3.606 16.088 28.026 1.00 0.00 89 GLY A CA 5
ATOM 5463 C C . GLY A 1 60 ? 4.673 17.171 28.111 1.00 0.00 89 GLY A C 5
ATOM 5464 O O . GLY A 1 60 ? 4.654 18.136 27.348 1.00 0.00 89 GLY A O 5
ATOM 5468 N N . GLN A 1 61 ? 5.604 17.005 29.045 1.00 0.00 90 GLN A N 5
ATOM 5469 C CA . GLN A 1 61 ? 6.692 17.961 29.220 1.00 0.00 90 GLN A CA 5
ATOM 5470 C C . GLN A 1 61 ? 8.040 17.323 28.913 1.00 0.00 90 GLN A C 5
ATOM 5471 O O . GLN A 1 61 ? 9.086 17.837 29.306 1.00 0.00 90 GLN A O 5
ATOM 5485 N N . GLN A 1 62 ? 8.009 16.198 28.204 1.00 0.00 91 GLN A N 5
ATOM 5486 C CA . GLN A 1 62 ? 9.230 15.481 27.850 1.00 0.00 91 GLN A CA 5
ATOM 5487 C C . GLN A 1 62 ? 9.301 15.225 26.351 1.00 0.00 91 GLN A C 5
ATOM 5488 O O . GLN A 1 62 ? 8.461 14.520 25.791 1.00 0.00 91 GLN A O 5
ATOM 5502 N N . SER A 1 63 ? 10.309 15.801 25.705 1.00 0.00 92 SER A N 5
ATOM 5503 C CA . SER A 1 63 ? 10.536 15.578 24.283 1.00 0.00 92 SER A CA 5
ATOM 5504 C C . SER A 1 63 ? 11.452 14.385 24.050 1.00 0.00 92 SER A C 5
ATOM 5505 O O . SER A 1 63 ? 12.244 14.019 24.920 1.00 0.00 92 SER A O 5
ATOM 5513 N N . LEU A 1 64 ? 11.341 13.780 22.873 1.00 0.00 93 LEU A N 5
ATOM 5514 C CA . LEU A 1 64 ? 12.156 12.621 22.527 1.00 0.00 93 LEU A CA 5
ATOM 5515 C C . LEU A 1 64 ? 12.596 12.674 21.069 1.00 0.00 93 LEU A C 5
ATOM 5516 O O . LEU A 1 64 ? 11.955 12.091 20.195 1.00 0.00 93 LEU A O 5
ATOM 5532 N N . PRO A 1 65 ? 13.695 13.376 20.813 1.00 0.00 94 PRO A N 5
ATOM 5533 C CA . PRO A 1 65 ? 14.287 13.413 19.481 1.00 0.00 94 PRO A CA 5
ATOM 5534 C C . PRO A 1 65 ? 14.584 12.008 18.971 1.00 0.00 94 PRO A C 5
ATOM 5535 O O . PRO A 1 65 ? 15.214 11.207 19.663 1.00 0.00 94 PRO A O 5
ATOM 5546 N N . VAL A 1 66 ? 14.129 11.714 17.760 1.00 0.00 95 VAL A N 5
ATOM 5547 C CA . VAL A 1 66 ? 14.305 10.392 17.172 1.00 0.00 95 VAL A CA 5
ATOM 5548 C C . VAL A 1 66 ? 14.481 10.479 15.662 1.00 0.00 95 VAL A C 5
ATOM 5549 O O . VAL A 1 66 ? 13.754 11.204 14.982 1.00 0.00 95 VAL A O 5
ATOM 5562 N N . LYS A 1 67 ? 15.450 9.734 15.140 1.00 0.00 96 LYS A N 5
ATOM 5563 C CA . LYS A 1 67 ? 15.630 9.609 13.698 1.00 0.00 96 LYS A CA 5
ATOM 5564 C C . LYS A 1 67 ? 14.765 8.491 13.130 1.00 0.00 96 LYS A C 5
ATOM 5565 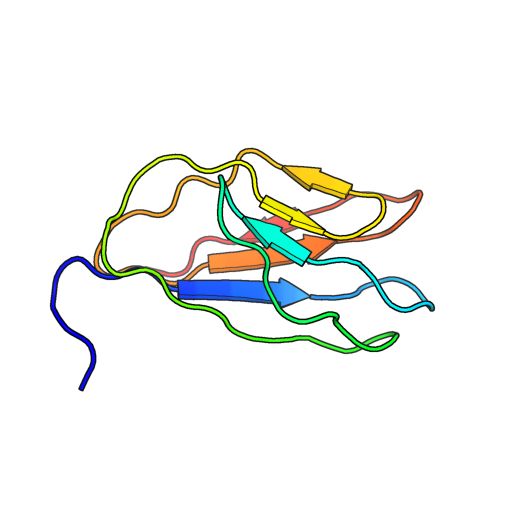O O . LYS A 1 67 ? 14.854 7.343 13.565 1.00 0.00 96 LYS A O 5
ATOM 5584 N N . LEU A 1 68 ? 13.928 8.833 12.158 1.00 0.00 97 LEU A N 5
ATOM 5585 C CA . LEU A 1 68 ? 13.019 7.866 11.555 1.00 0.00 97 LEU A CA 5
ATOM 5586 C C . LEU A 1 68 ? 13.559 7.354 10.227 1.00 0.00 97 LEU A C 5
ATOM 5587 O O . LEU A 1 68 ? 13.489 8.044 9.209 1.00 0.00 97 LEU A O 5
ATOM 5603 N N . ASP A 1 69 ? 14.098 6.140 10.243 1.00 0.00 98 ASP A N 5
ATOM 5604 C CA . ASP A 1 69 ? 14.672 5.542 9.043 1.00 0.00 98 ASP A CA 5
ATOM 5605 C C . ASP A 1 69 ? 13.584 5.102 8.073 1.00 0.00 98 ASP A C 5
ATOM 5606 O O . ASP A 1 69 ? 12.449 4.844 8.473 1.00 0.00 98 ASP A O 5
ATOM 5615 N N . PRO A 1 70 ? 13.936 5.019 6.794 1.00 0.00 99 PRO A N 5
ATOM 5616 C CA . PRO A 1 70 ? 12.997 4.590 5.766 1.00 0.00 99 PRO A CA 5
ATOM 5617 C C . PRO A 1 70 ? 12.678 3.106 5.896 1.00 0.00 99 PRO A C 5
ATOM 5618 O O . PRO A 1 70 ? 13.510 2.319 6.346 1.00 0.00 99 PRO A O 5
ATOM 5629 N N . ASP A 1 71 ? 11.467 2.729 5.496 1.00 0.00 100 ASP A N 5
A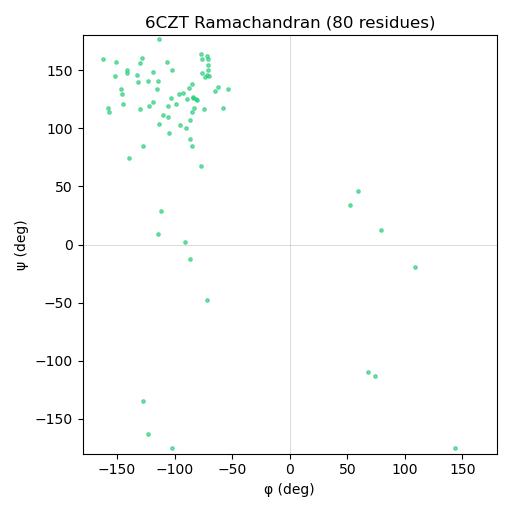TOM 5630 C CA . ASP A 1 71 ? 11.039 1.337 5.557 1.00 0.00 100 ASP A CA 5
ATOM 5631 C C . ASP A 1 71 ? 11.193 0.776 6.966 1.00 0.00 100 ASP A C 5
ATOM 5632 O O . ASP A 1 71 ? 11.689 -0.333 7.152 1.00 0.00 100 ASP A O 5
ATOM 5641 N N . SER A 1 72 ? 10.762 1.551 7.957 1.00 0.00 101 SER A N 5
ATOM 5642 C CA . SER A 1 72 ? 10.859 1.139 9.350 1.00 0.00 101 SER A CA 5
ATOM 5643 C C . SER A 1 72 ? 9.758 1.771 10.191 1.00 0.00 101 SER A C 5
ATOM 5644 O O . SER A 1 72 ? 9.326 2.893 9.923 1.00 0.00 101 SER A O 5
ATOM 5652 N N . TYR A 1 73 ? 9.307 1.048 11.209 1.00 0.00 102 TYR A N 5
ATOM 5653 C CA . TYR A 1 73 ? 8.197 1.500 12.038 1.00 0.00 102 TYR A CA 5
ATOM 5654 C C . TYR A 1 73 ? 8.684 1.964 13.406 1.00 0.00 102 TYR A C 5
ATOM 5655 O O . TYR A 1 73 ? 9.577 1.360 13.995 1.00 0.00 102 TYR A O 5
ATOM 5673 N N . TYR A 1 74 ? 8.091 3.043 13.903 1.00 0.00 103 TYR A N 5
ATOM 5674 C CA . TYR A 1 74 ? 8.428 3.564 15.223 1.00 0.00 103 TYR A CA 5
ATOM 5675 C C . TYR A 1 74 ? 7.178 3.796 16.061 1.00 0.00 103 TYR A C 5
ATOM 5676 O O . TYR A 1 74 ? 6.145 4.225 15.547 1.00 0.00 103 TYR A O 5
ATOM 5694 N N . THR A 1 75 ? 7.276 3.508 17.355 1.00 0.00 104 THR A N 5
ATOM 5695 C CA . THR A 1 75 ? 6.158 3.699 18.269 1.00 0.00 104 THR A CA 5
ATOM 5696 C C . THR A 1 75 ? 6.518 4.669 19.388 1.00 0.00 104 THR A C 5
ATOM 5697 O O . THR A 1 75 ? 7.519 4.488 20.080 1.00 0.00 104 THR A O 5
ATOM 5708 N N . LEU A 1 76 ? 5.696 5.698 19.558 1.00 0.00 105 LEU A N 5
ATOM 5709 C CA . LEU A 1 76 ? 5.880 6.654 20.644 1.00 0.00 105 LEU A CA 5
ATOM 5710 C C . LEU A 1 76 ? 5.040 6.278 21.857 1.00 0.00 105 LEU A C 5
ATOM 5711 O O . LEU A 1 76 ? 3.844 6.565 21.909 1.00 0.00 105 LEU A O 5
ATOM 5727 N N . VAL A 1 77 ? 5.672 5.635 22.832 1.00 0.00 106 VAL A N 5
ATOM 5728 C CA . VAL A 1 77 ? 4.978 5.184 24.033 1.00 0.00 106 VAL A CA 5
ATOM 5729 C C . VAL A 1 77 ? 4.754 6.337 25.003 1.00 0.00 106 VAL A C 5
ATOM 5730 O O . VAL A 1 77 ? 5.687 6.799 25.659 1.00 0.00 106 VAL A O 5
ATOM 5743 N N . SER A 1 78 ? 3.510 6.798 25.090 1.00 0.00 107 SER A N 5
ATOM 5744 C CA . SER A 1 78 ? 3.154 7.868 26.014 1.00 0.00 107 SER A CA 5
ATOM 5745 C C . SER A 1 78 ? 2.463 7.316 27.255 1.00 0.00 107 SER A C 5
ATOM 5746 O O . SER A 1 78 ? 1.986 6.181 27.259 1.00 0.00 107 SER A O 5
ATOM 5754 N N . GLN A 1 79 ? 2.411 8.128 28.307 1.00 0.00 108 GLN A N 5
ATOM 5755 C CA . GLN A 1 79 ? 1.781 7.720 29.557 1.00 0.00 108 GLN A CA 5
ATOM 5756 C C . GLN A 1 79 ? 1.289 8.929 30.344 1.00 0.00 108 GLN A C 5
ATOM 5757 O O . GLN A 1 79 ? 2.011 9.912 30.505 1.00 0.00 108 GLN A O 5
ATOM 5771 N N . PRO A 1 80 ? 0.056 8.849 30.832 1.00 0.00 109 PRO A N 5
ATOM 5772 C CA . PRO A 1 80 ? -0.528 9.928 31.621 1.00 0.00 109 PRO A CA 5
ATOM 5773 C C . PRO A 1 80 ? 0.322 10.233 32.848 1.00 0.00 109 PRO A C 5
ATOM 5774 O O . PRO A 1 80 ? 0.274 9.512 33.843 1.00 0.00 109 PRO A O 5
ATOM 5785 N N . GLY A 1 81 ? 1.099 11.308 32.770 1.00 0.00 110 GLY A N 5
ATOM 5786 C CA . GLY A 1 81 ? 1.903 11.757 33.901 1.00 0.00 110 GLY A CA 5
ATOM 5787 C C . GLY A 1 81 ? 3.075 10.817 34.152 1.00 0.00 110 GLY A C 5
ATOM 5788 O O . GLY A 1 81 ? 3.615 10.763 35.256 1.00 0.00 110 GLY A O 5
ATOM 5792 N N . GLY A 1 82 ? 3.463 10.076 33.120 1.00 0.00 111 GLY A N 5
ATOM 5793 C CA . GLY A 1 82 ? 4.549 9.110 33.236 1.00 0.00 111 GLY A CA 5
ATOM 5794 C C . GLY A 1 82 ? 5.701 9.461 32.304 1.00 0.00 111 GLY A C 5
ATOM 5795 O O . GLY A 1 82 ? 5.752 10.559 31.750 1.00 0.00 111 GLY A O 5
ATOM 5799 N N . LYS A 1 83 ? 6.626 8.522 32.138 1.00 0.00 112 LYS A N 5
ATOM 5800 C CA . LYS A 1 83 ? 7.784 8.732 31.275 1.00 0.00 112 LYS A CA 5
ATOM 5801 C C . LYS A 1 83 ? 7.591 8.064 29.920 1.00 0.00 112 LYS A C 5
ATOM 5802 O O . LYS A 1 83 ? 7.336 6.863 29.840 1.00 0.00 112 LYS A O 5
ATOM 5821 N N . PRO A 1 84 ? 7.713 8.851 28.856 1.00 0.00 113 PRO A N 5
ATOM 5822 C CA . PRO A 1 84 ? 7.543 8.337 27.501 1.00 0.00 113 PRO A CA 5
ATOM 5823 C C . PRO A 1 84 ? 8.757 7.530 27.060 1.00 0.00 113 PRO A C 5
ATOM 5824 O O . PRO A 1 84 ? 9.852 7.693 27.599 1.00 0.00 113 PRO A O 5
ATOM 5835 N N . GLN A 1 85 ? 8.556 6.659 26.079 1.00 0.00 114 GLN A N 5
ATOM 5836 C CA . GLN A 1 85 ? 9.613 5.762 25.621 1.00 0.00 114 GLN A CA 5
ATOM 5837 C C . GLN A 1 85 ? 9.577 5.596 24.107 1.00 0.00 114 GLN A C 5
ATOM 5838 O O . GLN A 1 85 ? 8.537 5.270 23.533 1.00 0.00 114 GLN A O 5
ATOM 5852 N N . LEU A 1 86 ? 10.716 5.824 23.465 1.00 0.00 115 LEU A N 5
ATOM 5853 C CA . LEU A 1 86 ? 10.863 5.544 22.041 1.00 0.00 115 LEU A CA 5
ATOM 5854 C C . LEU A 1 86 ? 11.017 4.049 21.786 1.00 0.00 115 LEU A C 5
ATOM 5855 O O . LEU A 1 86 ? 11.785 3.370 22.467 1.00 0.00 115 LEU A O 5
ATOM 5871 N N . VAL A 1 87 ? 10.282 3.544 20.802 1.00 0.00 116 VAL A N 5
ATOM 5872 C CA . VAL A 1 87 ? 10.398 2.148 20.399 1.00 0.00 116 VAL A CA 5
ATOM 5873 C C . VAL A 1 87 ? 10.616 2.024 18.897 1.00 0.00 116 VAL A C 5
ATOM 5874 O O . VAL A 1 87 ? 9.834 2.546 18.101 1.00 0.00 116 VAL A O 5
ATOM 5887 N N . ALA A 1 88 ? 11.684 1.330 18.515 1.00 0.00 117 ALA A N 5
ATOM 5888 C CA . ALA A 1 88 ? 11.951 1.049 17.109 1.00 0.00 117 ALA A CA 5
ATOM 5889 C C . ALA A 1 88 ? 11.462 -0.342 16.724 1.00 0.00 117 ALA A C 5
ATOM 5890 O O . ALA A 1 88 ? 11.675 -1.309 17.456 1.00 0.00 117 ALA A O 5
ATOM 5897 N N . GLU A 1 89 ? 10.808 -0.436 15.571 1.00 0.00 118 GLU A N 5
ATOM 5898 C CA . GLU A 1 89 ? 10.257 -1.702 15.105 1.00 0.00 118 GLU A CA 5
ATOM 5899 C C . GLU A 1 89 ? 10.691 -1.998 13.673 1.00 0.00 118 GLU A C 5
ATOM 5900 O O . GLU A 1 89 ? 10.923 -1.081 12.884 1.00 0.00 118 GLU A O 5
ATOM 5912 N N . PRO A 1 90 ? 10.796 -3.282 13.346 1.00 0.00 119 PRO A N 5
ATOM 5913 C CA . PRO A 1 90 ? 11.160 -3.699 11.998 1.00 0.00 119 PRO A CA 5
ATOM 5914 C C . PRO A 1 90 ? 10.246 -3.063 10.958 1.00 0.00 119 PRO A C 5
ATOM 5915 O O . PRO A 1 90 ? 10.435 -1.931 10.604 1.00 0.00 119 PRO A O 5
ATOM 5926 N N . GLN A 1 9 ? 8.242 -4.401 3.355 1.00 0.00 38 GLN A N 6
ATOM 5927 C CA . GLN A 1 9 ? 8.765 -3.066 3.086 1.00 0.00 38 GLN A CA 6
ATOM 5928 C C . GLN A 1 9 ? 7.639 -2.089 2.766 1.00 0.00 38 GLN A C 6
ATOM 5929 O O . GLN A 1 9 ? 6.847 -2.319 1.852 1.00 0.00 38 GLN A O 6
ATOM 5943 N N . ALA A 1 10 ? 7.576 -0.998 3.521 1.00 0.00 39 ALA A N 6
ATOM 5944 C CA . ALA A 1 10 ? 6.539 0.009 3.330 1.00 0.00 39 ALA A CA 6
ATOM 5945 C C . ALA A 1 10 ? 6.885 0.941 2.176 1.00 0.00 39 ALA A C 6
ATOM 5946 O O . ALA A 1 10 ? 8.057 1.152 1.864 1.00 0.00 39 ALA A O 6
ATOM 5953 N N . PRO A 1 11 ? 5.856 1.498 1.544 1.00 0.00 40 PRO A N 6
ATOM 5954 C CA . PRO A 1 11 ? 6.050 2.429 0.440 1.00 0.00 40 PRO A CA 6
ATOM 5955 C C . PRO A 1 11 ? 6.909 3.614 0.862 1.00 0.00 40 PRO A C 6
ATOM 5956 O O . PRO A 1 11 ? 6.705 4.191 1.931 1.00 0.00 40 PRO A O 6
ATOM 5967 N N . LYS A 1 12 ? 7.868 3.973 0.017 1.00 0.00 41 LYS A N 6
ATOM 5968 C CA . LYS A 1 12 ? 8.730 5.120 0.279 1.00 0.00 41 LYS A CA 6
ATOM 5969 C C . LYS A 1 12 ? 8.035 6.425 -0.087 1.00 0.00 41 LYS A C 6
ATOM 5970 O O . LYS A 1 12 ? 7.040 6.430 -0.812 1.00 0.00 41 LYS A O 6
ATOM 5989 N N . GLY A 1 13 ? 8.566 7.534 0.421 1.00 0.00 42 GLY A N 6
ATOM 5990 C CA . GLY A 1 13 ? 7.952 8.842 0.214 1.00 0.00 42 GLY A CA 6
ATOM 5991 C C . GLY A 1 13 ? 7.432 9.418 1.525 1.00 0.00 42 GLY A C 6
ATOM 5992 O O . GLY A 1 13 ? 7.224 10.624 1.643 1.00 0.00 42 GLY A O 6
ATOM 5996 N N . SER A 1 14 ? 7.224 8.547 2.506 1.00 0.00 43 SER A N 6
ATOM 5997 C CA . SER A 1 14 ? 6.804 8.978 3.836 1.00 0.00 43 SER A CA 6
ATOM 5998 C C . SER A 1 14 ? 7.219 7.968 4.898 1.00 0.00 43 SER A C 6
ATOM 5999 O O . SER A 1 14 ? 7.149 6.758 4.680 1.00 0.00 43 SER A O 6
ATOM 6007 N N . ALA A 1 15 ? 7.655 8.472 6.048 1.00 0.00 44 ALA A N 6
ATOM 6008 C CA . ALA A 1 15 ? 8.004 7.618 7.176 1.00 0.00 44 ALA A CA 6
ATOM 6009 C C . ALA A 1 15 ? 6.774 7.275 8.008 1.00 0.00 44 ALA A C 6
ATOM 6010 O O . ALA A 1 15 ? 5.815 8.045 8.062 1.00 0.00 44 ALA A O 6
ATOM 6017 N N . PHE A 1 16 ? 6.809 6.115 8.654 1.00 0.00 45 PHE A N 6
ATOM 6018 C CA . PHE A 1 16 ? 5.650 5.607 9.379 1.00 0.00 45 PHE A CA 6
ATOM 6019 C C . PHE A 1 16 ? 5.925 5.535 10.875 1.00 0.00 45 PHE A C 6
ATOM 6020 O O . PHE A 1 16 ? 7.014 5.152 11.299 1.00 0.00 45 PHE A O 6
ATOM 6037 N N . VAL A 1 17 ? 4.927 5.907 11.672 1.00 0.00 46 VAL A N 6
ATOM 6038 C CA . VAL A 1 17 ? 5.069 5.911 13.123 1.00 0.00 46 VAL A CA 6
ATOM 6039 C C . VAL A 1 17 ? 3.797 5.415 13.801 1.00 0.00 46 VAL A C 6
ATOM 6040 O O . VAL A 1 17 ? 2.688 5.739 13.373 1.00 0.00 46 VAL A O 6
ATOM 6053 N N . ARG A 1 18 ? 3.963 4.631 14.859 1.00 0.00 47 ARG A N 6
ATOM 6054 C CA . ARG A 1 18 ? 2.827 4.120 15.620 1.00 0.00 47 ARG A CA 6
ATOM 6055 C C . ARG A 1 18 ? 2.769 4.745 17.009 1.00 0.00 47 ARG A C 6
ATOM 6056 O O . ARG A 1 18 ? 3.635 4.494 17.849 1.00 0.00 47 ARG A O 6
ATOM 6077 N N . ALA A 1 19 ? 1.744 5.556 17.242 1.00 0.00 48 ALA A N 6
ATOM 6078 C CA . ALA A 1 19 ? 1.568 6.214 18.533 1.00 0.00 48 ALA A CA 6
ATOM 6079 C C . ALA A 1 19 ? 0.762 5.343 19.490 1.00 0.00 48 ALA A C 6
ATOM 6080 O O . ALA A 1 19 ? -0.357 4.936 19.179 1.00 0.00 48 ALA A O 6
ATOM 6087 N N . TYR A 1 20 ? 1.339 5.060 20.651 1.00 0.00 49 TYR A N 6
ATOM 6088 C CA . TYR A 1 20 ? 0.679 4.230 21.653 1.00 0.00 49 TYR A CA 6
ATOM 6089 C C . TYR A 1 20 ? 0.275 5.054 22.871 1.00 0.00 49 TYR A C 6
ATOM 6090 O O . TYR A 1 20 ? 1.058 5.860 23.374 1.00 0.00 49 TYR A O 6
ATOM 6108 N N . ASN A 1 21 ? -0.951 4.844 23.339 1.00 0.00 50 ASN A N 6
ATOM 6109 C CA . ASN A 1 21 ? -1.478 5.603 24.467 1.00 0.00 50 ASN A CA 6
ATOM 6110 C C . ASN A 1 21 ? -1.394 4.800 25.758 1.00 0.00 50 ASN A C 6
ATOM 6111 O O . ASN A 1 21 ? -2.187 3.885 25.985 1.00 0.00 50 ASN A O 6
ATOM 6122 N N . ALA A 1 22 ? -0.429 5.145 26.603 1.00 0.00 51 ALA A N 6
ATOM 6123 C CA . ALA A 1 22 ? -0.194 4.411 27.840 1.00 0.00 51 ALA A CA 6
ATOM 6124 C C . ALA A 1 22 ? -0.976 5.015 28.998 1.00 0.00 51 ALA A C 6
ATOM 6125 O O . ALA A 1 22 ? -0.849 4.577 30.141 1.00 0.00 51 ALA A O 6
ATOM 6132 N N . GLY A 1 23 ? -1.785 6.024 28.695 1.00 0.00 52 GLY A N 6
ATOM 6133 C CA . GLY A 1 23 ? -2.558 6.721 29.718 1.00 0.00 52 GLY A CA 6
ATOM 6134 C C . GLY A 1 23 ? -3.981 6.183 29.794 1.00 0.00 52 GLY A C 6
ATOM 6135 O O . GLY A 1 23 ? -4.307 5.174 29.168 1.00 0.00 52 GLY A O 6
ATOM 6139 N N . ASN A 1 24 ? -4.824 6.862 30.563 1.00 0.00 53 ASN A N 6
ATOM 6140 C CA . ASN A 1 24 ? -6.221 6.466 30.705 1.00 0.00 53 ASN A CA 6
ATOM 6141 C C . ASN A 1 24 ? -7.134 7.362 29.879 1.00 0.00 53 ASN A C 6
ATOM 6142 O O . ASN A 1 24 ? -8.356 7.214 29.904 1.00 0.00 53 ASN A O 6
ATOM 6153 N N . SER A 1 25 ? -6.534 8.292 29.142 1.00 0.00 54 SER A N 6
ATOM 6154 C CA . SER A 1 25 ? -7.286 9.174 28.259 1.00 0.00 54 SER A CA 6
ATOM 6155 C C . SER A 1 25 ? -6.461 9.573 27.042 1.00 0.00 54 SER A C 6
ATOM 6156 O O . SER A 1 25 ? -5.250 9.351 27.004 1.00 0.00 54 SER A O 6
ATOM 6164 N N . GLU A 1 26 ? -7.121 10.163 26.052 1.00 0.00 55 GLU A N 6
ATOM 6165 C CA . GLU A 1 26 ? -6.454 10.566 24.821 1.00 0.00 55 GLU A CA 6
ATOM 6166 C C . GLU A 1 26 ? -5.249 11.452 25.111 1.00 0.00 55 GLU A C 6
ATOM 6167 O O . GLU A 1 26 ? -5.376 12.502 25.739 1.00 0.00 55 GLU A O 6
ATOM 6179 N N . LEU A 1 27 ? -4.079 11.020 24.652 1.00 0.00 56 LEU A N 6
ATOM 6180 C CA . LEU A 1 27 ? -2.850 11.780 24.848 1.00 0.00 56 LEU A CA 6
ATOM 6181 C C . LEU A 1 27 ? -2.389 12.426 23.546 1.00 0.00 56 LEU A C 6
ATOM 6182 O O . LEU A 1 27 ? -2.474 11.819 22.479 1.00 0.00 56 LEU A O 6
ATOM 6198 N N . ASP A 1 28 ? -1.903 13.657 23.644 1.00 0.00 57 ASP A N 6
ATOM 6199 C CA . ASP A 1 28 ? -1.365 14.361 22.485 1.00 0.00 57 ASP A CA 6
ATOM 6200 C C . ASP A 1 28 ? 0.155 14.424 22.535 1.00 0.00 57 ASP A C 6
ATOM 6201 O O . ASP A 1 28 ? 0.745 14.547 23.608 1.00 0.00 57 ASP A O 6
ATOM 6210 N N . VAL A 1 29 ? 0.784 14.340 21.368 1.00 0.00 58 VAL A N 6
ATOM 6211 C CA . VAL A 1 29 ? 2.236 14.428 21.272 1.00 0.00 58 VAL A CA 6
ATOM 6212 C C . VAL A 1 29 ? 2.659 15.244 20.058 1.00 0.00 58 VAL A C 6
ATOM 6213 O O . VAL A 1 29 ? 2.098 15.099 18.972 1.00 0.00 58 VAL A O 6
ATOM 6226 N N . SER A 1 30 ? 3.653 16.107 20.249 1.00 0.00 59 SER A N 6
ATOM 6227 C CA . SER A 1 30 ? 4.175 16.927 19.161 1.00 0.00 59 SER A CA 6
ATOM 6228 C C . SER A 1 30 ? 5.487 16.367 18.632 1.00 0.00 59 SER A C 6
ATOM 6229 O O . SER A 1 30 ? 6.531 16.492 19.270 1.00 0.00 59 SER A O 6
ATOM 6237 N N . VAL A 1 31 ? 5.430 15.749 17.455 1.00 0.00 60 VAL A N 6
ATOM 6238 C CA . VAL A 1 31 ? 6.600 15.111 16.865 1.00 0.00 60 VAL A CA 6
ATOM 6239 C C . VAL A 1 31 ? 7.204 15.975 15.767 1.00 0.00 60 VAL A C 6
ATOM 6240 O O . VAL A 1 31 ? 6.783 15.911 14.612 1.00 0.00 60 VAL A O 6
ATOM 6253 N N . GLY A 1 32 ? 8.193 16.782 16.132 1.00 0.00 61 GLY A N 6
ATOM 6254 C CA . GLY A 1 32 ? 8.792 17.732 15.202 1.00 0.00 61 GLY A CA 6
ATOM 6255 C C . GLY A 1 32 ? 7.809 18.837 14.838 1.00 0.00 61 GLY A C 6
ATOM 6256 O O . GLY A 1 32 ? 7.483 19.691 15.663 1.00 0.00 61 GLY A O 6
ATOM 6260 N N . SER A 1 33 ? 7.336 18.818 13.595 1.00 0.00 62 SER A N 6
ATOM 6261 C CA . SER A 1 33 ? 6.390 19.819 13.118 1.00 0.00 62 SER A CA 6
ATOM 6262 C C . SER A 1 33 ? 4.978 19.257 13.056 1.00 0.00 62 SER A C 6
ATOM 6263 O O . SER A 1 33 ? 4.018 19.990 12.808 1.00 0.00 62 SER A O 6
ATOM 6271 N N . THR A 1 34 ? 4.852 17.955 13.283 1.00 0.00 63 THR A N 6
ATOM 6272 C CA . THR A 1 34 ? 3.568 17.276 13.168 1.00 0.00 63 THR A CA 6
ATOM 6273 C C . THR A 1 34 ? 3.162 16.632 14.486 1.00 0.00 63 THR A C 6
ATOM 6274 O O . THR A 1 34 ? 3.855 15.755 14.998 1.00 0.00 63 THR A O 6
ATOM 6285 N N . SER A 1 35 ? 2.032 17.075 15.032 1.00 0.00 64 SER A N 6
ATOM 6286 C CA . SER A 1 35 ? 1.496 16.493 16.255 1.00 0.00 64 SER A CA 6
ATOM 6287 C C . SER A 1 35 ? 0.571 15.323 15.950 1.00 0.00 64 SER A C 6
ATOM 6288 O O . SER A 1 35 ? -0.013 15.246 14.870 1.00 0.00 64 SER A O 6
ATOM 6296 N N . LEU A 1 36 ? 0.441 14.411 16.910 1.00 0.00 65 LEU A N 6
ATOM 6297 C CA . LEU A 1 36 ? -0.419 13.246 16.748 1.00 0.00 65 LEU A CA 6
ATOM 6298 C C . LEU A 1 36 ? -1.510 13.216 17.809 1.00 0.00 65 LEU A C 6
ATOM 6299 O O . LEU A 1 36 ? -1.315 13.687 18.929 1.00 0.00 65 LEU A O 6
ATOM 6315 N N . ASN A 1 37 ? -2.662 12.659 17.451 1.00 0.00 66 ASN A N 6
ATOM 6316 C CA . ASN A 1 37 ? -3.803 12.604 18.358 1.00 0.00 66 ASN A CA 6
ATOM 6317 C C . ASN A 1 37 ? -4.777 11.506 17.951 1.00 0.00 66 ASN A C 6
ATOM 6318 O O . ASN A 1 37 ? -4.512 10.739 17.025 1.00 0.00 66 ASN A O 6
ATOM 6329 N N . ASP A 1 38 ? -5.906 11.436 18.648 1.00 0.00 67 ASP A N 6
ATOM 6330 C CA . ASP A 1 38 ? -6.945 10.464 18.329 1.00 0.00 67 ASP A CA 6
ATOM 6331 C C . ASP A 1 38 ? -6.441 9.038 18.512 1.00 0.00 67 ASP A C 6
ATOM 6332 O O . ASP A 1 38 ? -6.653 8.179 17.656 1.00 0.00 67 ASP A O 6
ATOM 6341 N N . VAL A 1 39 ? -5.773 8.792 19.634 1.00 0.00 68 VAL A N 6
ATOM 6342 C CA . VAL A 1 39 ? -5.337 7.446 19.986 1.00 0.00 68 VAL A CA 6
ATOM 6343 C C . VAL A 1 39 ? -5.994 6.973 21.278 1.00 0.00 68 VAL A C 6
ATOM 6344 O O . VAL A 1 39 ? -5.853 7.605 22.324 1.00 0.00 68 VAL A O 6
ATOM 6357 N N . ALA A 1 40 ? -6.712 5.858 21.195 1.00 0.00 69 ALA A N 6
ATOM 6358 C CA . ALA A 1 40 ? -7.478 5.354 22.330 1.00 0.00 69 ALA A CA 6
ATOM 6359 C C . ALA A 1 40 ? -6.558 4.816 23.418 1.00 0.00 69 ALA A C 6
ATOM 6360 O O . ALA A 1 40 ? -5.496 4.265 23.131 1.00 0.00 69 ALA A O 6
ATOM 6367 N N . PRO A 1 41 ? -6.973 4.983 24.671 1.00 0.00 70 PRO A N 6
ATOM 6368 C CA . PRO A 1 41 ? -6.212 4.469 25.803 1.00 0.00 70 PRO A CA 6
ATOM 6369 C C . PRO A 1 41 ? -5.915 2.982 25.641 1.00 0.00 70 PRO A C 6
ATOM 6370 O O . PRO A 1 41 ? -6.805 2.193 25.333 1.00 0.00 70 PRO A O 6
ATOM 6381 N N . LEU A 1 42 ? -4.656 2.612 25.848 1.00 0.00 71 LEU A N 6
ATOM 6382 C CA . LEU A 1 42 ? -4.243 1.217 25.746 1.00 0.00 71 LEU A CA 6
ATOM 6383 C C . LEU A 1 42 ? -4.363 0.711 24.314 1.00 0.00 71 LEU A C 6
ATOM 6384 O O . LEU A 1 42 ? -4.422 -0.495 24.074 1.00 0.00 71 LEU A O 6
ATOM 6400 N N . GLY A 1 43 ? -4.397 1.640 23.365 1.00 0.00 72 GLY A N 6
ATOM 6401 C CA . GLY A 1 43 ? -4.376 1.291 21.949 1.00 0.00 72 GLY A CA 6
ATOM 6402 C C . GLY A 1 43 ? -3.278 2.047 21.212 1.00 0.00 72 GLY A C 6
ATOM 6403 O O . GLY A 1 43 ? -2.399 2.644 21.833 1.00 0.00 72 GLY A O 6
ATOM 6407 N N . SER A 1 44 ? -3.336 2.016 19.886 1.00 0.00 73 SER A N 6
ATOM 6408 C CA . SER A 1 44 ? -2.335 2.684 19.060 1.00 0.00 73 SER A CA 6
ATOM 6409 C C . SER A 1 44 ? -2.893 3.023 17.684 1.00 0.00 73 SER A C 6
ATOM 6410 O O . SER A 1 44 ? -3.938 2.509 17.285 1.00 0.00 73 SER A O 6
ATOM 6418 N N . SER A 1 45 ? -2.192 3.891 16.965 1.00 0.00 74 SER A N 6
ATOM 6419 C CA . SER A 1 45 ? -2.583 4.254 15.607 1.00 0.00 74 SER A CA 6
ATOM 6420 C C . SER A 1 45 ? -1.366 4.606 14.760 1.00 0.00 74 SER A C 6
ATOM 6421 O O . SER A 1 45 ? -0.411 5.207 15.249 1.00 0.00 74 SER A O 6
ATOM 6429 N N . ASP A 1 46 ? -1.410 4.227 13.487 1.00 0.00 75 ASP A N 6
ATOM 6430 C CA . ASP A 1 46 ? -0.297 4.472 12.577 1.00 0.00 75 ASP A CA 6
ATOM 6431 C C . ASP A 1 46 ? -0.481 5.784 11.826 1.00 0.00 75 ASP A C 6
ATOM 6432 O O . ASP A 1 46 ? -1.585 6.109 11.384 1.00 0.00 75 ASP A O 6
ATOM 6441 N N . PHE A 1 47 ? 0.607 6.535 11.682 1.00 0.00 76 PHE A N 6
ATOM 6442 C CA . PHE A 1 47 ? 0.562 7.826 11.008 1.00 0.00 76 PHE A CA 6
ATOM 6443 C C . PHE A 1 47 ? 1.646 7.931 9.943 1.00 0.00 76 PHE A C 6
ATOM 6444 O O . PHE A 1 47 ? 2.618 7.176 9.956 1.00 0.00 76 PHE A O 6
ATOM 6461 N N . LYS A 1 48 ? 1.474 8.872 9.022 1.00 0.00 77 LYS A N 6
ATOM 6462 C CA . LYS A 1 48 ? 2.426 9.061 7.933 1.00 0.00 77 LYS A CA 6
ATOM 6463 C C . LYS A 1 48 ? 2.330 10.466 7.354 1.00 0.00 77 LYS A C 6
ATOM 6464 O O . LYS A 1 48 ? 1.887 11.396 8.028 1.00 0.00 77 LYS A O 6
ATOM 6483 N N . PHE A 1 49 ? 2.744 10.616 6.102 1.00 0.00 78 PHE A N 6
ATOM 6484 C CA . PHE A 1 49 ? 2.840 11.930 5.476 1.00 0.00 78 PHE A CA 6
ATOM 6485 C C . PHE A 1 49 ? 3.951 12.760 6.108 1.00 0.00 78 PHE A C 6
ATOM 6486 O O . PHE A 1 49 ? 3.847 13.984 6.204 1.00 0.00 78 PHE A O 6
ATOM 6503 N N . LEU A 1 50 ? 5.014 12.088 6.538 1.00 0.00 79 LEU A N 6
ATOM 6504 C CA . LEU A 1 50 ? 6.111 12.752 7.232 1.00 0.00 79 LEU A CA 6
ATOM 6505 C C . LEU A 1 50 ? 7.460 12.289 6.700 1.00 0.00 79 LEU A C 6
ATOM 6506 O O . LEU A 1 50 ? 7.812 11.114 6.814 1.00 0.00 79 LEU A O 6
ATOM 6522 N N . PRO A 1 51 ? 8.211 13.218 6.118 1.00 0.00 80 PRO A N 6
ATOM 6523 C CA . PRO A 1 51 ? 9.530 12.907 5.577 1.00 0.00 80 PRO A CA 6
ATOM 6524 C C . PRO A 1 51 ? 10.396 12.195 6.607 1.00 0.00 80 PRO A C 6
ATOM 6525 O O . PRO A 1 51 ? 10.465 12.609 7.765 1.00 0.00 80 PRO A O 6
ATOM 6536 N N . PRO A 1 52 ? 11.055 11.123 6.181 1.00 0.00 81 PRO A N 6
ATOM 6537 C CA . PRO A 1 52 ? 11.923 10.355 7.064 1.00 0.00 81 PRO A CA 6
ATOM 6538 C C . PRO A 1 52 ? 12.984 11.242 7.702 1.00 0.00 81 PRO A C 6
ATOM 6539 O O . PRO A 1 52 ? 13.438 12.215 7.100 1.00 0.00 81 PRO A O 6
ATOM 6550 N N . GLY A 1 53 ? 13.374 10.903 8.926 1.00 0.00 82 GLY A N 6
ATOM 6551 C CA . GLY A 1 53 ? 14.344 11.699 9.670 1.00 0.00 82 GLY A CA 6
ATOM 6552 C C . GLY A 1 53 ? 14.103 11.599 11.172 1.00 0.00 82 GLY A C 6
ATOM 6553 O O . GLY A 1 53 ? 13.283 10.802 11.626 1.00 0.00 82 GLY A O 6
ATOM 6557 N N . SER A 1 54 ? 14.822 12.414 11.937 1.00 0.00 83 SER A N 6
ATOM 6558 C CA . SER A 1 54 ? 14.686 12.422 13.387 1.00 0.00 83 SER A CA 6
ATOM 6559 C C . SER A 1 54 ? 13.881 13.625 13.858 1.00 0.00 83 SER A C 6
ATOM 6560 O O . SER A 1 54 ? 14.217 14.767 13.550 1.00 0.00 83 SER A O 6
ATOM 6568 N N . TYR A 1 55 ? 12.817 13.360 14.609 1.00 0.00 84 TYR A N 6
ATOM 6569 C CA . TYR A 1 55 ? 11.959 14.421 15.124 1.00 0.00 84 TYR A CA 6
ATOM 6570 C C . TYR A 1 55 ? 11.776 14.300 16.631 1.00 0.00 84 TYR A C 6
ATOM 6571 O O . TYR A 1 55 ? 11.640 13.197 17.162 1.00 0.00 84 TYR A O 6
ATOM 6589 N N . THR A 1 56 ? 11.776 15.440 17.315 1.00 0.00 85 THR A N 6
ATOM 6590 C CA . THR A 1 56 ? 11.622 15.461 18.765 1.00 0.00 85 THR A CA 6
ATOM 6591 C C . THR A 1 56 ? 10.160 15.322 19.165 1.00 0.00 85 THR A C 6
ATOM 6592 O O . THR A 1 56 ? 9.332 16.170 18.837 1.00 0.00 85 THR A O 6
ATOM 6603 N N . ALA A 1 57 ? 9.847 14.244 19.878 1.00 0.00 86 ALA A N 6
ATOM 6604 C CA . ALA A 1 57 ? 8.485 13.994 20.332 1.00 0.00 86 ALA A CA 6
ATOM 6605 C C . ALA A 1 57 ? 8.255 14.566 21.725 1.00 0.00 86 ALA A C 6
ATOM 6606 O O . ALA A 1 57 ? 8.767 14.043 22.713 1.00 0.00 86 ALA A O 6
ATOM 6613 N N . GLN A 1 58 ? 7.480 15.644 21.797 1.00 0.00 87 GLN A N 6
ATOM 6614 C CA . GLN A 1 58 ? 7.175 16.286 23.069 1.00 0.00 87 GLN A CA 6
ATOM 6615 C C . GLN A 1 58 ? 5.989 15.620 23.753 1.00 0.00 87 GLN A C 6
ATOM 6616 O O . GLN A 1 58 ? 4.862 15.676 23.256 1.00 0.00 87 GLN A O 6
ATOM 6630 N N . VAL A 1 59 ? 6.247 14.986 24.893 1.00 0.00 88 VAL A N 6
ATOM 6631 C CA . VAL A 1 59 ? 5.195 14.328 25.658 1.00 0.00 88 VAL A CA 6
ATOM 6632 C C . VAL A 1 59 ? 5.121 14.876 27.079 1.00 0.00 88 VAL A C 6
ATOM 6633 O O . VAL A 1 59 ? 5.948 14.542 27.926 1.00 0.00 88 VAL A O 6
ATOM 6646 N N . GLY A 1 60 ? 4.130 15.724 27.329 1.00 0.00 89 GLY A N 6
ATOM 6647 C CA . GLY A 1 60 ? 3.989 16.379 28.625 1.00 0.00 89 GLY A CA 6
ATOM 6648 C C . GLY A 1 60 ? 5.149 17.329 28.889 1.00 0.00 89 GLY A C 6
ATOM 6649 O O . GLY A 1 60 ? 5.358 18.290 28.147 1.00 0.00 89 GLY A O 6
ATOM 6653 N N . GLN A 1 61 ? 5.899 17.058 29.951 1.00 0.00 90 GLN A N 6
ATOM 6654 C CA . GLN A 1 61 ? 7.073 17.857 30.284 1.00 0.00 90 GLN A CA 6
ATOM 6655 C C . GLN A 1 61 ? 8.352 17.190 29.791 1.00 0.00 90 GLN A C 6
ATOM 6656 O O . GLN A 1 61 ? 9.448 17.720 29.972 1.00 0.00 90 GLN A O 6
ATOM 6670 N N . GLN A 1 62 ? 8.202 16.025 29.170 1.00 0.00 91 GLN A N 6
ATOM 6671 C CA . GLN A 1 62 ? 9.349 15.268 28.679 1.00 0.00 91 GLN A CA 6
ATOM 6672 C C . GLN A 1 62 ? 9.412 15.294 27.157 1.00 0.00 91 GLN A C 6
ATOM 6673 O O . GLN A 1 62 ? 8.463 15.709 26.494 1.00 0.00 91 GLN A O 6
ATOM 6687 N N . SER A 1 63 ? 10.537 14.846 26.610 1.00 0.00 92 SER A N 6
ATOM 6688 C CA . SER A 1 63 ? 10.707 14.771 25.165 1.00 0.00 92 SER A CA 6
ATOM 6689 C C . SER A 1 63 ? 11.627 13.620 24.776 1.00 0.00 92 SER A C 6
ATOM 6690 O O . SER A 1 63 ? 12.477 13.201 25.561 1.00 0.00 92 SER A O 6
ATOM 6698 N N . LEU A 1 64 ? 11.450 13.109 23.562 1.00 0.00 93 LEU A N 6
ATOM 6699 C CA . LEU A 1 64 ? 12.251 11.995 23.074 1.00 0.00 93 LEU A CA 6
ATOM 6700 C C . LEU A 1 64 ? 12.383 12.032 21.556 1.00 0.00 93 LEU A C 6
ATOM 6701 O O . LEU A 1 64 ? 11.396 11.880 20.837 1.00 0.00 93 LEU A O 6
ATOM 6717 N N . PRO A 1 65 ? 13.605 12.231 21.080 1.00 0.00 94 PRO A N 6
ATOM 6718 C CA . PRO A 1 65 ? 13.887 12.176 19.649 1.00 0.00 94 PRO A CA 6
ATOM 6719 C C . PRO A 1 65 ? 13.481 10.831 19.061 1.00 0.00 94 PRO A C 6
ATOM 6720 O O . PRO A 1 65 ? 13.822 9.778 19.600 1.00 0.00 94 PRO A O 6
ATOM 6731 N N . VAL A 1 66 ? 12.753 10.873 17.950 1.00 0.00 95 VAL A N 6
ATOM 6732 C CA . VAL A 1 66 ? 12.320 9.657 17.272 1.00 0.00 95 VAL A CA 6
ATOM 6733 C C . VAL A 1 66 ? 12.779 9.642 15.821 1.00 0.00 95 VAL A C 6
ATOM 6734 O O . VAL A 1 66 ? 12.402 10.507 15.030 1.00 0.00 95 VAL A O 6
ATOM 6747 N N . LYS A 1 67 ? 13.597 8.654 15.473 1.00 0.00 96 LYS A N 6
ATOM 6748 C CA . LYS A 1 67 ? 13.980 8.427 14.086 1.00 0.00 96 LYS A CA 6
ATOM 6749 C C . LYS A 1 67 ? 12.962 7.550 13.369 1.00 0.00 96 LYS A C 6
ATOM 6750 O O . LYS A 1 67 ? 12.658 6.444 13.813 1.00 0.00 96 LYS A O 6
ATOM 6769 N N . LEU A 1 68 ? 12.436 8.053 12.256 1.00 0.00 97 LEU A N 6
ATOM 6770 C CA . LEU A 1 68 ? 11.425 7.332 11.494 1.00 0.00 97 LEU A CA 6
ATOM 6771 C C . LEU A 1 68 ? 11.916 7.020 10.085 1.00 0.00 97 LEU A C 6
ATOM 6772 O O . LEU A 1 68 ? 12.551 7.854 9.439 1.00 0.00 97 LEU A O 6
ATOM 6788 N N . ASP A 1 69 ? 11.616 5.815 9.614 1.00 0.00 98 ASP A N 6
ATOM 6789 C CA . ASP A 1 69 ? 12.085 5.365 8.309 1.00 0.00 98 ASP A CA 6
ATOM 6790 C C . ASP A 1 69 ? 10.924 5.151 7.347 1.00 0.00 98 ASP A C 6
ATOM 6791 O O . ASP A 1 69 ? 9.789 4.915 7.770 1.00 0.00 98 ASP A O 6
ATOM 6800 N N . PRO A 1 70 ? 11.207 5.234 6.052 1.00 0.00 99 PRO A N 6
ATOM 6801 C CA . PRO A 1 70 ? 10.180 5.086 5.032 1.00 0.00 99 PRO A CA 6
ATOM 6802 C C . PRO A 1 70 ? 9.858 3.618 4.783 1.00 0.00 99 PRO A C 6
ATOM 6803 O O . PRO A 1 70 ? 8.801 3.285 4.247 1.00 0.00 99 PRO A O 6
ATOM 6814 N N . ASP A 1 71 ? 10.778 2.742 5.172 1.00 0.00 100 ASP A N 6
ATOM 6815 C CA . ASP A 1 71 ? 10.657 1.320 4.876 1.00 0.00 100 ASP A CA 6
ATOM 6816 C C . ASP A 1 71 ? 9.974 0.576 6.017 1.00 0.00 100 ASP A C 6
ATOM 6817 O O . ASP A 1 71 ? 9.289 -0.422 5.797 1.00 0.00 100 ASP A O 6
ATOM 6826 N N . SER A 1 72 ? 10.164 1.070 7.235 1.00 0.00 101 SER A N 6
ATOM 6827 C CA . SER A 1 72 ? 9.596 0.431 8.418 1.00 0.00 101 SER A CA 6
ATOM 6828 C C . SER A 1 72 ? 8.778 1.419 9.236 1.00 0.00 101 SER A C 6
ATOM 6829 O O . SER A 1 72 ? 8.332 2.447 8.723 1.00 0.00 101 SER A O 6
ATOM 6837 N N . TYR A 1 73 ? 8.582 1.105 10.513 1.00 0.00 102 TYR A N 6
ATOM 6838 C CA . TYR A 1 73 ? 7.888 2.006 11.426 1.00 0.00 102 TYR A CA 6
ATOM 6839 C C . TYR A 1 73 ? 8.403 1.850 12.851 1.00 0.00 102 TYR A C 6
ATOM 6840 O O . TYR A 1 73 ? 8.994 0.826 13.200 1.00 0.00 102 TYR A O 6
ATOM 6858 N N . TYR A 1 74 ? 8.178 2.869 13.671 1.00 0.00 103 TYR A N 6
ATOM 6859 C CA . TYR A 1 74 ? 8.573 2.827 15.075 1.00 0.00 103 TYR A CA 6
ATOM 6860 C C . TYR A 1 74 ? 7.398 3.154 15.988 1.00 0.00 103 TYR A C 6
ATOM 6861 O O . TYR A 1 74 ? 6.583 4.020 15.677 1.00 0.00 103 TYR A O 6
ATOM 6879 N N . THR A 1 75 ? 7.320 2.457 17.116 1.00 0.00 104 THR A N 6
ATOM 6880 C CA . THR A 1 75 ? 6.206 2.621 18.043 1.00 0.00 104 THR A CA 6
ATOM 6881 C C . THR A 1 75 ? 6.607 3.475 19.238 1.00 0.00 104 THR A C 6
ATOM 6882 O O . THR A 1 75 ? 7.501 3.110 20.001 1.00 0.00 104 THR A O 6
ATOM 6893 N N . LEU A 1 76 ? 5.940 4.614 19.396 1.00 0.00 105 LEU A N 6
ATOM 6894 C CA . LEU A 1 76 ? 6.235 5.528 20.493 1.00 0.00 105 LEU A CA 6
ATOM 6895 C C . LEU A 1 76 ? 5.240 5.357 21.633 1.00 0.00 105 LEU A C 6
ATOM 6896 O O . LEU A 1 76 ? 4.056 5.657 21.486 1.00 0.00 105 LEU A O 6
ATOM 6912 N N . VAL A 1 77 ? 5.729 4.873 22.772 1.00 0.00 106 VAL A N 6
ATOM 6913 C CA . VAL A 1 77 ? 4.894 4.707 23.952 1.00 0.00 106 VAL A CA 6
ATOM 6914 C C . VAL A 1 77 ? 4.742 6.022 24.710 1.00 0.00 106 VAL A C 6
ATOM 6915 O O . VAL A 1 77 ? 5.624 6.415 25.474 1.00 0.00 106 VAL A O 6
ATOM 6928 N N . SER A 1 78 ? 3.619 6.697 24.493 1.00 0.00 107 SER A N 6
ATOM 6929 C CA . SER A 1 78 ? 3.379 8.000 25.101 1.00 0.00 107 SER A CA 6
ATOM 6930 C C . SER A 1 78 ? 2.798 7.854 26.503 1.00 0.00 107 SER A C 6
ATOM 6931 O O . SER A 1 78 ? 1.761 7.223 26.692 1.00 0.00 107 SER A O 6
ATOM 6939 N N . GLN A 1 79 ? 3.477 8.444 27.480 1.00 0.00 108 GLN A N 6
ATOM 6940 C CA . GLN A 1 79 ? 3.002 8.429 28.859 1.00 0.00 108 GLN A CA 6
ATOM 6941 C C . GLN A 1 79 ? 2.138 9.647 29.158 1.00 0.00 108 GLN A C 6
ATOM 6942 O O . GLN A 1 79 ? 2.297 10.700 28.540 1.00 0.00 108 GLN A O 6
ATOM 6956 N N . PRO A 1 80 ? 1.222 9.497 30.107 1.00 0.00 109 PRO A N 6
ATOM 6957 C CA . PRO A 1 80 ? 0.316 10.579 30.475 1.00 0.00 109 PRO A CA 6
ATOM 6958 C C . PRO A 1 80 ? 1.020 11.619 31.339 1.00 0.00 109 PRO A C 6
ATOM 6959 O O . PRO A 1 80 ? 0.721 11.760 32.524 1.00 0.00 109 PRO A O 6
ATOM 6970 N N . GLY A 1 81 ? 1.958 12.341 30.737 1.00 0.00 110 GLY A N 6
ATOM 6971 C CA . GLY A 1 81 ? 2.691 13.385 31.444 1.00 0.00 110 GLY A CA 6
ATOM 6972 C C . GLY A 1 81 ? 4.085 12.911 31.834 1.00 0.00 110 GLY A C 6
ATOM 6973 O O . GLY A 1 81 ? 4.904 13.692 32.318 1.00 0.00 110 GLY A O 6
ATOM 6977 N N . GLY A 1 82 ? 4.349 11.627 31.620 1.00 0.00 111 GLY A N 6
ATOM 6978 C CA . GLY A 1 82 ? 5.634 11.039 31.977 1.00 0.00 111 GLY A CA 6
ATOM 6979 C C . GLY A 1 82 ? 6.576 10.997 30.780 1.00 0.00 111 GLY A C 6
ATOM 6980 O O . GLY A 1 82 ? 6.324 11.636 29.757 1.00 0.00 111 GLY A O 6
ATOM 6984 N N . LYS A 1 83 ? 7.658 10.239 30.909 1.00 0.00 112 LYS A N 6
ATOM 6985 C CA . LYS A 1 83 ? 8.633 10.104 29.834 1.00 0.00 112 LYS A CA 6
ATOM 6986 C C . LYS A 1 83 ? 8.253 8.975 28.886 1.00 0.00 112 LYS A C 6
ATOM 6987 O O . LYS A 1 83 ? 8.009 7.847 29.313 1.00 0.00 112 LYS A O 6
ATOM 7006 N N . PRO A 1 84 ? 8.206 9.286 27.594 1.00 0.00 113 PRO A N 6
ATOM 7007 C CA . PRO A 1 84 ? 7.810 8.311 26.586 1.00 0.00 113 PRO A CA 6
ATOM 7008 C C . PRO A 1 84 ? 8.930 7.316 26.311 1.00 0.00 113 PRO A C 6
ATOM 7009 O O . PRO A 1 84 ? 10.094 7.576 26.614 1.00 0.00 113 PRO A O 6
ATOM 7020 N N . GLN A 1 85 ? 8.570 6.171 25.739 1.00 0.00 114 GLN A N 6
ATOM 7021 C CA . GLN A 1 85 ? 9.550 5.151 25.386 1.00 0.00 114 GLN A CA 6
ATOM 7022 C C . GLN A 1 85 ? 9.386 4.706 23.939 1.00 0.00 114 GLN A C 6
ATOM 7023 O O . GLN A 1 85 ? 8.339 4.182 23.554 1.00 0.00 114 GLN A O 6
ATOM 7037 N N . LEU A 1 86 ? 10.426 4.919 23.139 1.00 0.00 115 LEU A N 6
ATOM 7038 C CA . LEU A 1 86 ? 10.406 4.521 21.736 1.00 0.00 115 LEU A CA 6
ATOM 7039 C C . LEU A 1 86 ? 10.822 3.065 21.571 1.00 0.00 115 LEU A C 6
ATOM 7040 O O . LEU A 1 86 ? 11.866 2.646 22.068 1.00 0.00 115 LEU A O 6
ATOM 7056 N N . VAL A 1 87 ? 9.996 2.295 20.868 1.00 0.00 116 VAL A N 6
ATOM 7057 C CA . VAL A 1 87 ? 10.283 0.887 20.625 1.00 0.00 116 VAL A CA 6
ATOM 7058 C C . VAL A 1 87 ? 10.271 0.573 19.134 1.00 0.00 116 VAL A C 6
ATOM 7059 O O . VAL A 1 87 ? 9.301 0.869 18.435 1.00 0.00 116 VAL A O 6
ATOM 7072 N N . ALA A 1 88 ? 11.352 -0.031 18.652 1.00 0.00 117 ALA A N 6
ATOM 7073 C CA . ALA A 1 88 ? 11.461 -0.400 17.245 1.00 0.00 117 ALA A CA 6
ATOM 7074 C C . ALA A 1 88 ? 10.683 -1.674 16.950 1.00 0.00 117 ALA A C 6
ATOM 7075 O O . ALA A 1 88 ? 11.270 -2.737 16.742 1.00 0.00 117 ALA A O 6
ATOM 7082 N N . GLU A 1 89 ? 9.360 -1.564 16.932 1.00 0.00 118 GLU A N 6
ATOM 7083 C CA . GLU A 1 89 ? 8.496 -2.714 16.688 1.00 0.00 118 GLU A CA 6
ATOM 7084 C C . GLU A 1 89 ? 8.643 -3.221 15.260 1.00 0.00 118 GLU A C 6
ATOM 7085 O O . GLU A 1 89 ? 8.570 -2.448 14.305 1.00 0.00 118 GLU A O 6
ATOM 7097 N N . PRO A 1 90 ? 8.854 -4.526 15.121 1.00 0.00 119 PRO A N 6
ATOM 7098 C CA . PRO A 1 90 ? 8.975 -5.145 13.807 1.00 0.00 119 PRO A CA 6
ATOM 7099 C C . PRO A 1 90 ? 7.789 -4.786 12.918 1.00 0.00 119 PRO A C 6
ATOM 7100 O O . PRO A 1 90 ? 7.758 -3.724 12.361 1.00 0.00 119 PRO A O 6
ATOM 7111 N N . GLN A 1 9 ? 1.419 -1.960 3.868 1.00 0.00 38 GLN A N 7
ATOM 7112 C CA . GLN A 1 9 ? 2.770 -1.603 4.283 1.00 0.00 38 GLN A CA 7
ATOM 7113 C C . GLN A 1 9 ? 2.944 -0.091 4.355 1.00 0.00 38 GLN A C 7
ATOM 7114 O O . GLN A 1 9 ? 2.082 0.664 3.909 1.00 0.00 38 GLN A O 7
ATOM 7128 N N . ALA A 1 10 ? 4.065 0.343 4.922 1.00 0.00 39 ALA A N 7
ATOM 7129 C CA . ALA A 1 10 ? 4.379 1.765 5.005 1.00 0.00 39 ALA A CA 7
ATOM 7130 C C . ALA A 1 10 ? 4.713 2.338 3.634 1.00 0.00 39 ALA A C 7
ATOM 7131 O O . ALA A 1 10 ? 5.288 1.652 2.788 1.00 0.00 39 ALA A O 7
ATOM 7138 N N . PRO A 1 11 ? 4.347 3.598 3.419 1.00 0.00 40 PRO A N 7
ATOM 7139 C CA . PRO A 1 11 ? 4.632 4.273 2.160 1.00 0.00 40 PRO A CA 7
ATOM 7140 C C . PRO A 1 11 ? 6.125 4.265 1.856 1.00 0.00 40 PRO A C 7
ATOM 7141 O O . PRO A 1 11 ? 6.952 4.437 2.751 1.00 0.00 40 PRO A O 7
ATOM 7152 N N . LYS A 1 12 ? 6.464 4.063 0.587 1.00 0.00 41 LYS A N 7
ATOM 7153 C CA . LYS A 1 12 ? 7.859 3.961 0.173 1.00 0.00 41 LYS A CA 7
ATOM 7154 C C . LYS A 1 12 ? 8.604 5.266 0.423 1.00 0.00 41 LYS A C 7
ATOM 7155 O O . LYS A 1 12 ? 8.214 6.321 -0.078 1.00 0.00 41 LYS A O 7
ATOM 7174 N N . GLY A 1 13 ? 9.680 5.188 1.199 1.00 0.00 42 GLY A N 7
ATOM 7175 C CA . GLY A 1 13 ? 10.540 6.341 1.433 1.00 0.00 42 GLY A CA 7
ATOM 7176 C C . GLY A 1 13 ? 10.044 7.168 2.614 1.00 0.00 42 GLY A C 7
ATOM 7177 O O . GLY A 1 13 ? 10.578 8.237 2.903 1.00 0.00 42 GLY A O 7
ATOM 7181 N N . SER A 1 14 ? 9.018 6.665 3.291 1.00 0.00 43 SER A N 7
ATOM 7182 C CA . SER A 1 14 ? 8.428 7.370 4.423 1.00 0.00 43 SER A CA 7
ATOM 7183 C C . SER A 1 14 ? 8.568 6.559 5.707 1.00 0.00 43 SER A C 7
ATOM 7184 O O . SER A 1 14 ? 8.783 5.348 5.668 1.00 0.00 43 SER A O 7
ATOM 7192 N N . ALA A 1 15 ? 8.441 7.237 6.843 1.00 0.00 44 ALA A N 7
ATOM 7193 C CA . ALA A 1 15 ? 8.496 6.572 8.141 1.00 0.00 44 ALA A CA 7
ATOM 7194 C C . ALA A 1 15 ? 7.101 6.243 8.652 1.00 0.00 44 ALA A C 7
ATOM 7195 O O . ALA A 1 15 ? 6.148 6.981 8.402 1.00 0.00 44 ALA A O 7
ATOM 7202 N N . PHE A 1 16 ? 6.985 5.133 9.371 1.00 0.00 45 PHE A N 7
ATOM 7203 C CA . PHE A 1 16 ? 5.726 4.753 10.001 1.00 0.00 45 PHE A CA 7
ATOM 7204 C C . PHE A 1 16 ? 5.848 4.751 11.518 1.00 0.00 45 PHE A C 7
ATOM 7205 O O . PHE A 1 16 ? 6.783 4.176 12.075 1.00 0.00 45 PHE A O 7
ATOM 7222 N N . VAL A 1 17 ? 4.897 5.398 12.184 1.00 0.00 46 VAL A N 7
ATOM 7223 C CA . VAL A 1 17 ? 4.848 5.403 13.642 1.00 0.00 46 VAL A CA 7
ATOM 7224 C C . VAL A 1 17 ? 3.473 4.986 14.147 1.00 0.00 46 VAL A C 7
ATOM 7225 O O . VAL A 1 17 ? 2.451 5.490 13.683 1.00 0.00 46 VAL A O 7
ATOM 7238 N N . ARG A 1 18 ? 3.453 4.063 15.104 1.00 0.00 47 ARG A N 7
ATOM 7239 C CA . ARG A 1 18 ? 2.216 3.677 15.769 1.00 0.00 47 ARG A CA 7
ATOM 7240 C C . ARG A 1 18 ? 2.244 4.052 17.246 1.00 0.00 47 ARG A C 7
ATOM 7241 O O . ARG A 1 18 ? 2.909 3.399 18.050 1.00 0.00 47 ARG A O 7
ATOM 7262 N N . ALA A 1 19 ? 1.517 5.106 17.596 1.00 0.00 48 ALA A N 7
ATOM 7263 C CA . ALA A 1 19 ? 1.485 5.594 18.969 1.00 0.00 48 ALA A CA 7
ATOM 7264 C C . ALA A 1 19 ? 0.552 4.752 19.832 1.00 0.00 48 ALA A C 7
ATOM 7265 O O . ALA A 1 19 ? -0.459 4.241 19.350 1.00 0.00 48 ALA A O 7
ATOM 7272 N N . TYR A 1 20 ? 0.898 4.613 21.107 1.00 0.00 49 TYR A N 7
ATOM 7273 C CA . TYR A 1 20 ? 0.065 3.876 22.050 1.00 0.00 49 TYR A CA 7
ATOM 7274 C C . TYR A 1 20 ? -0.011 4.595 23.392 1.00 0.00 49 TYR A C 7
ATOM 7275 O O . TYR A 1 20 ? 1.003 5.038 23.930 1.00 0.00 49 TYR A O 7
ATOM 7293 N N . ASN A 1 21 ? -1.225 4.706 23.928 1.00 0.00 50 ASN A N 7
ATOM 7294 C CA . ASN A 1 21 ? -1.439 5.392 25.195 1.00 0.00 50 ASN A CA 7
ATOM 7295 C C . ASN A 1 21 ? -1.550 4.402 26.347 1.00 0.00 50 ASN A C 7
ATOM 7296 O O . ASN A 1 21 ? -2.570 3.732 26.503 1.00 0.00 50 ASN A O 7
ATOM 7307 N N . ALA A 1 22 ? -0.497 4.316 27.151 1.00 0.00 51 ALA A N 7
ATOM 7308 C CA . ALA A 1 22 ? -0.422 3.321 28.213 1.00 0.00 51 ALA A CA 7
ATOM 7309 C C . ALA A 1 22 ? -0.863 3.906 29.548 1.00 0.00 51 ALA A C 7
ATOM 7310 O O . ALA A 1 22 ? -0.476 3.417 30.610 1.00 0.00 51 ALA A O 7
ATOM 7317 N N . GLY A 1 23 ? -1.677 4.954 29.490 1.00 0.00 52 GLY A N 7
ATOM 7318 C CA . GLY A 1 23 ? -2.175 5.606 30.695 1.00 0.00 52 GLY A CA 7
ATOM 7319 C C . GLY A 1 23 ? -3.697 5.671 30.697 1.00 0.00 52 GLY A C 7
ATOM 7320 O O . GLY A 1 23 ? -4.358 4.981 29.922 1.00 0.00 52 GLY A O 7
ATOM 7324 N N . ASN A 1 24 ? -4.247 6.503 31.577 1.00 0.00 53 ASN A N 7
ATOM 7325 C CA . ASN A 1 24 ? -5.694 6.648 31.692 1.00 0.00 53 ASN A CA 7
ATOM 7326 C C . ASN A 1 24 ? -6.140 8.052 31.304 1.00 0.00 53 ASN A C 7
ATOM 7327 O O . ASN A 1 24 ? -7.165 8.540 31.778 1.00 0.00 53 ASN A O 7
ATOM 7338 N N . SER A 1 25 ? -5.364 8.696 30.442 1.00 0.00 54 SER A N 7
ATOM 7339 C CA . SER A 1 25 ? -5.670 10.052 29.999 1.00 0.00 54 SER A CA 7
ATOM 7340 C C . SER A 1 25 ? -5.236 10.271 28.555 1.00 0.00 54 SER A C 7
ATOM 7341 O O . SER A 1 25 ? -4.102 9.965 28.185 1.00 0.00 54 SER A O 7
ATOM 7349 N N . GLU A 1 26 ? -6.142 10.803 27.743 1.00 0.00 55 GLU A N 7
ATOM 7350 C CA . GLU A 1 26 ? -5.853 11.071 26.339 1.00 0.00 55 GLU A CA 7
ATOM 7351 C C . GLU A 1 26 ? -4.689 12.043 26.194 1.00 0.00 55 GLU A C 7
ATOM 7352 O O . GLU A 1 26 ? -4.659 13.091 26.837 1.00 0.00 55 GLU A O 7
ATOM 7364 N N . LEU A 1 27 ? -3.734 11.688 25.341 1.00 0.00 56 LEU A N 7
ATOM 7365 C CA . LEU A 1 27 ? -2.505 12.463 25.203 1.00 0.00 56 LEU A CA 7
ATOM 7366 C C . LEU A 1 27 ? -2.386 13.063 23.808 1.00 0.00 56 LEU A C 7
ATOM 7367 O O . LEU A 1 27 ? -2.833 12.469 22.826 1.00 0.00 56 LEU A O 7
ATOM 7383 N N . ASP A 1 28 ? -1.781 14.241 23.728 1.00 0.00 57 ASP A N 7
ATOM 7384 C CA . ASP A 1 28 ? -1.613 14.931 22.453 1.00 0.00 57 ASP A CA 7
ATOM 7385 C C . ASP A 1 28 ? -0.310 14.527 21.775 1.00 0.00 57 ASP A C 7
ATOM 7386 O O . ASP A 1 28 ? 0.777 14.862 22.246 1.00 0.00 57 ASP A O 7
ATOM 7395 N N . VAL A 1 29 ? -0.424 13.803 20.666 1.00 0.00 58 VAL A N 7
ATOM 7396 C CA . VAL A 1 29 ? 0.744 13.257 19.983 1.00 0.00 58 VAL A CA 7
ATOM 7397 C C . VAL A 1 29 ? 1.190 14.166 18.844 1.00 0.00 58 VAL A C 7
ATOM 7398 O O . VAL A 1 29 ? 0.372 14.633 18.054 1.00 0.00 58 VAL A O 7
ATOM 7411 N N . SER A 1 30 ? 2.493 14.410 18.767 1.00 0.00 59 SER A N 7
ATOM 7412 C CA . SER A 1 30 ? 3.070 15.143 17.646 1.00 0.00 59 SER A CA 7
ATOM 7413 C C . SER A 1 30 ? 4.548 14.816 17.475 1.00 0.00 59 SER A C 7
ATOM 7414 O O . SER A 1 30 ? 5.165 14.213 18.353 1.00 0.00 59 SER A O 7
ATOM 7422 N N . VAL A 1 31 ? 5.110 15.218 16.341 1.00 0.00 60 VAL A N 7
ATOM 7423 C CA . VAL A 1 31 ? 6.525 14.996 16.068 1.00 0.00 60 VAL A CA 7
ATOM 7424 C C . VAL A 1 31 ? 7.096 16.103 15.190 1.00 0.00 60 VAL A C 7
ATOM 7425 O O . VAL A 1 31 ? 6.524 16.444 14.154 1.00 0.00 60 VAL A O 7
ATOM 7438 N N . GLY A 1 32 ? 8.227 16.660 15.608 1.00 0.00 61 GLY A N 7
ATOM 7439 C CA . GLY A 1 32 ? 8.877 17.729 14.860 1.00 0.00 61 GLY A CA 7
ATOM 7440 C C . GLY A 1 32 ? 8.007 18.977 14.812 1.00 0.00 61 GLY A C 7
ATOM 7441 O O . GLY A 1 32 ? 7.754 19.610 15.838 1.00 0.00 61 GLY A O 7
ATOM 7445 N N . SER A 1 33 ? 7.549 19.327 13.616 1.00 0.00 62 SER A N 7
ATOM 7446 C CA . SER A 1 33 ? 6.610 20.430 13.446 1.00 0.00 62 SER A CA 7
ATOM 7447 C C . SER A 1 33 ? 5.259 19.935 12.950 1.00 0.00 62 SER A C 7
ATOM 7448 O O . SER A 1 33 ? 4.390 20.728 12.588 1.00 0.00 62 SER A O 7
ATOM 7456 N N . THR A 1 34 ? 5.087 18.617 12.935 1.00 0.00 63 THR A N 7
ATOM 7457 C CA . THR A 1 34 ? 3.858 18.009 12.438 1.00 0.00 63 THR A CA 7
ATOM 7458 C C . THR A 1 34 ? 2.935 17.615 13.586 1.00 0.00 63 THR A C 7
ATOM 7459 O O . THR A 1 34 ? 3.292 16.792 14.425 1.00 0.00 63 THR A O 7
ATOM 7470 N N . SER A 1 35 ? 1.749 18.212 13.613 1.00 0.00 64 SER A N 7
ATOM 7471 C CA . SER A 1 35 ? 0.732 17.846 14.592 1.00 0.00 64 SER A CA 7
ATOM 7472 C C . SER A 1 35 ? 0.025 16.557 14.197 1.00 0.00 64 SER A C 7
ATOM 7473 O O . SER A 1 35 ? -0.531 16.450 13.104 1.00 0.00 64 SER A O 7
ATOM 7481 N N . LEU A 1 36 ? 0.047 15.577 15.095 1.00 0.00 65 LEU A N 7
ATOM 7482 C CA . LEU A 1 36 ? -0.559 14.277 14.828 1.00 0.00 65 LEU A CA 7
ATOM 7483 C C . LEU A 1 36 ? -1.857 14.102 15.604 1.00 0.00 65 LEU A C 7
ATOM 7484 O O . LEU A 1 36 ? -2.215 14.943 16.428 1.00 0.00 65 LEU A O 7
ATOM 7500 N N . ASN A 1 37 ? -2.559 13.009 15.333 1.00 0.00 66 ASN A N 7
ATOM 7501 C CA . ASN A 1 37 ? -3.846 12.746 15.966 1.00 0.00 66 ASN A CA 7
ATOM 7502 C C . ASN A 1 37 ? -3.671 12.345 17.425 1.00 0.00 66 ASN A C 7
ATOM 7503 O O . ASN A 1 37 ? -2.702 11.673 17.781 1.00 0.00 66 ASN A O 7
ATOM 7514 N N . ASP A 1 38 ? -4.611 12.758 18.266 1.00 0.00 67 ASP A N 7
ATOM 7515 C CA . ASP A 1 38 ? -4.589 12.400 19.679 1.00 0.00 67 ASP A CA 7
ATOM 7516 C C . ASP A 1 38 ? -4.910 10.925 19.879 1.00 0.00 67 ASP A C 7
ATOM 7517 O O . ASP A 1 38 ? -5.633 10.326 19.086 1.00 0.00 67 ASP A O 7
ATOM 7526 N N . VAL A 1 39 ? -4.363 10.345 20.942 1.00 0.00 68 VAL A N 7
ATOM 7527 C CA . VAL A 1 39 ? -4.554 8.927 21.222 1.00 0.00 68 VAL A CA 7
ATOM 7528 C C . VAL A 1 39 ? -5.281 8.722 22.546 1.00 0.00 68 VAL A C 7
ATOM 7529 O O . VAL A 1 39 ? -4.831 9.189 23.592 1.00 0.00 68 VAL A O 7
ATOM 7542 N N . ALA A 1 40 ? -6.406 8.016 22.492 1.00 0.00 69 ALA A N 7
ATOM 7543 C CA . ALA A 1 40 ? -7.217 7.779 23.680 1.00 0.00 69 ALA A CA 7
ATOM 7544 C C . ALA A 1 40 ? -6.550 6.774 24.611 1.00 0.00 69 ALA A C 7
ATOM 7545 O O . ALA A 1 40 ? -5.683 6.006 24.194 1.00 0.00 69 ALA A O 7
ATOM 7552 N N . PRO A 1 41 ? -6.960 6.784 25.875 1.00 0.00 70 PRO A N 7
ATOM 7553 C CA . PRO A 1 41 ? -6.405 5.872 26.868 1.00 0.00 70 PRO A CA 7
ATOM 7554 C C . PRO A 1 41 ? -6.477 4.426 26.391 1.00 0.00 70 PRO A C 7
ATOM 7555 O O . PRO A 1 41 ? -7.546 3.936 26.026 1.00 0.00 70 PRO A O 7
ATOM 7566 N N . LEU A 1 42 ? -5.334 3.752 26.394 1.00 0.00 71 LEU A N 7
ATOM 7567 C CA . LEU A 1 42 ? -5.276 2.340 26.024 1.00 0.00 71 LEU A CA 7
ATOM 7568 C C . LEU A 1 42 ? -5.645 2.141 24.559 1.00 0.00 71 LEU A C 7
ATOM 7569 O O . LEU A 1 42 ? -6.044 1.051 24.154 1.00 0.00 71 LEU A O 7
ATOM 7585 N N . GLY A 1 43 ? -5.507 3.201 23.770 1.00 0.00 72 GLY A N 7
ATOM 7586 C CA . GLY A 1 43 ? -5.741 3.123 22.334 1.00 0.00 72 GLY A CA 7
ATOM 7587 C C . GLY A 1 43 ? -4.447 3.311 21.553 1.00 0.00 72 GLY A C 7
ATOM 7588 O O . GLY A 1 43 ? -3.364 3.363 22.134 1.00 0.00 72 GLY A O 7
ATOM 7592 N N . SER A 1 44 ? -4.568 3.409 20.234 1.00 0.00 73 SER A N 7
ATOM 7593 C CA . SER A 1 44 ? -3.404 3.583 19.370 1.00 0.00 73 SER A CA 7
ATOM 7594 C C . SER A 1 44 ? -3.774 4.322 18.091 1.00 0.00 73 SER A C 7
ATOM 7595 O O . SER A 1 44 ? -4.949 4.438 17.747 1.00 0.00 73 SER A O 7
ATOM 7603 N N . SER A 1 45 ? -2.761 4.822 17.388 1.00 0.00 74 SER A N 7
ATOM 7604 C CA . SER A 1 45 ? -2.976 5.540 16.140 1.00 0.00 74 SER A CA 7
ATOM 7605 C C . SER A 1 45 ? -1.800 5.358 15.190 1.00 0.00 74 SER A C 7
ATOM 7606 O O . SER A 1 45 ? -0.653 5.637 15.546 1.00 0.00 74 SER A O 7
ATOM 7614 N N . ASP A 1 46 ? -2.086 4.891 13.981 1.00 0.00 75 ASP A N 7
ATOM 7615 C CA . ASP A 1 46 ? -1.059 4.707 12.964 1.00 0.00 75 ASP A CA 7
ATOM 7616 C C . ASP A 1 46 ? -0.776 6.007 12.221 1.00 0.00 75 ASP A C 7
ATOM 7617 O O . ASP A 1 46 ? -1.697 6.749 11.877 1.00 0.00 75 ASP A O 7
ATOM 7626 N N . PHE A 1 47 ? 0.501 6.279 11.980 1.00 0.00 76 PHE A N 7
ATOM 7627 C CA . PHE A 1 47 ? 0.908 7.498 11.291 1.00 0.00 76 PHE A CA 7
ATOM 7628 C C . PHE A 1 47 ? 1.815 7.186 10.109 1.00 0.00 76 PHE A C 7
ATOM 7629 O O . PHE A 1 47 ? 2.901 6.629 10.276 1.00 0.00 76 PHE A O 7
ATOM 7646 N N . LYS A 1 48 ? 1.363 7.546 8.911 1.00 0.00 77 LYS A N 7
ATOM 7647 C CA . LYS A 1 48 ? 2.113 7.263 7.693 1.00 0.00 77 LYS A CA 7
ATOM 7648 C C . LYS A 1 48 ? 2.609 8.547 7.041 1.00 0.00 77 LYS A C 7
ATOM 7649 O O . LYS A 1 48 ? 2.193 9.646 7.413 1.00 0.00 77 LYS A O 7
ATOM 7668 N N . PHE A 1 49 ? 3.499 8.402 6.065 1.00 0.00 78 PHE A N 7
ATOM 7669 C CA . PHE A 1 49 ? 3.971 9.542 5.282 1.00 0.00 78 PHE A CA 7
ATOM 7670 C C . PHE A 1 49 ? 4.725 10.534 6.156 1.00 0.00 78 PHE A C 7
ATOM 7671 O O . PHE A 1 49 ? 4.696 11.740 5.907 1.00 0.00 78 PHE A O 7
ATOM 7688 N N . LEU A 1 50 ? 5.399 10.021 7.180 1.00 0.00 79 LEU A N 7
ATOM 7689 C CA . LEU A 1 50 ? 6.167 10.865 8.088 1.00 0.00 79 LEU A CA 7
ATOM 7690 C C . LEU A 1 50 ? 7.574 11.111 7.557 1.00 0.00 79 LEU A C 7
ATOM 7691 O O . LEU A 1 50 ? 8.306 10.171 7.251 1.00 0.00 79 LEU A O 7
ATOM 7707 N N . PRO A 1 51 ? 7.945 12.383 7.449 1.00 0.00 80 PRO A N 7
ATOM 7708 C CA . PRO A 1 51 ? 9.266 12.755 6.959 1.00 0.00 80 PRO A CA 7
ATOM 7709 C C . PRO A 1 51 ? 10.365 12.095 7.781 1.00 0.00 80 PRO A C 7
ATOM 7710 O O . PRO A 1 51 ? 10.505 12.362 8.975 1.00 0.00 80 PRO A O 7
ATOM 7721 N N . PRO A 1 52 ? 11.143 11.230 7.137 1.00 0.00 81 PRO A N 7
ATOM 7722 C CA . PRO A 1 52 ? 12.294 10.607 7.781 1.00 0.00 81 PRO A CA 7
ATOM 7723 C C . PRO A 1 52 ? 13.299 11.654 8.244 1.00 0.00 81 PRO A C 7
ATOM 7724 O O . PRO A 1 52 ? 13.451 12.702 7.618 1.00 0.00 81 PRO A O 7
ATOM 7735 N N . GLY A 1 53 ? 13.985 11.362 9.345 1.00 0.00 82 GLY A N 7
ATOM 7736 C CA . GLY A 1 53 ? 15.010 12.256 9.867 1.00 0.00 82 GLY A CA 7
ATOM 7737 C C . GLY A 1 53 ? 15.003 12.272 11.391 1.00 0.00 82 GLY A C 7
ATOM 7738 O O . GLY A 1 53 ? 14.451 11.375 12.027 1.00 0.00 82 GLY A O 7
ATOM 7742 N N . SER A 1 54 ? 15.617 13.299 11.969 1.00 0.00 83 SER A N 7
ATOM 7743 C CA . SER A 1 54 ? 15.674 13.440 13.419 1.00 0.00 83 SER A CA 7
ATOM 7744 C C . SER A 1 54 ? 14.685 14.489 13.911 1.00 0.00 83 SER A C 7
ATOM 7745 O O . SER A 1 54 ? 14.869 15.684 13.682 1.00 0.00 83 SER A O 7
ATOM 7753 N N . TYR A 1 55 ? 13.636 14.036 14.586 1.00 0.00 84 TYR A N 7
ATOM 7754 C CA . TYR A 1 55 ? 12.585 14.927 15.058 1.00 0.00 84 TYR A CA 7
ATOM 7755 C C . TYR A 1 55 ? 12.236 14.650 16.515 1.00 0.00 84 TYR A C 7
ATOM 7756 O O . TYR A 1 55 ? 12.448 13.544 17.013 1.00 0.00 84 TYR A O 7
ATOM 7774 N N . THR A 1 56 ? 11.704 15.658 17.195 1.00 0.00 85 THR A N 7
ATOM 7775 C CA . THR A 1 56 ? 11.296 15.514 18.588 1.00 0.00 85 THR A CA 7
ATOM 7776 C C . THR A 1 56 ? 9.855 15.032 18.692 1.00 0.00 85 THR A C 7
ATOM 7777 O O . THR A 1 56 ? 8.929 15.716 18.253 1.00 0.00 85 THR A O 7
ATOM 7788 N N . ALA A 1 57 ? 9.671 13.853 19.278 1.00 0.00 86 ALA A N 7
ATOM 7789 C CA . ALA A 1 57 ? 8.343 13.270 19.426 1.00 0.00 86 ALA A CA 7
ATOM 7790 C C . ALA A 1 57 ? 7.729 13.631 20.771 1.00 0.00 86 ALA A C 7
ATOM 7791 O O . ALA A 1 57 ? 8.222 13.216 21.820 1.00 0.00 86 ALA A O 7
ATOM 7798 N N . GLN A 1 58 ? 6.651 14.408 20.735 1.00 0.00 87 GLN A N 7
ATOM 7799 C CA . GLN A 1 58 ? 5.972 14.832 21.954 1.00 0.00 87 GLN A CA 7
ATOM 7800 C C . GLN A 1 58 ? 4.638 14.114 22.121 1.00 0.00 87 GLN A C 7
ATOM 7801 O O . GLN A 1 58 ? 3.841 14.044 21.186 1.00 0.00 87 GLN A O 7
ATOM 7815 N N . VAL A 1 59 ? 4.403 13.586 23.317 1.00 0.00 88 VAL A N 7
ATOM 7816 C CA . VAL A 1 59 ? 3.105 13.018 23.659 1.00 0.00 88 VAL A CA 7
ATOM 7817 C C . VAL A 1 59 ? 2.608 13.549 24.999 1.00 0.00 88 VAL A C 7
ATOM 7818 O O . VAL A 1 59 ? 3.103 13.156 26.055 1.00 0.00 88 VAL A O 7
ATOM 7831 N N . GLY A 1 60 ? 1.628 14.444 24.948 1.00 0.00 89 GLY A N 7
ATOM 7832 C CA . GLY A 1 60 ? 1.146 15.121 26.147 1.00 0.00 89 GLY A CA 7
ATOM 7833 C C . GLY A 1 60 ? 2.048 16.292 26.516 1.00 0.00 89 GLY A C 7
ATOM 7834 O O . GLY A 1 60 ? 2.033 17.332 25.855 1.00 0.00 89 GLY A O 7
ATOM 7838 N N . GLN A 1 61 ? 2.832 16.119 27.574 1.00 0.00 90 GLN A N 7
ATOM 7839 C CA . GLN A 1 61 ? 3.684 17.188 28.081 1.00 0.00 90 GLN A CA 7
ATOM 7840 C C . GLN A 1 61 ? 5.158 16.853 27.890 1.00 0.00 90 GLN A C 7
ATOM 7841 O O . GLN A 1 61 ? 6.004 17.746 27.825 1.00 0.00 90 GLN A O 7
ATOM 7855 N N . GLN A 1 62 ? 5.462 15.564 27.803 1.00 0.00 91 GLN A N 7
ATOM 7856 C CA . GLN A 1 62 ? 6.838 15.107 27.670 1.00 0.00 91 GLN A CA 7
ATOM 7857 C C . GLN A 1 62 ? 7.180 14.797 26.217 1.00 0.00 91 GLN A C 7
ATOM 7858 O O . GLN A 1 62 ? 6.300 14.477 25.419 1.00 0.00 91 GLN A O 7
ATOM 7872 N N . SER A 1 63 ? 8.460 14.895 25.882 1.00 0.00 92 SER A N 7
ATOM 7873 C CA . SER A 1 63 ? 8.914 14.667 24.517 1.00 0.00 92 SER A CA 7
ATOM 7874 C C . SER A 1 63 ? 10.341 14.135 24.490 1.00 0.00 92 SER A C 7
ATOM 7875 O O . SER A 1 63 ? 11.154 14.469 25.354 1.00 0.00 92 SER A O 7
ATOM 7883 N N . LEU A 1 64 ? 10.644 13.309 23.495 1.00 0.00 93 LEU A N 7
ATOM 7884 C CA . LEU A 1 64 ? 12.003 12.829 23.282 1.00 0.00 93 LEU A CA 7
ATOM 7885 C C . LEU A 1 64 ? 12.323 12.718 21.796 1.00 0.00 93 LEU A C 7
ATOM 7886 O O . LEU A 1 64 ? 11.476 12.317 20.999 1.00 0.00 93 LEU A O 7
ATOM 7902 N N . PRO A 1 65 ? 13.549 13.078 21.432 1.00 0.00 94 PRO A N 7
ATOM 7903 C CA . PRO A 1 65 ? 14.013 12.932 20.057 1.00 0.00 94 PRO A CA 7
ATOM 7904 C C . PRO A 1 65 ? 13.873 11.492 19.580 1.00 0.00 94 PRO A C 7
ATOM 7905 O O . PRO A 1 65 ? 14.183 10.551 20.310 1.00 0.00 94 PRO A O 7
ATOM 7916 N N . VAL A 1 66 ? 13.399 11.325 18.348 1.00 0.00 95 VAL A N 7
ATOM 7917 C CA . VAL A 1 66 ? 13.289 10.005 17.742 1.00 0.00 95 VAL A CA 7
ATOM 7918 C C . VAL A 1 66 ? 13.969 9.965 16.379 1.00 0.00 95 VAL A C 7
ATOM 7919 O O . VAL A 1 66 ? 14.040 10.979 15.680 1.00 0.00 95 VAL A O 7
ATOM 7932 N N . LYS A 1 67 ? 14.467 8.792 16.004 1.00 0.00 96 LYS A N 7
ATOM 7933 C CA . LYS A 1 67 ? 15.078 8.602 14.693 1.00 0.00 96 LYS A CA 7
ATOM 7934 C C . LYS A 1 67 ? 14.118 7.919 13.730 1.00 0.00 96 LYS A C 7
ATOM 7935 O O . LYS A 1 67 ? 13.725 6.773 13.939 1.00 0.00 96 LYS A O 7
ATOM 7954 N N . LEU A 1 68 ? 13.738 8.633 12.676 1.00 0.00 97 LEU A N 7
ATOM 7955 C CA . LEU A 1 68 ? 12.777 8.121 11.707 1.00 0.00 97 LEU A CA 7
ATOM 7956 C C . LEU A 1 68 ? 13.458 7.764 10.391 1.00 0.00 97 LEU A C 7
ATOM 7957 O O . LEU A 1 68 ? 13.737 8.635 9.569 1.00 0.00 97 LEU A O 7
ATOM 7973 N N . ASP A 1 69 ? 13.722 6.476 10.200 1.00 0.00 98 ASP A N 7
ATOM 7974 C CA . ASP A 1 69 ? 14.271 5.985 8.941 1.00 0.00 98 ASP A CA 7
ATOM 7975 C C . ASP A 1 69 ? 13.163 5.642 7.954 1.00 0.00 98 ASP A C 7
ATOM 7976 O O . ASP A 1 69 ? 12.083 5.206 8.346 1.00 0.00 98 ASP A O 7
ATOM 7985 N N . PRO A 1 70 ? 13.439 5.841 6.669 1.00 0.00 99 PRO A N 7
ATOM 7986 C CA . PRO A 1 70 ? 12.471 5.540 5.621 1.00 0.00 99 PRO A CA 7
ATOM 7987 C C . PRO A 1 70 ? 12.302 4.037 5.443 1.00 0.00 99 PRO A C 7
ATOM 7988 O O . PRO A 1 70 ? 13.235 3.267 5.660 1.00 0.00 99 PRO A O 7
ATOM 7999 N N . ASP A 1 71 ? 11.101 3.625 5.046 1.00 0.00 100 ASP A N 7
ATOM 8000 C CA . ASP A 1 71 ? 10.810 2.214 4.824 1.00 0.00 100 ASP A CA 7
ATOM 8001 C C . ASP A 1 71 ? 11.018 1.405 6.098 1.00 0.00 100 ASP A C 7
ATOM 8002 O O . ASP A 1 71 ? 11.593 0.316 6.065 1.00 0.00 100 ASP A O 7
ATOM 8011 N N . SER A 1 72 ? 10.550 1.944 7.220 1.00 0.00 101 SER A N 7
ATOM 8012 C CA . SER A 1 72 ? 10.670 1.263 8.505 1.00 0.00 101 SER A CA 7
ATOM 8013 C C . SER A 1 72 ? 9.492 1.590 9.413 1.00 0.00 101 SER A C 7
ATOM 8014 O O . SER A 1 72 ? 8.786 2.577 9.200 1.00 0.00 101 SER A O 7
ATOM 8022 N N . TYR A 1 73 ? 9.284 0.755 10.426 1.00 0.00 102 TYR A N 7
ATOM 8023 C CA . TYR A 1 73 ? 8.140 0.905 11.317 1.00 0.00 102 TYR A CA 7
ATOM 8024 C C . TYR A 1 73 ? 8.586 1.242 12.734 1.00 0.00 102 TYR A C 7
ATOM 8025 O O . TYR A 1 73 ? 9.624 0.764 13.198 1.00 0.00 102 TYR A O 7
ATOM 8043 N N . TYR A 1 74 ? 7.800 2.066 13.417 1.00 0.00 103 TYR A N 7
ATOM 8044 C CA . TYR A 1 74 ? 8.079 2.416 14.804 1.00 0.00 103 TYR A CA 7
ATOM 8045 C C . TYR A 1 74 ? 6.819 2.323 15.660 1.00 0.00 103 TYR A C 7
ATOM 8046 O O . TYR A 1 74 ? 5.715 2.574 15.182 1.00 0.00 103 TYR A O 7
ATOM 8064 N N . THR A 1 75 ? 6.997 1.960 16.925 1.00 0.00 104 THR A N 7
ATOM 8065 C CA . THR A 1 75 ? 5.920 2.053 17.904 1.00 0.00 104 THR A CA 7
ATOM 8066 C C . THR A 1 75 ? 6.282 3.013 19.030 1.00 0.00 104 THR A C 7
ATOM 8067 O O . THR A 1 75 ? 7.356 2.916 19.622 1.00 0.00 104 THR A O 7
ATOM 8078 N N . LEU A 1 76 ? 5.376 3.942 19.324 1.00 0.00 105 LEU A N 7
ATOM 8079 C CA . LEU A 1 76 ? 5.651 5.006 20.280 1.00 0.00 105 LEU A CA 7
ATOM 8080 C C . LEU A 1 76 ? 4.755 4.889 21.507 1.00 0.00 105 LEU A C 7
ATOM 8081 O O . LEU A 1 76 ? 3.583 5.269 21.468 1.00 0.00 105 LEU A O 7
ATOM 8097 N N . VAL A 1 77 ? 5.310 4.362 22.592 1.00 0.00 106 VAL A N 7
ATOM 8098 C CA . VAL A 1 77 ? 4.543 4.137 23.811 1.00 0.00 106 VAL A CA 7
ATOM 8099 C C . VAL A 1 77 ? 4.792 5.240 24.832 1.00 0.00 106 VAL A C 7
ATOM 8100 O O . VAL A 1 77 ? 5.939 5.552 25.153 1.00 0.00 106 VAL A O 7
ATOM 8113 N N . SER A 1 78 ? 3.713 5.826 25.338 1.00 0.00 107 SER A N 7
ATOM 8114 C CA . SER A 1 78 ? 3.815 6.950 26.262 1.00 0.00 107 SER A CA 7
ATOM 8115 C C . SER A 1 78 ? 2.651 6.959 27.246 1.00 0.00 107 SER A C 7
ATOM 8116 O O . SER A 1 78 ? 1.555 6.498 26.930 1.00 0.00 107 SER A O 7
ATOM 8124 N N . GLN A 1 79 ? 2.896 7.491 28.438 1.00 0.00 108 GLN A N 7
ATOM 8125 C CA . GLN A 1 79 ? 1.851 7.625 29.446 1.00 0.00 108 GLN A CA 7
ATOM 8126 C C . GLN A 1 79 ? 2.148 8.776 30.399 1.00 0.00 108 GLN A C 7
ATOM 8127 O O . GLN A 1 79 ? 3.294 9.205 30.529 1.00 0.00 108 GLN A O 7
ATOM 8141 N N . PRO A 1 80 ? 1.110 9.269 31.064 1.00 0.00 109 PRO A N 7
ATOM 8142 C CA . PRO A 1 80 ? 1.263 10.351 32.031 1.00 0.00 109 PRO A CA 7
ATOM 8143 C C . PRO A 1 80 ? 2.294 9.996 33.095 1.00 0.00 109 PRO A C 7
ATOM 8144 O O . PRO A 1 80 ? 2.175 8.975 33.772 1.00 0.00 109 PRO A O 7
ATOM 8155 N N . GLY A 1 81 ? 3.306 10.844 33.236 1.00 0.00 110 GLY A N 7
ATOM 8156 C CA . GLY A 1 81 ? 4.352 10.630 34.229 1.00 0.00 110 GLY A CA 7
ATOM 8157 C C . GLY A 1 81 ? 5.615 10.071 33.587 1.00 0.00 110 GLY A C 7
ATOM 8158 O O . GLY A 1 81 ? 6.704 10.161 34.153 1.00 0.00 110 GLY A O 7
ATOM 8162 N N . GLY A 1 82 ? 5.463 9.493 32.400 1.00 0.00 111 GLY A N 7
ATOM 8163 C CA . GLY A 1 82 ? 6.591 8.911 31.681 1.00 0.00 111 GLY A CA 7
ATOM 8164 C C . GLY A 1 82 ? 6.925 9.719 30.435 1.00 0.00 111 GLY A C 7
ATOM 8165 O O . GLY A 1 82 ? 6.381 10.803 30.221 1.00 0.00 111 GLY A O 7
ATOM 8169 N N . LYS A 1 83 ? 7.824 9.188 29.613 1.00 0.00 112 LYS A N 7
ATOM 8170 C CA . LYS A 1 83 ? 8.226 9.854 28.380 1.00 0.00 112 LYS A CA 7
ATOM 8171 C C . LYS A 1 83 ? 8.016 8.951 27.174 1.00 0.00 112 LYS A C 7
ATOM 8172 O O . LYS A 1 83 ? 8.003 7.726 27.298 1.00 0.00 112 LYS A O 7
ATOM 8191 N N . PRO A 1 84 ? 7.857 9.563 26.003 1.00 0.00 113 PRO A N 7
ATOM 8192 C CA . PRO A 1 84 ? 7.645 8.812 24.771 1.00 0.00 113 PRO A CA 7
ATOM 8193 C C . PRO A 1 84 ? 8.774 7.821 24.527 1.00 0.00 113 PRO A C 7
ATOM 8194 O O . PRO A 1 84 ? 9.939 8.209 24.406 1.00 0.00 113 PRO A O 7
ATOM 8205 N N . GLN A 1 85 ? 8.426 6.542 24.453 1.00 0.00 114 GLN A N 7
ATOM 8206 C CA . GLN A 1 85 ? 9.412 5.492 24.224 1.00 0.00 114 GLN A CA 7
ATOM 8207 C C . GLN A 1 85 ? 9.353 4.985 22.789 1.00 0.00 114 GLN A C 7
ATOM 8208 O O . GLN A 1 85 ? 8.375 4.360 22.382 1.00 0.00 114 GLN A O 7
ATOM 8222 N N . LEU A 1 86 ? 10.407 5.257 22.026 1.00 0.00 115 LEU A N 7
ATOM 8223 C CA . LEU A 1 86 ? 10.495 4.794 20.648 1.00 0.00 115 LEU A CA 7
ATOM 8224 C C . LEU A 1 86 ? 10.860 3.316 20.585 1.00 0.00 115 LEU A C 7
ATOM 8225 O O . LEU A 1 86 ? 11.826 2.878 21.214 1.00 0.00 115 LEU A O 7
ATOM 8241 N N . VAL A 1 87 ? 10.083 2.551 19.824 1.00 0.00 116 VAL A N 7
ATOM 8242 C CA . VAL A 1 87 ? 10.414 1.158 19.551 1.00 0.00 116 VAL A CA 7
ATOM 8243 C C . VAL A 1 87 ? 10.685 0.939 18.066 1.00 0.00 116 VAL A C 7
ATOM 8244 O O . VAL A 1 87 ? 9.786 1.071 17.236 1.00 0.00 116 VAL A O 7
ATOM 8257 N N . ALA A 1 88 ? 11.927 0.604 17.741 1.00 0.00 117 ALA A N 7
ATOM 8258 C CA . ALA A 1 88 ? 12.330 0.404 16.354 1.00 0.00 117 ALA A CA 7
ATOM 8259 C C . ALA A 1 88 ? 11.833 -0.935 15.823 1.00 0.00 117 ALA A C 7
ATOM 8260 O O . ALA A 1 88 ? 11.981 -1.967 16.478 1.00 0.00 117 ALA A O 7
ATOM 8267 N N . GLU A 1 89 ? 11.247 -0.912 14.631 1.00 0.00 118 GLU A N 7
ATOM 8268 C CA . GLU A 1 89 ? 10.772 -2.133 13.988 1.00 0.00 118 GLU A CA 7
ATOM 8269 C C . GLU A 1 89 ? 11.073 -2.124 12.496 1.00 0.00 118 GLU A C 7
ATOM 8270 O O . GLU A 1 89 ? 10.185 -1.900 11.674 1.00 0.00 118 GLU A O 7
ATOM 8282 N N . PRO A 1 90 ? 12.333 -2.368 12.152 1.00 0.00 119 PRO A N 7
ATOM 8283 C CA . PRO A 1 90 ? 12.753 -2.400 10.756 1.00 0.00 119 PRO A CA 7
ATOM 8284 C C . PRO A 1 90 ? 11.907 -3.376 9.949 1.00 0.00 119 PRO A C 7
ATOM 8285 O O . PRO A 1 90 ? 10.819 -3.051 9.564 1.00 0.00 119 PRO A O 7
ATOM 8296 N N . GLN A 1 9 ? 1.851 -1.427 -1.700 1.00 0.00 38 GLN A N 8
ATOM 8297 C CA . GLN A 1 9 ? 3.256 -1.038 -1.763 1.00 0.00 38 GLN A CA 8
ATOM 8298 C C . GLN A 1 9 ? 3.461 0.373 -1.225 1.00 0.00 38 GLN A C 8
ATOM 8299 O O . GLN A 1 9 ? 2.934 1.340 -1.775 1.00 0.00 38 GLN A O 8
ATOM 8313 N N . ALA A 1 10 ? 4.231 0.483 -0.149 1.00 0.00 39 ALA A N 8
ATOM 8314 C CA . ALA A 1 10 ? 4.551 1.781 0.434 1.00 0.00 39 ALA A CA 8
ATOM 8315 C C . ALA A 1 10 ? 5.566 2.531 -0.417 1.00 0.00 39 ALA A C 8
ATOM 8316 O O . ALA A 1 10 ? 6.407 1.923 -1.079 1.00 0.00 39 ALA A O 8
ATOM 8323 N N . PRO A 1 11 ? 5.483 3.858 -0.398 1.00 0.00 40 PRO A N 8
ATOM 8324 C CA . PRO A 1 11 ? 6.428 4.696 -1.123 1.00 0.00 40 PRO A CA 8
ATOM 8325 C C . PRO A 1 11 ? 7.863 4.386 -0.718 1.00 0.00 40 PRO A C 8
ATOM 8326 O O . PRO A 1 11 ? 8.143 4.100 0.446 1.00 0.00 40 PRO A O 8
ATOM 8337 N N . LYS A 1 12 ? 8.773 4.443 -1.686 1.00 0.00 41 LYS A N 8
ATOM 8338 C CA . LYS A 1 12 ? 10.184 4.187 -1.429 1.00 0.00 41 LYS A CA 8
ATOM 8339 C C . LYS A 1 12 ? 10.760 5.206 -0.452 1.00 0.00 41 LYS A C 8
ATOM 8340 O O . LYS A 1 12 ? 10.828 6.398 -0.755 1.00 0.00 41 LYS A O 8
ATOM 8359 N N . GLY A 1 13 ? 11.171 4.731 0.718 1.00 0.00 42 GLY A N 8
ATOM 8360 C CA . GLY A 1 13 ? 11.756 5.598 1.733 1.00 0.00 42 GLY A CA 8
ATOM 8361 C C . GLY A 1 13 ? 10.724 5.984 2.786 1.00 0.00 42 GLY A C 8
ATOM 8362 O O . GLY A 1 13 ? 11.009 6.775 3.687 1.00 0.00 42 GLY A O 8
ATOM 8366 N N . SER A 1 14 ? 9.527 5.421 2.671 1.00 0.00 43 SER A N 8
ATOM 8367 C CA . SER A 1 14 ? 8.446 5.720 3.601 1.00 0.00 43 SER A CA 8
ATOM 8368 C C . SER A 1 14 ? 8.777 5.231 5.005 1.00 0.00 43 SER A C 8
ATOM 8369 O O . SER A 1 14 ? 9.193 4.087 5.193 1.00 0.00 43 SER A O 8
ATOM 8377 N N . ALA A 1 15 ? 8.592 6.104 5.989 1.00 0.00 44 ALA A N 8
ATOM 8378 C CA . ALA A 1 15 ? 8.743 5.724 7.389 1.00 0.00 44 ALA A CA 8
ATOM 8379 C C . ALA A 1 15 ? 7.424 5.855 8.140 1.00 0.00 44 ALA A C 8
ATOM 8380 O O . ALA A 1 15 ? 6.623 6.747 7.857 1.00 0.00 44 ALA A O 8
ATOM 8387 N N . PHE A 1 16 ? 7.204 4.963 9.099 1.00 0.00 45 PHE A N 8
ATOM 8388 C CA . PHE A 1 16 ? 5.934 4.902 9.813 1.00 0.00 45 PHE A CA 8
ATOM 8389 C C . PHE A 1 16 ? 6.141 5.020 11.317 1.00 0.00 45 PHE A C 8
ATOM 8390 O O . PHE A 1 16 ? 7.037 4.389 11.881 1.00 0.00 45 PHE A O 8
ATOM 8407 N N . VAL A 1 17 ? 5.310 5.829 11.964 1.00 0.00 46 VAL A N 8
ATOM 8408 C CA . VAL A 1 17 ? 5.270 5.884 13.420 1.00 0.00 46 VAL A CA 8
ATOM 8409 C C . VAL A 1 17 ? 3.865 5.616 13.944 1.00 0.00 46 VAL A C 8
ATOM 8410 O O . VAL A 1 17 ? 2.908 6.289 13.556 1.00 0.00 46 VAL A O 8
ATOM 8423 N N . ARG A 1 18 ? 3.746 4.630 14.825 1.00 0.00 47 ARG A N 8
ATOM 8424 C CA . ARG A 1 18 ? 2.470 4.317 15.458 1.00 0.00 47 ARG A CA 8
ATOM 8425 C C . ARG A 1 18 ? 2.486 4.678 16.938 1.00 0.00 47 ARG A C 8
ATOM 8426 O O . ARG A 1 18 ? 3.190 4.054 17.731 1.00 0.00 47 ARG A O 8
ATOM 8447 N N . ALA A 1 19 ? 1.707 5.690 17.303 1.00 0.00 48 ALA A N 8
ATOM 8448 C CA . ALA A 1 19 ? 1.562 6.081 18.700 1.00 0.00 48 ALA A CA 8
ATOM 8449 C C . ALA A 1 19 ? 0.562 5.187 19.423 1.00 0.00 48 ALA A C 8
ATOM 8450 O O . ALA A 1 19 ? -0.385 4.684 18.818 1.00 0.00 48 ALA A O 8
ATOM 8457 N N . TYR A 1 20 ? 0.778 4.992 20.718 1.00 0.00 49 TYR A N 8
ATOM 8458 C CA . TYR A 1 20 ? -0.128 4.194 21.535 1.00 0.00 49 TYR A CA 8
ATOM 8459 C C . TYR A 1 20 ? -0.170 4.702 22.971 1.00 0.00 49 TYR A C 8
ATOM 8460 O O . TYR A 1 20 ? 0.870 4.945 23.583 1.00 0.00 49 TYR A O 8
ATOM 8478 N N . ASN A 1 21 ? -1.377 4.861 23.502 1.00 0.00 50 ASN A N 8
ATOM 8479 C CA . ASN A 1 21 ? -1.556 5.352 24.863 1.00 0.00 50 ASN A CA 8
ATOM 8480 C C . ASN A 1 21 ? -1.618 4.202 25.860 1.00 0.00 50 ASN A C 8
ATOM 8481 O O . ASN A 1 21 ? -2.658 3.562 26.021 1.00 0.00 50 ASN A O 8
ATOM 8492 N N . ALA A 1 22 ? -0.498 3.942 26.526 1.00 0.00 51 ALA A N 8
ATOM 8493 C CA . ALA A 1 22 ? -0.395 2.810 27.439 1.00 0.00 51 ALA A CA 8
ATOM 8494 C C . ALA A 1 22 ? -0.761 3.216 28.861 1.00 0.00 51 ALA A C 8
ATOM 8495 O O . ALA A 1 22 ? -0.642 2.420 29.793 1.00 0.00 51 ALA A O 8
ATOM 8502 N N . GLY A 1 23 ? -1.204 4.457 29.023 1.00 0.00 52 GLY A N 8
ATOM 8503 C CA . GLY A 1 23 ? -1.554 4.981 30.337 1.00 0.00 52 GLY A CA 8
ATOM 8504 C C . GLY A 1 23 ? -3.046 4.835 30.609 1.00 0.00 52 GLY A C 8
ATOM 8505 O O . GLY A 1 23 ? -3.767 4.198 29.842 1.00 0.00 52 GLY A O 8
ATOM 8509 N N . ASN A 1 24 ? -3.504 5.428 31.706 1.00 0.00 53 ASN A N 8
ATOM 8510 C CA . ASN A 1 24 ? -4.910 5.363 32.083 1.00 0.00 53 ASN A CA 8
ATOM 8511 C C . ASN A 1 24 ? -5.556 6.743 32.042 1.00 0.00 53 ASN A C 8
ATOM 8512 O O . ASN A 1 24 ? -6.532 7.004 32.746 1.00 0.00 53 ASN A O 8
ATOM 8523 N N . SER A 1 25 ? -5.005 7.624 31.214 1.00 0.00 54 SER A N 8
ATOM 8524 C CA . SER A 1 25 ? -5.517 8.983 31.090 1.00 0.00 54 SER A CA 8
ATOM 8525 C C . SER A 1 25 ? -5.252 9.547 29.700 1.00 0.00 54 SER A C 8
ATOM 8526 O O . SER A 1 25 ? -4.442 9.008 28.945 1.00 0.00 54 SER A O 8
ATOM 8534 N N . GLU A 1 26 ? -5.937 10.636 29.368 1.00 0.00 55 GLU A N 8
ATOM 8535 C CA . GLU A 1 26 ? -5.792 11.262 28.059 1.00 0.00 55 GLU A CA 8
ATOM 8536 C C . GLU A 1 26 ? -4.529 12.109 27.991 1.00 0.00 55 GLU A C 8
ATOM 8537 O O . GLU A 1 26 ? -4.287 12.951 28.856 1.00 0.00 55 GLU A O 8
ATOM 8549 N N . LEU A 1 27 ? -3.726 11.883 26.957 1.00 0.00 56 LEU A N 8
ATOM 8550 C CA . LEU A 1 27 ? -2.456 12.584 26.804 1.00 0.00 56 LEU A CA 8
ATOM 8551 C C . LEU A 1 27 ? -2.322 13.184 25.412 1.00 0.00 56 LEU A C 8
ATOM 8552 O O . LEU A 1 27 ? -2.850 12.644 24.439 1.00 0.00 56 LEU A O 8
ATOM 8568 N N . ASP A 1 28 ? -1.614 14.304 25.321 1.00 0.00 57 ASP A N 8
ATOM 8569 C CA . ASP A 1 28 ? -1.338 14.934 24.036 1.00 0.00 57 ASP A CA 8
ATOM 8570 C C . ASP A 1 28 ? -0.107 14.327 23.378 1.00 0.00 57 ASP A C 8
ATOM 8571 O O . ASP A 1 28 ? 0.953 14.227 23.996 1.00 0.00 57 ASP A O 8
ATOM 8580 N N . VAL A 1 29 ? -0.252 13.924 22.120 1.00 0.00 58 VAL A N 8
ATOM 8581 C CA . VAL A 1 29 ? 0.844 13.305 21.381 1.00 0.00 58 VAL A CA 8
ATOM 8582 C C . VAL A 1 29 ? 1.150 14.074 20.103 1.00 0.00 58 VAL A C 8
ATOM 8583 O O . VAL A 1 29 ? 0.251 14.375 19.319 1.00 0.00 58 VAL A O 8
ATOM 8596 N N . SER A 1 30 ? 2.424 14.389 19.898 1.00 0.00 59 SER A N 8
ATOM 8597 C CA . SER A 1 30 ? 2.848 15.144 18.727 1.00 0.00 59 SER A CA 8
ATOM 8598 C C . SER A 1 30 ? 4.112 14.551 18.116 1.00 0.00 59 SER A C 8
ATOM 8599 O O . SER A 1 30 ? 5.133 14.419 18.788 1.00 0.00 59 SER A O 8
ATOM 8607 N N . VAL A 1 31 ? 4.034 14.197 16.837 1.00 0.00 60 VAL A N 8
ATOM 8608 C CA . VAL A 1 31 ? 5.183 13.656 16.122 1.00 0.00 60 VAL A CA 8
ATOM 8609 C C . VAL A 1 31 ? 5.453 14.437 14.842 1.00 0.00 60 VAL A C 8
ATOM 8610 O O . VAL A 1 31 ? 4.707 14.327 13.868 1.00 0.00 60 VAL A O 8
ATOM 8623 N N . GLY A 1 32 ? 6.521 15.226 14.849 1.00 0.00 61 GLY A N 8
ATOM 8624 C CA . GLY A 1 32 ? 6.887 16.030 13.689 1.00 0.00 61 GLY A CA 8
ATOM 8625 C C . GLY A 1 32 ? 5.930 17.202 13.507 1.00 0.00 61 GLY A C 8
ATOM 8626 O O . GLY A 1 32 ? 5.847 18.085 14.360 1.00 0.00 61 GLY A O 8
ATOM 8630 N N . SER A 1 33 ? 5.210 17.202 12.391 1.00 0.00 62 SER A N 8
ATOM 8631 C CA . SER A 1 33 ? 4.317 18.305 12.055 1.00 0.00 62 SER A CA 8
ATOM 8632 C C . SER A 1 33 ? 2.865 17.945 12.342 1.00 0.00 62 SER A C 8
ATOM 8633 O O . SER A 1 33 ? 1.975 18.790 12.242 1.00 0.00 62 SER A O 8
ATOM 8641 N N . THR A 1 34 ? 2.632 16.688 12.699 1.00 0.00 63 THR A N 8
ATOM 8642 C CA . THR A 1 34 ? 1.280 16.201 12.950 1.00 0.00 63 THR A CA 8
ATOM 8643 C C . THR A 1 34 ? 1.105 15.792 14.408 1.00 0.00 63 THR A C 8
ATOM 8644 O O . THR A 1 34 ? 1.969 15.134 14.987 1.00 0.00 63 THR A O 8
ATOM 8655 N N . SER A 1 35 ? -0.020 16.185 14.996 1.00 0.00 64 SER A N 8
ATOM 8656 C CA . SER A 1 35 ? -0.259 15.960 16.416 1.00 0.00 64 SER A CA 8
ATOM 8657 C C . SER A 1 35 ? -1.719 15.610 16.679 1.00 0.00 64 SER A C 8
ATOM 8658 O O . SER A 1 35 ? -2.598 15.927 15.877 1.00 0.00 64 SER A O 8
ATOM 8666 N N . LEU A 1 36 ? -1.971 14.953 17.807 1.00 0.00 65 LEU A N 8
ATOM 8667 C CA . LEU A 1 36 ? -3.334 14.640 18.222 1.00 0.00 65 LEU A CA 8
ATOM 8668 C C . LEU A 1 36 ? -3.521 14.879 19.715 1.00 0.00 65 LEU A C 8
ATOM 8669 O O . LEU A 1 36 ? -2.850 14.262 20.542 1.00 0.00 65 LEU A O 8
ATOM 8685 N N . ASN A 1 37 ? -4.440 15.777 20.054 1.00 0.00 66 ASN A N 8
ATOM 8686 C CA . ASN A 1 37 ? -4.654 16.166 21.442 1.00 0.00 66 ASN A CA 8
ATOM 8687 C C . ASN A 1 37 ? -5.668 15.255 22.120 1.00 0.00 66 ASN A C 8
ATOM 8688 O O . ASN A 1 37 ? -6.566 14.717 21.472 1.00 0.00 66 ASN A O 8
ATOM 8699 N N . ASP A 1 38 ? -5.520 15.082 23.429 1.00 0.00 67 ASP A N 8
ATOM 8700 C CA . ASP A 1 38 ? -6.454 14.278 24.207 1.00 0.00 67 ASP A CA 8
ATOM 8701 C C . ASP A 1 38 ? -6.598 12.880 23.622 1.00 0.00 67 ASP A C 8
ATOM 8702 O O . ASP A 1 38 ? -7.693 12.464 23.245 1.00 0.00 67 ASP A O 8
ATOM 8711 N N . VAL A 1 39 ? -5.485 12.157 23.549 1.00 0.00 68 VAL A N 8
ATOM 8712 C CA . VAL A 1 39 ? -5.495 10.780 23.070 1.00 0.00 68 VAL A CA 8
ATOM 8713 C C . VAL A 1 39 ? -6.044 9.832 24.128 1.00 0.00 68 VAL A C 8
ATOM 8714 O O . VAL A 1 39 ? -5.506 9.740 25.232 1.00 0.00 68 VAL A O 8
ATOM 8727 N N . ALA A 1 40 ? -7.119 9.131 23.787 1.00 0.00 69 ALA A N 8
ATOM 8728 C CA . ALA A 1 40 ? -7.823 8.290 24.748 1.00 0.00 69 ALA A CA 8
ATOM 8729 C C . ALA A 1 40 ? -6.948 7.134 25.214 1.00 0.00 69 ALA A C 8
ATOM 8730 O O . ALA A 1 40 ? -6.110 6.634 24.462 1.00 0.00 69 ALA A O 8
ATOM 8737 N N . PRO A 1 41 ? -7.146 6.712 26.458 1.00 0.00 70 PRO A N 8
ATOM 8738 C CA . PRO A 1 41 ? -6.424 5.569 27.004 1.00 0.00 70 PRO A CA 8
ATOM 8739 C C . PRO A 1 41 ? -6.542 4.356 26.091 1.00 0.00 70 PRO A C 8
ATOM 8740 O O . PRO A 1 41 ? -7.636 4.010 25.642 1.00 0.00 70 PRO A O 8
ATOM 8751 N N . LEU A 1 42 ? -5.413 3.711 25.821 1.00 0.00 71 LEU A N 8
ATOM 8752 C CA . LEU A 1 42 ? -5.388 2.534 24.960 1.00 0.00 71 LEU A CA 8
ATOM 8753 C C . LEU A 1 42 ? -5.749 2.895 23.525 1.00 0.00 71 LEU A C 8
ATOM 8754 O O . LEU A 1 42 ? -6.158 2.037 22.743 1.00 0.00 71 LEU A O 8
ATOM 8770 N N . GLY A 1 43 ? -5.594 4.171 23.184 1.00 0.00 72 GLY A N 8
ATOM 8771 C CA . GLY A 1 43 ? -5.798 4.627 21.815 1.00 0.00 72 GLY A CA 8
ATOM 8772 C C . GLY A 1 43 ? -4.499 4.577 21.019 1.00 0.00 72 GLY A C 8
ATOM 8773 O O . GLY A 1 43 ? -3.495 4.042 21.486 1.00 0.00 72 GLY A O 8
ATOM 8777 N N . SER A 1 44 ? -4.527 5.140 19.816 1.00 0.00 73 SER A N 8
ATOM 8778 C CA . SER A 1 44 ? -3.374 5.100 18.925 1.00 0.00 73 SER A CA 8
ATOM 8779 C C . SER A 1 44 ? -3.457 6.191 17.866 1.00 0.00 73 SER A C 8
ATOM 8780 O O . SER A 1 44 ? -4.508 6.805 17.674 1.00 0.00 73 SER A O 8
ATOM 8788 N N . SER A 1 45 ? -2.346 6.428 17.178 1.00 0.00 74 SER A N 8
ATOM 8789 C CA . SER A 1 45 ? -2.308 7.402 16.094 1.00 0.00 74 SER A CA 8
ATOM 8790 C C . SER A 1 45 ? -1.155 7.120 15.140 1.00 0.00 74 SER A C 8
ATOM 8791 O O . SER A 1 45 ? 0.011 7.147 15.536 1.00 0.00 74 SER A O 8
ATOM 8799 N N . ASP A 1 46 ? -1.486 6.851 13.882 1.00 0.00 75 ASP A N 8
ATOM 8800 C CA . ASP A 1 46 ? -0.483 6.497 12.884 1.00 0.00 75 ASP A CA 8
ATOM 8801 C C . ASP A 1 46 ? 0.070 7.737 12.194 1.00 0.00 75 ASP A C 8
ATOM 8802 O O . ASP A 1 46 ? -0.672 8.663 11.874 1.00 0.00 75 ASP A O 8
ATOM 8811 N N . PHE A 1 47 ? 1.379 7.747 11.970 1.00 0.00 76 PHE A N 8
ATOM 8812 C CA . PHE A 1 47 ? 2.013 8.798 11.180 1.00 0.00 76 PHE A CA 8
ATOM 8813 C C . PHE A 1 47 ? 2.736 8.217 9.972 1.00 0.00 76 PHE A C 8
ATOM 8814 O O . PHE A 1 47 ? 3.896 7.813 10.066 1.00 0.00 76 PHE A O 8
ATOM 8831 N N . LYS A 1 48 ? 2.046 8.178 8.837 1.00 0.00 77 LYS A N 8
ATOM 8832 C CA . LYS A 1 48 ? 2.471 7.358 7.710 1.00 0.00 77 LYS A CA 8
ATOM 8833 C C . LYS A 1 48 ? 3.229 8.185 6.681 1.00 0.00 77 LYS A C 8
ATOM 8834 O O . LYS A 1 48 ? 3.045 9.398 6.587 1.00 0.00 77 LYS A O 8
ATOM 8853 N N . PHE A 1 49 ? 4.085 7.521 5.910 1.00 0.00 78 PHE A N 8
ATOM 8854 C CA . PHE A 1 49 ? 4.659 8.119 4.710 1.00 0.00 78 PHE A CA 8
ATOM 8855 C C . PHE A 1 49 ? 5.587 9.274 5.061 1.00 0.00 78 PHE A C 8
ATOM 8856 O O . PHE A 1 49 ? 5.684 10.252 4.321 1.00 0.00 78 PHE A O 8
ATOM 8873 N N . LEU A 1 50 ? 6.271 9.154 6.195 1.00 0.00 79 LEU A N 8
ATOM 8874 C CA . LEU A 1 50 ? 7.230 10.165 6.623 1.00 0.00 79 LEU A CA 8
ATOM 8875 C C . LEU A 1 50 ? 8.589 9.945 5.972 1.00 0.00 79 LEU A C 8
ATOM 8876 O O . LEU A 1 50 ? 9.064 8.814 5.870 1.00 0.00 79 LEU A O 8
ATOM 8892 N N . PRO A 1 51 ? 9.213 11.034 5.534 1.00 0.00 80 PRO A N 8
ATOM 8893 C CA . PRO A 1 51 ? 10.559 10.974 4.977 1.00 0.00 80 PRO A CA 8
ATOM 8894 C C . PRO A 1 51 ? 11.594 10.719 6.063 1.00 0.00 80 PRO A C 8
ATOM 8895 O O . PRO A 1 51 ? 11.409 11.115 7.215 1.00 0.00 80 PRO A O 8
ATOM 8906 N N . PRO A 1 52 ? 12.687 10.058 5.693 1.00 0.00 81 PRO A N 8
ATOM 8907 C CA . PRO A 1 52 ? 13.767 9.777 6.628 1.00 0.00 81 PRO A CA 8
ATOM 8908 C C . PRO A 1 52 ? 14.309 11.060 7.245 1.00 0.00 81 PRO A C 8
ATOM 8909 O O . PRO A 1 52 ? 14.366 12.100 6.588 1.00 0.00 81 PRO A O 8
ATOM 8920 N N . GLY A 1 53 ? 14.706 10.980 8.511 1.00 0.00 82 GLY A N 8
ATOM 8921 C CA . GLY A 1 53 ? 15.253 12.132 9.216 1.00 0.00 82 GLY A CA 8
ATOM 8922 C C . GLY A 1 53 ? 14.917 12.079 10.701 1.00 0.00 82 GLY A C 8
ATOM 8923 O O . GLY A 1 53 ? 14.388 11.082 11.192 1.00 0.00 82 GLY A O 8
ATOM 8927 N N . SER A 1 54 ? 15.227 13.158 11.411 1.00 0.00 83 SER A N 8
ATOM 8928 C CA . SER A 1 54 ? 14.967 13.232 12.844 1.00 0.00 83 SER A CA 8
ATOM 8929 C C . SER A 1 54 ? 13.630 13.905 13.128 1.00 0.00 83 SER A C 8
ATOM 8930 O O . SER A 1 54 ? 13.305 14.936 12.538 1.00 0.00 83 SER A O 8
ATOM 8938 N N . TYR A 1 55 ? 12.856 13.315 14.033 1.00 0.00 84 TYR A N 8
ATOM 8939 C CA . TYR A 1 55 ? 11.551 13.855 14.394 1.00 0.00 84 TYR A CA 8
ATOM 8940 C C . TYR A 1 55 ? 11.439 14.065 15.898 1.00 0.00 84 TYR A C 8
ATOM 8941 O O . TYR A 1 55 ? 12.073 13.360 16.682 1.00 0.00 84 TYR A O 8
ATOM 8959 N N . THR A 1 56 ? 10.627 15.039 16.296 1.00 0.00 85 THR A N 8
ATOM 8960 C CA . THR A 1 56 ? 10.332 15.263 17.706 1.00 0.00 85 THR A CA 8
ATOM 8961 C C . THR A 1 56 ? 9.042 14.566 18.116 1.00 0.00 85 THR A C 8
ATOM 8962 O O . THR A 1 56 ? 7.970 14.860 17.586 1.00 0.00 85 THR A O 8
ATOM 8973 N N . ALA A 1 57 ? 9.150 13.639 19.062 1.00 0.00 86 ALA A N 8
ATOM 8974 C CA . ALA A 1 57 ? 7.990 12.907 19.556 1.00 0.00 86 ALA A CA 8
ATOM 8975 C C . ALA A 1 57 ? 7.628 13.338 20.971 1.00 0.00 86 ALA A C 8
ATOM 8976 O O . ALA A 1 57 ? 8.198 12.846 21.945 1.00 0.00 86 ALA A O 8
ATOM 8983 N N . GLN A 1 58 ? 6.679 14.260 21.080 1.00 0.00 87 GLN A N 8
ATOM 8984 C CA . GLN A 1 58 ? 6.259 14.781 22.375 1.00 0.00 87 GLN A CA 8
ATOM 8985 C C . GLN A 1 58 ? 5.041 14.032 22.902 1.00 0.00 87 GLN A C 8
ATOM 8986 O O . GLN A 1 58 ? 4.053 13.855 22.188 1.00 0.00 87 GLN A O 8
ATOM 9000 N N . VAL A 1 59 ? 5.117 13.595 24.153 1.00 0.00 88 VAL A N 8
ATOM 9001 C CA . VAL A 1 59 ? 3.944 13.095 24.863 1.00 0.00 88 VAL A CA 8
ATOM 9002 C C . VAL A 1 59 ? 3.778 13.787 26.210 1.00 0.00 88 VAL A C 8
ATOM 9003 O O . VAL A 1 59 ? 4.653 13.710 27.071 1.00 0.00 88 VAL A O 8
ATOM 9016 N N . GLY A 1 60 ? 2.649 14.467 26.384 1.00 0.00 89 GLY A N 8
ATOM 9017 C CA . GLY A 1 60 ? 2.383 15.207 27.610 1.00 0.00 89 GLY A CA 8
ATOM 9018 C C . GLY A 1 60 ? 3.335 16.388 27.759 1.00 0.00 89 GLY A C 8
ATOM 9019 O O . GLY A 1 60 ? 3.245 17.367 27.018 1.00 0.00 89 GLY A O 8
ATOM 9023 N N . GLN A 1 61 ? 4.246 16.288 28.721 1.00 0.00 90 GLN A N 8
ATOM 9024 C CA . GLN A 1 61 ? 5.155 17.386 29.032 1.00 0.00 90 GLN A CA 8
ATOM 9025 C C . GLN A 1 61 ? 6.574 17.072 28.575 1.00 0.00 90 GLN A C 8
ATOM 9026 O O . GLN A 1 61 ? 7.447 17.939 28.592 1.00 0.00 90 GLN A O 8
ATOM 9040 N N . GLN A 1 62 ? 6.798 15.826 28.170 1.00 0.00 91 GLN A N 8
ATOM 9041 C CA . GLN A 1 62 ? 8.129 15.375 27.782 1.00 0.00 91 GLN A CA 8
ATOM 9042 C C . GLN A 1 62 ? 8.188 15.046 26.295 1.00 0.00 91 GLN A C 8
ATOM 9043 O O . GLN A 1 62 ? 7.158 14.820 25.660 1.00 0.00 91 GLN A O 8
ATOM 9057 N N . SER A 1 63 ? 9.397 15.021 25.747 1.00 0.00 92 SER A N 8
ATOM 9058 C CA . SER A 1 63 ? 9.592 14.719 24.335 1.00 0.00 92 SER A CA 8
ATOM 9059 C C . SER A 1 63 ? 10.911 13.994 24.103 1.00 0.00 92 SER A C 8
ATOM 9060 O O . SER A 1 63 ? 11.886 14.215 24.821 1.00 0.00 92 SER A O 8
ATOM 9068 N N . LEU A 1 64 ? 10.936 13.128 23.094 1.00 0.00 93 LEU A N 8
ATOM 9069 C CA . LEU A 1 64 ? 12.152 12.417 22.726 1.00 0.00 93 LEU A CA 8
ATOM 9070 C C . LEU A 1 64 ? 12.355 12.416 21.216 1.00 0.00 93 LEU A C 8
ATOM 9071 O O . LEU A 1 64 ? 11.390 12.447 20.450 1.00 0.00 93 LEU A O 8
ATOM 9087 N N . PRO A 1 65 ? 13.614 12.382 20.792 1.00 0.00 94 PRO A N 8
ATOM 9088 C CA . PRO A 1 65 ? 13.944 12.396 19.372 1.00 0.00 94 PRO A CA 8
ATOM 9089 C C . PRO A 1 65 ? 13.666 11.042 18.730 1.00 0.00 94 PRO A C 8
ATOM 9090 O O . PRO A 1 65 ? 13.817 9.998 19.367 1.00 0.00 94 PRO A O 8
ATOM 9101 N N . VAL A 1 66 ? 13.259 11.065 17.465 1.00 0.00 95 VAL A N 8
ATOM 9102 C CA . VAL A 1 66 ? 13.009 9.839 16.718 1.00 0.00 95 VAL A CA 8
ATOM 9103 C C . VAL A 1 66 ? 13.819 9.805 15.429 1.00 0.00 95 VAL A C 8
ATOM 9104 O O . VAL A 1 66 ? 13.761 10.733 14.622 1.00 0.00 95 VAL A O 8
ATOM 9117 N N . LYS A 1 67 ? 14.578 8.729 15.239 1.00 0.00 96 LYS A N 8
ATOM 9118 C CA . LYS A 1 67 ? 15.320 8.524 14.001 1.00 0.00 96 LYS A CA 8
ATOM 9119 C C . LYS A 1 67 ? 14.580 7.573 13.068 1.00 0.00 96 LYS A C 8
ATOM 9120 O O . LYS A 1 67 ? 14.451 6.383 13.352 1.00 0.00 96 LYS A O 8
ATOM 9139 N N . LEU A 1 68 ? 14.096 8.108 11.951 1.00 0.00 97 LEU A N 8
ATOM 9140 C CA . LEU A 1 68 ? 13.383 7.306 10.965 1.00 0.00 97 LEU A CA 8
ATOM 9141 C C . LEU A 1 68 ? 14.238 7.064 9.728 1.00 0.00 97 LEU A C 8
ATOM 9142 O O . LEU A 1 68 ? 14.883 7.982 9.220 1.00 0.00 97 LEU A O 8
ATOM 9158 N N . ASP A 1 69 ? 14.240 5.826 9.247 1.00 0.00 98 ASP A N 8
ATOM 9159 C CA . ASP A 1 69 ? 15.054 5.451 8.096 1.00 0.00 98 ASP A CA 8
ATOM 9160 C C . ASP A 1 69 ? 14.181 5.080 6.904 1.00 0.00 98 ASP A C 8
ATOM 9161 O O . ASP A 1 69 ? 12.992 4.801 7.055 1.00 0.00 98 ASP A O 8
ATOM 9170 N N . PRO A 1 70 ? 14.778 5.077 5.718 1.00 0.00 99 PRO A N 8
ATOM 9171 C CA . PRO A 1 70 ? 14.082 4.653 4.509 1.00 0.00 99 PRO A CA 8
ATOM 9172 C C . PRO A 1 70 ? 13.436 3.287 4.696 1.00 0.00 99 PRO A C 8
ATOM 9173 O O . PRO A 1 70 ? 14.109 2.312 5.029 1.00 0.00 99 PRO A O 8
ATOM 9184 N N . ASP A 1 71 ? 12.126 3.223 4.481 1.00 0.00 100 ASP A N 8
ATOM 9185 C CA . ASP A 1 71 ? 11.386 1.975 4.625 1.00 0.00 100 ASP A CA 8
ATOM 9186 C C . ASP A 1 71 ? 11.580 1.378 6.014 1.00 0.00 100 ASP A C 8
ATOM 9187 O O . ASP A 1 71 ? 12.150 0.297 6.161 1.00 0.00 100 ASP A O 8
ATOM 9196 N N . SER A 1 72 ? 11.100 2.087 7.030 1.00 0.00 101 SER A N 8
ATOM 9197 C CA . SER A 1 72 ? 11.259 1.651 8.411 1.00 0.00 101 SER A CA 8
ATOM 9198 C C . SER A 1 72 ? 10.003 1.932 9.226 1.00 0.00 101 SER A C 8
ATOM 9199 O O . SER A 1 72 ? 9.202 2.795 8.870 1.00 0.00 101 SER A O 8
ATOM 9207 N N . TYR A 1 73 ? 9.838 1.198 10.320 1.00 0.00 102 TYR A N 8
ATOM 9208 C CA . TYR A 1 73 ? 8.680 1.370 11.190 1.00 0.00 102 TYR A CA 8
ATOM 9209 C C . TYR A 1 73 ? 9.102 1.790 12.592 1.00 0.00 102 TYR A C 8
ATOM 9210 O O . TYR A 1 73 ? 10.257 1.616 12.981 1.00 0.00 102 TYR A O 8
ATOM 9228 N N . TYR A 1 74 ? 8.160 2.343 13.348 1.00 0.00 103 TYR A N 8
ATOM 9229 C CA . TYR A 1 74 ? 8.454 2.873 14.675 1.00 0.00 103 TYR A CA 8
ATOM 9230 C C . TYR A 1 74 ? 7.199 2.934 15.535 1.00 0.00 103 TYR A C 8
ATOM 9231 O O . TYR A 1 74 ? 6.093 3.110 15.024 1.00 0.00 103 TYR A O 8
ATOM 9249 N N . THR A 1 75 ? 7.376 2.789 16.843 1.00 0.00 104 THR A N 8
ATOM 9250 C CA . THR A 1 75 ? 6.259 2.844 17.779 1.00 0.00 104 THR A CA 8
ATOM 9251 C C . THR A 1 75 ? 6.523 3.847 18.893 1.00 0.00 104 THR A C 8
ATOM 9252 O O . THR A 1 75 ? 7.612 3.882 19.466 1.00 0.00 104 THR A O 8
ATOM 9263 N N . LEU A 1 76 ? 5.520 4.664 19.198 1.00 0.00 105 LEU A N 8
ATOM 9264 C CA . LEU A 1 76 ? 5.622 5.631 20.284 1.00 0.00 105 LEU A CA 8
ATOM 9265 C C . LEU A 1 76 ? 4.621 5.322 21.391 1.00 0.00 105 LEU A C 8
ATOM 9266 O O . LEU A 1 76 ? 3.412 5.453 21.203 1.00 0.00 105 LEU A O 8
ATOM 9282 N N . VAL A 1 77 ? 5.134 4.910 22.547 1.00 0.00 106 VAL A N 8
ATOM 9283 C CA . VAL A 1 77 ? 4.285 4.494 23.657 1.00 0.00 106 VAL A CA 8
ATOM 9284 C C . VAL A 1 77 ? 4.213 5.575 24.728 1.00 0.00 106 VAL A C 8
ATOM 9285 O O . VAL A 1 77 ? 5.238 6.012 25.252 1.00 0.00 106 VAL A O 8
ATOM 9298 N N . SER A 1 78 ? 2.997 6.001 25.051 1.00 0.00 107 SER A N 8
ATOM 9299 C CA . SER A 1 78 ? 2.789 7.039 26.053 1.00 0.00 107 SER A CA 8
ATOM 9300 C C . SER A 1 78 ? 2.756 6.451 27.458 1.00 0.00 107 SER A C 8
ATOM 9301 O O . SER A 1 78 ? 2.006 5.514 27.730 1.00 0.00 107 SER A O 8
ATOM 9309 N N . GLN A 1 79 ? 3.572 7.007 28.347 1.00 0.00 108 GLN A N 8
ATOM 9310 C CA . GLN A 1 79 ? 3.637 6.537 29.726 1.00 0.00 108 GLN A CA 8
ATOM 9311 C C . GLN A 1 79 ? 2.795 7.413 30.645 1.00 0.00 108 GLN A C 8
ATOM 9312 O O . GLN A 1 79 ? 2.646 8.612 30.410 1.00 0.00 108 GLN A O 8
ATOM 9326 N N . PRO A 1 80 ? 2.248 6.807 31.694 1.00 0.00 109 PRO A N 8
ATOM 9327 C CA . PRO A 1 80 ? 1.483 7.546 32.692 1.00 0.00 109 PRO A CA 8
ATOM 9328 C C . PRO A 1 80 ? 2.271 8.741 33.216 1.00 0.00 109 PRO A C 8
ATOM 9329 O O . PRO A 1 80 ? 3.441 8.615 33.579 1.00 0.00 109 PRO A O 8
ATOM 9340 N N . GLY A 1 81 ? 1.622 9.900 33.252 1.00 0.00 110 GLY A N 8
ATOM 9341 C CA . GLY A 1 81 ? 2.274 11.129 33.688 1.00 0.00 110 GLY A CA 8
ATOM 9342 C C . GLY A 1 81 ? 2.659 12.000 32.499 1.00 0.00 110 GLY A C 8
ATOM 9343 O O . GLY A 1 81 ? 3.045 13.157 32.664 1.00 0.00 110 GLY A O 8
ATOM 9347 N N . GLY A 1 82 ? 2.552 11.437 31.301 1.00 0.00 111 GLY A N 8
ATOM 9348 C CA . GLY A 1 82 ? 2.855 12.174 30.079 1.00 0.00 111 GLY A CA 8
ATOM 9349 C C . GLY A 1 82 ? 4.339 12.092 29.742 1.00 0.00 111 GLY A C 8
ATOM 9350 O O . GLY A 1 82 ? 5.055 13.093 29.806 1.00 0.00 111 GLY A O 8
ATOM 9354 N N . LYS A 1 83 ? 4.793 10.898 29.382 1.00 0.00 112 LYS A N 8
ATOM 9355 C CA . LYS A 1 83 ? 6.171 10.702 28.946 1.00 0.00 112 LYS A CA 8
ATOM 9356 C C . LYS A 1 83 ? 6.249 9.724 27.782 1.00 0.00 112 LYS A C 8
ATOM 9357 O O . LYS A 1 83 ? 5.667 8.640 27.830 1.00 0.00 112 LYS A O 8
ATOM 9376 N N . PRO A 1 84 ? 6.969 10.113 26.735 1.00 0.00 113 PRO A N 8
ATOM 9377 C CA . PRO A 1 84 ? 7.099 9.284 25.543 1.00 0.00 113 PRO A CA 8
ATOM 9378 C C . PRO A 1 84 ? 8.054 8.123 25.782 1.00 0.00 113 PRO A C 8
ATOM 9379 O O . PRO A 1 84 ? 9.001 8.235 26.560 1.00 0.00 113 PRO A O 8
ATOM 9390 N N . GLN A 1 85 ? 7.799 7.006 25.107 1.00 0.00 114 GLN A N 8
ATOM 9391 C CA . GLN A 1 85 ? 8.729 5.883 25.107 1.00 0.00 114 GLN A CA 8
ATOM 9392 C C . GLN A 1 85 ? 9.091 5.469 23.685 1.00 0.00 114 GLN A C 8
ATOM 9393 O O . GLN A 1 85 ? 8.214 5.181 22.871 1.00 0.00 114 GLN A O 8
ATOM 9407 N N . LEU A 1 86 ? 10.387 5.439 23.395 1.00 0.00 115 LEU A N 8
ATOM 9408 C CA . LEU A 1 86 ? 10.864 5.150 22.048 1.00 0.00 115 LEU A CA 8
ATOM 9409 C C . LEU A 1 86 ? 10.977 3.649 21.812 1.00 0.00 115 LEU A C 8
ATOM 9410 O O . LEU A 1 86 ? 11.737 2.960 22.493 1.00 0.00 115 LEU A O 8
ATOM 9426 N N . VAL A 1 87 ? 10.215 3.148 20.847 1.00 0.00 116 VAL A N 8
ATOM 9427 C CA . VAL A 1 87 ? 10.295 1.746 20.457 1.00 0.00 116 VAL A CA 8
ATOM 9428 C C . VAL A 1 87 ? 10.544 1.601 18.962 1.00 0.00 116 VAL A C 8
ATOM 9429 O O . VAL A 1 87 ? 9.685 1.936 18.146 1.00 0.00 116 VAL A O 8
ATOM 9442 N N . ALA A 1 88 ? 11.723 1.103 18.608 1.00 0.00 117 ALA A N 8
ATOM 9443 C CA . ALA A 1 88 ? 12.075 0.888 17.210 1.00 0.00 117 ALA A CA 8
ATOM 9444 C C . ALA A 1 88 ? 11.594 -0.474 16.722 1.00 0.00 117 ALA A C 8
ATOM 9445 O O . ALA A 1 88 ? 11.738 -1.478 17.418 1.00 0.00 117 ALA A O 8
ATOM 9452 N N . GLU A 1 89 ? 11.022 -0.498 15.524 1.00 0.00 118 GLU A N 8
ATOM 9453 C CA . GLU A 1 89 ? 10.532 -1.739 14.935 1.00 0.00 118 GLU A CA 8
ATOM 9454 C C . GLU A 1 89 ? 11.514 -2.285 13.906 1.00 0.00 118 GLU A C 8
ATOM 9455 O O . GLU A 1 89 ? 12.272 -1.530 13.296 1.00 0.00 118 GLU A O 8
ATOM 9467 N N . PRO A 1 90 ? 11.497 -3.600 13.719 1.00 0.00 119 PRO A N 8
ATOM 9468 C CA . PRO A 1 90 ? 12.407 -4.254 12.786 1.00 0.00 119 PRO A CA 8
ATOM 9469 C C . PRO A 1 90 ? 11.932 -4.092 11.348 1.00 0.00 119 PRO A C 8
ATOM 9470 O O . PRO A 1 90 ? 12.141 -3.067 10.759 1.00 0.00 119 PRO A O 8
ATOM 9481 N N . GLN A 1 9 ? 2.422 1.724 -3.140 1.00 0.00 38 GLN A N 9
ATOM 9482 C CA . GLN A 1 9 ? 3.276 1.359 -2.015 1.00 0.00 38 GLN A CA 9
ATOM 9483 C C . GLN A 1 9 ? 4.026 2.572 -1.479 1.00 0.00 38 GLN A C 9
ATOM 9484 O O . GLN A 1 9 ? 4.069 3.621 -2.121 1.00 0.00 38 GLN A O 9
ATOM 9498 N N . ALA A 1 10 ? 4.618 2.420 -0.299 1.00 0.00 39 ALA A N 9
ATOM 9499 C CA . ALA A 1 10 ? 5.385 3.497 0.317 1.00 0.00 39 ALA A CA 9
ATOM 9500 C C . ALA A 1 10 ? 6.706 3.716 -0.409 1.00 0.00 39 ALA A C 9
ATOM 9501 O O . ALA A 1 10 ? 7.321 2.768 -0.900 1.00 0.00 39 ALA A O 9
ATOM 9508 N N . PRO A 1 11 ? 7.139 4.971 -0.474 1.00 0.00 40 PRO A N 9
ATOM 9509 C CA . PRO A 1 11 ? 8.387 5.316 -1.144 1.00 0.00 40 PRO A CA 9
ATOM 9510 C C . PRO A 1 11 ? 9.593 4.935 -0.295 1.00 0.00 40 PRO A C 9
ATOM 9511 O O . PRO A 1 11 ? 9.495 4.833 0.927 1.00 0.00 40 PRO A O 9
ATOM 9522 N N . LYS A 1 12 ? 10.729 4.726 -0.952 1.00 0.00 41 LYS A N 9
ATOM 9523 C CA . LYS A 1 12 ? 11.973 4.425 -0.253 1.00 0.00 41 LYS A CA 9
ATOM 9524 C C . LYS A 1 12 ? 12.386 5.576 0.657 1.00 0.00 41 LYS A C 9
ATOM 9525 O O . LYS A 1 12 ? 12.527 6.713 0.210 1.00 0.00 41 LYS A O 9
ATOM 9544 N N . GLY A 1 13 ? 12.579 5.271 1.936 1.00 0.00 42 GLY A N 9
ATOM 9545 C CA . GLY A 1 13 ? 12.914 6.291 2.923 1.00 0.00 42 GLY A CA 9
ATOM 9546 C C . GLY A 1 13 ? 11.731 6.578 3.840 1.00 0.00 42 GLY A C 9
ATOM 9547 O O . GLY A 1 13 ? 11.829 7.392 4.758 1.00 0.00 42 GLY A O 9
ATOM 9551 N N . SER A 1 14 ? 10.614 5.906 3.585 1.00 0.00 43 SER A N 9
ATOM 9552 C CA . SER A 1 14 ? 9.401 6.109 4.369 1.00 0.00 43 SER A CA 9
ATOM 9553 C C . SER A 1 14 ? 9.571 5.588 5.789 1.00 0.00 43 SER A C 9
ATOM 9554 O O . SER A 1 14 ? 10.467 4.791 6.067 1.00 0.00 43 SER A O 9
ATOM 9562 N N . ALA A 1 15 ? 8.704 6.044 6.688 1.00 0.00 44 ALA A N 9
ATOM 9563 C CA . ALA A 1 15 ? 8.731 5.594 8.075 1.00 0.00 44 ALA A CA 9
ATOM 9564 C C . ALA A 1 15 ? 7.385 5.815 8.752 1.00 0.00 44 ALA A C 9
ATOM 9565 O O . ALA A 1 15 ? 6.661 6.755 8.423 1.00 0.00 44 ALA A O 9
ATOM 9572 N N . PHE A 1 16 ? 7.054 4.945 9.699 1.00 0.00 45 PHE A N 9
ATOM 9573 C CA . PHE A 1 16 ? 5.770 5.010 10.386 1.00 0.00 45 PHE A CA 9
ATOM 9574 C C . PHE A 1 16 ? 5.955 5.059 11.898 1.00 0.00 45 PHE A C 9
ATOM 9575 O O . PHE A 1 16 ? 6.846 4.410 12.445 1.00 0.00 45 PHE A O 9
ATOM 9592 N N . VAL A 1 17 ? 5.108 5.835 12.567 1.00 0.00 46 VAL A N 9
ATOM 9593 C CA . VAL A 1 17 ? 5.111 5.894 14.024 1.00 0.00 46 VAL A CA 9
ATOM 9594 C C . VAL A 1 17 ? 3.730 5.588 14.590 1.00 0.00 46 VAL A C 9
ATOM 9595 O O . VAL A 1 17 ? 2.739 6.209 14.203 1.00 0.00 46 VAL A O 9
ATOM 9608 N N . ARG A 1 18 ? 3.672 4.631 15.510 1.00 0.00 47 ARG A N 9
ATOM 9609 C CA . ARG A 1 18 ? 2.409 4.229 16.118 1.00 0.00 47 ARG A CA 9
ATOM 9610 C C . ARG A 1 18 ? 2.343 4.650 17.580 1.00 0.00 47 ARG A C 9
ATOM 9611 O O . ARG A 1 18 ? 2.913 3.993 18.451 1.00 0.00 47 ARG A O 9
ATOM 9632 N N . ALA A 1 19 ? 1.643 5.748 17.842 1.00 0.00 48 ALA A N 9
ATOM 9633 C CA . ALA A 1 19 ? 1.460 6.232 19.206 1.00 0.00 48 ALA A CA 9
ATOM 9634 C C . ALA A 1 19 ? 0.559 5.299 20.005 1.00 0.00 48 ALA A C 9
ATOM 9635 O O . ALA A 1 19 ? -0.347 4.673 19.455 1.00 0.00 48 ALA A O 9
ATOM 9642 N N . TYR A 1 20 ? 0.812 5.212 21.306 1.00 0.00 49 TYR A N 9
ATOM 9643 C CA . TYR A 1 20 ? 0.002 4.381 22.189 1.00 0.00 49 TYR A CA 9
ATOM 9644 C C . TYR A 1 20 ? -0.128 5.011 23.572 1.00 0.00 49 TYR A C 9
ATOM 9645 O O . TYR A 1 20 ? 0.865 5.420 24.172 1.00 0.00 49 TYR A O 9
ATOM 9663 N N . ASN A 1 21 ? -1.358 5.083 24.069 1.00 0.00 50 ASN A N 9
ATOM 9664 C CA . ASN A 1 21 ? -1.616 5.633 25.395 1.00 0.00 50 ASN A CA 9
ATOM 9665 C C . ASN A 1 21 ? -1.656 4.532 26.447 1.00 0.00 50 ASN A C 9
ATOM 9666 O O . ASN A 1 21 ? -2.664 3.842 26.599 1.00 0.00 50 ASN A O 9
ATOM 9677 N N . ALA A 1 22 ? -0.556 4.373 27.173 1.00 0.00 51 ALA A N 9
ATOM 9678 C CA . ALA A 1 22 ? -0.408 3.264 28.109 1.00 0.00 51 ALA A CA 9
ATOM 9679 C C . ALA A 1 22 ? -0.947 3.630 29.486 1.00 0.00 51 ALA A C 9
ATOM 9680 O O . ALA A 1 22 ? -0.841 2.849 30.432 1.00 0.00 51 ALA A O 9
ATOM 9687 N N . GLY A 1 23 ? -1.527 4.822 29.592 1.00 0.00 52 GLY A N 9
ATOM 9688 C CA . GLY A 1 23 ? -2.023 5.321 30.868 1.00 0.00 52 GLY A CA 9
ATOM 9689 C C . GLY A 1 23 ? -3.530 5.126 30.988 1.00 0.00 52 GLY A C 9
ATOM 9690 O O . GLY A 1 23 ? -4.141 4.435 30.173 1.00 0.00 52 GLY A O 9
ATOM 9694 N N . ASN A 1 24 ? -4.121 5.740 32.006 1.00 0.00 53 ASN A N 9
ATOM 9695 C CA . ASN A 1 24 ? -5.561 5.655 32.220 1.00 0.00 53 ASN A CA 9
ATOM 9696 C C . ASN A 1 24 ? -6.221 7.018 32.065 1.00 0.00 53 ASN A C 9
ATOM 9697 O O . ASN A 1 24 ? -7.308 7.256 32.594 1.00 0.00 53 ASN A O 9
ATOM 9708 N N . SER A 1 25 ? -5.559 7.913 31.340 1.00 0.00 54 SER A N 9
ATOM 9709 C CA . SER A 1 25 ? -6.102 9.239 31.076 1.00 0.00 54 SER A CA 9
ATOM 9710 C C . SER A 1 25 ? -5.675 9.747 29.705 1.00 0.00 54 SER A C 9
ATOM 9711 O O . SER A 1 25 ? -4.803 9.163 29.060 1.00 0.00 54 SER A O 9
ATOM 9719 N N . GLU A 1 26 ? -6.292 10.838 29.264 1.00 0.00 55 GLU A N 9
ATOM 9720 C CA . GLU A 1 26 ? -6.074 11.351 27.916 1.00 0.00 55 GLU A CA 9
ATOM 9721 C C . GLU A 1 26 ? -4.745 12.088 27.816 1.00 0.00 55 GLU A C 9
ATOM 9722 O O . GLU A 1 26 ? -4.365 12.827 28.724 1.00 0.00 55 GLU A O 9
ATOM 9734 N N . LEU A 1 27 ? -4.044 11.884 26.707 1.00 0.00 56 LEU A N 9
ATOM 9735 C CA . LEU A 1 27 ? -2.756 12.531 26.485 1.00 0.00 56 LEU A CA 9
ATOM 9736 C C . LEU A 1 27 ? -2.815 13.480 25.294 1.00 0.00 56 LEU A C 9
ATOM 9737 O O . LEU A 1 27 ? -3.549 13.243 24.336 1.00 0.00 56 LEU A O 9
ATOM 9753 N N . ASP A 1 28 ? -2.037 14.556 25.361 1.00 0.00 57 ASP A N 9
ATOM 9754 C CA . ASP A 1 28 ? -1.900 15.473 24.236 1.00 0.00 57 ASP A CA 9
ATOM 9755 C C . ASP A 1 28 ? -0.545 15.315 23.558 1.00 0.00 57 ASP A C 9
ATOM 9756 O O . ASP A 1 28 ? 0.490 15.653 24.132 1.00 0.00 57 ASP A O 9
ATOM 9765 N N . VAL A 1 29 ? -0.559 14.800 22.334 1.00 0.00 58 VAL A N 9
ATOM 9766 C CA . VAL A 1 29 ? 0.675 14.512 21.610 1.00 0.00 58 VAL A CA 9
ATOM 9767 C C . VAL A 1 29 ? 0.656 15.133 20.221 1.00 0.00 58 VAL A C 9
ATOM 9768 O O . VAL A 1 29 ? -0.392 15.559 19.734 1.00 0.00 58 VAL A O 9
ATOM 9781 N N . SER A 1 30 ? 1.821 15.184 19.584 1.00 0.00 59 SER A N 9
ATOM 9782 C CA . SER A 1 30 ? 1.924 15.656 18.208 1.00 0.00 59 SER A CA 9
ATOM 9783 C C . SER A 1 30 ? 3.122 15.035 17.502 1.00 0.00 59 SER A C 9
ATOM 9784 O O . SER A 1 30 ? 4.264 15.205 17.930 1.00 0.00 59 SER A O 9
ATOM 9792 N N . VAL A 1 31 ? 2.856 14.316 16.416 1.00 0.00 60 VAL A N 9
ATOM 9793 C CA . VAL A 1 31 ? 3.892 13.557 15.727 1.00 0.00 60 VAL A CA 9
ATOM 9794 C C . VAL A 1 31 ? 3.988 13.963 14.261 1.00 0.00 60 VAL A C 9
ATOM 9795 O O . VAL A 1 31 ? 2.996 13.935 13.534 1.00 0.00 60 VAL A O 9
ATOM 9808 N N . GLY A 1 32 ? 5.188 14.339 13.834 1.00 0.00 61 GLY A N 9
ATOM 9809 C CA . GLY A 1 32 ? 5.414 14.758 12.455 1.00 0.00 61 GLY A CA 9
ATOM 9810 C C . GLY A 1 32 ? 4.726 16.085 12.165 1.00 0.00 61 GLY A C 9
ATOM 9811 O O . GLY A 1 32 ? 5.062 17.112 12.753 1.00 0.00 61 GLY A O 9
ATOM 9815 N N . SER A 1 33 ? 3.761 16.057 11.250 1.00 0.00 62 SER A N 9
ATOM 9816 C CA . SER A 1 33 ? 3.019 17.256 10.884 1.00 0.00 62 SER A CA 9
ATOM 9817 C C . SER A 1 33 ? 1.556 17.146 11.294 1.00 0.00 62 SER A C 9
ATOM 9818 O O . SER A 1 33 ? 0.732 17.982 10.921 1.00 0.00 62 SER A O 9
ATOM 9826 N N . THR A 1 34 ? 1.238 16.110 12.061 1.00 0.00 63 THR A N 9
ATOM 9827 C CA . THR A 1 34 ? -0.131 15.875 12.503 1.00 0.00 63 THR A CA 9
ATOM 9828 C C . THR A 1 34 ? -0.221 15.841 14.023 1.00 0.00 63 THR A C 9
ATOM 9829 O O . THR A 1 34 ? 0.344 14.957 14.669 1.00 0.00 63 THR A O 9
ATOM 9840 N N . SER A 1 35 ? -0.934 16.808 14.590 1.00 0.00 64 SER A N 9
ATOM 9841 C CA . SER A 1 35 ? -1.165 16.848 16.029 1.00 0.00 64 SER A CA 9
ATOM 9842 C C . SER A 1 35 ? -2.362 15.989 16.420 1.00 0.00 64 SER A C 9
ATOM 9843 O O . SER A 1 35 ? -3.305 15.832 15.644 1.00 0.00 64 SER A O 9
ATOM 9851 N N . LEU A 1 36 ? -2.319 15.435 17.627 1.00 0.00 65 LEU A N 9
ATOM 9852 C CA . LEU A 1 36 ? -3.385 14.568 18.110 1.00 0.00 65 LEU A CA 9
ATOM 9853 C C . LEU A 1 36 ? -3.607 14.751 19.607 1.00 0.00 65 LEU A C 9
ATOM 9854 O O . LEU A 1 36 ? -2.934 14.123 20.424 1.00 0.00 65 LEU A O 9
ATOM 9870 N N . ASN A 1 37 ? -4.556 15.613 19.958 1.00 0.00 66 ASN A N 9
ATOM 9871 C CA . ASN A 1 37 ? -4.857 15.890 21.358 1.00 0.00 66 ASN A CA 9
ATOM 9872 C C . ASN A 1 37 ? -5.974 14.992 21.871 1.00 0.00 66 ASN A C 9
ATOM 9873 O O . ASN A 1 37 ? -6.754 14.448 21.088 1.00 0.00 66 ASN A O 9
ATOM 9884 N N . ASP A 1 38 ? -6.047 14.840 23.189 1.00 0.00 67 ASP A N 9
ATOM 9885 C CA . ASP A 1 38 ? -7.109 14.059 23.811 1.00 0.00 67 ASP A CA 9
ATOM 9886 C C . ASP A 1 38 ? -7.065 12.605 23.357 1.00 0.00 67 ASP A C 9
ATOM 9887 O O . ASP A 1 38 ? -8.083 12.036 22.968 1.00 0.00 67 ASP A O 9
ATOM 9896 N N . VAL A 1 39 ? -5.877 12.011 23.406 1.00 0.00 68 VAL A N 9
ATOM 9897 C CA . VAL A 1 39 ? -5.706 10.610 23.040 1.00 0.00 68 VAL A CA 9
ATOM 9898 C C . VAL A 1 39 ? -6.304 9.687 24.093 1.00 0.00 68 VAL A C 9
ATOM 9899 O O . VAL A 1 39 ? -5.882 9.695 25.249 1.00 0.00 68 VAL A O 9
ATOM 9912 N N . ALA A 1 40 ? -7.288 8.893 23.686 1.00 0.00 69 ALA A N 9
ATOM 9913 C CA . ALA A 1 40 ? -8.024 8.047 24.618 1.00 0.00 69 ALA A CA 9
ATOM 9914 C C . ALA A 1 40 ? -7.116 6.999 25.248 1.00 0.00 69 ALA A C 9
ATOM 9915 O O . ALA A 1 40 ? -6.190 6.502 24.607 1.00 0.00 69 ALA A O 9
ATOM 9922 N N . PRO A 1 41 ? -7.385 6.670 26.506 1.00 0.00 70 PRO A N 9
ATOM 9923 C CA . PRO A 1 41 ? -6.625 5.644 27.209 1.00 0.00 70 PRO A CA 9
ATOM 9924 C C . PRO A 1 41 ? -6.587 4.345 26.416 1.00 0.00 70 PRO A C 9
ATOM 9925 O O . PRO A 1 41 ? -7.620 3.855 25.959 1.00 0.00 70 PRO A O 9
ATOM 9936 N N . LEU A 1 42 ? -5.389 3.789 26.255 1.00 0.00 71 LEU A N 9
ATOM 9937 C CA . LEU A 1 42 ? -5.220 2.529 25.543 1.00 0.00 71 LEU A CA 9
ATOM 9938 C C . LEU A 1 42 ? -5.570 2.679 24.069 1.00 0.00 71 LEU A C 9
ATOM 9939 O O . LEU A 1 42 ? -5.869 1.696 23.388 1.00 0.00 71 LEU A O 9
ATOM 9955 N N . GLY A 1 43 ? -5.531 3.913 23.578 1.00 0.00 72 GLY A N 9
ATOM 9956 C CA . GLY A 1 43 ? -5.742 4.181 22.161 1.00 0.00 72 GLY A CA 9
ATOM 9957 C C . GLY A 1 43 ? -4.423 4.202 21.401 1.00 0.00 72 GLY A C 9
ATOM 9958 O O . GLY A 1 43 ? -3.354 4.043 21.989 1.00 0.00 72 GLY A O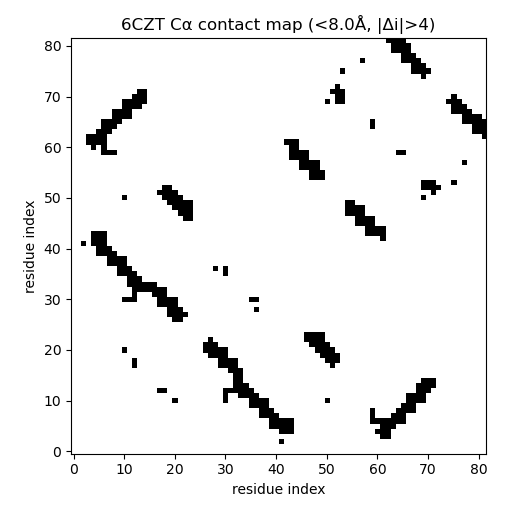 9
ATOM 9962 N N . SER A 1 44 ? -4.505 4.398 20.088 1.00 0.00 73 SER A N 9
ATOM 9963 C CA . SER A 1 44 ? -3.318 4.418 19.242 1.00 0.00 73 SER A CA 9
ATOM 9964 C C . SER A 1 44 ? -3.567 5.207 17.963 1.00 0.00 73 SER A C 9
ATOM 9965 O O . SER A 1 44 ? -4.712 5.487 17.609 1.00 0.00 73 SER A O 9
ATOM 9973 N N . SER A 1 45 ? -2.488 5.560 17.271 1.00 0.00 74 SER A N 9
ATOM 9974 C CA . SER A 1 45 ? -2.589 6.307 16.024 1.00 0.00 74 SER A CA 9
ATOM 9975 C C . SER A 1 45 ? -1.307 6.194 15.209 1.00 0.00 74 SER A C 9
ATOM 9976 O O . SER A 1 45 ? -0.214 6.458 15.714 1.00 0.00 74 SER A O 9
ATOM 9984 N N . ASP A 1 46 ? -1.446 5.800 13.949 1.00 0.00 75 ASP A N 9
ATOM 9985 C CA . ASP A 1 46 ? -0.300 5.675 13.055 1.00 0.00 75 ASP A CA 9
ATOM 9986 C C . ASP A 1 46 ? -0.008 6.992 12.346 1.00 0.00 75 ASP A C 9
ATOM 9987 O O . ASP A 1 46 ? -0.923 7.680 11.891 1.00 0.00 75 ASP A O 9
ATOM 9996 N N . PHE A 1 47 ? 1.270 7.340 12.257 1.00 0.00 76 PHE A N 9
ATOM 9997 C CA . PHE A 1 47 ? 1.692 8.534 11.535 1.00 0.00 76 PHE A CA 9
ATOM 9998 C C . PHE A 1 47 ? 2.631 8.182 10.389 1.00 0.00 76 PHE A C 9
ATOM 9999 O O . PHE A 1 47 ? 3.563 7.395 10.556 1.00 0.00 76 PHE A O 9
ATOM 10016 N N . LYS A 1 48 ? 2.382 8.770 9.224 1.00 0.00 77 LYS A N 9
ATOM 10017 C CA . LYS A 1 48 ? 3.087 8.388 8.006 1.00 0.00 77 LYS A CA 9
ATOM 10018 C C . LYS A 1 48 ? 4.143 9.422 7.634 1.00 0.00 77 LYS A C 9
ATOM 10019 O O . LYS A 1 48 ? 3.835 10.600 7.456 1.00 0.00 77 LYS A O 9
ATOM 10038 N N . PHE A 1 49 ? 5.387 8.974 7.519 1.00 0.00 78 PHE A N 9
ATOM 10039 C CA . PHE A 1 49 ? 6.466 9.822 7.026 1.00 0.00 78 PHE A CA 9
ATOM 10040 C C . PHE A 1 49 ? 6.946 9.362 5.656 1.00 0.00 78 PHE A C 9
ATOM 10041 O O . PHE A 1 49 ? 7.167 8.172 5.433 1.00 0.00 78 PHE A O 9
ATOM 10058 N N . LEU A 1 50 ? 7.105 10.313 4.741 1.00 0.00 79 LEU A N 9
ATOM 10059 C CA . LEU A 1 50 ? 7.577 10.009 3.396 1.00 0.00 79 LEU A CA 9
ATOM 10060 C C . LEU A 1 50 ? 9.096 10.077 3.315 1.00 0.00 79 LEU A C 9
ATOM 10061 O O . LEU A 1 50 ? 9.739 9.195 2.744 1.00 0.00 79 LEU A O 9
ATOM 10077 N N . PRO A 1 51 ? 9.668 11.130 3.891 1.00 0.00 80 PRO A N 9
ATOM 10078 C CA . PRO A 1 51 ? 11.110 11.335 3.853 1.00 0.00 80 PRO A CA 9
ATOM 10079 C C . PRO A 1 51 ? 11.792 10.678 5.046 1.00 0.00 80 PRO A C 9
ATOM 10080 O O . PRO A 1 51 ? 11.249 10.661 6.151 1.00 0.00 80 PRO A O 9
ATOM 10091 N N . PRO A 1 52 ? 12.984 10.140 4.817 1.00 0.00 81 PRO A N 9
ATOM 10092 C CA . PRO A 1 52 ? 13.803 9.604 5.898 1.00 0.00 81 PRO A CA 9
ATOM 10093 C C . PRO A 1 52 ? 14.467 10.722 6.691 1.00 0.00 81 PRO A C 9
ATOM 10094 O O . PRO A 1 52 ? 14.549 11.860 6.230 1.00 0.00 81 PRO A O 9
ATOM 10105 N N . GLY A 1 53 ? 14.939 10.391 7.888 1.00 0.00 82 GLY A N 9
ATOM 10106 C CA . GLY A 1 53 ? 15.649 11.352 8.725 1.00 0.00 82 GLY A CA 9
ATOM 10107 C C . GLY A 1 53 ? 15.298 11.167 10.195 1.00 0.00 82 GLY A C 9
ATOM 10108 O O . GLY A 1 53 ? 15.550 10.109 10.775 1.00 0.00 82 GLY A O 9
ATOM 10112 N N . SER A 1 54 ? 14.717 12.199 10.795 1.00 0.00 83 SER A N 9
ATOM 10113 C CA . SER A 1 54 ? 14.297 12.138 12.191 1.00 0.00 83 SER A CA 9
ATOM 10114 C C . SER A 1 54 ? 13.378 13.302 12.541 1.00 0.00 83 SER A C 9
ATOM 10115 O O . SER A 1 54 ? 13.324 14.301 11.823 1.00 0.00 83 SER A O 9
ATOM 10123 N N . TYR A 1 55 ? 12.656 13.167 13.648 1.00 0.00 84 TYR A N 9
ATOM 10124 C CA . TYR A 1 55 ? 11.786 14.232 14.130 1.00 0.00 84 TYR A CA 9
ATOM 10125 C C . TYR A 1 55 ? 11.463 14.054 15.609 1.00 0.00 84 TYR A C 9
ATOM 10126 O O . TYR A 1 55 ? 11.168 12.947 16.060 1.00 0.00 84 TYR A O 9
ATOM 10144 N N . THR A 1 56 ? 11.522 15.149 16.359 1.00 0.00 85 THR A N 9
ATOM 10145 C CA . THR A 1 56 ? 11.212 15.120 17.782 1.00 0.00 85 THR A CA 9
ATOM 10146 C C . THR A 1 56 ? 9.721 15.319 18.026 1.00 0.00 85 THR A C 9
ATOM 10147 O O . THR A 1 56 ? 9.182 16.400 17.791 1.00 0.00 85 THR A O 9
ATOM 10158 N N . ALA A 1 57 ? 9.059 14.268 18.497 1.00 0.00 86 ALA A N 9
ATOM 10159 C CA . ALA A 1 57 ? 7.617 14.303 18.709 1.00 0.00 86 ALA A CA 9
ATOM 10160 C C . ALA A 1 57 ? 7.273 14.917 20.060 1.00 0.00 86 ALA A C 9
ATOM 10161 O O . ALA A 1 57 ? 8.010 14.754 21.033 1.00 0.00 86 ALA A O 9
ATOM 10168 N N . GLN A 1 58 ? 6.148 15.624 20.113 1.00 0.00 87 GLN A N 9
ATOM 10169 C CA . GLN A 1 58 ? 5.669 16.207 21.361 1.00 0.00 87 GLN A CA 9
ATOM 10170 C C . GLN A 1 58 ? 4.776 15.232 22.118 1.00 0.00 87 GLN A C 9
ATOM 10171 O O . GLN A 1 58 ? 3.749 14.790 21.602 1.00 0.00 87 GLN A O 9
ATOM 10185 N N . VAL A 1 59 ? 5.173 14.901 23.341 1.00 0.00 88 VAL A N 9
ATOM 10186 C CA . VAL A 1 59 ? 4.426 13.954 24.160 1.00 0.00 88 VAL A CA 9
ATOM 10187 C C . VAL A 1 59 ? 4.064 14.559 25.510 1.00 0.00 88 VAL A C 9
ATOM 10188 O O . VAL A 1 59 ? 4.731 14.306 26.513 1.00 0.00 88 VAL A O 9
ATOM 10201 N N . GLY A 1 60 ? 3.002 15.358 25.530 1.00 0.00 89 GLY A N 9
ATOM 10202 C CA . GLY A 1 60 ? 2.590 16.053 26.742 1.00 0.00 89 GLY A CA 9
ATOM 10203 C C . GLY A 1 60 ? 3.630 17.083 27.168 1.00 0.00 89 GLY A C 9
ATOM 10204 O O . GLY A 1 60 ? 3.877 18.059 26.461 1.00 0.00 89 GLY A O 9
ATOM 10208 N N . GLN A 1 61 ? 4.237 16.859 28.329 1.00 0.00 90 GLN A N 9
ATOM 10209 C CA . GLN A 1 61 ? 5.326 17.704 28.800 1.00 0.00 90 GLN A CA 9
ATOM 10210 C C . GLN A 1 61 ? 6.680 17.125 28.411 1.00 0.00 90 GLN A C 9
ATOM 10211 O O . GLN A 1 61 ? 7.722 17.728 28.668 1.00 0.00 90 GLN A O 9
ATOM 10225 N N . GLN A 1 62 ? 6.659 15.951 27.788 1.00 0.00 91 GLN A N 9
ATOM 10226 C CA . GLN A 1 62 ? 7.884 15.296 27.346 1.00 0.00 91 GLN A CA 9
ATOM 10227 C C . GLN A 1 62 ? 8.021 15.349 25.830 1.00 0.00 91 GLN A C 9
ATOM 10228 O O . GLN A 1 62 ? 7.145 15.864 25.136 1.00 0.00 91 GLN A O 9
ATOM 10242 N N . SER A 1 63 ? 9.127 14.814 25.321 1.00 0.00 92 SER A N 9
ATOM 10243 C CA . SER A 1 63 ? 9.347 14.733 23.883 1.00 0.00 92 SER A CA 9
ATOM 10244 C C . SER A 1 63 ? 10.183 13.512 23.521 1.00 0.00 92 SER A C 9
ATOM 10245 O O . SER A 1 63 ? 10.893 12.964 24.363 1.00 0.00 92 SER A O 9
ATOM 10253 N N . LEU A 1 64 ? 10.092 13.091 22.265 1.00 0.00 93 LEU A N 9
ATOM 10254 C CA . LEU A 1 64 ? 10.805 11.906 21.801 1.00 0.00 93 LEU A CA 9
ATOM 10255 C C . LEU A 1 64 ? 11.478 12.160 20.457 1.00 0.00 93 LEU A C 9
ATOM 10256 O O . LEU A 1 64 ? 10.809 12.310 19.436 1.00 0.00 93 LEU A O 9
ATOM 10272 N N . PRO A 1 65 ? 12.805 12.206 20.465 1.00 0.00 94 PRO A N 9
ATOM 10273 C CA . PRO A 1 65 ? 13.575 12.365 19.237 1.00 0.00 94 PRO A CA 9
ATOM 10274 C C . PRO A 1 65 ? 13.537 11.096 18.396 1.00 0.00 94 PRO A C 9
ATOM 10275 O O . PRO A 1 65 ? 14.456 10.280 18.443 1.00 0.00 94 PRO A O 9
ATOM 10286 N N . VAL A 1 66 ? 12.466 10.935 17.625 1.00 0.00 95 VAL A N 9
ATOM 10287 C CA . VAL A 1 66 ? 12.262 9.724 16.838 1.00 0.00 95 VAL A CA 9
ATOM 10288 C C . VAL A 1 66 ? 13.172 9.702 15.617 1.00 0.00 95 VAL A C 9
ATOM 10289 O O . VAL A 1 66 ? 13.082 10.571 14.748 1.00 0.00 95 VAL A O 9
ATOM 10302 N N . LYS A 1 67 ? 14.048 8.705 15.556 1.00 0.00 96 LYS A N 9
ATOM 10303 C CA . LYS A 1 67 ? 14.845 8.459 14.359 1.00 0.00 96 LYS A CA 9
ATOM 10304 C C . LYS A 1 67 ? 14.046 7.689 13.314 1.00 0.00 96 LYS A C 9
ATOM 10305 O O . LYS A 1 67 ? 13.396 6.691 13.627 1.00 0.00 96 LYS A O 9
ATOM 10324 N N . LEU A 1 68 ? 14.096 8.161 12.073 1.00 0.00 97 LEU A N 9
ATOM 10325 C CA . LEU A 1 68 ? 13.298 7.582 11.001 1.00 0.00 97 LEU A CA 9
ATOM 10326 C C . LEU A 1 68 ? 14.178 6.876 9.977 1.00 0.00 97 LEU A C 9
ATOM 10327 O O . LEU A 1 68 ? 14.636 7.488 9.012 1.00 0.00 97 LEU A O 9
ATOM 10343 N N . ASP A 1 69 ? 14.412 5.587 10.193 1.00 0.00 98 ASP A N 9
ATOM 10344 C CA . ASP A 1 69 ? 15.158 4.773 9.240 1.00 0.00 98 ASP A CA 9
ATOM 10345 C C . ASP A 1 69 ? 14.334 4.497 7.989 1.00 0.00 98 ASP A C 9
ATOM 10346 O O . ASP A 1 69 ? 13.112 4.359 8.056 1.00 0.00 98 ASP A O 9
ATOM 10355 N N . PRO A 1 70 ? 15.008 4.417 6.848 1.00 0.00 99 PRO A N 9
ATOM 10356 C CA . PRO A 1 70 ? 14.336 4.194 5.574 1.00 0.00 99 PRO A CA 9
ATOM 10357 C C . PRO A 1 70 ? 13.458 2.950 5.625 1.00 0.00 99 PRO A C 9
ATOM 10358 O O . PRO A 1 70 ? 13.929 1.858 5.943 1.00 0.00 99 PRO A O 9
ATOM 10369 N N . ASP A 1 71 ? 12.179 3.122 5.310 1.00 0.00 100 ASP A N 9
ATOM 10370 C CA . ASP A 1 71 ? 11.253 1.997 5.225 1.00 0.00 100 ASP A CA 9
ATOM 10371 C C . ASP A 1 71 ? 11.261 1.181 6.511 1.00 0.00 100 ASP A C 9
ATOM 10372 O O . ASP A 1 71 ? 11.625 0.006 6.508 1.00 0.00 100 ASP A O 9
ATOM 10381 N N . SER A 1 72 ? 10.855 1.809 7.609 1.00 0.00 101 SER A N 9
ATOM 10382 C CA . SER A 1 72 ? 10.803 1.139 8.902 1.00 0.00 101 SER A CA 9
ATOM 10383 C C . SER A 1 72 ? 9.617 1.621 9.726 1.00 0.00 101 SER A C 9
ATOM 10384 O O . SER A 1 72 ? 9.102 2.718 9.507 1.00 0.00 101 SER A O 9
ATOM 10392 N N . TYR A 1 73 ? 9.188 0.795 10.674 1.00 0.00 102 TYR A N 9
ATOM 10393 C CA . TYR A 1 73 ? 8.073 1.144 11.547 1.00 0.00 102 TYR A CA 9
ATOM 10394 C C . TYR A 1 73 ? 8.554 1.443 12.961 1.00 0.00 102 TYR A C 9
ATOM 10395 O O . TYR A 1 73 ? 9.565 0.901 13.411 1.00 0.00 102 TYR A O 9
ATOM 10413 N N . TYR A 1 74 ? 7.824 2.306 13.658 1.00 0.00 103 TYR A N 9
ATOM 10414 C CA . TYR A 1 74 ? 8.142 2.635 15.043 1.00 0.00 103 TYR A CA 9
ATOM 10415 C C . TYR A 1 74 ? 6.885 2.677 15.901 1.00 0.00 103 TYR A C 9
ATOM 10416 O O . TYR A 1 74 ? 5.794 2.964 15.407 1.00 0.00 103 TYR A O 9
ATOM 10434 N N . THR A 1 75 ? 7.043 2.392 17.189 1.00 0.00 104 THR A N 9
ATOM 10435 C CA . THR A 1 75 ? 5.950 2.525 18.144 1.00 0.00 104 THR A CA 9
ATOM 10436 C C . THR A 1 75 ? 6.312 3.491 19.265 1.00 0.00 104 THR A C 9
ATOM 10437 O O . THR A 1 75 ? 7.426 3.460 19.787 1.00 0.00 104 THR A O 9
ATOM 10448 N N . LEU A 1 76 ? 5.365 4.349 19.628 1.00 0.00 105 LEU A N 9
ATOM 10449 C CA . LEU A 1 76 ? 5.592 5.342 20.673 1.00 0.00 105 LEU A CA 9
ATOM 10450 C C . LEU A 1 76 ? 4.687 5.094 21.873 1.00 0.00 105 LEU A C 9
ATOM 10451 O O . LEU A 1 76 ? 3.491 5.386 21.833 1.00 0.00 105 LEU A O 9
ATOM 10467 N N . VAL A 1 77 ? 5.263 4.554 22.941 1.00 0.00 106 VAL A N 9
ATOM 10468 C CA . VAL A 1 77 ? 4.505 4.239 24.145 1.00 0.00 106 VAL A CA 9
ATOM 10469 C C . VAL A 1 77 ? 4.761 5.266 25.242 1.00 0.00 106 VAL A C 9
ATOM 10470 O O . VAL A 1 77 ? 5.902 5.477 25.653 1.00 0.00 106 VAL A O 9
ATOM 10483 N N . SER A 1 78 ? 3.693 5.901 25.712 1.00 0.00 107 SER A N 9
ATOM 10484 C CA . SER A 1 78 ? 3.808 6.946 26.722 1.00 0.00 107 SER A CA 9
ATOM 10485 C C . SER A 1 78 ? 2.650 6.887 27.710 1.00 0.00 107 SER A C 9
ATOM 10486 O O . SER A 1 78 ? 1.623 6.265 27.439 1.00 0.00 107 SER A O 9
ATOM 10494 N N . GLN A 1 79 ? 2.823 7.537 28.855 1.00 0.00 108 GLN A N 9
ATOM 10495 C CA . GLN A 1 79 ? 1.792 7.559 29.887 1.00 0.00 108 GLN A CA 9
ATOM 10496 C C . GLN A 1 79 ? 1.995 8.724 30.845 1.00 0.00 108 GLN A C 9
ATOM 10497 O O . GLN A 1 79 ? 3.095 9.269 30.951 1.00 0.00 108 GLN A O 9
ATOM 10511 N N . PRO A 1 80 ? 0.930 9.105 31.542 1.00 0.00 109 PRO A N 9
ATOM 10512 C CA . PRO A 1 80 ? 0.994 10.199 32.504 1.00 0.00 109 PRO A CA 9
ATOM 10513 C C . PRO A 1 80 ? 2.063 9.943 33.558 1.00 0.00 109 PRO A C 9
ATOM 10514 O O . PRO A 1 80 ? 2.059 8.908 34.223 1.00 0.00 109 PRO A O 9
ATOM 10525 N N . GLY A 1 81 ? 2.980 10.893 33.705 1.00 0.00 110 GLY A N 9
ATOM 10526 C CA . GLY A 1 81 ? 3.992 10.827 34.753 1.00 0.00 110 GLY A CA 9
ATOM 10527 C C . GLY A 1 81 ? 5.217 10.052 34.288 1.00 0.00 110 GLY A C 9
ATOM 10528 O O . GLY A 1 81 ? 6.182 9.889 35.035 1.00 0.00 110 GLY A O 9
ATOM 10532 N N . GLY A 1 82 ? 5.173 9.573 33.049 1.00 0.00 111 GLY A N 9
ATOM 10533 C CA . GLY A 1 82 ? 6.276 8.803 32.485 1.00 0.00 111 GLY A CA 9
ATOM 10534 C C . GLY A 1 82 ? 6.839 9.477 31.240 1.00 0.00 111 GLY A C 9
ATOM 10535 O O . GLY A 1 82 ? 6.521 10.631 30.949 1.00 0.00 111 GLY A O 9
ATOM 10539 N N . LYS A 1 83 ? 7.674 8.751 30.507 1.00 0.00 112 LYS A N 9
ATOM 10540 C CA . LYS A 1 83 ? 8.275 9.273 29.286 1.00 0.00 112 LYS A CA 9
ATOM 10541 C C . LYS A 1 83 ? 7.987 8.366 28.097 1.00 0.00 112 LYS A C 9
ATOM 10542 O O . LYS A 1 83 ? 7.769 7.164 28.259 1.00 0.00 112 LYS A O 9
ATOM 10561 N N . PRO A 1 84 ? 7.984 8.947 26.903 1.00 0.00 113 PRO A N 9
ATOM 10562 C CA . PRO A 1 84 ? 7.729 8.190 25.682 1.00 0.00 113 PRO A CA 9
ATOM 10563 C C . PRO A 1 84 ? 8.884 7.250 25.364 1.00 0.00 113 PRO A C 9
ATOM 10564 O O . PRO A 1 84 ? 10.051 7.628 25.469 1.00 0.00 113 PRO A O 9
ATOM 10575 N N . GLN A 1 85 ? 8.552 6.024 24.975 1.00 0.00 114 GLN A N 9
ATOM 10576 C CA . GLN A 1 85 ? 9.560 5.042 24.596 1.00 0.00 114 GLN A CA 9
ATOM 10577 C C . GLN A 1 85 ? 9.487 4.723 23.108 1.00 0.00 114 GLN A C 9
ATOM 10578 O O . GLN A 1 85 ? 8.433 4.350 22.595 1.00 0.00 114 GLN A O 9
ATOM 10592 N N . LEU A 1 86 ? 10.615 4.870 22.421 1.00 0.00 115 LEU A N 9
ATOM 10593 C CA . LEU A 1 86 ? 10.697 4.542 21.002 1.00 0.00 115 LEU A CA 9
ATOM 10594 C C . LEU A 1 86 ? 11.024 3.069 20.797 1.00 0.00 115 LEU A C 9
ATOM 10595 O O . LEU A 1 86 ? 12.047 2.578 21.276 1.00 0.00 115 LEU A O 9
ATOM 10611 N N . VAL A 1 87 ? 10.152 2.368 20.082 1.00 0.00 116 VAL A N 9
ATOM 10612 C CA . VAL A 1 87 ? 10.397 0.977 19.723 1.00 0.00 116 VAL A CA 9
ATOM 10613 C C . VAL A 1 87 ? 10.632 0.828 18.225 1.00 0.00 116 VAL A C 9
ATOM 10614 O O . VAL A 1 87 ? 9.758 1.137 17.416 1.00 0.00 116 VAL A O 9
ATOM 10627 N N . ALA A 1 88 ? 11.818 0.350 17.861 1.00 0.00 117 ALA A N 9
ATOM 10628 C CA . ALA A 1 88 ? 12.172 0.165 16.459 1.00 0.00 117 ALA A CA 9
ATOM 10629 C C . ALA A 1 88 ? 11.575 -1.124 15.907 1.00 0.00 117 ALA A C 9
ATOM 10630 O O . ALA A 1 88 ? 11.673 -2.181 16.531 1.00 0.00 117 ALA A O 9
ATOM 10637 N N . GLU A 1 89 ? 10.959 -1.029 14.734 1.00 0.00 118 GLU A N 9
ATOM 10638 C CA . GLU A 1 89 ? 10.357 -2.191 14.089 1.00 0.00 118 GLU A CA 9
ATOM 10639 C C . GLU A 1 89 ? 10.609 -2.180 12.588 1.00 0.00 118 GLU A C 9
ATOM 10640 O O . GLU A 1 89 ? 9.712 -1.883 11.800 1.00 0.00 118 GLU A O 9
ATOM 10652 N N . PRO A 1 90 ? 11.838 -2.506 12.197 1.00 0.00 119 PRO A N 9
ATOM 10653 C CA . PRO A 1 90 ? 12.207 -2.548 10.788 1.00 0.00 119 PRO A CA 9
ATOM 10654 C C . PRO A 1 90 ? 11.265 -3.446 9.998 1.00 0.00 119 PRO A C 9
ATOM 10655 O O . PRO A 1 90 ? 10.191 -3.034 9.652 1.00 0.00 119 PRO A O 9
ATOM 10666 N N . GLN A 1 9 ? -1.014 0.639 -1.172 1.00 0.00 38 GLN A N 10
ATOM 10667 C CA . GLN A 1 9 ? 0.214 0.105 -0.598 1.00 0.00 38 GLN A CA 10
ATOM 10668 C C . GLN A 1 9 ? 0.860 1.108 0.347 1.00 0.00 38 GLN A C 10
ATOM 10669 O O . GLN A 1 9 ? 0.495 2.283 0.368 1.00 0.00 38 GLN A O 10
ATOM 10683 N N . ALA A 1 10 ? 1.826 0.638 1.132 1.00 0.00 39 ALA A N 10
ATOM 10684 C CA . ALA A 1 10 ? 2.540 1.499 2.069 1.00 0.00 39 ALA A CA 10
ATOM 10685 C C . ALA A 1 10 ? 3.485 2.443 1.336 1.00 0.00 39 ALA A C 10
ATOM 10686 O O . ALA A 1 10 ? 4.061 2.089 0.308 1.00 0.00 39 ALA A O 10
ATOM 10693 N N . PRO A 1 11 ? 3.641 3.650 1.874 1.00 0.00 40 PRO A N 10
ATOM 10694 C CA . PRO A 1 11 ? 4.535 4.637 1.288 1.00 0.00 40 PRO A CA 10
ATOM 10695 C C . PRO A 1 11 ? 5.994 4.259 1.503 1.00 0.00 40 PRO A C 10
ATOM 10696 O O . PRO A 1 11 ? 6.667 4.806 2.376 1.00 0.00 40 PRO A O 10
ATOM 10707 N N . LYS A 1 12 ? 6.481 3.316 0.699 1.00 0.00 41 LYS A N 10
ATOM 10708 C CA . LYS A 1 12 ? 7.875 2.894 0.768 1.00 0.00 41 LYS A CA 10
ATOM 10709 C C . LYS A 1 12 ? 8.817 4.065 0.511 1.00 0.00 41 LYS A C 10
ATOM 10710 O O . LYS A 1 12 ? 8.659 4.797 -0.466 1.00 0.00 41 LYS A O 10
ATOM 10729 N N . GLY A 1 13 ? 9.795 4.235 1.394 1.00 0.00 42 GLY A N 10
ATOM 10730 C CA . GLY A 1 13 ? 10.734 5.344 1.292 1.00 0.00 42 GLY A CA 10
ATOM 10731 C C . GLY A 1 13 ? 10.513 6.359 2.407 1.00 0.00 42 GLY A C 10
ATOM 10732 O O . GLY A 1 13 ? 11.398 7.152 2.722 1.00 0.00 42 GLY A O 10
ATOM 10736 N N . SER A 1 14 ? 9.324 6.327 3.001 1.00 0.00 43 SER A N 10
ATOM 10737 C CA . SER A 1 14 ? 9.002 7.209 4.114 1.00 0.00 43 SER A CA 10
ATOM 10738 C C . SER A 1 14 ? 9.208 6.506 5.450 1.00 0.00 43 SER A C 10
ATOM 10739 O O . SER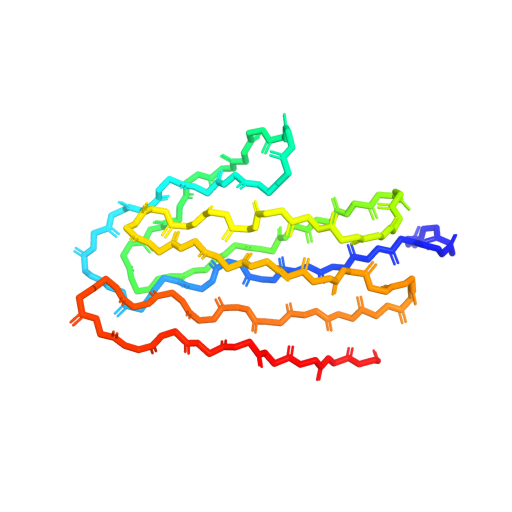 A 1 14 ? 9.368 5.287 5.503 1.00 0.00 43 SER A O 10
ATOM 10747 N N . ALA A 1 15 ? 9.208 7.284 6.528 1.00 0.00 44 ALA A N 10
ATOM 10748 C CA . ALA A 1 15 ? 9.345 6.732 7.870 1.00 0.00 44 ALA A CA 10
ATOM 10749 C C . ALA A 1 15 ? 7.985 6.431 8.485 1.00 0.00 44 ALA A C 10
ATOM 10750 O O . ALA A 1 15 ? 6.992 7.086 8.172 1.00 0.00 44 ALA A O 10
ATOM 10757 N N . PHE A 1 16 ? 7.945 5.433 9.365 1.00 0.00 45 PHE A N 10
ATOM 10758 C CA . PHE A 1 16 ? 6.707 5.045 10.027 1.00 0.00 45 PHE A CA 10
ATOM 10759 C C . PHE A 1 16 ? 6.817 5.204 11.539 1.00 0.00 45 PHE A C 10
ATOM 10760 O O . PHE A 1 16 ? 7.794 4.771 12.148 1.00 0.00 45 PHE A O 10
ATOM 10777 N N . VAL A 1 17 ? 5.809 5.831 12.136 1.00 0.00 46 VAL A N 10
ATOM 10778 C CA . VAL A 1 17 ? 5.776 6.021 13.582 1.00 0.00 46 VAL A CA 10
ATOM 10779 C C . VAL A 1 17 ? 4.446 5.562 14.167 1.00 0.00 46 VAL A C 10
ATOM 10780 O O . VAL A 1 17 ? 3.385 5.819 13.598 1.00 0.00 46 VAL A O 10
ATOM 10793 N N . ARG A 1 18 ? 4.509 4.884 15.308 1.00 0.00 47 ARG A N 10
ATOM 10794 C CA . ARG A 1 18 ? 3.308 4.422 15.991 1.00 0.00 47 ARG A CA 10
ATOM 10795 C C . ARG A 1 18 ? 3.298 4.863 17.448 1.00 0.00 47 ARG A C 10
ATOM 10796 O O . ARG A 1 18 ? 3.874 4.201 18.312 1.00 0.00 47 ARG A O 10
ATOM 10817 N N . ALA A 1 19 ? 2.638 5.983 17.718 1.00 0.00 48 ALA A N 10
ATOM 10818 C CA . ALA A 1 19 ? 2.507 6.488 19.080 1.00 0.00 48 ALA A CA 10
ATOM 10819 C C . ALA A 1 19 ? 1.514 5.654 19.883 1.00 0.00 48 ALA A C 10
ATOM 10820 O O . ALA A 1 19 ? 0.583 5.074 19.325 1.00 0.00 48 ALA A O 10
ATOM 10827 N N . TYR A 1 20 ? 1.721 5.599 21.193 1.00 0.00 49 TYR A N 10
ATOM 10828 C CA . TYR A 1 20 ? 0.838 4.845 22.076 1.00 0.00 49 TYR A CA 10
ATOM 10829 C C . TYR A 1 20 ? 0.542 5.623 23.353 1.00 0.00 49 TYR A C 10
ATOM 10830 O O . TYR A 1 20 ? 1.443 6.187 23.972 1.00 0.00 49 TYR A O 10
ATOM 10848 N N . ASN A 1 21 ? -0.729 5.647 23.743 1.00 0.00 50 ASN A N 10
ATOM 10849 C CA . ASN A 1 21 ? -1.147 6.358 24.945 1.00 0.00 50 ASN A CA 10
ATOM 10850 C C . ASN A 1 21 ? -1.161 5.433 26.155 1.00 0.00 50 ASN A C 10
ATOM 10851 O O . ASN A 1 21 ? -2.149 4.745 26.412 1.00 0.00 50 ASN A O 10
ATOM 10862 N N . ALA A 1 22 ? -0.059 5.420 26.896 1.00 0.00 51 ALA A N 10
ATOM 10863 C CA . ALA A 1 22 ? 0.084 4.533 28.044 1.00 0.00 51 ALA A CA 10
ATOM 10864 C C . ALA A 1 22 ? -0.371 5.214 29.326 1.00 0.00 51 ALA A C 10
ATOM 10865 O O . ALA A 1 22 ? -0.138 4.710 30.425 1.00 0.00 51 ALA A O 10
ATOM 10872 N N . GLY A 1 23 ? -1.023 6.362 29.183 1.00 0.00 52 GLY A N 10
ATOM 10873 C CA . GLY A 1 23 ? -1.505 7.120 30.331 1.00 0.00 52 GLY A CA 10
ATOM 10874 C C . GLY A 1 23 ? -2.956 6.782 30.647 1.00 0.00 52 GLY A C 10
ATOM 10875 O O . GLY A 1 23 ? -3.503 5.807 30.127 1.00 0.00 52 GLY A O 10
ATOM 10879 N N . ASN A 1 24 ? -3.575 7.592 31.498 1.00 0.00 53 ASN A N 10
ATOM 10880 C CA . ASN A 1 24 ? -4.964 7.376 31.887 1.00 0.00 53 ASN A CA 10
ATOM 10881 C C . ASN A 1 24 ? -5.850 8.529 31.427 1.00 0.00 53 ASN A C 10
ATOM 10882 O O . ASN A 1 24 ? -6.907 8.781 32.007 1.00 0.00 53 ASN A O 10
ATOM 10893 N N . SER A 1 25 ? -5.412 9.226 30.386 1.00 0.00 54 SER A N 10
ATOM 10894 C CA . SER A 1 25 ? -6.161 10.355 29.849 1.00 0.00 54 SER A CA 10
ATOM 10895 C C . SER A 1 25 ? -5.791 10.620 28.396 1.00 0.00 54 SER A C 10
ATOM 10896 O O . SER A 1 25 ? -4.762 10.149 27.910 1.00 0.00 54 SER A O 10
ATOM 10904 N N . GLU A 1 26 ? -6.635 11.381 27.703 1.00 0.00 55 GLU A N 10
ATOM 10905 C CA . GLU A 1 26 ? -6.399 11.707 26.303 1.00 0.00 55 GLU A CA 10
ATOM 10906 C C . GLU A 1 26 ? -5.145 12.554 26.138 1.00 0.00 55 GLU A C 10
ATOM 10907 O O . GLU A 1 26 ? -4.907 13.484 26.908 1.00 0.00 55 GLU A O 10
ATOM 10919 N N . LEU A 1 27 ? -4.345 12.228 25.129 1.00 0.00 56 LEU A N 10
ATOM 10920 C CA . LEU A 1 27 ? -3.092 12.932 24.888 1.00 0.00 56 LEU A CA 10
ATOM 10921 C C . LEU A 1 27 ? -3.066 13.550 23.494 1.00 0.00 56 LEU A C 10
ATOM 10922 O O . LEU A 1 27 ? -3.690 13.039 22.568 1.00 0.00 56 LEU A O 10
ATOM 10938 N N . ASP A 1 28 ? -2.338 14.655 23.356 1.00 0.00 57 ASP A N 10
ATOM 10939 C CA . ASP A 1 28 ? -2.121 15.270 22.053 1.00 0.00 57 ASP A CA 10
ATOM 10940 C C . ASP A 1 28 ? -0.744 14.925 21.503 1.00 0.00 57 ASP A C 10
ATOM 10941 O O . ASP A 1 28 ? 0.277 15.236 22.117 1.00 0.00 57 ASP A O 10
ATOM 10950 N N . VAL A 1 29 ? -0.723 14.277 20.341 1.00 0.00 58 VAL A N 10
ATOM 10951 C CA . VAL A 1 29 ? 0.516 13.746 19.784 1.00 0.00 58 VAL A CA 10
ATOM 10952 C C . VAL A 1 29 ? 0.863 14.435 18.471 1.00 0.00 58 VAL A C 10
ATOM 10953 O O . VAL A 1 29 ? 0.037 14.519 17.563 1.00 0.00 58 VAL A O 10
ATOM 10966 N N . SER A 1 30 ? 2.095 14.925 18.372 1.00 0.00 59 SER A N 10
ATOM 10967 C CA . SER A 1 30 ? 2.571 15.566 17.152 1.00 0.00 59 SER A CA 10
ATOM 10968 C C . SER A 1 30 ? 3.967 15.079 16.784 1.00 0.00 59 SER A C 10
ATOM 10969 O O . SER A 1 30 ? 4.953 15.450 17.423 1.00 0.00 59 SER A O 10
ATOM 10977 N N . VAL A 1 31 ? 4.047 14.247 15.751 1.00 0.00 60 VAL A N 10
ATOM 10978 C CA . VAL A 1 31 ? 5.321 13.700 15.302 1.00 0.00 60 VAL A CA 10
ATOM 10979 C C . VAL A 1 31 ? 5.747 14.316 13.975 1.00 0.00 60 VAL A C 10
ATOM 10980 O O . VAL A 1 31 ? 5.098 14.115 12.949 1.00 0.00 60 VAL A O 10
ATOM 10993 N N . GLY A 1 32 ? 6.842 15.069 14.002 1.00 0.00 61 GLY A N 10
ATOM 10994 C CA . GLY A 1 32 ? 7.344 15.731 12.804 1.00 0.00 61 GLY A CA 10
ATOM 10995 C C . GLY A 1 32 ? 6.406 16.842 12.354 1.00 0.00 61 GLY A C 10
ATOM 10996 O O . GLY A 1 32 ? 6.269 17.864 13.024 1.00 0.00 61 GLY A O 10
ATOM 11000 N N . SER A 1 33 ? 5.757 16.634 11.213 1.00 0.00 62 SER A N 10
ATOM 11001 C CA . SER A 1 33 ? 4.807 17.605 10.682 1.00 0.00 62 SER A CA 10
ATOM 11002 C C . SER A 1 33 ? 3.371 17.190 10.977 1.00 0.00 62 SER A C 10
ATOM 11003 O O . SER A 1 33 ? 2.431 17.929 10.689 1.00 0.00 62 SER A O 10
ATOM 11011 N N . THR A 1 34 ? 3.211 16.004 11.554 1.00 0.00 63 THR A N 10
ATOM 11012 C CA . THR A 1 34 ? 1.885 15.453 11.812 1.00 0.00 63 THR A CA 10
ATOM 11013 C C . THR A 1 34 ? 1.348 15.919 13.160 1.00 0.00 63 THR A C 10
ATOM 11014 O O . THR A 1 34 ? 2.092 16.450 13.984 1.00 0.00 63 THR A O 10
ATOM 11025 N N . SER A 1 35 ? 0.053 15.714 13.377 1.00 0.00 64 SER A N 10
ATOM 11026 C CA . SER A 1 35 ? -0.586 16.108 14.626 1.00 0.00 64 SER A CA 10
ATOM 11027 C C . SER A 1 35 ? -1.938 15.430 14.791 1.00 0.00 64 SER A C 10
ATOM 11028 O O . SER A 1 35 ? -2.798 15.515 13.912 1.00 0.00 64 SER A O 10
ATOM 11036 N N . LEU A 1 36 ? -2.124 14.760 15.921 1.00 0.00 65 LEU A N 10
ATOM 11037 C CA . LEU A 1 36 ? -3.412 14.164 16.256 1.00 0.00 65 LEU A CA 10
ATOM 11038 C C . LEU A 1 36 ? -3.787 14.440 17.707 1.00 0.00 65 LEU A C 10
ATOM 11039 O O . LEU A 1 36 ? -3.084 14.031 18.627 1.00 0.00 65 LEU A O 10
ATOM 11055 N N . ASN A 1 37 ? -4.903 15.140 17.901 1.00 0.00 66 ASN A N 10
ATOM 11056 C CA . ASN A 1 37 ? -5.325 15.550 19.234 1.00 0.00 66 ASN A CA 10
ATOM 11057 C C . ASN A 1 37 ? -6.313 14.556 19.829 1.00 0.00 66 ASN A C 10
ATOM 11058 O O . ASN A 1 37 ? -6.987 13.825 19.104 1.00 0.00 66 ASN A O 10
ATOM 11069 N N . ASP A 1 38 ? -6.394 14.531 21.155 1.00 0.00 67 ASP A N 10
ATOM 11070 C CA . ASP A 1 38 ? -7.393 13.726 21.848 1.00 0.00 67 ASP A CA 10
ATOM 11071 C C . ASP A 1 38 ? -7.214 12.243 21.544 1.00 0.00 67 ASP A C 10
ATOM 11072 O O . ASP A 1 38 ? -8.171 11.554 21.191 1.00 0.00 67 ASP A O 10
ATOM 11081 N N . VAL A 1 39 ? -5.984 11.761 21.678 1.00 0.00 68 VAL A N 10
ATOM 11082 C CA . VAL A 1 39 ? -5.698 10.341 21.520 1.00 0.00 68 VAL A CA 10
ATOM 11083 C C . VAL A 1 39 ? -6.170 9.544 22.730 1.00 0.00 68 VAL A C 10
ATOM 11084 O O . VAL A 1 39 ? -5.741 9.796 23.857 1.00 0.00 68 VAL A O 10
ATOM 11097 N N . ALA A 1 40 ? -7.057 8.585 22.491 1.00 0.00 69 ALA A N 10
ATOM 11098 C CA . ALA A 1 40 ? -7.744 7.890 23.573 1.00 0.00 69 ALA A CA 10
ATOM 11099 C C . ALA A 1 40 ? -6.766 7.086 24.420 1.00 0.00 69 ALA A C 10
ATOM 11100 O O . ALA A 1 40 ? -5.762 6.583 23.916 1.00 0.00 69 ALA A O 10
ATOM 11107 N N . PRO A 1 41 ? -7.066 6.971 25.710 1.00 0.00 70 PRO A N 10
ATOM 11108 C CA . PRO A 1 41 ? -6.247 6.176 26.618 1.00 0.00 70 PRO A CA 10
ATOM 11109 C C . PRO A 1 41 ? -6.046 4.764 26.088 1.00 0.00 70 PRO A C 10
ATOM 11110 O O . PRO A 1 41 ? -7.002 4.102 25.683 1.00 0.00 70 PRO A O 10
ATOM 11121 N N . LEU A 1 42 ? -4.799 4.304 26.095 1.00 0.00 71 LEU A N 10
ATOM 11122 C CA . LEU A 1 42 ? -4.477 2.954 25.651 1.00 0.00 71 LEU A CA 10
ATOM 11123 C C . LEU A 1 42 ? -4.753 2.784 24.163 1.00 0.00 71 LEU A C 10
ATOM 11124 O O . LEU A 1 42 ? -4.930 1.664 23.678 1.00 0.00 71 LEU A O 10
ATOM 11140 N N . GLY A 1 43 ? -4.791 3.896 23.441 1.00 0.00 72 GLY A N 10
ATOM 11141 C CA . GLY A 1 43 ? -4.918 3.864 21.989 1.00 0.00 72 GLY A CA 10
ATOM 11142 C C . GLY A 1 43 ? -3.566 4.046 21.312 1.00 0.00 72 GLY A C 10
ATOM 11143 O O . GLY A 1 43 ? -2.524 4.015 21.965 1.00 0.00 72 GLY A O 10
ATOM 11147 N N . SER A 1 44 ? -3.590 4.238 19.997 1.00 0.00 73 SER A N 10
ATOM 11148 C CA . SER A 1 44 ? -2.363 4.389 19.224 1.00 0.00 73 SER A CA 10
ATOM 11149 C C . SER A 1 44 ? -2.585 5.281 18.008 1.00 0.00 73 SER A C 10
ATOM 11150 O O . SER A 1 44 ? -3.721 5.503 17.589 1.00 0.00 73 SER A O 10
ATOM 11158 N N . SER A 1 45 ? -1.494 5.789 17.445 1.00 0.00 74 SER A N 10
ATOM 11159 C CA . SER A 1 45 ? -1.569 6.667 16.282 1.00 0.00 74 SER A CA 10
ATOM 11160 C C . SER A 1 45 ? -0.452 6.366 15.293 1.00 0.00 74 SER A C 10
ATOM 11161 O O . SER A 1 45 ? 0.714 6.673 15.545 1.00 0.00 74 SER A O 10
ATOM 11169 N N . ASP A 1 46 ? -0.814 5.765 14.165 1.00 0.00 75 ASP A N 10
ATOM 11170 C CA . ASP A 1 46 ? 0.143 5.491 13.100 1.00 0.00 75 ASP A CA 10
ATOM 11171 C C . ASP A 1 46 ? 0.375 6.727 12.238 1.00 0.00 75 ASP A C 10
ATOM 11172 O O . ASP A 1 46 ? -0.566 7.440 11.894 1.00 0.00 75 ASP A O 10
ATOM 11181 N N . PHE A 1 47 ? 1.635 6.972 11.892 1.00 0.00 76 PHE A N 10
ATOM 11182 C CA . PHE A 1 47 ? 1.993 8.117 11.064 1.00 0.00 76 PHE A CA 10
ATOM 11183 C C . PHE A 1 47 ? 2.678 7.674 9.777 1.00 0.00 76 PHE A C 10
ATOM 11184 O O . PHE A 1 47 ? 3.870 7.361 9.775 1.00 0.00 76 PHE A O 10
ATOM 11201 N N . LYS A 1 48 ? 1.922 7.650 8.686 1.00 0.00 77 LYS A N 10
ATOM 11202 C CA . LYS A 1 48 ? 2.472 7.313 7.378 1.00 0.00 77 LYS A CA 10
ATOM 11203 C C . LYS A 1 48 ? 2.811 8.567 6.585 1.00 0.00 77 LYS A C 10
ATOM 11204 O O . LYS A 1 48 ? 2.440 9.676 6.967 1.00 0.00 77 LYS A O 10
ATOM 11223 N N . PHE A 1 49 ? 3.522 8.385 5.476 1.00 0.00 78 PHE A N 10
ATOM 11224 C CA . PHE A 1 49 ? 3.934 9.505 4.638 1.00 0.00 78 PHE A CA 10
ATOM 11225 C C . PHE A 1 49 ? 4.711 10.539 5.444 1.00 0.00 78 PHE A C 10
ATOM 11226 O O . PHE A 1 49 ? 4.519 11.743 5.273 1.00 0.00 78 PHE A O 10
ATOM 11243 N N . LEU A 1 50 ? 5.586 10.062 6.322 1.00 0.00 79 LEU A N 10
ATOM 11244 C CA . LEU A 1 50 ? 6.353 10.943 7.195 1.00 0.00 79 LEU A CA 10
ATOM 11245 C C . LEU A 1 50 ? 7.807 11.029 6.752 1.00 0.00 79 LEU A C 10
ATOM 11246 O O . LEU A 1 50 ? 8.530 10.033 6.766 1.00 0.00 79 LEU A O 10
ATOM 11262 N N . PRO A 1 51 ? 8.231 12.225 6.357 1.00 0.00 80 PRO A N 10
ATOM 11263 C CA . PRO A 1 51 ? 9.594 12.436 5.887 1.00 0.00 80 PRO A CA 10
ATOM 11264 C C . PRO A 1 51 ? 10.612 11.938 6.905 1.00 0.00 80 PRO A C 10
ATOM 11265 O O . PRO A 1 51 ? 10.629 12.386 8.050 1.00 0.00 80 PRO A O 10
ATOM 11276 N N . PRO A 1 52 ? 11.459 11.006 6.480 1.00 0.00 81 PRO A N 10
ATOM 11277 C CA . PRO A 1 52 ? 12.525 10.495 7.332 1.00 0.00 81 PRO A CA 10
ATOM 11278 C C . PRO A 1 52 ? 13.446 11.618 7.797 1.00 0.00 81 PRO A C 10
ATOM 11279 O O . PRO A 1 52 ? 13.620 12.618 7.102 1.00 0.00 81 PRO A O 10
ATOM 11290 N N . GLY A 1 53 ? 14.033 11.443 8.976 1.00 0.00 82 GLY A N 10
ATOM 11291 C CA . GLY A 1 53 ? 14.954 12.431 9.526 1.00 0.00 82 GLY A CA 10
ATOM 11292 C C . GLY A 1 53 ? 14.920 12.429 11.049 1.00 0.00 82 GLY A C 10
ATOM 11293 O O . GLY A 1 53 ? 14.082 11.765 11.658 1.00 0.00 82 GLY A O 10
ATOM 11297 N N . SER A 1 54 ? 15.835 13.173 11.657 1.00 0.00 83 SER A N 10
ATOM 11298 C CA . SER A 1 54 ? 15.862 13.323 13.108 1.00 0.00 83 SER A CA 10
ATOM 11299 C C . SER A 1 54 ? 14.921 14.430 13.564 1.00 0.00 83 SER A C 10
ATOM 11300 O O . SER A 1 54 ? 15.147 15.606 13.279 1.00 0.00 83 SER A O 10
ATOM 11308 N N . TYR A 1 55 ? 13.866 14.048 14.275 1.00 0.00 84 TYR A N 10
ATOM 11309 C CA . TYR A 1 55 ? 12.866 15.004 14.737 1.00 0.00 84 TYR A CA 10
ATOM 11310 C C . TYR A 1 55 ? 12.611 14.854 16.232 1.00 0.00 84 TYR A C 10
ATOM 11311 O O . TYR A 1 55 ? 12.699 13.755 16.779 1.00 0.00 84 TYR A O 10
ATOM 11329 N N . THR A 1 56 ? 12.293 15.966 16.888 1.00 0.00 85 THR A N 10
ATOM 11330 C CA . THR A 1 56 ? 11.870 15.938 18.282 1.00 0.00 85 THR A CA 10
ATOM 11331 C C . THR A 1 56 ? 10.352 15.880 18.397 1.00 0.00 85 THR A C 10
ATOM 11332 O O . THR A 1 56 ? 9.678 16.911 18.357 1.00 0.00 85 THR A O 10
ATOM 11343 N N . ALA A 1 57 ? 9.818 14.673 18.538 1.00 0.00 86 ALA A N 10
ATOM 11344 C CA . ALA A 1 57 ? 8.376 14.470 18.578 1.00 0.00 86 ALA A CA 10
ATOM 11345 C C . ALA A 1 57 ? 7.809 14.819 19.949 1.00 0.00 86 ALA A C 10
ATOM 11346 O O . ALA A 1 57 ? 8.463 14.622 20.971 1.00 0.00 86 ALA A O 10
ATOM 11353 N N . GLN A 1 58 ? 6.587 15.344 19.961 1.00 0.00 87 GLN A N 10
ATOM 11354 C CA . GLN A 1 58 ? 5.877 15.601 21.211 1.00 0.00 87 GLN A CA 10
ATOM 11355 C C . GLN A 1 58 ? 4.666 14.687 21.351 1.00 0.00 87 GLN A C 10
ATOM 11356 O O . GLN A 1 58 ? 3.640 14.896 20.705 1.00 0.00 87 GLN A O 10
ATOM 11370 N N . VAL A 1 59 ? 4.791 13.675 22.202 1.00 0.00 88 VAL A N 10
ATOM 11371 C CA . VAL A 1 59 ? 3.751 12.662 22.347 1.00 0.00 88 VAL A CA 10
ATOM 11372 C C . VAL A 1 59 ? 3.031 12.801 23.682 1.00 0.00 88 VAL A C 10
ATOM 11373 O O . VAL A 1 59 ? 3.472 12.257 24.695 1.00 0.00 88 VAL A O 10
ATOM 11386 N N . GLY A 1 60 ? 1.921 13.530 23.679 1.00 0.00 89 GLY A N 10
ATOM 11387 C CA . GLY A 1 60 ? 1.165 13.783 24.899 1.00 0.00 89 GLY A CA 10
ATOM 11388 C C . GLY A 1 60 ? 1.910 14.746 25.816 1.00 0.00 89 GLY A C 10
ATOM 11389 O O . GLY A 1 60 ? 2.175 15.889 25.450 1.00 0.00 89 GLY A O 10
ATOM 11393 N N . GLN A 1 61 ? 2.248 14.273 27.012 1.00 0.00 90 GLN A N 10
ATOM 11394 C CA . GLN A 1 61 ? 2.919 15.105 28.003 1.00 0.00 90 GLN A CA 10
ATOM 11395 C C . GLN A 1 61 ? 4.414 14.818 28.040 1.00 0.00 90 GLN A C 10
ATOM 11396 O O . GLN A 1 61 ? 5.142 15.368 28.868 1.00 0.00 90 GLN A O 10
ATOM 11410 N N . GLN A 1 62 ? 4.870 13.954 27.140 1.00 0.00 91 GLN A N 10
ATOM 11411 C CA . GLN A 1 62 ? 6.269 13.547 27.107 1.00 0.00 91 GLN A CA 10
ATOM 11412 C C . GLN A 1 62 ? 6.852 13.693 25.705 1.00 0.00 91 GLN A C 10
ATOM 11413 O O . GLN A 1 62 ? 6.401 13.042 24.763 1.00 0.00 91 GLN A O 10
ATOM 11427 N N . SER A 1 63 ? 7.857 14.554 25.577 1.00 0.00 92 SER A N 10
ATOM 11428 C CA . SER A 1 63 ? 8.614 14.666 24.335 1.00 0.00 92 SER A CA 10
ATOM 11429 C C . SER A 1 63 ? 9.464 13.424 24.095 1.00 0.00 92 SER A C 10
ATOM 11430 O O . SER A 1 63 ? 10.179 12.969 24.984 1.00 0.00 92 SER A O 10
ATOM 11438 N N . LEU A 1 64 ? 9.377 12.882 22.886 1.00 0.00 93 LEU A N 10
ATOM 11439 C CA . LEU A 1 64 ? 10.105 11.667 22.538 1.00 0.00 93 LEU A CA 10
ATOM 11440 C C . LEU A 1 64 ? 10.838 11.823 21.211 1.00 0.00 93 LEU A C 10
ATOM 11441 O O . LEU A 1 64 ? 10.346 11.401 20.165 1.00 0.00 93 LEU A O 10
ATOM 11457 N N . PRO A 1 65 ? 12.018 12.432 21.261 1.00 0.00 94 PRO A N 10
ATOM 11458 C CA . PRO A 1 65 ? 12.832 12.628 20.067 1.00 0.00 94 PRO A CA 10
ATOM 11459 C C . PRO A 1 65 ? 13.415 11.310 19.576 1.00 0.00 94 PRO A C 10
ATOM 11460 O O . PRO A 1 65 ? 13.780 10.447 20.374 1.00 0.00 94 PRO A O 10
ATOM 11471 N N . VAL A 1 66 ? 13.501 11.162 18.258 1.00 0.00 95 VAL A N 10
ATOM 11472 C CA . VAL A 1 66 ? 13.965 9.916 17.656 1.00 0.00 95 VAL A CA 10
ATOM 11473 C C . VAL A 1 66 ? 14.412 10.134 16.218 1.00 0.00 95 VAL A C 10
ATOM 11474 O O . VAL A 1 66 ? 13.810 10.912 15.479 1.00 0.00 95 VAL A O 10
ATOM 11487 N N . LYS A 1 67 ? 15.476 9.443 15.823 1.00 0.00 96 LYS A N 10
ATOM 11488 C CA . LYS A 1 67 ? 15.923 9.449 14.435 1.00 0.00 96 LYS A CA 10
ATOM 11489 C C . LYS A 1 67 ? 15.079 8.512 13.580 1.00 0.00 96 LYS A C 10
ATOM 11490 O O . LYS A 1 67 ? 15.032 7.308 13.823 1.00 0.00 96 LYS A O 10
ATOM 11509 N N . LEU A 1 68 ? 14.413 9.075 12.577 1.00 0.00 97 LEU A N 10
ATOM 11510 C CA . LEU A 1 68 ? 13.460 8.320 11.772 1.00 0.00 97 LEU A CA 10
ATOM 11511 C C . LEU A 1 68 ? 14.060 7.933 10.427 1.00 0.00 97 LEU A C 10
ATOM 11512 O O . LEU A 1 68 ? 14.086 8.736 9.494 1.00 0.00 97 LEU A O 10
ATOM 11528 N N . ASP A 1 69 ? 14.542 6.699 10.333 1.00 0.00 98 ASP A N 10
ATOM 11529 C CA . ASP A 1 69 ? 15.013 6.155 9.065 1.00 0.00 98 ASP A CA 10
ATOM 11530 C C . ASP A 1 69 ? 13.848 5.714 8.188 1.00 0.00 98 ASP A C 10
ATOM 11531 O O . ASP A 1 69 ? 12.780 5.363 8.688 1.00 0.00 98 ASP A O 10
ATOM 11540 N N . PRO A 1 70 ? 14.060 5.734 6.877 1.00 0.00 99 PRO A N 10
ATOM 11541 C CA . PRO A 1 70 ? 13.030 5.336 5.927 1.00 0.00 99 PRO A CA 10
ATOM 11542 C C . PRO A 1 70 ? 12.783 3.834 5.979 1.00 0.00 99 PRO A C 10
ATOM 11543 O O . PRO A 1 70 ? 13.694 3.054 6.266 1.00 0.00 99 PRO A O 10
ATOM 11554 N N . ASP A 1 71 ? 11.548 3.430 5.703 1.00 0.00 100 ASP A N 10
ATOM 11555 C CA . ASP A 1 71 ? 11.184 2.019 5.700 1.00 0.00 100 ASP A CA 10
ATOM 11556 C C . ASP A 1 71 ? 11.473 1.373 7.049 1.00 0.00 100 ASP A C 10
ATOM 11557 O O . ASP A 1 71 ? 12.030 0.276 7.117 1.00 0.00 100 ASP A O 10
ATOM 11566 N N . SER A 1 72 ? 11.094 2.059 8.122 1.00 0.00 101 SER A N 10
ATOM 11567 C CA . SER A 1 72 ? 11.282 1.539 9.470 1.00 0.00 101 SER A CA 10
ATOM 11568 C C . SER A 1 72 ? 10.225 2.080 10.423 1.00 0.00 101 SER A C 10
ATOM 11569 O O . SER A 1 72 ? 9.789 3.224 10.294 1.00 0.00 101 SER A O 10
ATOM 11577 N N . TYR A 1 73 ? 9.819 1.254 11.380 1.00 0.00 102 TYR A N 10
ATOM 11578 C CA . TYR A 1 73 ? 8.733 1.606 12.287 1.00 0.00 102 TYR A CA 10
ATOM 11579 C C . TYR A 1 73 ? 9.265 2.017 13.654 1.00 0.00 102 TYR A C 10
ATOM 11580 O O . TYR A 1 73 ? 10.110 1.333 14.231 1.00 0.00 102 TYR A O 10
ATOM 11598 N N . TYR A 1 74 ? 8.765 3.136 14.164 1.00 0.00 103 TYR A N 10
ATOM 11599 C CA . TYR A 1 74 ? 9.184 3.636 15.470 1.00 0.00 103 TYR A CA 10
ATOM 11600 C C . TYR A 1 74 ? 7.992 3.823 16.398 1.00 0.00 103 TYR A C 10
ATOM 11601 O O . TYR A 1 74 ? 7.200 4.750 16.226 1.00 0.00 103 TYR A O 10
ATOM 11619 N N . THR A 1 75 ? 7.871 2.940 17.382 1.00 0.00 104 THR A N 10
ATOM 11620 C CA . THR A 1 75 ? 6.787 3.021 18.354 1.00 0.00 104 THR A CA 10
ATOM 11621 C C . THR A 1 75 ? 7.131 3.990 19.480 1.00 0.00 104 THR A C 10
ATOM 11622 O O . THR A 1 75 ? 8.169 3.860 20.130 1.00 0.00 104 THR A O 10
ATOM 11633 N N . LEU A 1 76 ? 6.252 4.962 19.706 1.00 0.00 105 LEU A N 10
ATOM 11634 C CA . LEU A 1 76 ? 6.480 5.978 20.727 1.00 0.00 105 LEU A CA 10
ATOM 11635 C C . LEU A 1 76 ? 5.486 5.841 21.872 1.00 0.00 105 LEU A C 10
ATOM 11636 O O . LEU A 1 76 ? 4.399 6.419 21.838 1.00 0.00 105 LEU A O 10
ATOM 11652 N N . VAL A 1 77 ? 5.865 5.073 22.889 1.00 0.00 106 VAL A N 10
ATOM 11653 C CA . VAL A 1 77 ? 5.032 4.901 24.072 1.00 0.00 106 VAL A CA 10
ATOM 11654 C C . VAL A 1 77 ? 5.224 6.053 25.050 1.00 0.00 106 VAL A C 10
ATOM 11655 O O . VAL A 1 77 ? 6.317 6.255 25.579 1.00 0.00 106 VAL A O 10
ATOM 11668 N N . SER A 1 78 ? 4.155 6.806 25.291 1.00 0.00 107 SER A N 10
ATOM 11669 C CA . SER A 1 78 ? 4.198 7.921 26.227 1.00 0.00 107 SER A CA 10
ATOM 11670 C C . SER A 1 78 ? 3.335 7.647 27.453 1.00 0.00 107 SER A C 10
ATOM 11671 O O . SER A 1 78 ? 2.195 7.198 27.333 1.00 0.00 107 SER A O 10
ATOM 11679 N N . GLN A 1 79 ? 3.887 7.914 28.631 1.00 0.00 108 GLN A N 10
ATOM 11680 C CA . GLN A 1 79 ? 3.195 7.631 29.883 1.00 0.00 108 GLN A CA 10
ATOM 11681 C C . GLN A 1 79 ? 3.430 8.737 30.903 1.00 0.00 108 GLN A C 10
ATOM 11682 O O . GLN A 1 79 ? 4.422 8.723 31.632 1.00 0.00 108 GLN A O 10
ATOM 11696 N N . PRO A 1 80 ? 2.510 9.696 30.952 1.00 0.00 109 PRO A N 10
ATOM 11697 C CA . PRO A 1 80 ? 2.598 10.797 31.904 1.00 0.00 109 PRO A CA 10
ATOM 11698 C C . PRO A 1 80 ? 2.655 10.285 33.335 1.00 0.00 109 PRO A C 10
ATOM 11699 O O . PRO A 1 80 ? 1.734 9.614 33.802 1.00 0.00 109 PRO A O 10
ATOM 11710 N N . GLY A 1 81 ? 3.741 10.603 34.031 1.00 0.00 110 GLY A N 10
ATOM 11711 C CA . GLY A 1 81 ? 3.905 10.203 35.423 1.00 0.00 110 GLY A CA 10
ATOM 11712 C C . GLY A 1 81 ? 4.476 8.795 35.527 1.00 0.00 110 GLY A C 10
ATOM 11713 O O . GLY A 1 81 ? 4.594 8.242 36.622 1.00 0.00 110 GLY A O 10
ATOM 11717 N N . GLY A 1 82 ? 4.830 8.219 34.383 1.00 0.00 111 GLY A N 10
ATOM 11718 C CA . GLY A 1 82 ? 5.385 6.872 34.344 1.00 0.00 111 GLY A CA 10
ATOM 11719 C C . GLY A 1 82 ? 6.694 6.837 33.565 1.00 0.00 111 GLY A C 10
ATOM 11720 O O . GLY A 1 82 ? 7.572 7.675 33.775 1.00 0.00 111 GLY A O 10
ATOM 11724 N N . LYS A 1 83 ? 6.819 5.864 32.670 1.00 0.00 112 LYS A N 10
ATOM 11725 C CA . LYS A 1 83 ? 8.036 5.699 31.885 1.00 0.00 112 LYS A CA 10
ATOM 11726 C C . LYS A 1 83 ? 7.715 5.413 30.422 1.00 0.00 112 LYS A C 10
ATOM 11727 O O . LYS A 1 83 ? 7.040 4.432 30.106 1.00 0.00 112 LYS A O 10
ATOM 11746 N N . PRO A 1 84 ? 8.199 6.274 29.536 1.00 0.00 113 PRO A N 10
ATOM 11747 C CA . PRO A 1 84 ? 7.998 6.095 28.103 1.00 0.00 113 PRO A CA 10
ATOM 11748 C C . PRO A 1 84 ? 8.907 5.003 27.552 1.00 0.00 113 PRO A C 10
ATOM 11749 O O . PRO A 1 84 ? 9.884 4.613 28.192 1.00 0.00 113 PRO A O 10
ATOM 11760 N N . GLN A 1 85 ? 8.581 4.517 26.360 1.00 0.00 114 GLN A N 10
ATOM 11761 C CA . GLN A 1 85 ? 9.348 3.445 25.733 1.00 0.00 114 GLN A CA 10
ATOM 11762 C C . GLN A 1 85 ? 9.394 3.611 24.221 1.00 0.00 114 GLN A C 10
ATOM 11763 O O . GLN A 1 85 ? 8.357 3.709 23.565 1.00 0.00 114 GLN A O 10
ATOM 11777 N N . LEU A 1 86 ? 10.604 3.644 23.672 1.00 0.00 115 LEU A N 10
ATOM 11778 C CA . LEU A 1 86 ? 10.788 3.674 22.225 1.00 0.00 115 LEU A CA 10
ATOM 11779 C C . LEU A 1 86 ? 11.182 2.304 21.692 1.00 0.00 115 LEU A C 10
ATOM 11780 O O . LEU A 1 86 ? 12.089 1.660 22.219 1.00 0.00 115 LEU A O 10
ATOM 11796 N N . VAL A 1 87 ? 10.496 1.862 20.643 1.00 0.00 116 VAL A N 10
ATOM 11797 C CA . VAL A 1 87 ? 10.798 0.583 20.014 1.00 0.00 116 VAL A CA 10
ATOM 11798 C C . VAL A 1 87 ? 10.933 0.729 18.504 1.00 0.00 116 VAL A C 10
ATOM 11799 O O . VAL A 1 87 ? 9.995 1.155 17.827 1.00 0.00 116 VAL A O 10
ATOM 11812 N N . ALA A 1 88 ? 12.101 0.374 17.982 1.00 0.00 117 ALA A N 10
ATOM 11813 C CA . ALA A 1 88 ? 12.334 0.389 16.543 1.00 0.00 117 ALA A CA 10
ATOM 11814 C C . ALA A 1 88 ? 12.145 -0.997 15.939 1.00 0.00 117 ALA A C 10
ATOM 11815 O O . ALA A 1 88 ? 12.657 -1.986 16.463 1.00 0.00 117 ALA A O 10
ATOM 11822 N N . GLU A 1 89 ? 11.404 -1.062 14.839 1.00 0.00 118 GLU A N 10
ATOM 11823 C CA . GLU A 1 89 ? 11.136 -2.329 14.169 1.00 0.00 118 GLU A CA 10
ATOM 11824 C C . GLU A 1 89 ? 11.409 -2.230 12.673 1.00 0.00 118 GLU A C 10
ATOM 11825 O O . GLU A 1 89 ? 11.252 -1.167 12.072 1.00 0.00 118 GLU A O 10
ATOM 11837 N N . PRO A 1 90 ? 11.818 -3.345 12.077 1.00 0.00 119 PRO A N 10
ATOM 11838 C CA . PRO A 1 90 ? 12.063 -3.399 10.640 1.00 0.00 119 PRO A CA 10
ATOM 11839 C C . PRO A 1 90 ? 10.843 -2.932 9.857 1.00 0.00 119 PRO A C 10
ATOM 11840 O O . PRO A 1 90 ? 10.626 -1.760 9.725 1.00 0.00 119 PRO A O 10
#

Foldseek 3Di:
DAPAFAFKEKEFACEQFFFWWFDQPDTDGRAGHRHMDMDGPHHFAWDFIDIGPDIDTDGTGTPKYWYWYDYVVDDIDIDIGD

Secondary structure (DSSP, 8-state):
-PPTT-EEEEEEE-SSS-B-EEETTEE---B-TT-EEEEEESS-EE--EEETTEEE--EE-TTEEEEEEE-TTS--EEEEE-

InterPro domains:
  IPR035422 Alginate O-acetyl transferase AlgF [PF11182] (16-194)

Solvent-accessible surface area: 4817 Å² total; per-residue (Å²): 226,34,74,181,17,6,0,42,6,100,4,83,0,27,9,125,57,118,4,86,1,28,6,36,120,58,98,29,108,92,3,60,55,120,22,58,31,88,23,137,24,114,74,59,25,81,51,74,0,84,1,18,141,30,65,32,111,1,124,0,60,68,72,8,112,18,27,1,39,0,73,40,86,43,161,34,98,60,63,64,79,130